Protein 9JYW (pdb70)

Radius of gyration: 35.42 Å; Cα contacts (8 Å, |Δi|>4): 3386; chains: 6; bounding box: 74×81×95 Å

Nearest PDB structures (foldseek):
  9jyw-assembly2_F  TM=1.003E+00  e=9.773E-33  Aeribacillus pallidus
  1xhd-assembly1_A  TM=9.995E-01  e=2.419E-26  Bacillus cereus ATCC 14579
  3vnp-assembly1_C  TM=9.981E-01  e=2.155E-25  Geobacillus kaustophilus HTA426
  6ive-assembly1_B  TM=9.124E-01  e=4.013E-17  Thermus thermophilus HB8
  8gpp-assembly1_C  TM=9.816E-01  e=1.495E-14  Acinetobacter baumannii

Organism: NCBI:txid33936

B-factor: mean 21.49, std 9.79, range [2.91, 73.3]

Secondary structure (DSSP, 8-state):
--EEE-BTTB--EE-TT-EE-TT-EEEEEEEE-TT-EE-TT-EEEEEEEEEEE-SS-EE-TT-EEE--TT--EEE-TT-EE-TT-EEES-EE-TT-EE-TT-EE-TT-EE-TT-EEPTT-EE-TT-EEPTTEEEEETTEEEEEEPPHHHHHHHHHHHHHHHHHHHHHHHH-/--EEE-BTTB--EE-TT-EE-TT-EEEEEEEE-TT-EE-TT-EEEEEEEEEEE-SS-EE-TT-EEE--TT--EEE-TT-EE-TT-EEES-EE-TT-EE-TT-EE-TT-EE-TT-EEPTT-EE-TT-EEPTTEEEEETTEEEEEE--HHHHHHHHHHHHHHHHHHHHHHHH-/--EEE-BTTB--EE-TT-EE-TT-EEEEEEEE-TT-EE-TT-EEEEEEEEEEE-SS-EE-TT-EEE--TT--EEE-TT-EE-TT-EEES-EE-TT-EE-TT-EE-TT-EE-TT-EEPTT-EE-TT-EEPTTEEEEETTEEEEEEPPHHHHHHHHHHHHHHHHHHHHHHHH-/--EEE-BTTB--EE-TT-EE-TT-EEEEEEEE-TT-EE-TT-EEEEEEEEEEE-SS-EE-TT-EEE--TT--EEE-TT-EE-TT-EEES-EE-TT-EE-TT-EE-TT-EE-TT-EEPTT-EE-TT-EEPTTEEEEETTEEEEEE--HHHHHHHHHHHHHHHHHHHHHHHH-/--EEE-BTTB--EE-TT-EE-TT-EEEEEEEE-TT-EE-TT-EEEEEEEEEEE-SS-EE-TT-EEE--TT--EEE-TT-EE-TT-EEES-EE-TT-EE-TT-EE-TT-EE-TT-EEPTT-EE-TT-EEPTTEEEEETTEEEEEEPPHHHHHHHHHHHHHHHHHHHHHHHH-/--EEE-BTTB--EE-TT-EE-TT-EEEEEEEE-TT-EE-TT-EEEEEEEEEEE-SS-EE-TT-EEE--TT--EEE-TT-EE-TT-EEES-EE-TT-EE-TT-EE-TT-EE-TT-EEPTT-EE-TT-EEPTTEEEEETTEEEEEEPPHHHHHHHHHHHHHHHHHHHHHHHH-

Sequence (1026 aa):
SMVIYPYKDKKPIISDSAYIADFVTITGDVQIGDESSIWFQTVIRGDVAPTIIGNRVNIQDQCCLHQSPNKPLIIEDDVTVGHQVLLHSAIVRKGALIGMGSIILDGAEIGKGAFVGAGSLVPPGKKIPEKTLAFGRPAKVIRELTEEDLQDMERIRREYIEKAQYYKNIASMVIYPYKDKKPIISDSAYIADFVTITGDVQIGDESSIWFQTVIRGDVAPTIIGNRVNIQDQCCLHQSPNKPLIIEDDVTVGHQVLLHSAIVRKGALIGMGSIILDGAEIGKGAFVGAGSLVPPGKKIPEKTLAFGRPAKVIRELTEEDLQDMERIRREYIEKAQYYKNIASMVIYPYKDKKPIISDSAYIADFVTITGDVQIGDESSIWFQTVIRGDVAPTIIGNRVNIQDQCCLHQSPNKPLIIEDDVTVGHQVLLHSAIVRKGALIGMGSIILDGAEIGKGAFVGAGSLVPPGKKIPEKTLAFGRPAKVIRELTEEDLQDMERIRREYIEKAQYYKNIASMVIYPYKDKKPIISDSAYIADFVTITGDVQIGDESSIWFQTVIRGDVAPTIIGNRVNIQDQCCLHQSPNKPLIIEDDVTVGHQVLLHSAIVRKGALIGMGSIILDGAEIGKGAFVGAGSLVPPGKKIPEKTLAFGRPAKVIRELTEEDLQDMERIRREYIEKAQYYKNIASMVIYPYKDKKPIISDSAYIADFVTITGDVQIGDESSIWFQTVIRGDVAPTIIGNRVNIQDQCCLHQSPNKPLIIEDDVTVGHQVLLHSAIVRKGALIGMGSIILDGAEIGKGAFVGAGSLVPPGKKIPEKTLAFGRPAKVIRELTEEDLQDMERIRREYIEKAQYYKNIASMVIYPYKDKKPIISDSAYIADFVTITGDVQIGDESSIWFQTVIRGDVAPTIIGNRVNIQDQCCLHQSPNKPLIIEDDVTVGHQVLLHSAIVRKGALIGMGSIILDGAEIGKGAFVGAGSLVPPGKKIPEKTLAFGRPAKVIRELTEEDLQDMERIRREYIEKAQYYKNIA

InterPro domains:
  IPR001451 Hexapeptide repeat [PF00132] (89-121)
  IPR011004 Trimeric LpxA-like superfamily [SSF51161] (2-169)
  IPR047324 Gamma carbonic anhydrase-like [cd04645] (13-164)
  IPR050484 Transferase Hexapeptide/Carbonic Anhydrase [PTHR13061] (3-169)

Solvent-accessible surface area: 37746 Å² total; per-residue (Å²): 97,78,22,57,32,40,24,141,127,96,135,21,114,49,26,142,42,4,4,37,1,19,15,0,0,0,0,0,25,1,74,6,15,74,49,0,2,0,0,0,2,0,1,0,2,3,7,46,8,57,0,74,4,15,59,120,1,2,0,10,0,12,0,1,0,7,2,21,53,140,96,49,0,48,1,49,55,22,0,6,0,5,2,29,0,1,0,9,1,0,34,0,86,96,12,0,12,0,5,34,24,2,8,0,13,27,34,0,39,0,10,118,8,0,50,0,8,28,4,0,20,0,28,80,49,117,150,9,66,106,100,10,24,0,96,28,68,83,18,150,77,81,104,141,20,73,105,142,30,29,100,65,6,69,66,34,36,132,48,16,33,116,19,1,66,52,0,80,129,65,80,86,90,15,83,32,54,26,143,120,97,138,14,108,44,28,136,56,6,5,26,1,14,12,0,0,0,0,0,28,1,80,5,16,28,66,1,3,0,0,0,2,0,1,0,1,3,9,45,8,59,0,74,4,15,36,14,1,3,0,9,0,14,0,0,0,8,2,26,53,141,95,57,0,33,1,39,29,12,0,5,0,4,1,26,0,1,0,14,0,0,40,0,77,88,17,1,10,0,5,32,19,2,8,0,8,22,27,0,39,0,11,103,21,0,51,0,7,27,3,0,23,0,37,87,52,79,137,3,65,88,102,9,22,0,94,29,68,92,8,133,66,70,104,106,28,75,116,123,21,75,87,42,6,5,117,56,27,38,68,17,16,49,4,8,63,41,0,91,122,61,79,96,84,21,69,32,40,30,127,127,95,145,21,118,48,23,136,55,1,5,27,1,11,13,0,0,0,0,0,26,1,77,6,14,74,70,1,1,0,0,0,1,0,0,0,2,3,9,44,9,58,1,80,3,14,47,79,2,3,0,9,0,13,0,1,0,7,3,25,71,141,91,49,0,44,1,44,32,32,0,5,0,4,1,29,0,0,0,13,1,0,25,0,79,118,17,1,9,0,6,35,20,0,8,0,9,21,28,0,38,0,10,114,11,0,52,0,8,28,3,0,21,0,28,80,48,118,143,8,65,92,99,11,24,0,97,28,65,84,19,153,77,84,106,141,21,73,146,131,24,70,122,72,6,63,83,42,40,104,52,20,29,88,26,6,98,48,0,94,128,68,83,86,81,21,70,32,55,30,131,129,97,150,18,117,42,28,132,56,5,7,36,1,16,10,0,0,0,0,0,26,1,74,6,15,27,69,1,3,0,0,0,1,0,0,0,1,3,8,39,8,59,0,75,3,15,36,14,2,3,0,10,0,12,0,0,0,6,2,26,58,140,97,53,0,31,1,37,29,11,0,5,0,5,1,29,0,0,0,13,0,0,28,0,75,80,18,1,10,0,6,31,20,0,11,0,10,22,30,0,41,0,8,96,19,0,53,0,7,28,3,0,22,0,28,82,50,120,154,10,65,90,119,8,21,0,95,28,64,93,19,134,71,69,103,108,28,74,109,114,22,75,71,60,6,6,97,45,26,39,64,19,17,53,26,7,62,38,0,92,122,67,83,91,87,21,59,33,41,26,134,122,93,132,23,110,50,26,141,42,5,4,33,1,13,2,0,0,0,0,0,36,3,83,2,12,73,68,0,2,0,0,0,3,0,0,0,1,3,9,38,9,56,1,83,2,15,45,74,1,3,0,10,0,11,0,1,1,8,3,30,93,141,96,51,0,35,1,47,44,15,0,5,0,5,2,27,0,0,0,10,1,0,36,0,85,110,15,1,12,0,6,34,12,0,10,0,9,20,33,0,38,0,7,101,10,0,53,0,8,27,3,0,21,0,38,89,58,73,139,0,65,86,97,11,23,0,95,28,64,79,4,145,71,83,106,142,19,74,127,145,30,55,125,68,6,59,99,33,44,147,38,8,22,119,20,1,74,47,0,81,133,68,82,82,76,22,75,32,49,27,121,130,95,144,18,119,45,28,140,41,5,3,37,2,9,6,0,0,0,0,0,23,1,72,6,14,73,68,1,1,0,0,0,0,0,1,0,1,3,7,51,8,58,0,74,3,15,45,77,1,2,0,10,0,13,0,1,0,6,2,24,49,143,99,54,0,31,1,50,47,14,0,5,0,5,2,27,0,2,0,13,1,0,29,0,80,102,14,1,13,0,6,35,17,2,7,0,9,23,32,0,44,0,11,89,6,0,58,0,8,28,3,0,21,0,28,82,50,117,156,8,65,104,69,15,26,0,98,27,69,82,19,150,79,83,107,132,11,68,110,127,30,37,105,64,6,67,148,58,37,124,57,9,22,118,20,1,64,50,0,79,130,66,82

Foldseek 3Di:
DEAFEEAVPFGEAEDPQEFEEPLEYAYHQAYAEHLEYEEANEYHYCHAHHEYHEYLEYAYYQEYEEEHHPQYHYAYALEYEAANEYHYSEAEDALEYHAHLEYEDALEYEEHNEYEHHNEYDDHNHYHYHQFYWGDDPTDTDGGHDVVRSVVSVVVSVVSSVVSNVVSVVD/DEAWEAAVPFGEAEDPQEFEEPLEYAYHQEYAEHLEYEEANEYHYCHAHHEYHEYLEYAYYQEYEEEHHPQYHYHYALEYEAANEYHYSEAEDALEYHAHLEYEYRCEYEAHNEYEHHNEYDDHNHYHYHQFYWGDDPTDTDGGHDPVNSVVSVVVSVVVSVVSVVVSVVD/DEAWEEAVPFGEAEDPQEFEEPLEYAYHQEYAEHLEYEEANEYHYCHAHHEYHEYLEYAYYQEYEEEHHPQYHAHYALEYEAANEYEYSEAEDALEYHAALEYEYRCEYEEHNEYEHHNEYDDHNHYHYHQFYWGDDPTDTDGGHDPVRSVVSVVVSVVSSVVSVVVSVVD/DEAWEEAVPFGEAEDPQEFEEPLEYAYHQEYAEHLEYEEANEYHYCHAHHEYHYYLEYAYYQEYEEEHHPQYHAHYPLEYEAANEYEYSEAEDALEYHAHLEYEYRCEYEAHNEYEHHNEYDDHNHYHYHQFYWGDDPTDTDGGHDPVNSVVSVVVSVVSSVVSVVVSVVD/DEAFEEAVPFGEAEDPQEFEEPLEYAYHQAYAEHLEYEEANEYHYCHAHHEYHYYLEYAYYQEYHEEHHPQYHYHYALEYEAANEYEYSEAEDALEYHAHLEYEYRCEYEAHNEYEHHNEYDDHNHYHYHQFYWGDDPTDTDGGHDPVNSVVSVVVSVVSSVVSVVVSVVD/DEAFEEAVPFGEAEDPQEFEEPLEYAYHQEYAEHLEYEEANEYHYCHAHHEYHEYLEYAYYQEYHEEHHPQYHDHYALEYEAANEYEYSEAEDALEYHAHQEYEYALEYEAHNEYEHHNEYDDHNHYHYHQFYWGDDPTDTDGGHDPVNSVVSNVVSVVSSVVSNVVSVVD

Structure (mmCIF, N/CA/C/O backbone):
data_9JYW
#
_entry.id   9JYW
#
_cell.length_a   118.911
_cell.length_b   110.672
_cell.length_c   98.578
_cell.angle_alpha   90.00
_cell.angle_beta   118.80
_cell.angle_gamma   90.00
#
_symmetry.space_group_name_H-M   'C 1 2 1'
#
loop_
_entity.id
_entity.type
_entity.pdbx_description
1 polymer 'Gamma carbonic anhydrase family protein'
2 non-polymer 'ZINC ION'
3 non-polymer 'SULFATE ION'
4 water water
#
loop_
_atom_site.group_PDB
_atom_site.id
_atom_site.type_symbol
_atom_site.label_atom_id
_atom_site.label_alt_id
_atom_site.label_comp_id
_atom_site.label_asym_id
_atom_site.label_entity_id
_atom_site.label_seq_id
_atom_site.pdbx_PDB_ins_code
_atom_site.Cartn_x
_atom_site.Cartn_y
_atom_site.Cartn_z
_atom_site.occupancy
_atom_site.B_iso_or_equiv
_atom_site.auth_seq_id
_atom_site.auth_comp_id
_atom_site.auth_asym_id
_atom_site.auth_atom_id
_atom_site.pdbx_PDB_model_num
ATOM 1 N N . SER A 1 1 ? -30.087 -38.283 10.003 1.00 30.00 0 SER A N 1
ATOM 2 C CA . SER A 1 1 ? -30.518 -38.920 11.210 1.00 30.00 0 SER A CA 1
ATOM 3 C C . SER A 1 1 ? -31.347 -40.143 10.936 1.00 30.00 0 SER A C 1
ATOM 4 O O . SER A 1 1 ? -31.548 -40.476 9.779 1.00 30.00 0 SER A O 1
ATOM 7 N N . MET A 1 2 ? -31.940 -40.715 11.977 1.00 37.27 1 MET A N 1
ATOM 8 C CA . MET A 1 2 ? -32.704 -41.942 11.843 1.00 32.94 1 MET A CA 1
ATOM 9 C C . MET A 1 2 ? -34.144 -41.878 12.362 1.00 25.65 1 MET A C 1
ATOM 10 O O . MET A 1 2 ? -34.520 -40.937 13.026 1.00 21.02 1 MET A O 1
ATOM 15 N N . VAL A 1 3 ? -34.938 -42.883 12.026 1.00 19.90 2 VAL A N 1
ATOM 16 C CA . VAL A 1 3 ? -36.313 -42.947 12.498 1.00 19.92 2 VAL A CA 1
ATOM 17 C C . VAL A 1 3 ? -36.531 -44.174 13.396 1.00 18.43 2 VAL A C 1
ATOM 18 O O . VAL A 1 3 ? -36.197 -45.261 13.021 1.00 17.98 2 VAL A O 1
ATOM 22 N N . ILE A 1 4 ? -37.041 -43.953 14.603 1.00 17.12 3 ILE A N 1
ATOM 23 C CA . ILE A 1 4 ? -37.320 -45.035 15.550 1.00 18.49 3 ILE A CA 1
ATOM 24 C C . ILE A 1 4 ? -38.771 -44.917 16.003 1.00 18.96 3 ILE A C 1
ATOM 25 O O . ILE A 1 4 ? -39.146 -43.925 16.599 1.00 19.95 3 ILE A O 1
ATOM 30 N N . TYR A 1 5 ? -39.573 -45.928 15.702 1.00 16.27 4 TYR A N 1
ATOM 31 C CA . TYR A 1 5 ? -40.974 -45.896 16.065 1.00 15.34 4 TYR A CA 1
ATOM 32 C C . TYR A 1 5 ? -41.428 -47.081 16.869 1.00 15.82 4 TYR A C 1
ATOM 33 O O . TYR A 1 5 ? -40.857 -48.136 16.743 1.00 15.89 4 TYR A O 1
ATOM 42 N N . PRO A 1 6 ? -42.427 -46.885 17.732 1.00 14.89 5 PRO A N 1
ATOM 43 C CA . PRO A 1 6 ? -43.059 -48.017 18.391 1.00 16.73 5 PRO A CA 1
ATOM 44 C C . PRO A 1 6 ? -43.954 -48.750 17.388 1.00 19.15 5 PRO A C 1
ATOM 45 O O . PRO A 1 6 ? -44.306 -48.188 16.342 1.00 18.53 5 PRO A O 1
ATOM 49 N N . TYR A 1 7 ? -44.293 -49.990 17.699 1.00 18.20 6 TYR A N 1
ATOM 50 C CA . TYR A 1 7 ? -45.397 -50.705 17.026 1.00 18.05 6 TYR A CA 1
ATOM 51 C C . TYR A 1 7 ? -46.305 -51.301 18.108 1.00 19.25 6 TYR A C 1
ATOM 52 O O . TYR A 1 7 ? -45.892 -52.248 18.784 1.00 20.15 6 TYR A O 1
ATOM 61 N N . LYS A 1 8 ? -47.488 -50.719 18.279 1.00 23.65 7 LYS A N 1
ATOM 62 C CA . LYS A 1 8 ? -48.467 -51.097 19.330 1.00 25.85 7 LYS A CA 1
ATOM 63 C C . LYS A 1 8 ? -47.751 -51.045 20.686 1.00 25.01 7 LYS A C 1
ATOM 64 O O . LYS A 1 8 ? -47.219 -49.973 21.012 1.00 24.91 7 LYS A O 1
ATOM 70 N N . ASP A 1 9 ? -47.672 -52.159 21.407 1.00 28.52 8 ASP A N 1
ATOM 71 C CA . ASP A 1 9 ? -47.130 -52.208 22.790 1.00 34.52 8 ASP A CA 1
ATOM 72 C C . ASP A 1 9 ? -45.605 -52.415 22.799 1.00 31.05 8 ASP A C 1
ATOM 73 O O . ASP A 1 9 ? -45.056 -52.580 23.893 1.00 30.77 8 ASP A O 1
ATOM 78 N N . LYS A 1 10 ? -44.937 -52.418 21.641 1.00 24.92 9 LYS A N 1
ATOM 79 C CA . LYS A 1 10 ? -43.500 -52.776 21.533 1.00 25.25 9 LYS A CA 1
ATOM 80 C C . LYS A 1 10 ? -42.726 -51.557 21.056 1.00 23.48 9 LYS A C 1
ATOM 81 O O . LYS A 1 10 ? -43.175 -50.897 20.090 1.00 20.96 9 LYS A O 1
ATOM 87 N N . LYS A 1 11 ? -41.618 -51.246 21.721 1.00 22.57 10 LYS A N 1
ATOM 88 C CA . LYS A 1 11 ? -40.708 -50.189 21.219 1.00 23.98 10 LYS A CA 1
ATOM 89 C C . LYS A 1 11 ? -39.300 -50.756 21.219 1.00 19.25 10 LYS A C 1
ATOM 90 O O . LYS A 1 11 ? -38.982 -51.673 21.981 1.00 18.82 10 LYS A O 1
ATOM 96 N N . PRO A 1 12 ? -38.447 -50.261 20.305 1.00 17.31 11 PRO A N 1
ATOM 97 C CA . PRO A 1 12 ? -37.090 -50.774 20.197 1.00 15.18 11 PRO A CA 1
ATOM 98 C C . PRO A 1 12 ? -36.307 -50.559 21.499 1.00 15.84 11 PRO A C 1
ATOM 99 O O . PRO A 1 12 ? -36.467 -49.534 22.136 1.00 16.62 11 PRO A O 1
ATOM 103 N N . ILE A 1 13 ? -35.494 -51.546 21.845 1.00 15.15 12 ILE A N 1
ATOM 104 C CA . ILE A 1 13 ? -34.539 -51.482 22.986 1.00 17.79 12 ILE A CA 1
ATOM 105 C C . ILE A 1 13 ? -33.152 -51.549 22.381 1.00 16.74 12 ILE A C 1
ATOM 106 O O . ILE A 1 13 ? -32.790 -52.610 21.860 1.00 17.07 12 ILE A O 1
ATOM 111 N N . ILE A 1 14 ? -32.445 -50.426 22.371 1.00 17.42 13 ILE A N 1
ATOM 112 C CA . ILE A 1 14 ? -31.127 -50.314 21.700 1.00 16.99 13 ILE A CA 1
ATOM 113 C C . ILE A 1 14 ? -30.065 -49.972 22.739 1.00 16.58 13 ILE A C 1
ATOM 114 O O . ILE A 1 14 ? -30.219 -48.955 23.449 1.00 15.49 13 ILE A O 1
ATOM 119 N N . SER A 1 15 ? -29.028 -50.776 22.816 1.00 17.11 14 SER A N 1
ATOM 120 C CA . SER A 1 15 ? -27.900 -50.535 23.751 1.00 18.43 14 SER A CA 1
ATOM 121 C C . SER A 1 15 ? -27.319 -49.135 23.540 1.00 18.17 14 SER A C 1
ATOM 122 O O . SER A 1 15 ? -27.211 -48.660 22.399 1.00 14.82 14 SER A O 1
ATOM 125 N N . ASP A 1 16 ? -26.915 -48.477 24.629 1.00 18.45 15 ASP A N 1
ATOM 126 C CA . ASP A 1 16 ? -26.256 -47.150 24.580 1.00 21.54 15 ASP A CA 1
ATOM 127 C C . ASP A 1 16 ? -24.924 -47.230 23.824 1.00 19.38 15 ASP A C 1
ATOM 128 O O . ASP A 1 16 ? -24.473 -46.176 23.349 1.00 18.92 15 ASP A O 1
ATOM 133 N N . SER A 1 17 ? -24.296 -48.403 23.683 1.00 17.44 16 SER A N 1
ATOM 134 C CA . SER A 1 17 ? -23.000 -48.522 22.971 1.00 17.82 16 SER A CA 1
ATOM 135 C C . SER A 1 17 ? -23.215 -48.905 21.499 1.00 16.77 16 SER A C 1
ATOM 136 O O . SER A 1 17 ? -22.202 -49.046 20.782 1.00 16.84 16 SER A O 1
ATOM 139 N N . ALA A 1 18 ? -24.454 -49.048 21.043 1.00 14.77 17 ALA A N 1
ATOM 140 C CA . ALA A 1 18 ? -24.751 -49.413 19.639 1.00 15.65 17 ALA A CA 1
ATOM 141 C C . ALA A 1 18 ? -24.629 -48.149 18.787 1.00 14.18 17 ALA A C 1
ATOM 142 O O . ALA A 1 18 ? -24.845 -47.021 19.308 1.00 14.10 17 ALA A O 1
ATOM 144 N N . TYR A 1 19 ? -24.294 -48.316 17.512 1.00 14.25 18 TYR A N 1
ATOM 145 C CA . TYR A 1 19 ? -24.280 -47.227 16.515 1.00 14.14 18 TYR A CA 1
ATOM 146 C C . TYR A 1 19 ? -25.472 -47.428 15.586 1.00 13.85 18 TYR A C 1
ATOM 147 O O . TYR A 1 19 ? -25.569 -48.526 15.015 1.00 12.85 18 TYR A O 1
ATOM 156 N N . ILE A 1 20 ? -26.315 -46.401 15.472 1.00 13.14 19 ILE A N 1
ATOM 157 C CA . ILE A 1 20 ? -27.445 -46.369 14.495 1.00 12.84 19 ILE A CA 1
ATOM 158 C C . ILE A 1 20 ? -27.122 -45.261 13.496 1.00 13.28 19 ILE A C 1
ATOM 159 O O . ILE A 1 20 ? -27.144 -44.059 13.870 1.00 14.25 19 ILE A O 1
ATOM 164 N N . ALA A 1 21 ? -26.812 -45.636 12.259 1.00 12.35 20 ALA A N 1
ATOM 165 C CA . ALA A 1 21 ? -26.354 -44.698 11.217 1.00 11.62 20 ALA A CA 1
ATOM 166 C C . ALA A 1 21 ? -27.506 -43.827 10.723 1.00 12.58 20 ALA A C 1
ATOM 167 O O . ALA A 1 21 ? -28.664 -44.052 11.075 1.00 13.40 20 ALA A O 1
ATOM 169 N N . ASP A 1 22 ? -27.180 -42.826 9.897 1.00 14.24 21 ASP A N 1
ATOM 170 C CA . ASP A 1 22 ? -28.171 -41.951 9.241 1.00 14.46 21 ASP A CA 1
ATOM 171 C C . ASP A 1 22 ? -29.052 -42.751 8.282 1.00 14.62 21 ASP A C 1
ATOM 172 O O . ASP A 1 22 ? -28.580 -43.741 7.686 1.00 11.82 21 ASP A O 1
ATOM 177 N N . PHE A 1 23 ? -30.309 -42.309 8.153 1.00 13.88 22 PHE A N 1
ATOM 178 C CA . PHE A 1 23 ? -31.293 -42.863 7.198 1.00 14.77 22 PHE A CA 1
ATOM 179 C C . PHE A 1 23 ? -31.683 -44.285 7.595 1.00 14.03 22 PHE A C 1
ATOM 180 O O . PHE A 1 23 ? -32.184 -45.024 6.741 1.00 17.10 22 PHE A O 1
ATOM 188 N N . VAL A 1 24 ? -31.439 -44.695 8.833 1.00 14.08 23 VAL A N 1
ATOM 189 C CA . VAL A 1 24 ? -31.891 -46.003 9.361 1.00 12.94 23 VAL A CA 1
ATOM 190 C C . VAL A 1 24 ? -33.316 -45.878 9.902 1.00 12.31 23 VAL A C 1
ATOM 191 O O . VAL A 1 24 ? -33.649 -44.847 10.566 1.00 14.70 23 VAL A O 1
ATOM 195 N N . THR A 1 25 ? -34.126 -46.897 9.615 1.00 11.25 24 THR A N 1
ATOM 196 C CA . THR A 1 25 ? -35.480 -47.035 10.198 1.00 11.71 24 THR A CA 1
ATOM 197 C C . THR A 1 25 ? -35.489 -48.260 11.120 1.00 12.10 24 THR A C 1
ATOM 198 O O . THR A 1 25 ? -35.190 -49.349 10.628 1.00 11.75 24 THR A O 1
ATOM 202 N N . ILE A 1 26 ? -35.892 -48.108 12.378 1.00 10.20 25 ILE A N 1
ATOM 203 C CA . ILE A 1 26 ? -36.121 -49.256 13.299 1.00 11.25 25 ILE A CA 1
ATOM 204 C C . ILE A 1 26 ? -37.486 -49.061 13.946 1.00 11.87 25 ILE A C 1
ATOM 205 O O . ILE A 1 26 ? -37.727 -47.986 14.499 1.00 13.45 25 ILE A O 1
ATOM 210 N N . THR A 1 27 ? -38.337 -50.063 13.885 1.00 12.05 26 THR A N 1
ATOM 211 C CA . THR A 1 27 ? -39.684 -49.985 14.502 1.00 12.24 26 THR A CA 1
ATOM 212 C C . THR A 1 27 ? -39.993 -51.225 15.341 1.00 12.33 26 THR A C 1
ATOM 213 O O . THR A 1 27 ? -39.535 -52.334 15.027 1.00 11.99 26 THR A O 1
ATOM 217 N N . GLY A 1 28 ? -40.829 -51.036 16.359 1.00 12.88 27 GLY A N 1
ATOM 218 C CA . GLY A 1 28 ? -41.521 -52.143 17.028 1.00 14.46 27 GLY A CA 1
ATOM 219 C C . GLY A 1 28 ? -40.588 -53.006 17.854 1.00 12.73 27 GLY A C 1
ATOM 220 O O . GLY A 1 28 ? -39.733 -52.459 18.595 1.00 13.32 27 GLY A O 1
ATOM 221 N N . ASP A 1 29 ? -40.792 -54.317 17.757 1.00 14.03 28 ASP A N 1
ATOM 222 C CA . ASP A 1 29 ? -40.256 -55.315 18.717 1.00 13.73 28 ASP A CA 1
ATOM 223 C C . ASP A 1 29 ? -38.834 -55.657 18.287 1.00 13.69 28 ASP A C 1
ATOM 224 O O . ASP A 1 29 ? -38.646 -56.737 17.719 1.00 13.74 28 ASP A O 1
ATOM 229 N N . VAL A 1 30 ? -37.908 -54.727 18.503 1.00 12.55 29 VAL A N 1
ATOM 230 C CA . VAL A 1 30 ? -36.491 -54.907 18.099 1.00 12.74 29 VAL A CA 1
ATOM 231 C C . VAL A 1 30 ? -35.619 -54.696 19.324 1.00 12.28 29 VAL A C 1
ATOM 232 O O . VAL A 1 30 ? -35.756 -53.664 19.986 1.00 14.91 29 VAL A O 1
ATOM 236 N N . GLN A 1 31 ? -34.729 -55.629 19.571 1.00 13.94 30 GLN A N 1
ATOM 237 C CA . GLN A 1 31 ? -33.645 -55.483 20.575 1.00 13.64 30 GLN A CA 1
ATOM 238 C C . GLN A 1 31 ? -32.299 -55.534 19.864 1.00 12.89 30 GLN A C 1
ATOM 239 O O . GLN A 1 31 ? -32.095 -56.467 19.059 1.00 14.41 30 GLN A O 1
ATOM 245 N N . ILE A 1 32 ? -31.417 -54.584 20.181 1.00 13.12 31 ILE A N 1
ATOM 246 C CA . ILE A 1 32 ? -30.057 -54.502 19.578 1.00 14.31 31 ILE A CA 1
ATOM 247 C C . ILE A 1 32 ? -29.045 -54.380 20.711 1.00 13.56 31 ILE A C 1
ATOM 248 O O . ILE A 1 32 ? -29.179 -53.461 21.542 1.00 13.34 31 ILE A O 1
ATOM 253 N N . GLY A 1 33 ? -28.088 -55.284 20.700 1.00 13.44 32 GLY A N 1
ATOM 254 C CA . GLY A 1 33 ? -27.118 -55.420 21.792 1.00 14.61 32 GLY A CA 1
ATOM 255 C C . GLY A 1 33 ? -25.940 -54.480 21.746 1.00 15.40 32 GLY A C 1
ATOM 256 O O . GLY A 1 33 ? -25.819 -53.607 20.883 1.00 14.55 32 GLY A O 1
ATOM 257 N N . ASP A 1 34 ? -25.056 -54.679 22.715 1.00 16.65 33 ASP A N 1
ATOM 258 C CA . ASP A 1 34 ? -23.850 -53.863 22.966 1.00 17.66 33 ASP A CA 1
ATOM 259 C C . ASP A 1 34 ? -22.893 -53.890 21.768 1.00 15.73 33 ASP A C 1
ATOM 260 O O . ASP A 1 34 ? -22.616 -54.992 21.233 1.00 15.73 33 ASP A O 1
ATOM 265 N N . GLU A 1 35 ? -22.385 -52.717 21.394 1.00 16.03 34 GLU A N 1
ATOM 266 C CA . GLU A 1 35 ? -21.311 -52.547 20.382 1.00 17.28 34 GLU A CA 1
ATOM 267 C C . GLU A 1 35 ? -21.779 -53.071 19.011 1.00 16.22 34 GLU A C 1
ATOM 268 O O . GLU A 1 35 ? -20.944 -53.256 18.110 1.00 16.37 34 GLU A O 1
ATOM 274 N N . SER A 1 36 ? -23.084 -53.221 18.833 1.00 15.67 35 SER A N 1
ATOM 275 C CA . SER A 1 36 ? -23.654 -53.589 17.522 1.00 14.19 35 SER A CA 1
ATOM 276 C C . SER A 1 36 ? -23.832 -52.326 16.678 1.00 13.32 35 SER A C 1
ATOM 277 O O . SER A 1 36 ? -23.868 -51.217 17.228 1.00 12.00 35 SER A O 1
ATOM 280 N N . SER A 1 37 ? -23.925 -52.502 15.367 1.00 12.42 36 SER A N 1
ATOM 281 C CA . SER A 1 37 ? -23.927 -51.334 14.453 1.00 11.92 36 SER A CA 1
ATOM 282 C C . SER A 1 37 ? -24.913 -51.620 13.332 1.00 11.26 36 SER A C 1
ATOM 283 O O . SER A 1 37 ? -24.918 -52.726 12.777 1.00 10.84 36 SER A O 1
ATOM 286 N N . ILE A 1 38 ? -25.771 -50.636 13.086 1.00 11.43 37 ILE A N 1
ATOM 287 C CA . ILE A 1 38 ? -26.796 -50.684 12.010 1.00 10.39 37 ILE A CA 1
ATOM 288 C C . ILE A 1 38 ? -26.415 -49.567 11.046 1.00 11.40 37 ILE A C 1
ATOM 289 O O . ILE A 1 38 ? -26.504 -48.405 11.430 1.00 11.67 37 ILE A O 1
ATOM 294 N N . TRP A 1 39 ? -26.017 -49.936 9.838 1.00 11.18 38 TRP A N 1
ATOM 295 C CA . TRP A 1 39 ? -25.353 -49.027 8.878 1.00 10.84 38 TRP A CA 1
ATOM 296 C C . TRP A 1 39 ? -26.394 -48.364 7.971 1.00 11.47 38 TRP A C 1
ATOM 297 O O . TRP A 1 39 ? -27.571 -48.678 8.006 1.00 11.08 38 TRP A O 1
ATOM 308 N N . PHE A 1 40 ? -25.920 -47.413 7.169 1.00 10.72 39 PHE A N 1
ATOM 309 C CA . PHE A 1 40 ? -26.750 -46.431 6.443 1.00 11.32 39 PHE A CA 1
ATOM 310 C C . PHE A 1 40 ? -27.850 -47.132 5.658 1.00 10.83 39 PHE A C 1
ATOM 311 O O . PHE A 1 40 ? -27.549 -48.125 4.936 1.00 9.93 39 PHE A O 1
ATOM 319 N N . GLN A 1 41 ? -29.047 -46.530 5.678 1.00 13.28 40 GLN A N 1
ATOM 320 C CA . GLN A 1 41 ? -30.199 -46.870 4.804 1.00 14.77 40 GLN A CA 1
ATOM 321 C C . GLN A 1 41 ? -30.856 -48.192 5.215 1.00 15.03 40 GLN A C 1
ATOM 322 O O . GLN A 1 41 ? -31.897 -48.582 4.611 1.00 18.20 40 GLN A O 1
ATOM 328 N N . THR A 1 42 ? -30.401 -48.867 6.251 1.00 12.14 41 THR A N 1
ATOM 329 C CA . THR A 1 42 ? -30.992 -50.156 6.675 1.00 11.30 41 THR A CA 1
ATOM 330 C C . THR A 1 42 ? -32.394 -49.945 7.271 1.00 9.38 41 THR A C 1
ATOM 331 O O . THR A 1 42 ? -32.635 -48.947 7.972 1.00 9.68 41 THR A O 1
ATOM 335 N N . VAL A 1 43 ? -33.255 -50.917 7.060 1.00 8.52 42 VAL A N 1
ATOM 336 C CA . VAL A 1 43 ? -34.625 -50.966 7.628 1.00 9.09 42 VAL A CA 1
ATOM 337 C C . VAL A 1 43 ? -34.764 -52.231 8.482 1.00 9.18 42 VAL A C 1
ATOM 338 O O . VAL A 1 43 ? -34.525 -53.321 7.975 1.00 9.74 42 VAL A O 1
ATOM 342 N N . ILE A 1 44 ? -35.169 -52.053 9.727 1.00 9.70 43 ILE A N 1
ATOM 343 C CA . ILE A 1 44 ? -35.531 -53.165 10.641 1.00 10.06 43 ILE A CA 1
ATOM 344 C C . ILE A 1 44 ? -36.940 -52.900 11.145 1.00 10.75 43 ILE A C 1
ATOM 345 O O . ILE A 1 44 ? -37.102 -52.041 12.021 1.00 10.55 43 ILE A O 1
ATOM 350 N N . ARG A 1 45 ? -37.936 -53.554 10.554 1.00 11.94 44 ARG A N 1
ATOM 351 C CA . ARG A 1 45 ? -39.345 -53.346 10.968 1.00 13.62 44 ARG A CA 1
ATOM 352 C C . ARG A 1 45 ? -39.748 -54.514 11.850 1.00 14.18 44 ARG A C 1
ATOM 353 O O . ARG A 1 45 ? -39.844 -55.622 11.342 1.00 13.92 44 ARG A O 1
ATOM 361 N N . GLY A 1 46 ? -39.974 -54.243 13.131 1.00 15.86 45 GLY A N 1
ATOM 362 C CA . GLY A 1 46 ? -40.310 -55.281 14.117 1.00 15.61 45 GLY A CA 1
ATOM 363 C C . GLY A 1 46 ? -41.814 -55.359 14.342 1.00 15.91 45 GLY A C 1
ATOM 364 O O . GLY A 1 46 ? -42.245 -55.286 15.516 1.00 15.92 45 GLY A O 1
ATOM 365 N N . ASP A 1 47 ? -42.608 -55.517 13.278 1.00 13.19 46 ASP A N 1
ATOM 366 C CA . ASP A 1 47 ? -44.082 -55.360 13.375 1.00 13.38 46 ASP A CA 1
ATOM 367 C C . ASP A 1 47 ? -44.829 -56.657 13.046 1.00 14.26 46 ASP A C 1
ATOM 368 O O . ASP A 1 47 ? -46.081 -56.606 12.975 1.00 14.72 46 ASP A O 1
ATOM 373 N N . VAL A 1 48 ? -44.131 -57.785 12.840 1.00 12.79 47 VAL A N 1
ATOM 374 C CA . VAL A 1 48 ? -44.787 -59.081 12.537 1.00 14.02 47 VAL A CA 1
ATOM 375 C C . VAL A 1 48 ? -44.390 -60.108 13.612 1.00 14.44 47 VAL A C 1
ATOM 376 O O . VAL A 1 48 ? -45.283 -60.831 14.098 1.00 15.42 47 VAL A O 1
ATOM 380 N N . ALA A 1 49 ? -43.106 -60.215 13.945 1.00 13.76 48 ALA A N 1
ATOM 381 C CA . ALA A 1 49 ? -42.612 -61.168 14.967 1.00 13.60 48 ALA A CA 1
ATOM 382 C C . ALA A 1 49 ? -41.394 -60.543 15.597 1.00 13.35 48 ALA A C 1
ATOM 383 O O . ALA A 1 49 ? -40.837 -59.582 15.061 1.00 15.91 48 ALA A O 1
ATOM 385 N N . PRO A 1 50 ? -40.934 -61.031 16.756 1.00 14.35 49 PRO A N 1
ATOM 386 C CA . PRO A 1 50 ? -39.800 -60.420 17.430 1.00 13.46 49 PRO A CA 1
ATOM 387 C C . PRO A 1 50 ? -38.515 -60.431 16.595 1.00 14.71 49 PRO A C 1
ATOM 388 O O . PRO A 1 50 ? -38.286 -61.389 15.878 1.00 15.10 49 PRO A O 1
ATOM 392 N N . THR A 1 51 ? -37.724 -59.374 16.752 1.00 14.64 50 THR A N 1
ATOM 393 C CA . THR A 1 51 ? -36.355 -59.278 16.197 1.00 14.01 50 THR A CA 1
ATOM 394 C C . THR A 1 51 ? -35.384 -59.122 17.373 1.00 12.75 50 THR A C 1
ATOM 395 O O . THR A 1 51 ? -35.549 -58.180 18.155 1.00 13.29 50 THR A O 1
ATOM 399 N N . ILE A 1 52 ? -34.424 -60.015 17.475 1.00 12.16 51 ILE A N 1
ATOM 400 C CA . ILE A 1 52 ? -33.425 -60.025 18.573 1.00 12.58 51 ILE A CA 1
ATOM 401 C C . ILE A 1 52 ? -32.047 -60.051 17.928 1.00 12.06 51 ILE A C 1
ATOM 402 O O . ILE A 1 52 ? -31.726 -61.034 17.268 1.00 13.07 51 ILE A O 1
ATOM 407 N N . ILE A 1 53 ? -31.322 -58.954 18.081 1.00 11.60 52 ILE A N 1
ATOM 408 C CA . ILE A 1 53 ? -29.948 -58.782 17.567 1.00 11.51 52 ILE A CA 1
ATOM 409 C C . ILE A 1 53 ? -29.015 -58.724 18.767 1.00 12.06 52 ILE A C 1
ATOM 410 O O . ILE A 1 53 ? -29.225 -57.861 19.655 1.00 13.09 52 ILE A O 1
ATOM 415 N N . GLY A 1 54 ? -28.009 -59.602 18.744 1.00 12.94 53 GLY A N 1
ATOM 416 C CA . GLY A 1 54 ? -27.048 -59.747 19.842 1.00 13.49 53 GLY A CA 1
ATOM 417 C C . GLY A 1 54 ? -26.009 -58.643 19.884 1.00 13.93 53 GLY A C 1
ATOM 418 O O . GLY A 1 54 ? -26.229 -57.520 19.382 1.00 13.11 53 GLY A O 1
ATOM 419 N N . ASN A 1 55 ? -24.895 -58.941 20.538 1.00 14.74 54 ASN A N 1
ATOM 420 C CA . ASN A 1 55 ? -23.782 -58.001 20.798 1.00 15.54 54 ASN A CA 1
ATOM 421 C C . ASN A 1 55 ? -22.730 -58.132 19.689 1.00 13.65 54 ASN A C 1
ATOM 422 O O . ASN A 1 55 ? -22.519 -59.238 19.200 1.00 15.14 54 ASN A O 1
ATOM 427 N N . ARG A 1 56 ? -22.072 -57.027 19.352 1.00 13.79 55 ARG A N 1
ATOM 428 C CA . ARG A 1 56 ? -20.954 -56.967 18.383 1.00 14.02 55 ARG A CA 1
ATOM 429 C C . ARG A 1 56 ? -21.415 -57.463 17.010 1.00 14.19 55 ARG A C 1
ATOM 430 O O . ARG A 1 56 ? -20.607 -58.034 16.290 1.00 15.40 55 ARG A O 1
ATOM 438 N N . VAL A 1 57 ? -22.678 -57.237 16.689 1.00 12.71 56 VAL A N 1
ATOM 439 C CA . VAL A 1 57 ? -23.267 -57.579 15.359 1.00 12.40 56 VAL A CA 1
ATOM 440 C C . VAL A 1 57 ? -23.139 -56.329 14.478 1.00 11.87 56 VAL A C 1
ATOM 441 O O . VAL A 1 57 ? -23.445 -55.228 14.961 1.00 12.72 56 VAL A O 1
ATOM 445 N N . ASN A 1 58 ? -22.712 -56.491 13.235 1.00 11.91 57 ASN A N 1
ATOM 446 C CA . ASN A 1 58 ? -22.797 -55.400 12.236 1.00 12.34 57 ASN A CA 1
ATOM 447 C C . ASN A 1 58 ? -23.839 -55.819 11.201 1.00 10.86 57 ASN A C 1
ATOM 448 O O . ASN A 1 58 ? -23.750 -56.934 10.665 1.00 11.27 57 ASN A O 1
ATOM 453 N N . ILE A 1 59 ? -24.799 -54.921 10.952 1.00 10.83 58 ILE A N 1
ATOM 454 C CA . ILE A 1 59 ? -25.799 -55.035 9.865 1.00 11.00 58 ILE A CA 1
ATOM 455 C C . ILE A 1 59 ? -25.438 -53.918 8.895 1.00 10.22 58 ILE A C 1
ATOM 456 O O . ILE A 1 59 ? -25.636 -52.762 9.244 1.00 11.29 58 ILE A O 1
ATOM 461 N N . GLN A 1 60 ? -24.833 -54.269 7.768 1.00 11.28 59 GLN A N 1
ATOM 462 C CA . GLN A 1 60 ? -24.209 -53.299 6.840 1.00 11.42 59 GLN A CA 1
ATOM 463 C C . GLN A 1 60 ? -25.290 -52.538 6.063 1.00 11.51 59 GLN A C 1
ATOM 464 O O . GLN A 1 60 ? -26.492 -52.633 6.389 1.00 11.18 59 GLN A O 1
ATOM 470 N N . ASP A 1 61 ? -24.838 -51.694 5.156 1.00 11.26 60 ASP A N 1
ATOM 471 C CA . ASP A 1 61 ? -25.695 -50.688 4.493 1.00 11.09 60 ASP A CA 1
ATOM 472 C C . ASP A 1 61 ? -26.825 -51.346 3.678 1.00 10.75 60 ASP A C 1
ATOM 473 O O . ASP A 1 61 ? -26.597 -52.373 3.048 1.00 10.38 60 ASP A O 1
ATOM 478 N N . GLN A 1 62 ? -27.993 -50.703 3.662 1.00 9.86 61 GLN A N 1
ATOM 479 C CA . GLN A 1 62 ? -29.117 -51.008 2.746 1.00 11.38 61 GLN A CA 1
ATOM 480 C C . GLN A 1 62 ? -29.621 -52.438 2.965 1.00 11.25 61 GLN A C 1
ATOM 481 O O . GLN A 1 62 ? -30.099 -53.061 1.999 1.00 10.80 61 GLN A O 1
ATOM 487 N N . CYS A 1 63 ? -29.561 -52.933 4.199 1.00 11.10 62 CYS A N 1
ATOM 488 C CA . CYS A 1 63 ? -30.181 -54.235 4.557 1.00 10.58 62 CYS A CA 1
ATOM 489 C C . CYS A 1 63 ? -31.655 -54.034 4.869 1.00 10.64 62 CYS A C 1
ATOM 490 O O . CYS A 1 63 ? -32.067 -52.942 5.266 1.00 10.20 62 CYS A O 1
ATOM 493 N N . CYS A 1 64 ? -32.423 -55.112 4.727 1.00 11.70 63 CYS A N 1
ATOM 494 C CA . CYS A 1 64 ? -33.852 -55.143 5.082 1.00 10.80 63 CYS A CA 1
ATOM 495 C C . CYS A 1 64 ? -34.087 -56.354 5.979 1.00 9.93 63 CYS A C 1
ATOM 496 O O . CYS A 1 64 ? -33.776 -57.429 5.558 1.00 10.14 63 CYS A O 1
ATOM 499 N N . LEU A 1 65 ? -34.532 -56.110 7.197 1.00 9.75 64 LEU A N 1
ATOM 500 C CA . LEU A 1 65 ? -34.798 -57.156 8.221 1.00 10.03 64 LEU A CA 1
ATOM 501 C C . LEU A 1 65 ? -36.300 -57.131 8.496 1.00 9.82 64 LEU A C 1
ATOM 502 O O . LEU A 1 65 ? -36.816 -56.056 8.893 1.00 10.29 64 LEU A O 1
ATOM 507 N N . HIS A 1 66 ? -36.965 -58.249 8.269 1.00 9.92 65 HIS A N 1
ATOM 508 C CA . HIS A 1 66 ? -38.440 -58.337 8.473 1.00 10.22 65 HIS A CA 1
ATOM 509 C C . HIS A 1 66 ? -38.785 -59.759 8.915 1.00 10.22 65 HIS A C 1
ATOM 510 O O . HIS A 1 66 ? -37.851 -60.588 9.073 1.00 10.65 65 HIS A O 1
ATOM 517 N N . GLN A 1 67 ? -40.068 -59.998 9.199 1.00 10.77 66 GLN A N 1
ATOM 518 C CA . GLN A 1 67 ? -40.499 -61.345 9.663 1.00 12.02 66 GLN A CA 1
ATOM 519 C C . GLN A 1 67 ? -41.801 -61.726 8.959 1.00 11.97 66 GLN A C 1
ATOM 520 O O . GLN A 1 67 ? -42.562 -60.825 8.553 1.00 10.51 66 GLN A O 1
ATOM 526 N N . SER A 1 68 ? -42.076 -63.033 8.959 1.00 13.07 67 SER A N 1
ATOM 527 C CA . SER A 1 68 ? -43.384 -63.631 8.679 1.00 13.44 67 SER A CA 1
ATOM 528 C C . SER A 1 68 ? -43.993 -64.060 10.014 1.00 15.48 67 SER A C 1
ATOM 529 O O . SER A 1 68 ? -43.297 -64.157 11.020 1.00 12.74 67 SER A O 1
ATOM 532 N N . PRO A 1 69 ? -45.334 -64.190 10.095 1.00 16.27 68 PRO A N 1
ATOM 533 C CA . PRO A 1 69 ? -45.982 -64.475 11.380 1.00 16.26 68 PRO A CA 1
ATOM 534 C C . PRO A 1 69 ? -45.393 -65.684 12.118 1.00 15.37 68 PRO A C 1
ATOM 535 O O . PRO A 1 69 ? -45.165 -66.724 11.501 1.00 15.43 68 PRO A O 1
ATOM 539 N N . ASN A 1 70 ? -45.171 -65.499 13.417 1.00 17.36 69 ASN A N 1
ATOM 540 C CA . ASN A 1 70 ? -44.774 -66.543 14.390 1.00 18.52 69 ASN A CA 1
ATOM 541 C C . ASN A 1 70 ? -43.371 -67.071 14.079 1.00 17.00 69 ASN A C 1
ATOM 542 O O . ASN A 1 70 ? -43.050 -68.158 14.554 1.00 16.04 69 ASN A O 1
ATOM 547 N N . LYS A 1 71 ? -42.565 -66.351 13.288 1.00 16.87 70 LYS A N 1
ATOM 548 C CA . LYS A 1 71 ? -41.178 -66.764 12.947 1.00 17.16 70 LYS A CA 1
ATOM 549 C C . LYS A 1 71 ? -40.249 -65.616 13.301 1.00 16.16 70 LYS A C 1
ATOM 550 O O . LYS A 1 71 ? -40.099 -64.654 12.546 1.00 14.61 70 LYS A O 1
ATOM 556 N N . PRO A 1 72 ? -39.644 -65.663 14.497 1.00 16.26 71 PRO A N 1
ATOM 557 C CA . PRO A 1 72 ? -38.779 -64.581 14.950 1.00 15.04 71 PRO A CA 1
ATOM 558 C C . PRO A 1 72 ? -37.540 -64.432 14.057 1.00 13.05 71 PRO A C 1
ATOM 559 O O . PRO A 1 72 ? -37.081 -65.430 13.472 1.00 11.71 71 PRO A O 1
ATOM 563 N N . LEU A 1 73 ? -37.043 -63.203 13.970 1.00 11.68 72 LEU A N 1
ATOM 564 C CA . LEU A 1 73 ? -35.744 -62.935 13.306 1.00 12.06 72 LEU A CA 1
ATOM 565 C C . LEU A 1 73 ? -34.696 -62.867 14.416 1.00 12.28 72 LEU A C 1
ATOM 566 O O . LEU A 1 73 ? -34.774 -61.936 15.261 1.00 12.11 72 LEU A O 1
ATOM 571 N N . ILE A 1 74 ? -33.784 -63.835 14.445 1.00 11.69 73 ILE A N 1
ATOM 572 C CA . ILE A 1 74 ? -32.819 -63.970 15.573 1.00 12.43 73 ILE A CA 1
ATOM 573 C C . ILE A 1 74 ? -31.410 -63.909 14.982 1.00 11.94 73 ILE A C 1
ATOM 574 O O . ILE A 1 74 ? -31.076 -64.759 14.135 1.00 13.41 73 ILE A O 1
ATOM 579 N N . ILE A 1 75 ? -30.635 -62.916 15.402 1.00 11.25 74 ILE A N 1
ATOM 580 C CA . ILE A 1 75 ? -29.256 -62.718 14.917 1.00 12.13 74 ILE A CA 1
ATOM 581 C C . ILE A 1 75 ? -28.372 -62.710 16.165 1.00 12.48 74 ILE A C 1
ATOM 582 O O . ILE A 1 75 ? -28.455 -61.747 16.967 1.00 13.53 74 ILE A O 1
ATOM 587 N N . GLU A 1 76 ? -27.591 -63.756 16.330 1.00 13.35 75 GLU A N 1
ATOM 588 C CA . GLU A 1 76 ? -26.813 -63.974 17.579 1.00 14.15 75 GLU A CA 1
ATOM 589 C C . GLU A 1 76 ? -25.563 -63.092 17.586 1.00 14.20 75 GLU A C 1
ATOM 590 O O . GLU A 1 76 ? -25.265 -62.395 16.600 1.00 14.33 75 GLU A O 1
ATOM 596 N N . ASP A 1 77 ? -24.823 -63.127 18.692 1.00 14.88 76 ASP A N 1
ATOM 597 C CA . ASP A 1 77 ? -23.590 -62.326 18.892 1.00 14.64 76 ASP A CA 1
ATOM 598 C C . ASP A 1 77 ? -22.591 -62.528 17.751 1.00 12.69 76 ASP A C 1
ATOM 599 O O . ASP A 1 77 ? -22.491 -63.638 17.183 1.00 13.04 76 ASP A O 1
ATOM 604 N N . ASP A 1 78 ? -21.849 -61.477 17.430 1.00 13.58 77 ASP A N 1
ATOM 605 C CA . ASP A 1 78 ? -20.608 -61.548 16.630 1.00 13.85 77 ASP A CA 1
ATOM 606 C C . ASP A 1 78 ? -20.915 -61.853 15.167 1.00 14.55 77 ASP A C 1
ATOM 607 O O . ASP A 1 78 ? -19.976 -62.220 14.430 1.00 15.16 77 ASP A O 1
ATOM 612 N N . VAL A 1 79 ? -22.174 -61.718 14.745 1.00 13.82 78 VAL A N 1
ATOM 613 C CA . VAL A 1 79 ? -22.562 -61.933 13.331 1.00 12.53 78 VAL A CA 1
ATOM 614 C C . VAL A 1 79 ? -22.209 -60.690 12.500 1.00 12.10 78 VAL A C 1
ATOM 615 O O . VAL A 1 79 ? -22.377 -59.558 12.959 1.00 11.96 78 VAL A O 1
ATOM 619 N N . THR A 1 80 ? -21.764 -60.936 11.276 1.00 11.53 79 THR A N 1
ATOM 620 C CA . THR A 1 80 ? -21.610 -59.921 10.215 1.00 12.16 79 THR A CA 1
ATOM 621 C C . THR A 1 80 ? -22.713 -60.149 9.181 1.00 10.65 79 THR A C 1
ATOM 622 O O . THR A 1 80 ? -22.789 -61.239 8.610 1.00 10.77 79 THR A O 1
ATOM 626 N N . VAL A 1 81 ? -23.465 -59.102 8.872 1.00 11.71 80 VAL A N 1
ATOM 627 C CA . VAL A 1 81 ? -24.477 -59.143 7.776 1.00 12.21 80 VAL A CA 1
ATOM 628 C C . VAL A 1 81 ? -24.048 -58.136 6.704 1.00 11.82 80 VAL A C 1
ATOM 629 O O . VAL A 1 81 ? -23.993 -56.952 6.977 1.00 11.67 80 VAL A O 1
ATOM 633 N N . GLY A 1 82 ? -23.697 -58.649 5.529 1.00 11.55 81 GLY A N 1
ATOM 634 C CA . GLY A 1 82 ? -23.102 -57.870 4.421 1.00 11.56 81 GLY A CA 1
ATOM 635 C C . GLY A 1 82 ? -24.058 -56.850 3.813 1.00 11.19 81 GLY A C 1
ATOM 636 O O . GLY A 1 82 ? -25.281 -56.891 4.076 1.00 10.47 81 GLY A O 1
ATOM 637 N N . HIS A 1 83 ? -23.511 -55.939 3.030 1.00 10.77 82 HIS A N 1
ATOM 638 C CA . HIS A 1 83 ? -24.309 -54.895 2.339 1.00 10.58 82 HIS A CA 1
ATOM 639 C C . HIS A 1 83 ? -25.503 -55.495 1.587 1.00 9.85 82 HIS A C 1
ATOM 640 O O . HIS A 1 83 ? -25.314 -56.513 0.920 1.00 9.23 82 HIS A O 1
ATOM 647 N N . GLN A 1 84 ? -26.659 -54.833 1.619 1.00 10.65 83 GLN A N 1
ATOM 648 C CA . GLN A 1 84 ? -27.811 -55.103 0.721 1.00 11.71 83 GLN A CA 1
ATOM 649 C C . GLN A 1 84 ? -28.357 -56.502 0.940 1.00 12.07 83 GLN A C 1
ATOM 650 O O . GLN A 1 84 ? -28.916 -57.102 -0.002 1.00 15.75 83 GLN A O 1
ATOM 656 N N . VAL A 1 85 ? -28.218 -57.038 2.136 1.00 10.55 84 VAL A N 1
ATOM 657 C CA . VAL A 1 85 ? -28.807 -58.343 2.485 1.00 9.86 84 VAL A CA 1
ATOM 658 C C . VAL A 1 85 ? -30.278 -58.166 2.870 1.00 9.98 84 VAL A C 1
ATOM 659 O O . VAL A 1 85 ? -30.652 -57.176 3.525 1.00 11.01 84 VAL A O 1
ATOM 663 N N . LEU A 1 86 ? -31.085 -59.167 2.544 1.00 10.26 85 LEU A N 1
ATOM 664 C CA . LEU A 1 86 ? -32.479 -59.330 2.998 1.00 10.19 85 LEU A CA 1
ATOM 665 C C . LEU A 1 86 ? -32.518 -60.510 3.955 1.00 10.60 85 LEU A C 1
ATOM 666 O O . LEU A 1 86 ? -32.166 -61.616 3.520 1.00 10.61 85 LEU A O 1
ATOM 671 N N . LEU A 1 87 ? -32.904 -60.269 5.195 1.00 11.19 86 LEU A N 1
ATOM 672 C CA . LEU A 1 87 ? -33.179 -61.328 6.208 1.00 10.47 86 LEU A CA 1
ATOM 673 C C . LEU A 1 87 ? -34.670 -61.331 6.482 1.00 11.53 86 LEU A C 1
ATOM 674 O O . LEU A 1 87 ? -35.205 -60.290 6.907 1.00 11.54 86 LEU A O 1
ATOM 679 N N . HIS A 1 88 ? -35.328 -62.472 6.278 1.00 11.43 87 HIS A N 1
ATOM 680 C CA . HIS A 1 88 ? -36.786 -62.566 6.525 1.00 11.80 87 HIS A CA 1
ATOM 681 C C . HIS A 1 88 ? -37.009 -63.750 7.466 1.00 11.42 87 HIS A C 1
ATOM 682 O O . HIS A 1 88 ? -36.924 -64.869 6.985 1.00 10.30 87 HIS A O 1
ATOM 689 N N . SER A 1 89 ? -37.186 -63.504 8.756 1.00 10.41 88 SER A N 1
ATOM 690 C CA . SER A 1 89 ? -37.411 -64.588 9.748 1.00 12.88 88 SER A CA 1
ATOM 691 C C . SER A 1 89 ? -36.253 -65.597 9.700 1.00 12.95 88 SER A C 1
ATOM 692 O O . SER A 1 89 ? -36.494 -66.806 9.870 1.00 13.49 88 SER A O 1
ATOM 695 N N . ALA A 1 90 ? -35.036 -65.108 9.511 1.00 12.86 89 ALA A N 1
ATOM 696 C CA . ALA A 1 90 ? -33.814 -65.937 9.529 1.00 13.23 89 ALA A CA 1
ATOM 697 C C . ALA A 1 90 ? -33.375 -66.186 10.989 1.00 12.48 89 ALA A C 1
ATOM 698 O O . ALA A 1 90 ? -33.613 -65.341 11.844 1.00 12.14 89 ALA A O 1
ATOM 700 N N . ILE A 1 91 ? -32.771 -67.349 11.227 1.00 12.74 90 ILE A N 1
ATOM 701 C CA . ILE A 1 91 ? -32.003 -67.655 12.454 1.00 13.48 90 ILE A CA 1
ATOM 702 C C . ILE A 1 91 ? -30.521 -67.660 12.081 1.00 12.27 90 ILE A C 1
ATOM 703 O O . ILE A 1 91 ? -30.112 -68.534 11.329 1.00 13.00 90 ILE A O 1
ATOM 708 N N . VAL A 1 92 ? -29.767 -66.665 12.569 1.00 12.44 91 VAL A N 1
ATOM 709 C CA . VAL A 1 92 ? -28.336 -66.514 12.217 1.00 12.61 91 VAL A CA 1
ATOM 710 C C . VAL A 1 92 ? -27.514 -66.718 13.498 1.00 12.60 91 VAL A C 1
ATOM 711 O O . VAL A 1 92 ? -27.588 -65.901 14.389 1.00 12.65 91 VAL A O 1
ATOM 715 N N . ARG A 1 93 ? -26.774 -67.815 13.572 1.00 13.55 92 ARG A N 1
ATOM 716 C CA . ARG A 1 93 ? -26.086 -68.243 14.809 1.00 12.73 92 ARG A CA 1
ATOM 717 C C . ARG A 1 93 ? -24.778 -67.499 14.994 1.00 14.53 92 ARG A C 1
ATOM 718 O O . ARG A 1 93 ? -24.253 -66.915 14.024 1.00 12.63 92 ARG A O 1
ATOM 726 N N . LYS A 1 94 ? -24.252 -67.548 16.223 1.00 13.67 93 LYS A N 1
ATOM 727 C CA . LYS A 1 94 ? -23.086 -66.762 16.669 1.00 15.49 93 LYS A CA 1
ATOM 728 C C . LYS A 1 94 ? -21.933 -66.860 15.655 1.00 14.55 93 LYS A C 1
ATOM 729 O O . LYS A 1 94 ? -21.559 -67.960 15.270 1.00 12.77 93 LYS A O 1
ATOM 735 N N . GLY A 1 95 ? -21.393 -65.714 15.260 1.00 14.83 94 GLY A N 1
ATOM 736 C CA . GLY A 1 95 ? -20.156 -65.613 14.477 1.00 15.14 94 GLY A CA 1
ATOM 737 C C . GLY A 1 95 ? -20.329 -65.941 13.007 1.00 13.89 94 GLY A C 1
ATOM 738 O O . GLY A 1 95 ? -19.307 -65.950 12.291 1.00 13.76 94 GLY A O 1
ATOM 739 N N . ALA A 1 96 ? -21.555 -66.187 12.532 1.00 13.43 95 ALA A N 1
ATOM 740 C CA . ALA A 1 96 ? -21.795 -66.409 11.090 1.00 12.35 95 ALA A CA 1
ATOM 741 C C . ALA A 1 96 ? -21.572 -65.109 10.339 1.00 12.60 95 ALA A C 1
ATOM 742 O O . ALA A 1 96 ? -21.635 -64.025 10.950 1.00 11.61 95 ALA A O 1
ATOM 744 N N . LEU A 1 97 ? -21.334 -65.257 9.037 1.00 12.87 96 LEU A N 1
ATOM 745 C CA . LEU A 1 97 ? -21.206 -64.105 8.122 1.00 13.08 96 LEU A CA 1
ATOM 746 C C . LEU A 1 97 ? -22.174 -64.346 6.964 1.00 12.75 96 LEU A C 1
ATOM 747 O O . LEU A 1 97 ? -22.122 -65.433 6.337 1.00 11.45 96 LEU A O 1
ATOM 752 N N . ILE A 1 98 ? -23.010 -63.344 6.680 1.00 12.46 97 ILE A N 1
ATOM 753 C CA . ILE A 1 98 ? -23.980 -63.381 5.550 1.00 13.12 97 ILE A CA 1
ATOM 754 C C . ILE A 1 98 ? -23.413 -62.501 4.439 1.00 11.26 97 ILE A C 1
ATOM 755 O O . ILE A 1 98 ? -23.369 -61.281 4.636 1.00 11.57 97 ILE A O 1
ATOM 760 N N . GLY A 1 99 ? -22.917 -63.123 3.371 1.00 11.16 98 GLY A N 1
ATOM 761 C CA . GLY A 1 99 ? -22.284 -62.399 2.252 1.00 11.50 98 GLY A CA 1
ATOM 762 C C . GLY A 1 99 ? -23.195 -61.325 1.677 1.00 10.73 98 GLY A C 1
ATOM 763 O O . GLY A 1 99 ? -24.426 -61.541 1.536 1.00 11.62 98 GLY A O 1
ATOM 764 N N . MET A 1 100 ? -22.586 -60.198 1.328 1.00 11.87 99 MET A N 1
ATOM 765 C CA . MET A 1 100 ? -23.268 -59.048 0.710 1.00 12.28 99 MET A CA 1
ATOM 766 C C . MET A 1 100 ? -24.151 -59.524 -0.466 1.00 11.30 99 MET A C 1
ATOM 767 O O . MET A 1 100 ? -23.756 -60.433 -1.219 1.00 11.55 99 MET A O 1
ATOM 772 N N . GLY A 1 101 ? -25.354 -58.949 -0.567 1.00 11.09 100 GLY A N 1
ATOM 773 C CA . GLY A 1 101 ? -26.279 -59.191 -1.684 1.00 12.24 100 GLY A CA 1
ATOM 774 C C . GLY A 1 101 ? -27.035 -60.494 -1.570 1.00 12.78 100 GLY A C 1
ATOM 775 O O . GLY A 1 101 ? -27.659 -60.908 -2.558 1.00 13.86 100 GLY A O 1
ATOM 776 N N . SER A 1 102 ? -26.986 -61.157 -0.410 1.00 12.50 101 SER A N 1
ATOM 777 C CA . SER A 1 102 ? -27.692 -62.438 -0.190 1.00 12.14 101 SER A CA 1
ATOM 778 C C . SER A 1 102 ? -29.121 -62.199 0.303 1.00 11.46 101 SER A C 1
ATOM 779 O O . SER A 1 102 ? -29.421 -61.130 0.851 1.00 11.12 101 SER A O 1
ATOM 782 N N . ILE A 1 103 ? -29.927 -63.229 0.188 1.00 12.43 102 ILE A N 1
ATOM 783 C CA . ILE A 1 103 ? -31.342 -63.267 0.638 1.00 13.03 102 ILE A CA 1
ATOM 784 C C . ILE A 1 103 ? -31.498 -64.520 1.486 1.00 12.25 102 ILE A C 1
ATOM 785 O O . ILE A 1 103 ? -31.182 -65.614 0.972 1.00 11.57 102 ILE A O 1
ATOM 790 N N . ILE A 1 104 ? -31.944 -64.345 2.717 1.00 12.82 103 ILE A N 1
ATOM 791 C CA . ILE A 1 104 ? -32.088 -65.463 3.641 1.00 11.82 103 ILE A CA 1
ATOM 792 C C . ILE A 1 104 ? -33.538 -65.516 4.055 1.00 12.93 103 ILE A C 1
ATOM 793 O O . ILE A 1 104 ? -34.030 -64.605 4.674 1.00 12.70 103 ILE A O 1
ATOM 798 N N . LEU A 1 105 ? -34.177 -66.614 3.721 1.00 13.37 104 LEU A N 1
ATOM 799 C CA . LEU A 1 105 ? -35.621 -66.652 3.900 1.00 14.18 104 LEU A CA 1
ATOM 800 C C . LEU A 1 105 ? -36.214 -67.342 5.113 1.00 14.85 104 LEU A C 1
ATOM 801 O O . LEU A 1 105 ? -35.504 -67.823 5.964 1.00 15.19 104 LEU A O 1
ATOM 806 N N . ASP A 1 106 ? -37.523 -67.371 5.149 1.00 14.55 105 ASP A N 1
ATOM 807 C CA . ASP A 1 106 ? -38.197 -67.809 6.359 1.00 15.51 105 ASP A CA 1
ATOM 808 C C . ASP A 1 106 ? -37.794 -69.134 6.972 1.00 15.18 105 ASP A C 1
ATOM 809 O O . ASP A 1 106 ? -37.890 -70.143 6.362 1.00 16.39 105 ASP A O 1
ATOM 814 N N . GLY A 1 107 ? -37.402 -69.064 8.219 1.00 15.35 106 GLY A N 1
ATOM 815 C CA . GLY A 1 107 ? -37.062 -70.254 8.946 1.00 15.72 106 GLY A CA 1
ATOM 816 C C . GLY A 1 107 ? -35.701 -70.793 8.671 1.00 15.69 106 GLY A C 1
ATOM 817 O O . GLY A 1 107 ? -35.290 -71.737 9.282 1.00 16.99 106 GLY A O 1
ATOM 818 N N . ALA A 1 108 ? -35.043 -70.207 7.697 1.00 13.84 107 ALA A N 1
ATOM 819 C CA . ALA A 1 108 ? -33.685 -70.667 7.330 1.00 14.10 107 ALA A CA 1
ATOM 820 C C . ALA A 1 108 ? -32.768 -70.452 8.550 1.00 14.15 107 ALA A C 1
ATOM 821 O O . ALA A 1 108 ? -32.956 -69.468 9.305 1.00 14.84 107 ALA A O 1
ATOM 823 N N . GLU A 1 109 ? -31.870 -71.399 8.789 1.00 14.86 108 GLU A N 1
ATOM 824 C CA . GLU A 1 109 ? -30.936 -71.365 9.925 1.00 15.56 108 GLU A CA 1
ATOM 825 C C . GLU A 1 109 ? -29.499 -71.420 9.408 1.00 14.98 108 GLU A C 1
ATOM 826 O O . GLU A 1 109 ? -29.134 -72.393 8.697 1.00 16.24 108 GLU A O 1
ATOM 832 N N . ILE A 1 110 ? -28.721 -70.409 9.758 1.00 14.93 109 ILE A N 1
ATOM 833 C CA . ILE A 1 110 ? -27.286 -70.302 9.403 1.00 13.88 109 ILE A CA 1
ATOM 834 C C . ILE A 1 110 ? -26.465 -70.686 10.640 1.00 13.96 109 ILE A C 1
ATOM 835 O O . ILE A 1 110 ? -26.485 -69.938 11.621 1.00 13.42 109 ILE A O 1
ATOM 840 N N . GLY A 1 111 ? -25.767 -71.812 10.544 1.00 14.61 110 GLY A N 1
ATOM 841 C CA . GLY A 1 111 ? -24.987 -72.412 11.646 1.00 15.41 110 GLY A CA 1
ATOM 842 C C . GLY A 1 111 ? -23.907 -71.509 12.174 1.00 14.52 110 GLY A C 1
ATOM 843 O O . GLY A 1 111 ? -23.395 -70.623 11.423 1.00 14.38 110 GLY A O 1
ATOM 844 N N . LYS A 1 112 ? -23.514 -71.719 13.421 1.00 16.28 111 LYS A N 1
ATOM 845 C CA . LYS A 1 112 ? -22.439 -70.939 14.098 1.00 17.14 111 LYS A CA 1
ATOM 846 C C . LYS A 1 112 ? -21.199 -70.901 13.193 1.00 15.77 111 LYS A C 1
ATOM 847 O O . LYS A 1 112 ? -20.789 -71.960 12.659 1.00 17.66 111 LYS A O 1
ATOM 853 N N . GLY A 1 113 ? -20.652 -69.712 12.991 1.00 15.74 112 GLY A N 1
ATOM 854 C CA . GLY A 1 113 ? -19.418 -69.473 12.225 1.00 16.23 112 GLY A CA 1
ATOM 855 C C . GLY A 1 113 ? -19.495 -69.864 10.756 1.00 16.87 112 GLY A C 1
ATOM 856 O O . GLY A 1 113 ? -18.424 -69.964 10.160 1.00 19.75 112 GLY A O 1
ATOM 857 N N . ALA A 1 114 ? -20.684 -70.095 10.171 1.00 14.90 113 ALA A N 1
ATOM 858 C CA . ALA A 1 114 ? -20.826 -70.391 8.737 1.00 17.04 113 ALA A CA 1
ATOM 859 C C . ALA A 1 114 ? -20.695 -69.105 7.916 1.00 16.56 113 ALA A C 1
ATOM 860 O O . ALA A 1 114 ? -20.764 -67.992 8.485 1.00 15.72 113 ALA A O 1
ATOM 862 N N . PHE A 1 115 ? -20.332 -69.271 6.648 1.00 16.02 114 PHE A N 1
ATOM 863 C CA . PHE A 1 115 ? -20.082 -68.181 5.670 1.00 16.30 114 PHE A CA 1
ATOM 864 C C . PHE A 1 115 ? -21.033 -68.423 4.511 1.00 15.21 114 PHE A C 1
ATOM 865 O O . PHE A 1 115 ? -20.857 -69.386 3.802 1.00 15.86 114 PHE A O 1
ATOM 873 N N . VAL A 1 116 ? -22.012 -67.536 4.328 1.00 13.68 115 VAL A N 1
ATOM 874 C CA . VAL A 1 116 ? -22.883 -67.558 3.123 1.00 13.28 115 VAL A CA 1
ATOM 875 C C . VAL A 1 116 ? -22.227 -66.630 2.095 1.00 12.59 115 VAL A C 1
ATOM 876 O O . VAL A 1 116 ? -22.073 -65.437 2.410 1.00 12.00 115 VAL A O 1
ATOM 880 N N . GLY A 1 117 ? -21.835 -67.155 0.948 1.00 12.35 116 GLY A N 1
ATOM 881 C CA . GLY A 1 117 ? -21.118 -66.380 -0.078 1.00 12.59 116 GLY A CA 1
ATOM 882 C C . GLY A 1 117 ? -21.995 -65.251 -0.609 1.00 12.22 116 GLY A C 1
ATOM 883 O O . GLY A 1 117 ? -23.227 -65.372 -0.604 1.00 12.80 116 GLY A O 1
ATOM 884 N N . ALA A 1 118 ? -21.356 -64.187 -1.122 1.00 13.47 117 ALA A N 1
ATOM 885 C CA . ALA A 1 118 ? -22.082 -63.036 -1.719 1.00 12.82 117 ALA A CA 1
ATOM 886 C C . ALA A 1 118 ? -23.086 -63.544 -2.776 1.00 13.01 117 ALA A C 1
ATOM 887 O O . ALA A 1 118 ? -22.769 -64.509 -3.548 1.00 14.02 117 ALA A O 1
ATOM 889 N N . GLY A 1 119 ? -24.252 -62.905 -2.817 1.00 11.73 118 GLY A N 1
ATOM 890 C CA . GLY A 1 119 ? -25.256 -63.055 -3.869 1.00 13.64 118 GLY A CA 1
ATOM 891 C C . GLY A 1 119 ? -26.080 -64.309 -3.723 1.00 13.70 118 GLY A C 1
ATOM 892 O O . GLY A 1 119 ? -26.768 -64.669 -4.695 1.00 13.82 118 GLY A O 1
ATOM 893 N N . SER A 1 120 ? -26.022 -64.978 -2.570 1.00 12.89 119 SER A N 1
ATOM 894 C CA . SER A 1 120 ? -26.680 -66.282 -2.375 1.00 13.09 119 SER A CA 1
ATOM 895 C C . SER A 1 120 ? -28.175 -66.099 -2.058 1.00 15.35 119 SER A C 1
ATOM 896 O O . SER A 1 120 ? -28.590 -65.029 -1.595 1.00 13.21 119 SER A O 1
ATOM 899 N N . LEU A 1 121 ? -28.926 -67.188 -2.237 1.00 13.17 120 LEU A N 1
ATOM 900 C CA . LEU A 1 121 ? -30.319 -67.310 -1.776 1.00 14.27 120 LEU A CA 1
ATOM 901 C C . LEU A 1 121 ? -30.399 -68.559 -0.927 1.00 15.02 120 LEU A C 1
ATOM 902 O O . LEU A 1 121 ? -30.064 -69.646 -1.454 1.00 14.49 120 LEU A O 1
ATOM 907 N N . VAL A 1 122 ? -30.797 -68.411 0.335 1.00 15.31 121 VAL A N 1
ATOM 908 C CA . VAL A 1 122 ? -31.066 -69.556 1.243 1.00 15.67 121 VAL A CA 1
ATOM 909 C C . VAL A 1 122 ? -32.577 -69.673 1.398 1.00 15.84 121 VAL A C 1
ATOM 910 O O . VAL A 1 122 ? -33.218 -68.798 1.978 1.00 14.22 121 VAL A O 1
ATOM 914 N N . PRO A 1 123 ? -33.187 -70.736 0.820 1.00 14.92 122 PRO A N 1
ATOM 915 C CA . PRO A 1 123 ? -34.632 -70.869 0.781 1.00 16.24 122 PRO A CA 1
ATOM 916 C C . PRO A 1 123 ? -35.249 -71.151 2.152 1.00 15.56 122 PRO A C 1
ATOM 917 O O . PRO A 1 123 ? -34.551 -71.502 3.109 1.00 15.95 122 PRO A O 1
ATOM 921 N N . PRO A 1 124 ? -36.581 -70.978 2.282 1.00 17.19 123 PRO A N 1
ATOM 922 C CA . PRO A 1 124 ? -37.237 -71.148 3.577 1.00 17.03 123 PRO A CA 1
ATOM 923 C C . PRO A 1 124 ? -36.934 -72.519 4.184 1.00 16.56 123 PRO A C 1
ATOM 924 O O . PRO A 1 124 ? -36.952 -73.512 3.447 1.00 17.00 123 PRO A O 1
ATOM 928 N N . GLY A 1 125 ? -36.589 -72.534 5.469 1.00 18.35 124 GLY A N 1
ATOM 929 C CA . GLY A 1 125 ? -36.423 -73.748 6.288 1.00 17.84 124 GLY A CA 1
ATOM 930 C C . GLY A 1 125 ? -35.092 -74.429 6.049 1.00 19.36 124 GLY A C 1
ATOM 931 O O . GLY A 1 125 ? -34.839 -75.420 6.735 1.00 20.23 124 GLY A O 1
ATOM 932 N N . LYS A 1 126 ? -34.241 -73.931 5.139 1.00 18.84 125 LYS A N 1
ATOM 933 C CA . LYS A 1 126 ? -32.948 -74.593 4.829 1.00 20.38 125 LYS A CA 1
ATOM 934 C C . LYS A 1 126 ? -31.925 -74.301 5.922 1.00 20.23 125 LYS A C 1
ATOM 935 O O . LYS A 1 126 ? -31.890 -73.171 6.442 1.00 16.98 125 LYS A O 1
ATOM 941 N N . LYS A 1 127 ? -31.113 -75.308 6.259 1.00 21.43 126 LYS A N 1
ATOM 942 C CA . LYS A 1 127 ? -30.081 -75.192 7.321 1.00 20.85 126 LYS A CA 1
ATOM 943 C C . LYS A 1 127 ? -28.706 -75.217 6.676 1.00 21.78 126 LYS A C 1
ATOM 944 O O . LYS A 1 127 ? -28.468 -76.064 5.805 1.00 23.64 126 LYS A O 1
ATOM 950 N N . ILE A 1 128 ? -27.868 -74.256 7.021 1.00 21.37 127 ILE A N 1
ATOM 951 C CA . ILE A 1 128 ? -26.442 -74.232 6.606 1.00 18.97 127 ILE A CA 1
ATOM 952 C C . ILE A 1 128 ? -25.644 -74.715 7.807 1.00 18.73 127 ILE A C 1
ATOM 953 O O . ILE A 1 128 ? -25.713 -74.128 8.881 1.00 16.84 127 ILE A O 1
ATOM 958 N N . PRO A 1 129 ? -24.883 -75.813 7.687 1.00 19.27 128 PRO A N 1
ATOM 959 C CA . PRO A 1 129 ? -24.134 -76.349 8.818 1.00 20.77 128 PRO A CA 1
ATOM 960 C C . PRO A 1 129 ? -23.088 -75.368 9.355 1.00 20.19 128 PRO A C 1
ATOM 961 O O . PRO A 1 129 ? -22.546 -74.587 8.606 1.00 17.80 128 PRO A O 1
ATOM 965 N N . GLU A 1 130 ? -22.764 -75.517 10.632 1.00 19.83 129 GLU A N 1
ATOM 966 C CA . GLU A 1 130 ? -21.735 -74.699 11.312 1.00 21.56 129 GLU A CA 1
ATOM 967 C C . GLU A 1 130 ? -20.402 -74.765 10.541 1.00 21.52 129 GLU A C 1
ATOM 968 O O . GLU A 1 130 ? -20.062 -75.844 10.004 1.00 21.38 129 GLU A O 1
ATOM 974 N N . LYS A 1 131 ? -19.707 -73.629 10.454 1.00 21.56 130 LYS A N 1
ATOM 975 C CA . LYS A 1 131 ? -18.313 -73.503 9.975 1.00 22.69 130 LYS A CA 1
ATOM 976 C C . LYS A 1 131 ? -18.157 -74.043 8.548 1.00 22.36 130 LYS A C 1
ATOM 977 O O . LYS A 1 131 ? -17.060 -74.555 8.229 1.00 21.73 130 LYS A O 1
ATOM 983 N N . THR A 1 132 ? -19.189 -73.919 7.705 1.00 20.16 131 THR A N 1
ATOM 984 C CA . THR A 1 132 ? -19.088 -74.248 6.268 1.00 19.98 131 THR A CA 1
ATOM 985 C C . THR A 1 132 ? -19.214 -72.973 5.428 1.00 19.96 131 THR A C 1
ATOM 986 O O . THR A 1 132 ? -19.776 -71.974 5.913 1.00 17.04 131 THR A O 1
ATOM 990 N N . LEU A 1 133 ? -18.699 -73.043 4.208 1.00 18.97 132 LEU A N 1
ATOM 991 C CA . LEU A 1 133 ? -18.974 -72.070 3.124 1.00 18.24 132 LEU A CA 1
ATOM 992 C C . LEU A 1 133 ? -20.133 -72.629 2.319 1.00 19.31 132 LEU A C 1
ATOM 993 O O . LEU A 1 133 ? -20.076 -73.820 1.933 1.00 21.28 132 LEU A O 1
ATOM 998 N N . ALA A 1 134 ? -21.173 -71.828 2.079 1.00 17.89 133 ALA A N 1
ATOM 999 C CA . ALA A 1 134 ? -22.292 -72.174 1.185 1.00 16.60 133 ALA A CA 1
ATOM 1000 C C . ALA A 1 134 ? -22.552 -70.976 0.265 1.00 17.18 133 ALA A C 1
ATOM 1001 O O . ALA A 1 134 ? -22.516 -69.849 0.761 1.00 16.90 133 ALA A O 1
ATOM 1003 N N . PHE A 1 135 ? -22.792 -71.211 -1.011 1.00 17.37 134 PHE A N 1
ATOM 1004 C CA . PHE A 1 135 ? -23.171 -70.110 -1.927 1.00 19.93 134 PHE A CA 1
ATOM 1005 C C . PHE A 1 135 ? -23.989 -70.682 -3.072 1.00 17.24 134 PHE A C 1
ATOM 1006 O O . PHE A 1 135 ? -24.037 -71.916 -3.278 1.00 17.16 134 PHE A O 1
ATOM 1014 N N . GLY A 1 136 ? -24.635 -69.755 -3.778 1.00 19.82 135 GLY A N 1
ATOM 1015 C CA . GLY A 1 136 ? -25.465 -70.044 -4.960 1.00 17.70 135 GLY A CA 1
ATOM 1016 C C . GLY A 1 136 ? -26.922 -69.730 -4.700 1.00 18.47 135 GLY A C 1
ATOM 1017 O O . GLY A 1 136 ? -27.238 -69.254 -3.600 1.00 14.95 135 GLY A O 1
ATOM 1018 N N . ARG A 1 137 ? -27.761 -70.018 -5.697 1.00 16.09 136 ARG A N 1
ATOM 1019 C CA . ARG A 1 137 ? -29.215 -69.747 -5.649 1.00 18.08 136 ARG A CA 1
ATOM 1020 C C . ARG A 1 137 ? -29.947 -70.951 -6.227 1.00 22.05 136 ARG A C 1
ATOM 1021 O O . ARG A 1 137 ? -30.038 -71.066 -7.453 1.00 22.34 136 ARG A O 1
ATOM 1029 N N . PRO A 1 138 ? -30.444 -71.896 -5.395 1.00 20.28 137 PRO A N 1
ATOM 1030 C CA . PRO A 1 138 ? -30.259 -71.879 -3.937 1.00 21.11 137 PRO A CA 1
ATOM 1031 C C . PRO A 1 138 ? -28.861 -72.285 -3.465 1.00 22.74 137 PRO A C 1
ATOM 1032 O O . PRO A 1 138 ? -28.176 -73.007 -4.182 1.00 20.27 137 PRO A O 1
ATOM 1036 N N . ALA A 1 139 ? -28.476 -71.846 -2.259 1.00 18.79 138 ALA A N 1
ATOM 1037 C CA . ALA A 1 139 ? -27.134 -72.036 -1.682 1.00 20.22 138 ALA A CA 1
ATOM 1038 C C . ALA A 1 139 ? -26.897 -73.533 -1.478 1.00 22.57 138 ALA A C 1
ATOM 1039 O O . ALA A 1 139 ? -27.804 -74.225 -1.002 1.00 22.97 138 ALA A O 1
ATOM 1041 N N . LYS A 1 140 ? -25.703 -73.979 -1.864 1.00 24.34 139 LYS A N 1
ATOM 1042 C CA . LYS A 1 140 ? -25.169 -75.347 -1.646 1.00 23.37 139 LYS A CA 1
ATOM 1043 C C . LYS A 1 140 ? -23.969 -75.244 -0.711 1.00 22.66 139 LYS A C 1
ATOM 1044 O O . LYS A 1 140 ? -23.164 -74.333 -0.878 1.00 22.43 139 LYS A O 1
ATOM 1050 N N . VAL A 1 141 ? -23.826 -76.202 0.211 1.00 22.10 140 VAL A N 1
ATOM 1051 C CA . VAL A 1 141 ? -22.579 -76.338 1.012 1.00 23.91 140 VAL A CA 1
ATOM 1052 C C . VAL A 1 141 ? -21.440 -76.679 0.054 1.00 24.15 140 VAL A C 1
ATOM 1053 O O . VAL A 1 141 ? -21.615 -77.622 -0.762 1.00 28.83 140 VAL A O 1
ATOM 1057 N N . ILE A 1 142 ? -20.349 -75.924 0.112 1.00 24.12 141 ILE A N 1
ATOM 1058 C CA . ILE A 1 142 ? -19.184 -76.060 -0.807 1.00 28.57 141 ILE A CA 1
ATOM 1059 C C . ILE A 1 142 ? -18.048 -76.798 -0.093 1.00 29.57 141 ILE A C 1
ATOM 1060 O O . ILE A 1 142 ? -17.455 -77.671 -0.718 1.00 29.21 141 ILE A O 1
ATOM 1065 N N . ARG A 1 143 ? -17.702 -76.385 1.125 1.00 30.38 142 ARG A N 1
ATOM 1066 C CA . ARG A 1 143 ? -16.506 -76.885 1.853 1.00 30.26 142 ARG A CA 1
ATOM 1067 C C . ARG A 1 143 ? -16.575 -76.455 3.326 1.00 30.84 142 ARG A C 1
ATOM 1068 O O . ARG A 1 143 ? -17.389 -75.587 3.674 1.00 27.41 142 ARG A O 1
ATOM 1076 N N . GLU A 1 144 ? -15.714 -77.027 4.159 1.00 27.31 143 GLU A N 1
ATOM 1077 C CA . GLU A 1 144 ? -15.517 -76.579 5.553 1.00 28.29 143 GLU A CA 1
ATOM 1078 C C . GLU A 1 144 ? -14.610 -75.353 5.524 1.00 25.72 143 GLU A C 1
ATOM 1079 O O . GLU A 1 144 ? -13.692 -75.286 4.675 1.00 25.40 143 GLU A O 1
ATOM 1085 N N . LEU A 1 145 ? -14.869 -74.376 6.379 1.00 22.18 144 LEU A N 1
ATOM 1086 C CA . LEU A 1 145 ? -14.003 -73.174 6.459 1.00 22.01 144 LEU A CA 1
ATOM 1087 C C . LEU A 1 145 ? -12.667 -73.566 7.085 1.00 26.72 144 LEU A C 1
ATOM 1088 O O . LEU A 1 145 ? -12.649 -74.488 7.920 1.00 24.64 144 LEU A O 1
ATOM 1093 N N . THR A 1 146 ? -11.617 -72.834 6.721 1.00 29.35 145 THR A N 1
ATOM 1094 C CA . THR A 1 146 ? -10.251 -72.995 7.272 1.00 32.52 145 THR A CA 1
ATOM 1095 C C . THR A 1 146 ? -10.008 -71.909 8.311 1.00 35.81 145 THR A C 1
ATOM 1096 O O . THR A 1 146 ? -10.830 -70.946 8.405 1.00 31.98 145 THR A O 1
ATOM 1100 N N . GLU A 1 147 ? -8.896 -72.019 9.033 1.00 33.53 146 GLU A N 1
ATOM 1101 C CA . GLU A 1 147 ? -8.520 -71.000 10.036 1.00 32.95 146 GLU A CA 1
ATOM 1102 C C . GLU A 1 147 ? -8.301 -69.656 9.334 1.00 31.38 146 GLU A C 1
ATOM 1103 O O . GLU A 1 147 ? -8.668 -68.638 9.949 1.00 30.41 146 GLU A O 1
ATOM 1109 N N . GLU A 1 148 ? -7.773 -69.643 8.104 1.00 31.08 147 GLU A N 1
ATOM 1110 C CA . GLU A 1 148 ? -7.606 -68.399 7.297 1.00 32.71 147 GLU A CA 1
ATOM 1111 C C . GLU A 1 148 ? -8.979 -67.716 7.091 1.00 30.48 147 GLU A C 1
ATOM 1112 O O . GLU A 1 148 ? -9.050 -66.473 7.259 1.00 28.73 147 GLU A O 1
ATOM 1118 N N . ASP A 1 149 ? -10.013 -68.483 6.725 1.00 29.24 148 ASP A N 1
ATOM 1119 C CA . ASP A 1 149 ? -11.391 -67.945 6.533 1.00 27.30 148 ASP A CA 1
ATOM 1120 C C . ASP A 1 149 ? -11.876 -67.339 7.862 1.00 24.70 148 ASP A C 1
ATOM 1121 O O . ASP A 1 149 ? -12.416 -66.193 7.877 1.00 24.99 148 ASP A O 1
ATOM 1126 N N . LEU A 1 150 ? -11.695 -68.072 8.956 1.00 25.10 149 LEU A N 1
ATOM 1127 C CA . LEU A 1 150 ? -12.218 -67.644 10.272 1.00 27.11 149 LEU A CA 1
ATOM 1128 C C . LEU A 1 150 ? -11.484 -66.376 10.714 1.00 26.89 149 LEU A C 1
ATOM 1129 O O . LEU A 1 150 ? -12.126 -65.475 11.293 1.00 24.49 149 LEU A O 1
ATOM 1134 N N . GLN A 1 151 ? -10.187 -66.262 10.426 1.00 27.20 150 GLN A N 1
ATOM 1135 C CA . GLN A 1 151 ? -9.405 -65.069 10.852 1.00 28.02 150 GLN A CA 1
ATOM 1136 C C . GLN A 1 151 ? -9.876 -63.856 10.062 1.00 24.26 150 GLN A C 1
ATOM 1137 O O . GLN A 1 151 ? -9.914 -62.753 10.662 1.00 23.38 150 GLN A O 1
ATOM 1143 N N . ASP A 1 152 ? -10.250 -64.025 8.794 1.00 22.99 151 ASP A N 1
ATOM 1144 C CA . ASP A 1 152 ? -10.817 -62.921 7.980 1.00 25.14 151 ASP A CA 1
ATOM 1145 C C . ASP A 1 152 ? -12.148 -62.484 8.598 1.00 21.94 151 ASP A C 1
ATOM 1146 O O . ASP A 1 152 ? -12.406 -61.288 8.624 1.00 20.39 151 ASP A O 1
ATOM 1151 N N . MET A 1 153 ? -12.962 -63.432 9.051 1.00 20.71 152 MET A N 1
ATOM 1152 C CA . MET A 1 153 ? -14.298 -63.132 9.638 1.00 19.35 152 MET A CA 1
ATOM 1153 C C . MET A 1 153 ? -14.096 -62.386 10.958 1.00 22.00 152 MET A C 1
ATOM 1154 O O . MET A 1 153 ? -14.839 -61.440 11.245 1.00 20.23 152 MET A O 1
ATOM 1159 N N . GLU A 1 154 ? -13.088 -62.786 11.743 1.00 21.41 153 GLU A N 1
ATOM 1160 C CA . GLU A 1 154 ? -12.755 -62.096 13.012 1.00 21.88 153 GLU A CA 1
ATOM 1161 C C . GLU A 1 154 ? -12.289 -60.667 12.726 1.00 20.75 153 GLU A C 1
ATOM 1162 O O . GLU A 1 154 ? -12.700 -59.740 13.468 1.00 20.42 153 GLU A O 1
ATOM 1168 N N . ARG A 1 155 ? -11.460 -60.480 11.703 1.00 20.86 154 ARG A N 1
ATOM 1169 C CA . ARG A 1 155 ? -10.905 -59.146 11.350 1.00 21.17 154 ARG A CA 1
ATOM 1170 C C . ARG A 1 155 ? -12.057 -58.198 10.986 1.00 18.01 154 ARG A C 1
ATOM 1171 O O . ARG A 1 155 ? -12.107 -57.078 11.473 1.00 18.10 154 ARG A O 1
ATOM 1179 N N . ILE A 1 156 ? -12.987 -58.648 10.154 1.00 17.97 155 ILE A N 1
ATOM 1180 C CA . ILE A 1 156 ? -14.150 -57.821 9.693 1.00 18.75 155 ILE A CA 1
ATOM 1181 C C . ILE A 1 156 ? -14.993 -57.441 10.904 1.00 17.44 155 ILE A C 1
ATOM 1182 O O . ILE A 1 156 ? -15.341 -56.272 11.019 1.00 18.58 155 ILE A O 1
ATOM 1187 N N . ARG A 1 157 ? -15.319 -58.394 11.788 1.00 18.28 156 ARG A N 1
ATOM 1188 C CA . ARG A 1 157 ? -16.114 -58.100 13.010 1.00 19.21 156 ARG A CA 1
ATOM 1189 C C . ARG A 1 157 ? -15.438 -57.008 13.845 1.00 20.14 156 ARG A C 1
ATOM 1190 O O . ARG A 1 157 ? -16.126 -56.064 14.264 1.00 19.18 156 ARG A O 1
ATOM 1198 N N . ARG A 1 158 ? -14.136 -57.129 14.095 1.00 23.58 157 ARG A N 1
ATOM 1199 C CA . ARG A 1 158 ? -13.385 -56.178 14.961 1.00 26.40 157 ARG A CA 1
ATOM 1200 C C . ARG A 1 158 ? -13.324 -54.806 14.276 1.00 24.87 157 ARG A C 1
ATOM 1201 O O . ARG A 1 158 ? -13.571 -53.780 14.969 1.00 25.23 157 ARG A O 1
ATOM 1209 N N . GLU A 1 159 ? -13.046 -54.785 12.966 1.00 22.78 158 GLU A N 1
ATOM 1210 C CA . GLU A 1 159 ? -12.959 -53.547 12.165 1.00 25.94 158 GLU A CA 1
ATOM 1211 C C . GLU A 1 159 ? -14.294 -52.803 12.260 1.00 21.43 158 GLU A C 1
ATOM 1212 O O . GLU A 1 159 ? -14.268 -51.578 12.453 1.00 22.33 158 GLU A O 1
ATOM 1218 N N . TYR A 1 160 ? -15.436 -53.508 12.197 1.00 18.95 159 TYR A N 1
ATOM 1219 C CA . TYR A 1 160 ? -16.762 -52.840 12.224 1.00 17.96 159 TYR A CA 1
ATOM 1220 C C . TYR A 1 160 ? -17.026 -52.246 13.606 1.00 15.46 159 TYR A C 1
ATOM 1221 O O . TYR A 1 160 ? -17.605 -51.162 13.712 1.00 17.78 159 TYR A O 1
ATOM 1230 N N . ILE A 1 161 ? -16.626 -52.936 14.676 1.00 16.90 160 ILE A N 1
ATOM 1231 C CA . ILE A 1 161 ? -16.799 -52.371 16.051 1.00 17.27 160 ILE A CA 1
ATOM 1232 C C . ILE A 1 161 ? -16.096 -51.010 16.110 1.00 17.48 160 ILE A C 1
ATOM 1233 O O . ILE A 1 161 ? -16.706 -50.014 16.632 1.00 16.86 160 ILE A O 1
ATOM 1238 N N . GLU A 1 162 ? -14.861 -50.963 15.610 1.00 18.69 161 GLU A N 1
ATOM 1239 C CA . GLU A 1 162 ? -14.026 -49.736 15.667 1.00 20.58 161 GLU A CA 1
ATOM 1240 C C . GLU A 1 162 ? -14.636 -48.670 14.762 1.00 20.14 161 GLU A C 1
ATOM 1241 O O . GLU A 1 162 ? -14.703 -47.515 15.185 1.00 20.61 161 GLU A O 1
ATOM 1247 N N . LYS A 1 163 ? -15.034 -49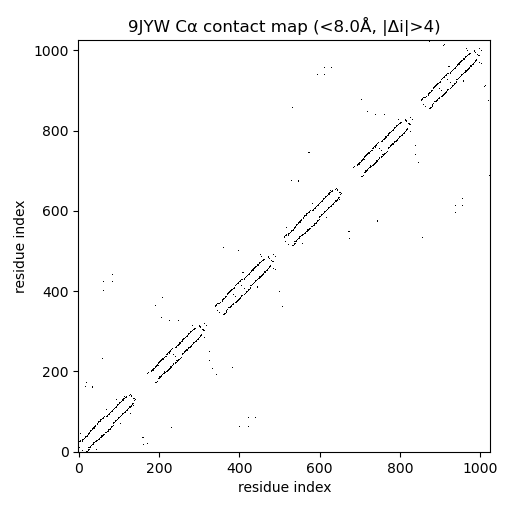.035 13.547 1.00 18.14 162 LYS A N 1
ATOM 1248 C CA . LYS A 1 163 ? -15.568 -48.032 12.587 1.00 20.32 162 LYS A CA 1
ATOM 1249 C C . LYS A 1 163 ? -16.869 -47.473 13.136 1.00 16.52 162 LYS A C 1
ATOM 1250 O O . LYS A 1 163 ? -17.091 -46.281 12.957 1.00 16.47 162 LYS A O 1
ATOM 1256 N N . ALA A 1 164 ? -17.703 -48.310 13.753 1.00 17.03 163 ALA A N 1
ATOM 1257 C CA . ALA A 1 164 ? -18.984 -47.870 14.346 1.00 16.74 163 ALA A CA 1
ATOM 1258 C C . ALA A 1 164 ? -18.701 -46.795 15.398 1.00 17.29 163 ALA A C 1
ATOM 1259 O O . ALA A 1 164 ? -19.396 -45.758 15.429 1.00 18.27 163 ALA A O 1
ATOM 1261 N N . GLN A 1 165 ? -17.698 -47.008 16.255 1.00 19.41 164 GLN A N 1
ATOM 1262 C CA . GLN A 1 165 ? -17.388 -46.017 17.328 1.00 20.90 164 GLN A CA 1
ATOM 1263 C C . GLN A 1 165 ? -16.908 -44.720 16.666 1.00 19.70 164 GLN A C 1
ATOM 1264 O O . GLN A 1 165 ? -17.327 -43.646 17.121 1.00 21.35 164 GLN A O 1
ATOM 1270 N N . TYR A 1 166 ? -16.135 -44.808 15.584 1.00 19.18 165 TYR A N 1
ATOM 1271 C CA . TYR A 1 166 ? -15.624 -43.629 14.837 1.00 20.90 165 TYR A CA 1
ATOM 1272 C C . TYR A 1 166 ? -16.794 -42.812 14.273 1.00 19.04 165 TYR A C 1
ATOM 1273 O O . TYR A 1 166 ? -16.906 -41.595 14.525 1.00 19.62 165 TYR A O 1
ATOM 1282 N N . TYR A 1 167 ? -17.693 -43.443 13.520 1.00 19.11 166 TYR A N 1
ATOM 1283 C CA . TYR A 1 167 ? -18.828 -42.721 12.893 1.00 18.84 166 TYR A CA 1
ATOM 1284 C C . TYR A 1 167 ? -19.798 -42.183 13.956 1.00 18.99 166 TYR A C 1
ATOM 1285 O O . TYR A 1 167 ? -20.344 -41.074 13.773 1.00 20.96 166 TYR A O 1
ATOM 1294 N N . LYS A 1 168 ? -20.045 -42.939 15.026 1.00 19.51 167 LYS A N 1
ATOM 1295 C CA . LYS A 1 168 ? -20.944 -42.474 16.108 1.00 21.32 167 LYS A CA 1
ATOM 1296 C C . LYS A 1 168 ? -20.413 -41.140 16.660 1.00 25.59 167 LYS A C 1
ATOM 1297 O O . LYS A 1 168 ? -21.222 -40.247 16.933 1.00 25.49 167 LYS A O 1
ATOM 1303 N N . ASN A 1 169 ? -19.097 -41.006 16.796 1.00 27.52 168 ASN A N 1
ATOM 1304 C CA . ASN A 1 169 ? -18.424 -39.750 17.243 1.00 34.01 168 ASN A CA 1
ATOM 1305 C C . ASN A 1 169 ? -18.575 -38.655 16.175 1.00 37.45 168 ASN A C 1
ATOM 1306 O O . ASN A 1 169 ? -18.979 -37.526 16.554 1.00 40.38 168 ASN A O 1
ATOM 1311 N N . ILE A 1 170 ? -18.300 -38.953 14.898 1.00 34.15 169 ILE A N 1
ATOM 1312 C CA . ILE A 1 170 ? -18.406 -37.983 13.761 1.00 36.58 169 ILE A CA 1
ATOM 1313 C C . ILE A 1 170 ? -19.854 -37.471 13.664 1.00 39.31 169 ILE A C 1
ATOM 1314 O O . ILE A 1 170 ? -20.054 -36.248 13.515 1.00 38.21 169 ILE A O 1
ATOM 1319 N N . ALA A 1 171 ? -20.844 -38.366 13.740 1.00 38.83 170 ALA A N 1
ATOM 1320 C CA . ALA A 1 171 ? -22.284 -38.021 13.675 1.00 40.39 170 ALA A CA 1
ATOM 1321 C C . ALA A 1 171 ? -22.631 -37.159 14.894 1.00 41.46 170 ALA A C 1
ATOM 1322 O O . ALA A 1 171 ? -23.243 -36.120 14.712 1.00 45.83 170 ALA A O 1
ATOM 1324 N N . SER B 1 1 ? -30.600 -33.278 1.197 1.00 30.00 0 SER B N 1
ATOM 1325 C CA . SER B 1 1 ? -30.455 -33.900 2.455 1.00 30.00 0 SER B CA 1
ATOM 1326 C C . SER B 1 1 ? -29.609 -35.118 2.290 1.00 30.00 0 SER B C 1
ATOM 1327 O O . SER B 1 1 ? -30.123 -36.234 2.408 1.00 30.00 0 SER B O 1
ATOM 1330 N N . MET B 1 2 ? -28.336 -34.909 2.016 1.00 38.53 1 MET B N 1
ATOM 1331 C CA . MET B 1 2 ? -27.386 -35.987 1.955 1.00 36.86 1 MET B CA 1
ATOM 1332 C C . MET B 1 2 ? -26.473 -35.871 3.148 1.00 30.22 1 MET B C 1
ATOM 1333 O O . MET B 1 2 ? -26.466 -34.839 3.814 1.00 27.13 1 MET B O 1
ATOM 1338 N N . VAL B 1 3 ? -25.722 -36.901 3.417 1.00 21.59 2 VAL B N 1
ATOM 1339 C CA . VAL B 1 3 ? -24.737 -36.858 4.468 1.00 22.86 2 VAL B CA 1
ATOM 1340 C C . VAL B 1 3 ? -23.325 -37.020 3.867 1.00 20.47 2 VAL B C 1
ATOM 1341 O O . VAL B 1 3 ? -23.085 -37.944 3.145 1.00 20.01 2 VAL B O 1
ATOM 1345 N N . ILE B 1 4 ? -22.422 -36.105 4.188 1.00 19.44 3 ILE B N 1
ATOM 1346 C CA . ILE B 1 4 ? -21.045 -36.201 3.725 1.00 20.48 3 ILE B CA 1
ATOM 1347 C C . ILE B 1 4 ? -20.106 -36.152 4.948 1.00 22.20 3 ILE B C 1
ATOM 1348 O O . ILE B 1 4 ? -20.142 -35.189 5.687 1.00 25.36 3 ILE B O 1
ATOM 1353 N N . TYR B 1 5 ? -19.329 -37.199 5.176 1.00 19.33 4 TYR B N 1
ATOM 1354 C CA . TYR B 1 5 ? -18.479 -37.281 6.355 1.00 20.11 4 TYR B CA 1
ATOM 1355 C C . TYR B 1 5 ? -17.038 -37.567 6.017 1.00 21.06 4 TYR B C 1
ATOM 1356 O O . TYR B 1 5 ? -16.763 -38.308 5.116 1.00 19.43 4 TYR B O 1
ATOM 1365 N N . PRO B 1 6 ? -16.115 -36.963 6.759 1.00 22.04 5 PRO B N 1
ATOM 1366 C CA . PRO B 1 6 ? -14.718 -37.364 6.609 1.00 22.66 5 PRO B CA 1
ATOM 1367 C C . PRO B 1 6 ? -14.525 -38.765 7.189 1.00 22.22 5 PRO B C 1
ATOM 1368 O O . PRO B 1 6 ? -15.373 -39.235 7.967 1.00 24.54 5 PRO B O 1
ATOM 1372 N N . TYR B 1 7 ? -13.450 -39.431 6.797 1.00 22.80 6 TYR B N 1
ATOM 1373 C CA . TYR B 1 7 ? -12.971 -40.642 7.505 1.00 21.97 6 TYR B CA 1
ATOM 1374 C C . TYR B 1 7 ? -11.473 -40.470 7.755 1.00 24.69 6 TYR B C 1
ATOM 1375 O O . TYR B 1 7 ? -10.685 -40.487 6.802 1.00 25.37 6 TYR B O 1
ATOM 1384 N N . LYS B 1 8 ? -11.118 -40.252 9.021 1.00 27.47 7 LYS B N 1
ATOM 1385 C CA . LYS B 1 8 ? -9.719 -39.997 9.464 1.00 29.46 7 LYS B CA 1
ATOM 1386 C C . LYS B 1 8 ? -9.189 -38.802 8.665 1.00 27.67 7 LYS B C 1
ATOM 1387 O O . LYS B 1 8 ? -9.825 -37.741 8.721 1.00 31.17 7 LYS B O 1
ATOM 1393 N N . ASP B 1 9 ? -8.120 -38.981 7.897 1.00 27.17 8 ASP B N 1
ATOM 1394 C CA . ASP B 1 9 ? -7.421 -37.857 7.214 1.00 31.62 8 ASP B CA 1
ATOM 1395 C C . ASP B 1 9 ? -8.028 -37.590 5.826 1.00 30.22 8 ASP B C 1
ATOM 1396 O O . ASP B 1 9 ? -7.457 -36.734 5.115 1.00 27.96 8 ASP B O 1
ATOM 1401 N N . LYS B 1 10 ? -9.117 -38.278 5.441 1.00 24.90 9 LYS B N 1
ATOM 1402 C CA . LYS B 1 10 ? -9.670 -38.197 4.064 1.00 25.11 9 LYS B CA 1
ATOM 1403 C C . LYS B 1 10 ? -11.080 -37.611 4.117 1.00 23.97 9 LYS B C 1
ATOM 1404 O O . LYS B 1 10 ? -11.875 -38.028 4.982 1.00 21.59 9 LYS B O 1
ATOM 1410 N N . LYS B 1 11 ? -11.402 -36.673 3.240 1.00 22.23 10 LYS B N 1
ATOM 1411 C CA . LYS B 1 11 ? -12.784 -36.190 3.066 1.00 23.62 10 LYS B CA 1
ATOM 1412 C C . LYS B 1 11 ? -13.115 -36.239 1.581 1.00 21.40 10 LYS B C 1
ATOM 1413 O O . LYS B 1 11 ? -12.225 -36.175 0.735 1.00 20.00 10 LYS B O 1
ATOM 1419 N N . PRO B 1 12 ? -14.399 -36.436 1.240 1.00 18.91 11 PRO B N 1
ATOM 1420 C CA . PRO B 1 12 ? -14.805 -36.501 -0.157 1.00 18.27 11 PRO B CA 1
ATOM 1421 C C . PRO B 1 12 ? -14.456 -35.229 -0.928 1.00 17.82 11 PRO B C 1
ATOM 1422 O O . PRO B 1 12 ? -14.565 -34.142 -0.387 1.00 20.71 11 PRO B O 1
ATOM 1426 N N . ILE B 1 13 ? -14.002 -35.409 -2.158 1.00 17.32 12 ILE B N 1
ATOM 1427 C CA . ILE B 1 13 ? -13.675 -34.310 -3.109 1.00 19.12 12 ILE B CA 1
ATOM 1428 C C . ILE B 1 13 ? -14.672 -34.451 -4.249 1.00 16.07 12 ILE B C 1
ATOM 1429 O O . ILE B 1 13 ? -14.568 -35.438 -4.986 1.00 16.84 12 ILE B O 1
ATOM 1434 N N . ILE B 1 14 ? -15.638 -33.549 -4.311 1.00 15.29 13 ILE B N 1
ATOM 1435 C CA . ILE B 1 14 ? -16.788 -33.663 -5.245 1.00 16.44 13 ILE B CA 1
ATOM 1436 C C . ILE B 1 14 ? -16.789 -32.435 -6.139 1.00 16.72 13 ILE B C 1
ATOM 1437 O O . ILE B 1 14 ? -16.886 -31.317 -5.608 1.00 16.76 13 ILE B O 1
ATOM 1442 N N . SER B 1 15 ? -16.739 -32.646 -7.439 1.00 16.75 14 SER B N 1
ATOM 1443 C CA . SER B 1 15 ? -16.815 -31.542 -8.427 1.00 17.20 14 SER B CA 1
ATOM 1444 C C . SER B 1 15 ? -18.073 -30.686 -8.183 1.00 18.69 14 SER B C 1
ATOM 1445 O O . SER B 1 15 ? -19.152 -31.224 -7.875 1.00 15.53 14 SER B O 1
ATOM 1448 N N . ASP B 1 16 ? -17.949 -29.356 -8.340 1.00 19.55 15 ASP B N 1
ATOM 1449 C CA . ASP B 1 16 ? -19.108 -28.440 -8.235 1.00 20.02 15 ASP B CA 1
ATOM 1450 C C . ASP B 1 16 ? -20.181 -28.733 -9.286 1.00 18.03 15 ASP B C 1
ATOM 1451 O O . ASP B 1 16 ? -21.342 -28.332 -9.048 1.00 20.08 15 ASP B O 1
ATOM 1456 N N . SER B 1 17 ? -19.858 -29.421 -10.375 1.00 17.20 16 SER B N 1
ATOM 1457 C CA . SER B 1 17 ? -20.857 -29.723 -11.435 1.00 15.17 16 SER B CA 1
ATOM 1458 C C . SER B 1 17 ? -21.553 -31.072 -11.201 1.00 15.21 16 SER B C 1
ATOM 1459 O O . SER B 1 17 ? -22.417 -31.410 -11.988 1.00 16.18 16 SER B O 1
ATOM 1462 N N . ALA B 1 18 ? -21.200 -31.794 -10.148 1.00 13.76 17 ALA B N 1
ATOM 1463 C CA . ALA B 1 18 ? -21.829 -33.093 -9.813 1.00 12.28 17 ALA B CA 1
ATOM 1464 C C . ALA B 1 18 ? -23.203 -32.838 -9.168 1.00 12.89 17 ALA B C 1
ATOM 1465 O O . ALA B 1 18 ? -23.426 -31.769 -8.535 1.00 15.69 17 ALA B O 1
ATOM 1467 N N . TYR B 1 19 ? -24.112 -33.790 -9.311 1.00 12.40 18 TYR B N 1
ATOM 1468 C CA . TYR B 1 19 ? -25.420 -33.807 -8.624 1.00 11.29 18 TYR B CA 1
ATOM 1469 C C . TYR B 1 19 ? -25.357 -34.895 -7.558 1.00 10.85 18 TYR B C 1
ATOM 1470 O O . TYR B 1 19 ? -25.060 -36.033 -7.919 1.00 12.34 18 TYR B O 1
ATOM 1479 N N . ILE B 1 20 ? -25.605 -34.513 -6.306 1.00 11.53 19 ILE B N 1
ATOM 1480 C CA . ILE B 1 20 ? -25.734 -35.461 -5.164 1.00 11.39 19 ILE B CA 1
ATOM 1481 C C . ILE B 1 20 ? -27.195 -35.421 -4.717 1.00 11.11 19 ILE B C 1
ATOM 1482 O O . ILE B 1 20 ? -27.636 -34.376 -4.164 1.00 13.46 19 ILE B O 1
ATOM 1487 N N . ALA B 1 21 ? -27.934 -36.492 -4.949 1.00 11.29 20 ALA B N 1
ATOM 1488 C CA . ALA B 1 21 ? -29.389 -36.559 -4.672 1.00 12.01 20 ALA B CA 1
ATOM 1489 C C . ALA B 1 21 ? -29.657 -36.619 -3.165 1.00 12.59 20 ALA B C 1
ATOM 1490 O O . ALA B 1 21 ? -28.718 -36.764 -2.349 1.00 11.85 20 ALA B O 1
ATOM 1492 N N . ASP B 1 22 ? -30.930 -36.517 -2.792 1.00 14.46 21 ASP B N 1
ATOM 1493 C CA . ASP B 1 22 ? -31.388 -36.665 -1.379 1.00 15.93 21 ASP B CA 1
ATOM 1494 C C . ASP B 1 22 ? -31.144 -38.076 -0.859 1.00 14.63 21 ASP B C 1
ATOM 1495 O O . ASP B 1 22 ? -31.185 -39.038 -1.656 1.00 12.01 21 ASP B O 1
ATOM 1500 N N . PHE B 1 23 ? -30.898 -38.178 0.436 1.00 14.46 22 PHE B N 1
ATOM 1501 C CA . PHE B 1 23 ? -30.726 -39.458 1.162 1.00 13.57 22 PHE B CA 1
ATOM 1502 C C . PHE B 1 23 ? -29.442 -40.157 0.712 1.00 13.34 22 PHE B C 1
ATOM 1503 O O . PHE B 1 23 ? -29.333 -41.375 0.926 1.00 16.34 22 PHE B O 1
ATOM 1511 N N . VAL B 1 24 ? -28.494 -39.430 0.120 1.00 12.19 23 VAL B N 1
ATOM 1512 C CA . VAL B 1 24 ? -27.172 -40.030 -0.283 1.00 11.50 23 VAL B CA 1
ATOM 1513 C C . VAL B 1 24 ? -26.199 -39.901 0.881 1.00 11.42 23 VAL B C 1
ATOM 1514 O O . VAL B 1 24 ? -26.205 -38.856 1.571 1.00 12.61 23 VAL B O 1
ATOM 1518 N N . THR B 1 25 ? -25.418 -40.953 1.106 1.00 12.25 24 THR B N 1
ATOM 1519 C CA . THR B 1 25 ? -24.314 -40.984 2.085 1.00 12.15 24 THR B CA 1
ATOM 1520 C C . THR B 1 25 ? -22.992 -41.097 1.339 1.00 12.32 24 THR B C 1
ATOM 1521 O O . THR B 1 25 ? -22.822 -42.061 0.615 1.00 12.07 24 THR B O 1
ATOM 1525 N N . ILE B 1 26 ? -22.048 -40.183 1.551 1.00 11.88 25 ILE B N 1
ATOM 1526 C CA . ILE B 1 26 ? -20.680 -40.272 0.977 1.00 11.95 25 ILE B CA 1
ATOM 1527 C C . ILE B 1 26 ? -19.696 -39.987 2.107 1.00 12.61 25 ILE B C 1
ATOM 1528 O O . ILE B 1 26 ? -19.843 -38.948 2.758 1.00 12.84 25 ILE B O 1
ATOM 1533 N N . THR B 1 27 ? -18.772 -40.898 2.353 1.00 13.44 26 THR B N 1
ATOM 1534 C CA . THR B 1 27 ? -17.777 -40.716 3.449 1.00 14.82 26 THR B CA 1
ATOM 1535 C C . THR B 1 27 ? -16.352 -40.969 2.947 1.00 14.86 26 THR B C 1
ATOM 1536 O O . THR B 1 27 ? -16.137 -41.795 2.047 1.00 13.17 26 THR B O 1
ATOM 1540 N N . GLY B 1 28 ? -15.393 -40.297 3.579 1.00 14.51 27 GLY B N 1
ATOM 1541 C CA . GLY B 1 28 ? -13.974 -40.671 3.493 1.00 16.70 27 GLY B CA 1
ATOM 1542 C C . GLY B 1 28 ? -13.362 -40.429 2.124 1.00 15.83 27 GLY B C 1
ATOM 1543 O O . GLY B 1 28 ? -13.600 -39.356 1.529 1.00 17.20 27 GLY B O 1
ATOM 1544 N N . ASP B 1 29 ? -12.577 -41.402 1.664 1.00 15.08 28 ASP B N 1
ATOM 1545 C CA . ASP B 1 29 ? -11.597 -41.237 0.568 1.00 15.20 28 ASP B CA 1
ATOM 1546 C C . ASP B 1 29 ? -12.331 -41.427 -0.764 1.00 15.15 28 ASP B C 1
ATOM 1547 O O . ASP B 1 29 ? -12.139 -42.467 -1.405 1.00 15.80 28 ASP B O 1
ATOM 1552 N N . VAL B 1 30 ? -13.161 -40.463 -1.130 1.00 15.84 29 VAL B N 1
ATOM 1553 C CA . VAL B 1 30 ? -14.001 -40.529 -2.356 1.00 13.69 29 VAL B CA 1
ATOM 1554 C C . VAL B 1 30 ? -13.728 -39.303 -3.211 1.00 15.23 29 VAL B C 1
ATOM 1555 O O . VAL B 1 30 ? -13.794 -38.181 -2.682 1.00 15.07 29 VAL B O 1
ATOM 1559 N N . GLN B 1 31 ? -13.428 -39.526 -4.472 1.00 14.70 30 GLN B N 1
ATOM 1560 C CA . GLN B 1 31 ? -13.358 -38.442 -5.490 1.00 16.53 30 GLN B CA 1
ATOM 1561 C C . GLN B 1 31 ? -14.443 -38.676 -6.533 1.00 14.66 30 GLN B C 1
ATOM 1562 O O . GLN B 1 31 ? -14.538 -39.798 -7.055 1.00 14.14 30 GLN B O 1
ATOM 1568 N N . ILE B 1 32 ? -15.217 -37.630 -6.838 1.00 14.59 31 ILE B N 1
ATOM 1569 C CA . ILE B 1 32 ? -16.309 -37.676 -7.840 1.00 13.61 31 ILE B CA 1
ATOM 1570 C C . ILE B 1 32 ? -16.093 -36.538 -8.822 1.00 13.74 31 ILE B C 1
ATOM 1571 O O . ILE B 1 32 ? -15.963 -35.356 -8.405 1.00 13.41 31 ILE B O 1
ATOM 1576 N N . GLY B 1 33 ? -16.033 -36.910 -10.093 1.00 12.51 32 GLY B N 1
ATOM 1577 C CA . GLY B 1 33 ? -15.640 -35.983 -11.174 1.00 12.48 32 GLY B CA 1
ATOM 1578 C C . GLY B 1 33 ? -16.767 -35.118 -11.674 1.00 13.24 32 GLY B C 1
ATOM 1579 O O . GLY B 1 33 ? -17.949 -35.132 -11.143 1.00 14.53 32 GLY B O 1
ATOM 1580 N N . ASP B 1 34 ? -16.418 -34.348 -12.706 1.00 13.18 33 ASP B N 1
ATOM 1581 C CA . ASP B 1 34 ? -17.304 -33.352 -13.340 1.00 14.87 33 ASP B CA 1
ATOM 1582 C C . ASP B 1 34 ? -18.558 -34.013 -13.904 1.00 13.21 33 ASP B C 1
ATOM 1583 O O . ASP B 1 34 ? -18.458 -35.034 -14.615 1.00 14.21 33 ASP B O 1
ATOM 1588 N N . GLU B 1 35 ? -19.707 -33.381 -13.683 1.00 12.98 34 GLU B N 1
ATOM 1589 C CA . GLU B 1 35 ? -20.992 -33.709 -14.346 1.00 12.78 34 GLU B CA 1
ATOM 1590 C C . GLU B 1 35 ? -21.434 -35.134 -13.976 1.00 12.88 34 GLU B C 1
ATOM 1591 O O . GLU B 1 35 ? -22.347 -35.641 -14.613 1.00 14.73 34 GLU B O 1
ATOM 1597 N N . SER B 1 36 ? -20.873 -35.690 -12.922 1.00 12.37 35 SER B N 1
ATOM 1598 C CA . SER B 1 36 ? -21.288 -37.022 -12.424 1.00 11.17 35 SER B CA 1
ATOM 1599 C C . SER B 1 36 ? -22.528 -36.888 -11.528 1.00 12.29 35 SER B C 1
ATOM 1600 O O . SER B 1 36 ? -22.786 -35.800 -11.006 1.00 13.16 35 SER B O 1
ATOM 1603 N N . SER B 1 37 ? -23.281 -37.964 -11.363 1.00 10.93 36 SER B N 1
ATOM 1604 C CA . SER B 1 37 ? -24.563 -37.866 -10.620 1.00 10.19 36 SER B CA 1
ATOM 1605 C C . SER B 1 37 ? -24.688 -39.096 -9.720 1.00 9.79 36 SER B C 1
ATOM 1606 O O . SER B 1 37 ? -24.385 -40.213 -10.182 1.00 10.93 36 SER B O 1
ATOM 1609 N N . ILE B 1 38 ? -24.969 -38.840 -8.459 1.00 9.91 37 ILE B N 1
ATOM 1610 C CA . ILE B 1 38 ? -25.146 -39.904 -7.428 1.00 9.46 37 ILE B CA 1
ATOM 1611 C C . ILE B 1 38 ? -26.608 -39.839 -6.986 1.00 9.55 37 ILE B C 1
ATOM 1612 O O . ILE B 1 38 ? -27.015 -38.829 -6.406 1.00 10.99 37 ILE B O 1
ATOM 1617 N N . TRP B 1 39 ? -27.380 -40.855 -7.314 1.00 9.59 38 TRP B N 1
ATOM 1618 C CA . TRP B 1 39 ? -28.876 -40.824 -7.235 1.00 10.19 38 TRP B CA 1
ATOM 1619 C C . TRP B 1 39 ? -29.390 -41.310 -5.886 1.00 10.67 38 TRP B C 1
ATOM 1620 O O . TRP B 1 39 ? -28.611 -41.775 -5.058 1.00 10.88 38 TRP B O 1
ATOM 1631 N N . PHE B 1 40 ? -30.679 -41.162 -5.667 1.00 11.30 39 PHE B N 1
ATOM 1632 C CA . PHE B 1 40 ? -31.334 -41.268 -4.332 1.00 11.34 39 PHE B CA 1
ATOM 1633 C C . PHE B 1 40 ? -30.924 -42.551 -3.609 1.00 11.46 39 PHE B C 1
ATOM 1634 O O . PHE B 1 40 ? -30.969 -43.631 -4.223 1.00 10.74 39 PHE B O 1
ATOM 1642 N N . GLN B 1 41 ? -30.635 -42.405 -2.323 1.00 13.85 40 GLN B N 1
ATOM 1643 C CA . GLN B 1 41 ? -30.471 -43.534 -1.348 1.00 14.94 40 GLN B CA 1
ATOM 1644 C C . GLN B 1 41 ? -29.133 -44.252 -1.554 1.00 13.27 40 GLN B C 1
ATOM 1645 O O . GLN B 1 41 ? -28.828 -45.186 -0.795 1.00 14.77 40 GLN B O 1
ATOM 1651 N N . THR B 1 42 ? -28.267 -43.797 -2.448 1.00 11.42 41 THR B N 1
ATOM 1652 C CA . THR B 1 42 ? -26.963 -44.453 -2.686 1.00 10.18 41 THR B CA 1
ATOM 1653 C C . THR B 1 42 ? -26.026 -44.227 -1.485 1.00 9.93 41 THR B C 1
ATOM 1654 O O . THR B 1 42 ? -26.050 -43.135 -0.865 1.00 10.26 41 THR B O 1
ATOM 1658 N N . VAL B 1 43 ? -25.212 -45.217 -1.187 1.00 9.01 42 VAL B N 1
ATOM 1659 C CA . VAL B 1 43 ? -24.173 -45.171 -0.121 1.00 9.61 42 VAL B CA 1
ATOM 1660 C C . VAL B 1 43 ? -22.810 -45.391 -0.784 1.00 10.36 42 VAL B C 1
ATOM 1661 O O . VAL B 1 43 ? -22.603 -46.414 -1.460 1.00 10.49 42 VAL B O 1
ATOM 1665 N N . ILE B 1 44 ? -21.880 -44.468 -0.558 1.00 11.21 43 ILE B N 1
ATOM 1666 C CA . ILE B 1 44 ? -20.467 -44.613 -0.979 1.00 10.90 43 ILE B CA 1
ATOM 1667 C C . ILE B 1 44 ? -19.608 -44.407 0.264 1.00 12.36 43 ILE B C 1
ATOM 1668 O O . ILE B 1 44 ? -19.466 -43.253 0.695 1.00 11.41 43 ILE B O 1
ATOM 1673 N N . ARG B 1 45 ? -19.164 -45.489 0.885 1.00 13.81 44 ARG B N 1
ATOM 1674 C CA . ARG B 1 45 ? -18.341 -45.398 2.118 1.00 14.49 44 ARG B CA 1
ATOM 1675 C C . ARG B 1 45 ? -16.886 -45.578 1.729 1.00 15.43 44 ARG B C 1
ATOM 1676 O O . ARG B 1 45 ? -16.522 -46.664 1.296 1.00 13.69 44 ARG B O 1
ATOM 1684 N N . GLY B 1 46 ? -16.090 -44.515 1.856 1.00 14.82 45 GLY B N 1
ATOM 1685 C CA . GLY B 1 46 ? -14.681 -44.536 1.434 1.00 14.82 45 GLY B CA 1
ATOM 1686 C C . GLY B 1 46 ? -13.759 -44.778 2.616 1.00 17.19 45 GLY B C 1
ATOM 1687 O O . GLY B 1 46 ? -12.849 -43.954 2.865 1.00 16.86 45 GLY B O 1
ATOM 1688 N N . ASP B 1 47 ? -13.991 -45.850 3.360 1.00 14.93 46 ASP B N 1
ATOM 1689 C CA . ASP B 1 47 ? -13.341 -46.034 4.689 1.00 14.44 46 ASP B CA 1
ATOM 1690 C C . ASP B 1 47 ? -12.455 -47.290 4.702 1.00 16.23 46 ASP B C 1
ATOM 1691 O O . ASP B 1 47 ? -11.940 -47.598 5.806 1.00 17.10 46 ASP B O 1
ATOM 1696 N N . VAL B 1 48 ? -12.253 -47.980 3.573 1.00 16.39 47 VAL B N 1
ATOM 1697 C CA . VAL B 1 48 ? -11.348 -49.166 3.515 1.00 16.25 47 VAL B CA 1
ATOM 1698 C C . VAL B 1 48 ? -10.220 -48.917 2.493 1.00 18.41 47 VAL B C 1
ATOM 1699 O O . VAL B 1 48 ? -9.052 -49.210 2.804 1.00 19.10 47 VAL B O 1
ATOM 1703 N N . ALA B 1 49 ? -10.542 -48.464 1.284 1.00 18.04 48 ALA B N 1
ATOM 1704 C CA . ALA B 1 49 ? -9.559 -48.233 0.204 1.00 18.85 48 ALA B CA 1
ATOM 1705 C C . ALA B 1 49 ? -10.090 -47.076 -0.623 1.00 17.65 48 ALA B C 1
ATOM 1706 O O . ALA B 1 49 ? -11.243 -46.709 -0.494 1.00 18.33 48 ALA B O 1
ATOM 1708 N N . PRO B 1 50 ? -9.239 -46.420 -1.429 1.00 17.15 49 PRO B N 1
ATOM 1709 C CA . PRO B 1 50 ? -9.686 -45.276 -2.200 1.00 16.55 49 PRO B CA 1
ATOM 1710 C C . PRO B 1 50 ? -10.822 -45.618 -3.173 1.00 15.10 49 PRO B C 1
ATOM 1711 O O . PRO B 1 50 ? -10.864 -46.706 -3.720 1.00 14.14 49 PRO B O 1
ATOM 1715 N N . THR B 1 51 ? -11.685 -44.627 -3.388 1.00 15.46 50 THR B N 1
ATOM 1716 C CA . THR B 1 51 ? -12.744 -44.649 -4.421 1.00 13.22 50 THR B CA 1
ATOM 1717 C C . THR B 1 51 ? -12.530 -43.476 -5.366 1.00 13.65 50 THR B C 1
ATOM 1718 O O . THR B 1 51 ? -12.469 -42.354 -4.869 1.00 13.98 50 THR B O 1
ATOM 1722 N N . ILE B 1 52 ? -12.414 -43.754 -6.649 1.00 13.27 51 ILE B N 1
ATOM 1723 C CA . ILE B 1 52 ? -12.224 -42.707 -7.689 1.00 14.36 51 ILE B CA 1
ATOM 1724 C C . ILE B 1 52 ? -13.314 -42.904 -8.733 1.00 12.70 51 ILE B C 1
ATOM 1725 O O . ILE B 1 52 ? -13.307 -43.923 -9.429 1.00 15.80 51 ILE B O 1
ATOM 1730 N N . ILE B 1 53 ? -14.205 -41.931 -8.818 1.00 12.70 52 ILE B N 1
ATOM 1731 C CA . ILE B 1 53 ? -15.296 -41.846 -9.819 1.00 12.42 52 ILE B CA 1
ATOM 1732 C C . ILE B 1 53 ? -14.949 -40.716 -10.783 1.00 12.14 52 ILE B C 1
ATOM 1733 O O . ILE B 1 53 ? -14.736 -39.579 -10.312 1.00 12.10 52 ILE B O 1
ATOM 1738 N N . GLY B 1 54 ? -14.954 -41.045 -12.068 1.00 10.99 53 GLY B N 1
ATOM 1739 C CA . GLY B 1 54 ? -14.609 -40.140 -13.163 1.00 11.94 53 GLY B CA 1
ATOM 1740 C C . GLY B 1 54 ? -15.712 -39.145 -13.482 1.00 12.05 53 GLY B C 1
ATOM 1741 O O . GLY B 1 54 ? -16.584 -38.822 -12.613 1.00 13.43 53 GLY B O 1
ATOM 1742 N N . ASN B 1 55 ? -15.638 -38.604 -14.692 1.00 11.73 54 ASN B N 1
ATOM 1743 C CA . ASN B 1 55 ? -16.532 -37.544 -15.202 1.00 12.73 54 ASN B CA 1
ATOM 1744 C C . ASN B 1 55 ? -17.722 -38.177 -15.923 1.00 10.79 54 ASN B C 1
ATOM 1745 O O . ASN B 1 55 ? -17.526 -39.197 -16.583 1.00 10.78 54 ASN B O 1
ATOM 1750 N N . ARG B 1 56 ? -18.885 -37.536 -15.854 1.00 11.05 55 ARG B N 1
ATOM 1751 C CA . ARG B 1 56 ? -20.113 -37.907 -16.589 1.00 11.39 55 ARG B CA 1
ATOM 1752 C C . ARG B 1 56 ? -20.513 -39.348 -16.241 1.00 11.96 55 ARG B C 1
ATOM 1753 O O . ARG B 1 56 ? -21.075 -40.051 -17.100 1.00 14.14 55 ARG B O 1
ATOM 1761 N N . VAL B 1 57 ? -20.257 -39.743 -14.997 1.00 11.38 56 VAL B N 1
ATOM 1762 C CA . VAL B 1 57 ? -20.679 -41.066 -14.465 1.00 10.58 56 VAL B CA 1
ATOM 1763 C C . VAL B 1 57 ? -22.048 -40.863 -13.803 1.00 10.44 56 VAL B C 1
ATOM 1764 O O . VAL B 1 57 ? -22.194 -39.883 -13.068 1.00 10.74 56 VAL B O 1
ATOM 1768 N N . ASN B 1 58 ? -22.976 -41.787 -14.028 1.00 10.47 57 ASN B N 1
ATOM 1769 C CA . ASN B 1 58 ? -24.221 -41.832 -13.232 1.00 10.81 57 ASN B CA 1
ATOM 1770 C C . ASN B 1 58 ? -24.171 -43.095 -12.384 1.00 10.94 57 ASN B C 1
ATOM 1771 O O . ASN B 1 58 ? -23.929 -44.199 -12.948 1.00 11.47 57 ASN B O 1
ATOM 1776 N N . ILE B 1 59 ? -24.377 -42.927 -11.087 1.00 10.56 58 ILE B N 1
ATOM 1777 C CA . ILE B 1 59 ? -24.551 -44.022 -10.103 1.00 10.15 58 ILE B CA 1
ATOM 1778 C C . ILE B 1 59 ? -26.010 -43.946 -9.679 1.00 10.57 58 ILE B C 1
ATOM 1779 O O . ILE B 1 59 ? -26.354 -42.988 -8.989 1.00 10.70 58 ILE B O 1
ATOM 1784 N N . GLN B 1 60 ? -26.825 -44.864 -10.160 1.00 9.74 59 GLN B N 1
ATOM 1785 C CA . GLN B 1 60 ? -28.304 -44.763 -10.042 1.00 10.83 59 GLN B CA 1
ATOM 1786 C C . GLN B 1 60 ? -28.734 -45.108 -8.606 1.00 10.30 59 GLN B C 1
ATOM 1787 O O . GLN B 1 60 ? -27.890 -45.230 -7.693 1.00 11.70 59 GLN B O 1
ATOM 1793 N N . ASP B 1 61 ? -30.023 -45.125 -8.394 1.00 10.50 60 ASP B N 1
ATOM 1794 C CA . ASP B 1 61 ? -30.645 -45.155 -7.041 1.00 11.32 60 ASP B CA 1
ATOM 1795 C C . ASP B 1 61 ? -30.253 -46.432 -6.286 1.00 10.13 60 ASP B C 1
ATOM 1796 O O . ASP B 1 61 ? -30.217 -47.514 -6.906 1.00 10.42 60 ASP B O 1
ATOM 1801 N N . GLN B 1 62 ? -30.050 -46.312 -4.982 1.00 9.22 61 GLN B N 1
ATOM 1802 C CA . GLN B 1 62 ? -29.966 -47.454 -4.045 1.00 10.34 61 GLN B CA 1
ATOM 1803 C C . GLN B 1 62 ? -28.751 -48.330 -4.383 1.00 10.20 61 GLN B C 1
ATOM 1804 O O . GLN B 1 62 ? -28.801 -49.559 -4.136 1.00 11.16 61 GLN B O 1
ATOM 1810 N N . CYS B 1 63 ? -27.681 -47.725 -4.876 1.00 9.77 62 CYS B N 1
ATOM 1811 C CA . CYS B 1 63 ? -26.400 -48.442 -5.075 1.00 10.02 62 CYS B CA 1
ATOM 1812 C C . CYS B 1 63 ? -25.610 -48.419 -3.777 1.00 9.77 62 CYS B C 1
ATOM 1813 O O . CYS B 1 63 ? -25.792 -47.520 -2.949 1.00 9.70 62 CYS B O 1
ATOM 1816 N N . CYS B 1 64 ? -24.713 -49.387 -3.641 1.00 10.10 63 CYS B N 1
ATOM 1817 C CA . CYS B 1 64 ? -23.791 -49.491 -2.497 1.00 10.59 63 CYS B CA 1
ATOM 1818 C C . CYS B 1 64 ? -22.382 -49.670 -3.056 1.00 10.33 63 CYS B C 1
ATOM 1819 O O . CYS B 1 64 ? -22.183 -50.597 -3.804 1.00 10.28 63 CYS B O 1
ATOM 1822 N N . LEU B 1 65 ? -21.489 -48.728 -2.752 1.00 10.27 64 LEU B N 1
ATOM 1823 C CA . LEU B 1 65 ? -20.089 -48.724 -3.245 1.00 10.20 64 LEU B CA 1
ATOM 1824 C C . LEU B 1 65 ? -19.198 -48.844 -2.012 1.00 11.12 64 LEU B C 1
ATOM 1825 O O . LEU B 1 65 ? -19.313 -47.999 -1.108 1.00 11.07 64 LEU B O 1
ATOM 1830 N N . HIS B 1 66 ? -18.378 -49.886 -1.974 1.00 11.29 65 HIS B N 1
ATOM 1831 C CA . HIS B 1 66 ? -17.474 -50.122 -0.811 1.00 12.28 65 HIS B CA 1
ATOM 1832 C C . HIS B 1 66 ? -16.201 -50.790 -1.323 1.00 13.59 65 HIS B C 1
ATOM 1833 O O . HIS B 1 66 ? -16.063 -50.984 -2.548 1.00 12.20 65 HIS B O 1
ATOM 1840 N N . GLN B 1 67 ? -15.261 -51.068 -0.412 1.00 13.82 66 GLN B N 1
ATOM 1841 C CA . GLN B 1 67 ? -13.971 -51.679 -0.798 1.00 14.45 66 GLN B CA 1
ATOM 1842 C C . GLN B 1 67 ? -13.602 -52.751 0.224 1.00 15.91 66 GLN B C 1
ATOM 1843 O O . GLN B 1 67 ? -14.022 -52.639 1.394 1.00 13.61 66 GLN B O 1
ATOM 1849 N N . SER B 1 68 ? -12.724 -53.644 -0.210 1.00 14.87 67 SER B N 1
ATOM 1850 C CA . SER B 1 68 ? -11.933 -54.547 0.658 1.00 16.18 67 SER B CA 1
ATOM 1851 C C . SER B 1 68 ? -10.502 -54.002 0.699 1.00 17.50 67 SER B C 1
ATOM 1852 O O . SER B 1 68 ? -10.114 -53.182 -0.135 1.00 16.32 67 SER B O 1
ATOM 1855 N N . PRO B 1 69 ? -9.707 -54.354 1.728 1.00 18.36 68 PRO B N 1
ATOM 1856 C CA . PRO B 1 69 ? -8.369 -53.785 1.881 1.00 19.24 68 PRO B CA 1
ATOM 1857 C C . PRO B 1 69 ? -7.490 -53.897 0.629 1.00 18.47 68 PRO B C 1
ATOM 1858 O O . PRO B 1 69 ? -7.443 -54.941 0.012 1.00 16.90 68 PRO B O 1
ATOM 1862 N N . ASN B 1 70 ? -6.819 -52.790 0.313 1.00 20.34 69 ASN B N 1
ATOM 1863 C CA . ASN B 1 70 ? -5.760 -52.692 -0.722 1.00 23.13 69 ASN B CA 1
ATOM 1864 C C . ASN B 1 70 ? -6.358 -52.856 -2.117 1.00 20.89 69 ASN B C 1
ATOM 1865 O O . ASN B 1 70 ? -5.585 -53.141 -3.029 1.00 20.19 69 ASN B O 1
ATOM 1870 N N . LYS B 1 71 ? -7.683 -52.725 -2.276 1.00 17.93 70 LYS B N 1
ATOM 1871 C CA . LYS B 1 71 ? -8.349 -52.907 -3.590 1.00 19.13 70 LYS B CA 1
ATOM 1872 C C . LYS B 1 71 ? -9.210 -51.682 -3.839 1.00 17.39 70 LYS B C 1
ATOM 1873 O O . LYS B 1 71 ? -10.324 -51.566 -3.331 1.00 15.29 70 LYS B O 1
ATOM 1879 N N . PRO B 1 72 ? -8.675 -50.712 -4.606 1.00 17.33 71 PRO B N 1
ATOM 1880 C CA . PRO B 1 72 ? -9.398 -49.476 -4.870 1.00 17.17 71 PRO B CA 1
ATOM 1881 C C . PRO B 1 72 ? -10.674 -49.754 -5.670 1.00 16.02 71 PRO B C 1
ATOM 1882 O O . PRO B 1 72 ? -10.718 -50.720 -6.450 1.00 15.74 71 PRO B O 1
ATOM 1886 N N . LEU B 1 73 ? -11.681 -48.896 -5.457 1.00 14.79 72 LEU B N 1
ATOM 1887 C CA . LEU B 1 73 ? -12.909 -48.920 -6.275 1.00 14.15 72 LEU B CA 1
ATOM 1888 C C . LEU B 1 73 ? -12.739 -47.843 -7.344 1.00 14.03 72 LEU B C 1
ATOM 1889 O O . LEU B 1 73 ? -12.609 -46.667 -6.962 1.00 11.47 72 LEU B O 1
ATOM 1894 N N . ILE B 1 74 ? -12.647 -48.253 -8.609 1.00 13.71 73 ILE B N 1
ATOM 1895 C CA . ILE B 1 74 ? -12.323 -47.324 -9.725 1.00 15.61 73 ILE B CA 1
ATOM 1896 C C . ILE B 1 74 ? -13.494 -47.378 -10.705 1.00 13.63 73 ILE B C 1
ATOM 1897 O O . ILE B 1 74 ? -13.845 -48.474 -11.213 1.00 13.02 73 ILE B O 1
ATOM 1902 N N . ILE B 1 75 ? -14.105 -46.231 -10.943 1.00 12.39 74 ILE B N 1
ATOM 1903 C CA . ILE B 1 75 ? -15.211 -46.101 -11.921 1.00 13.42 74 ILE B CA 1
ATOM 1904 C C . ILE B 1 75 ? -14.779 -44.997 -12.876 1.00 12.82 74 ILE B C 1
ATOM 1905 O O . ILE B 1 75 ? -14.728 -43.836 -12.458 1.00 13.40 74 ILE B O 1
ATOM 1910 N N . GLU B 1 76 ? -14.430 -45.365 -14.097 1.00 13.19 75 GLU B N 1
ATOM 1911 C CA . GLU B 1 76 ? -13.820 -44.413 -15.049 1.00 12.27 75 GLU B CA 1
ATOM 1912 C C . GLU B 1 76 ? -14.918 -43.538 -15.684 1.00 11.61 75 GLU B C 1
ATOM 1913 O O . GLU B 1 76 ? -16.122 -43.736 -15.436 1.00 11.45 75 GLU B O 1
ATOM 1919 N N . ASP B 1 77 ? -14.515 -42.618 -16.539 1.00 12.89 76 ASP B N 1
ATOM 1920 C CA . ASP B 1 77 ? -15.438 -41.659 -17.193 1.00 12.38 76 ASP B CA 1
ATOM 1921 C C . ASP B 1 77 ? -16.550 -42.376 -17.954 1.00 11.54 76 ASP B C 1
ATOM 1922 O O . ASP B 1 77 ? -16.315 -43.463 -18.528 1.00 11.65 76 ASP B O 1
ATOM 1927 N N . ASP B 1 78 ? -17.731 -41.745 -17.990 1.00 12.19 77 ASP B N 1
ATOM 1928 C CA . ASP B 1 78 ? -18.817 -42.072 -18.939 1.00 12.33 77 ASP B CA 1
ATOM 1929 C C . ASP B 1 78 ? -19.430 -43.441 -18.592 1.00 12.18 77 ASP B C 1
ATOM 1930 O O . ASP B 1 78 ? -20.111 -44.026 -19.434 1.00 12.29 77 ASP B O 1
ATOM 1935 N N . VAL B 1 79 ? -19.206 -43.921 -17.372 1.00 12.04 78 VAL B N 1
ATOM 1936 C CA . VAL B 1 79 ? -19.820 -45.174 -16.887 1.00 10.54 78 VAL B CA 1
ATOM 1937 C C . VAL B 1 79 ? -21.261 -44.922 -16.440 1.00 11.23 78 VAL B C 1
ATOM 1938 O O . VAL B 1 79 ? -21.550 -43.899 -15.797 1.00 11.58 78 VAL B O 1
ATOM 1942 N N . THR B 1 80 ? -22.122 -45.886 -16.719 1.00 9.63 79 THR B N 1
ATOM 1943 C CA . THR B 1 80 ? -23.500 -45.968 -16.168 1.00 9.64 79 THR B CA 1
ATOM 1944 C C . THR B 1 80 ? -23.526 -47.117 -15.171 1.00 9.54 79 THR B C 1
ATOM 1945 O O . THR B 1 80 ? -23.207 -48.253 -15.568 1.00 9.74 79 THR B O 1
ATOM 1949 N N . VAL B 1 81 ? -23.974 -46.836 -13.955 1.00 10.09 80 VAL B N 1
ATOM 1950 C CA . VAL B 1 81 ? -24.175 -47.885 -12.933 1.00 10.18 80 VAL B CA 1
ATOM 1951 C C . VAL B 1 81 ? -25.671 -47.934 -12.600 1.00 10.42 80 VAL B C 1
ATOM 1952 O O . VAL B 1 81 ? -26.200 -46.963 -12.075 1.00 10.14 80 VAL B O 1
ATOM 1956 N N . GLY B 1 82 ? -26.314 -49.036 -12.946 1.00 9.66 81 GLY B N 1
ATOM 1957 C CA . GLY B 1 82 ? -27.773 -49.223 -12.832 1.00 9.76 81 GLY B CA 1
ATOM 1958 C C . GLY B 1 82 ? -28.311 -49.226 -11.418 1.00 8.96 81 GLY B C 1
ATOM 1959 O O . GLY B 1 82 ? -27.551 -49.339 -10.445 1.00 8.99 81 GLY B O 1
ATOM 1960 N N . HIS B 1 83 ? -29.628 -49.075 -11.290 1.00 8.61 82 HIS B N 1
ATOM 1961 C CA . HIS B 1 83 ? -30.318 -49.105 -9.969 1.00 9.54 82 HIS B CA 1
ATOM 1962 C C . HIS B 1 83 ? -29.875 -50.311 -9.142 1.00 8.64 82 HIS B C 1
ATOM 1963 O O . HIS B 1 83 ? -29.804 -51.413 -9.715 1.00 9.09 82 HIS B O 1
ATOM 1970 N N . GLN B 1 84 ? -29.693 -50.132 -7.834 1.00 9.94 83 GLN B N 1
ATOM 1971 C CA . GLN B 1 84 ? -29.586 -51.255 -6.866 1.00 11.45 83 GLN B CA 1
ATOM 1972 C C . GLN B 1 84 ? -28.351 -52.115 -7.140 1.00 12.76 83 GLN B C 1
ATOM 1973 O O . GLN B 1 84 ? -28.356 -53.287 -6.760 1.00 17.22 83 GLN B O 1
ATOM 1979 N N . VAL B 1 85 ? -27.336 -51.551 -7.734 1.00 10.40 84 VAL B N 1
ATOM 1980 C CA . VAL B 1 85 ? -26.060 -52.286 -7.972 1.00 9.77 84 VAL B CA 1
ATOM 1981 C C . VAL B 1 85 ? -25.193 -52.226 -6.714 1.00 9.10 84 VAL B C 1
ATOM 1982 O O . VAL B 1 85 ? -25.170 -51.175 -6.002 1.00 9.49 84 VAL B O 1
ATOM 1986 N N . LEU B 1 86 ? -24.448 -53.310 -6.470 1.00 9.37 85 LEU B N 1
ATOM 1987 C CA . LEU B 1 86 ? -23.396 -53.388 -5.444 1.00 10.38 85 LEU B CA 1
ATOM 1988 C C . LEU B 1 86 ? -22.046 -53.460 -6.159 1.00 8.97 85 LEU B C 1
ATOM 1989 O O . LEU B 1 86 ? -21.874 -54.390 -6.969 1.00 9.65 85 LEU B O 1
ATOM 1994 N N . LEU B 1 87 ? -21.186 -52.481 -5.907 1.00 10.59 86 LEU B N 1
ATOM 1995 C CA . LEU B 1 87 ? -19.780 -52.481 -6.386 1.00 10.51 86 LEU B CA 1
ATOM 1996 C C . LEU B 1 87 ? -18.871 -52.611 -5.166 1.00 11.71 86 LEU B C 1
ATOM 1997 O O . LEU B 1 87 ? -18.964 -51.770 -4.260 1.00 11.54 86 LEU B O 1
ATOM 2002 N N . HIS B 1 88 ? -18.035 -53.637 -5.128 1.00 10.09 87 HIS B N 1
ATOM 2003 C CA . HIS B 1 88 ? -17.139 -53.872 -3.979 1.00 11.20 87 HIS B CA 1
ATOM 2004 C C . HIS B 1 88 ? -15.718 -54.009 -4.547 1.00 11.40 87 HIS B C 1
ATOM 2005 O O . HIS B 1 88 ? -15.436 -55.057 -5.119 1.00 11.94 87 HIS B O 1
ATOM 2012 N N . SER B 1 89 ? -14.906 -52.967 -4.495 1.00 13.00 88 SER B N 1
ATOM 2013 C CA . SER B 1 89 ? -13.519 -52.964 -5.052 1.00 12.88 88 SER B CA 1
ATOM 2014 C C . SER B 1 89 ? -13.554 -53.385 -6.527 1.00 14.05 88 SER B C 1
ATOM 2015 O O . SER B 1 89 ? -12.643 -54.070 -6.991 1.00 13.28 88 SER B O 1
ATOM 2018 N N . ALA B 1 90 ? -14.578 -52.944 -7.272 1.00 14.41 89 ALA B N 1
ATOM 2019 C CA . ALA B 1 90 ? -14.717 -53.187 -8.724 1.00 13.66 89 ALA B CA 1
ATOM 2020 C C . ALA B 1 90 ? -13.835 -52.199 -9.483 1.00 12.84 89 ALA B C 1
ATOM 2021 O O . ALA B 1 90 ? -13.592 -51.077 -8.976 1.00 12.66 89 ALA B O 1
ATOM 2023 N N . ILE B 1 91 ? -13.301 -52.615 -10.617 1.00 13.29 90 ILE B N 1
ATOM 2024 C CA . ILE B 1 91 ? -12.628 -51.731 -11.604 1.00 15.60 90 ILE B CA 1
ATOM 2025 C C . ILE B 1 91 ? -13.560 -51.678 -12.811 1.00 13.12 90 ILE B C 1
ATOM 2026 O O . ILE B 1 91 ? -13.703 -52.680 -13.506 1.00 14.66 90 ILE B O 1
ATOM 2031 N N . VAL B 1 92 ? -14.186 -50.534 -13.059 1.00 12.80 91 VAL B N 1
ATOM 2032 C CA . VAL B 1 92 ? -15.155 -50.370 -14.174 1.00 10.81 91 VAL B CA 1
ATOM 2033 C C . VAL B 1 92 ? -14.557 -49.352 -15.161 1.00 10.44 91 VAL B C 1
ATOM 2034 O O . VAL B 1 92 ? -14.388 -48.198 -14.814 1.00 10.90 91 VAL B O 1
ATOM 2038 N N . ARG B 1 93 ? -14.188 -49.829 -16.341 1.00 10.93 92 ARG B N 1
ATOM 2039 C CA . ARG B 1 93 ? -13.419 -49.027 -17.330 1.00 11.69 92 ARG B CA 1
ATOM 2040 C C . ARG B 1 93 ? -14.372 -48.131 -18.119 1.00 11.66 92 ARG B C 1
ATOM 2041 O O . ARG B 1 93 ? -15.583 -48.329 -18.116 1.00 10.46 92 ARG B O 1
ATOM 2049 N N . LYS B 1 94 ? -13.781 -47.145 -18.785 1.00 14.55 93 LYS B N 1
ATOM 2050 C CA . LYS B 1 94 ? -14.507 -46.030 -19.438 1.00 15.63 93 LYS B CA 1
ATOM 2051 C C . LYS B 1 94 ? -15.648 -46.542 -20.311 1.00 13.12 93 LYS B C 1
ATOM 2052 O O . LYS B 1 94 ? -15.434 -47.460 -21.152 1.00 13.51 93 LYS B O 1
ATOM 2058 N N . GLY B 1 95 ? -16.838 -45.955 -20.137 1.00 13.46 94 GLY B N 1
ATOM 2059 C CA . GLY B 1 95 ? -17.973 -46.198 -21.043 1.00 12.66 94 GLY B CA 1
ATOM 2060 C C . GLY B 1 95 ? -18.690 -47.510 -20.787 1.00 13.08 94 GLY B C 1
ATOM 2061 O O . GLY B 1 95 ? -19.651 -47.803 -21.515 1.00 12.27 94 GLY B O 1
ATOM 2062 N N . ALA B 1 96 ? -18.268 -48.304 -19.787 1.00 12.49 95 ALA B N 1
ATOM 2063 C CA . ALA B 1 96 ? -18.999 -49.540 -19.456 1.00 11.37 95 ALA B CA 1
ATOM 2064 C C . ALA B 1 96 ? -20.356 -49.199 -18.834 1.00 11.32 95 ALA B C 1
ATOM 2065 O O . ALA B 1 96 ? -20.548 -48.067 -18.334 1.00 10.48 95 ALA B O 1
ATOM 2067 N N . LEU B 1 97 ? -21.246 -50.179 -18.888 1.00 11.41 96 LEU B N 1
ATOM 2068 C CA . LEU B 1 97 ? -22.588 -50.073 -18.281 1.00 10.92 96 LEU B CA 1
ATOM 2069 C C . LEU B 1 97 ? -22.769 -51.285 -17.369 1.00 10.25 96 LEU B C 1
ATOM 2070 O O . LEU B 1 97 ? -22.584 -52.410 -17.855 1.00 11.53 96 LEU B O 1
ATOM 2075 N N . ILE B 1 98 ? -23.158 -51.049 -16.120 1.00 9.77 97 ILE B N 1
ATOM 2076 C CA . ILE B 1 98 ? -23.423 -52.126 -15.121 1.00 10.69 97 ILE B CA 1
ATOM 2077 C C . ILE B 1 98 ? -24.930 -52.200 -14.964 1.00 10.51 97 ILE B C 1
ATOM 2078 O O . ILE B 1 98 ? -25.519 -51.276 -14.418 1.00 10.58 97 ILE B O 1
ATOM 2083 N N . GLY B 1 99 ? -25.533 -53.249 -15.504 1.00 9.97 98 GLY B N 1
ATOM 2084 C CA . GLY B 1 99 ? -26.985 -53.453 -15.510 1.00 11.44 98 GLY B CA 1
ATOM 2085 C C . GLY B 1 99 ? -27.553 -53.415 -14.109 1.00 10.97 98 GLY B C 1
ATOM 2086 O O . GLY B 1 99 ? -26.937 -53.958 -13.165 1.00 10.63 98 GLY B O 1
ATOM 2087 N N . MET B 1 100 ? -28.725 -52.793 -13.982 1.00 11.55 99 MET B N 1
ATOM 2088 C CA . MET B 1 100 ? -29.461 -52.692 -12.708 1.00 10.90 99 MET B CA 1
ATOM 2089 C C . MET B 1 100 ? -29.540 -54.064 -12.010 1.00 10.97 99 MET B C 1
ATOM 2090 O O . MET B 1 100 ? -29.711 -55.094 -12.687 1.00 10.31 99 MET B O 1
ATOM 2095 N N . GLY B 1 101 ? -29.341 -54.061 -10.691 1.00 10.66 100 GLY B N 1
ATOM 2096 C CA . GLY B 1 101 ? -29.484 -55.229 -9.810 1.00 11.43 100 GLY B CA 1
ATOM 2097 C C . GLY B 1 101 ? -28.313 -56.179 -9.896 1.00 11.76 100 GLY B C 1
ATOM 2098 O O . GLY B 1 101 ? -28.447 -57.310 -9.402 1.00 12.68 100 GLY B O 1
ATOM 2099 N N . SER B 1 102 ? -27.190 -55.751 -10.487 1.00 11.09 101 SER B N 1
ATOM 2100 C CA . SER B 1 102 ? -25.956 -56.562 -10.582 1.00 11.25 101 SER B CA 1
ATOM 2101 C C . SER B 1 102 ? -25.085 -56.383 -9.349 1.00 11.11 101 SER B C 1
ATOM 2102 O O . SER B 1 102 ? -25.224 -55.391 -8.606 1.00 10.58 101 SER B O 1
ATOM 2105 N N . ILE B 1 103 ? -24.183 -57.325 -9.157 1.00 10.61 102 ILE B N 1
ATOM 2106 C CA . ILE B 1 103 ? -23.196 -57.343 -8.057 1.00 11.59 102 ILE B CA 1
ATOM 2107 C C . ILE B 1 103 ? -21.827 -57.562 -8.694 1.00 10.60 102 ILE B C 1
ATOM 2108 O O . ILE B 1 103 ? -21.674 -58.574 -9.413 1.00 11.50 102 ILE B O 1
ATOM 2113 N N . ILE B 1 104 ? -20.915 -56.633 -8.480 1.00 9.97 103 ILE B N 1
ATOM 2114 C CA . ILE B 1 104 ? -19.545 -56.666 -9.057 1.00 10.11 103 ILE B CA 1
ATOM 2115 C C . ILE B 1 104 ? -18.557 -56.730 -7.888 1.00 10.50 103 ILE B C 1
ATOM 2116 O O . ILE B 1 104 ? -18.483 -55.767 -7.099 1.00 9.68 103 ILE B O 1
ATOM 2121 N N . LEU B 1 105 ? -17.813 -57.831 -7.781 1.00 12.35 104 LEU B N 1
ATOM 2122 C CA . LEU B 1 105 ? -17.061 -58.146 -6.536 1.00 13.14 104 LEU B CA 1
ATOM 2123 C C . LEU B 1 105 ? -15.561 -57.880 -6.690 1.00 13.80 104 LEU B C 1
ATOM 2124 O O . LEU B 1 105 ? -15.129 -57.312 -7.707 1.00 13.58 104 LEU B O 1
ATOM 2129 N N . ASP B 1 106 ? -14.825 -58.155 -5.623 1.00 13.83 105 ASP B N 1
ATOM 2130 C CA . ASP B 1 106 ? -13.493 -57.557 -5.346 1.00 14.90 105 ASP B CA 1
ATOM 2131 C C . ASP B 1 106 ? -12.494 -57.904 -6.455 1.00 14.71 105 ASP B C 1
ATOM 2132 O O . ASP B 1 106 ? -12.284 -59.098 -6.753 1.00 15.94 105 ASP B O 1
ATOM 2137 N N . GLY B 1 107 ? -11.937 -56.861 -7.051 1.00 15.82 106 GLY B N 1
ATOM 2138 C CA . GLY B 1 107 ? -10.886 -56.941 -8.066 1.00 15.82 106 GLY B CA 1
ATOM 2139 C C . GLY B 1 107 ? -11.424 -57.356 -9.418 1.00 15.66 106 GLY B C 1
ATOM 2140 O O . GLY B 1 107 ? -10.602 -57.523 -10.356 1.00 16.32 106 GLY B O 1
ATOM 2141 N N . ALA B 1 108 ? -12.745 -57.522 -9.560 1.00 15.77 107 ALA B N 1
ATOM 2142 C CA . ALA B 1 108 ? -13.382 -57.764 -10.868 1.00 14.72 107 ALA B CA 1
ATOM 2143 C C . ALA B 1 108 ? -13.139 -56.535 -11.743 1.00 14.52 107 ALA B C 1
ATOM 2144 O O . ALA B 1 108 ? -13.142 -55.408 -11.211 1.00 15.27 107 ALA B O 1
ATOM 2146 N N . GLU B 1 109 ? -12.877 -56.762 -13.030 1.00 13.14 108 GLU B N 1
ATOM 2147 C CA . GLU B 1 109 ? -12.592 -55.689 -13.997 1.00 13.69 108 GLU B CA 1
ATOM 2148 C C . GLU B 1 109 ? -13.600 -55.792 -15.144 1.00 13.25 108 GLU B C 1
ATOM 2149 O O . GLU B 1 109 ? -13.683 -56.841 -15.826 1.00 14.20 108 GLU B O 1
ATOM 2155 N N . ILE B 1 110 ? -14.308 -54.687 -15.368 1.00 12.48 109 ILE B N 1
ATOM 2156 C CA . ILE B 1 110 ? -15.298 -54.562 -16.464 1.00 11.57 109 ILE B CA 1
ATOM 2157 C C . ILE B 1 110 ? -14.631 -53.751 -17.589 1.00 12.04 109 ILE B C 1
ATOM 2158 O O . ILE B 1 110 ? -14.339 -52.556 -17.365 1.00 12.79 109 ILE B O 1
ATOM 2163 N N . GLY B 1 111 ? -14.384 -54.414 -18.722 1.00 12.34 110 GLY B N 1
ATOM 2164 C CA . GLY B 1 111 ? -13.686 -53.828 -19.871 1.00 13.15 110 GLY B CA 1
ATOM 2165 C C . GLY B 1 111 ? -14.348 -52.581 -20.411 1.00 13.38 110 GLY B C 1
ATOM 2166 O O . GLY B 1 111 ? -15.588 -52.446 -20.292 1.00 13.24 110 GLY B O 1
ATOM 2167 N N . LYS B 1 112 ? -13.559 -51.705 -21.036 1.00 14.24 111 LYS B N 1
ATOM 2168 C CA . LYS B 1 112 ? -14.073 -50.460 -21.664 1.00 16.17 111 LYS B CA 1
ATOM 2169 C C . LYS B 1 112 ? -15.269 -50.797 -22.567 1.00 14.16 111 LYS B C 1
ATOM 2170 O O . LYS B 1 112 ? -15.220 -51.779 -23.388 1.00 14.11 111 LYS B O 1
ATOM 2176 N N . GLY B 1 113 ? -16.353 -50.035 -22.395 1.00 12.28 112 GLY B N 1
ATOM 2177 C CA . GLY B 1 113 ? -17.580 -50.133 -23.204 1.00 13.46 112 GLY B CA 1
ATOM 2178 C C . GLY B 1 113 ? -18.316 -51.451 -23.107 1.00 13.90 112 GLY B C 1
ATOM 2179 O O . GLY B 1 113 ? -19.178 -51.694 -23.975 1.00 14.09 112 GLY B O 1
ATOM 2180 N N . ALA B 1 114 ? -18.025 -52.305 -22.115 1.00 12.33 113 ALA B N 1
ATOM 2181 C CA . ALA B 1 114 ? -18.768 -53.564 -21.916 1.00 12.93 113 ALA B CA 1
ATOM 2182 C C . ALA B 1 114 ? -20.132 -53.258 -21.268 1.00 12.66 113 ALA B C 1
ATOM 2183 O O . ALA B 1 114 ? -20.303 -52.178 -20.696 1.00 11.56 113 ALA B O 1
ATOM 2185 N N . PHE B 1 115 ? -21.070 -54.180 -21.437 1.00 13.29 114 PHE B N 1
ATOM 2186 C CA . PHE B 1 115 ? -22.454 -54.110 -20.909 1.00 13.10 114 PHE B CA 1
ATOM 2187 C C . PHE B 1 115 ? -22.637 -55.348 -20.047 1.00 12.57 114 PHE B C 1
ATOM 2188 O O . PHE B 1 115 ? -22.662 -56.444 -20.604 1.00 12.44 114 PHE B O 1
ATOM 2196 N N . VAL B 1 116 ? -22.759 -55.173 -18.738 1.00 11.45 115 VAL B N 1
ATOM 2197 C CA . VAL B 1 116 ? -23.124 -56.265 -17.804 1.00 11.41 115 VAL B CA 1
ATOM 2198 C C . VAL B 1 116 ? -24.652 -56.233 -17.693 1.00 11.94 115 VAL B C 1
ATOM 2199 O O . VAL B 1 116 ? -25.196 -55.203 -17.243 1.00 10.47 115 VAL B O 1
ATOM 2203 N N . GLY B 1 117 ? -25.325 -57.295 -18.110 1.00 11.52 116 GLY B N 1
ATOM 2204 C CA . GLY B 1 117 ? -26.788 -57.356 -18.147 1.00 13.24 116 GLY B CA 1
ATOM 2205 C C . GLY B 1 117 ? -27.367 -57.283 -16.752 1.00 12.35 116 GLY B C 1
ATOM 2206 O O . GLY B 1 117 ? -26.685 -57.663 -15.767 1.00 12.45 116 GLY B O 1
ATOM 2207 N N . ALA B 1 118 ? -28.603 -56.803 -16.638 1.00 14.27 117 ALA B N 1
ATOM 2208 C CA . ALA B 1 118 ? -29.337 -56.705 -15.354 1.00 13.87 117 ALA B CA 1
ATOM 2209 C C . ALA B 1 118 ? -29.264 -58.030 -14.588 1.00 13.61 117 ALA B C 1
ATOM 2210 O O . ALA B 1 118 ? -29.366 -59.123 -15.216 1.00 14.18 117 ALA B O 1
ATOM 2212 N N . GLY B 1 119 ? -29.077 -57.934 -13.271 1.00 12.23 118 GLY B N 1
ATOM 2213 C CA . GLY B 1 119 ? -29.214 -59.047 -12.331 1.00 12.23 118 GLY B CA 1
ATOM 2214 C C . GLY B 1 119 ? -27.991 -59.950 -12.309 1.00 12.20 118 GLY B C 1
ATOM 2215 O O . GLY B 1 119 ? -28.078 -61.069 -11.757 1.00 14.74 118 GLY B O 1
ATOM 2216 N N . SER B 1 120 ? -26.877 -59.508 -12.876 1.00 11.99 119 SER B N 1
ATOM 2217 C CA . SER B 1 120 ? -25.671 -60.358 -13.034 1.00 13.31 119 SER B CA 1
ATOM 2218 C C . SER B 1 120 ? -24.840 -60.369 -11.752 1.00 11.28 119 SER B C 1
ATOM 2219 O O . SER B 1 120 ? -24.941 -59.449 -10.920 1.00 11.17 119 SER B O 1
ATOM 2222 N N . LEU B 1 121 ? -23.962 -61.369 -11.647 1.00 11.74 120 LEU B N 1
ATOM 2223 C CA . LEU B 1 121 ? -22.907 -61.424 -10.612 1.00 11.68 120 LEU B CA 1
ATOM 2224 C C . LEU B 1 121 ? -21.579 -61.621 -11.337 1.00 12.22 120 LEU B C 1
ATOM 2225 O O . LEU B 1 121 ? -21.461 -62.616 -12.113 1.00 13.87 120 LEU B O 1
ATOM 2230 N N . VAL B 1 122 ? -20.647 -60.696 -11.125 1.00 12.15 121 VAL B N 1
ATOM 2231 C CA . VAL B 1 122 ? -19.237 -60.855 -11.589 1.00 13.16 121 VAL B CA 1
ATOM 2232 C C . VAL B 1 122 ? -18.373 -61.165 -10.372 1.00 13.29 121 VAL B C 1
ATOM 2233 O O . VAL B 1 122 ? -18.188 -60.328 -9.497 1.00 12.18 121 VAL B O 1
ATOM 2237 N N . PRO B 1 123 ? -17.858 -62.405 -10.280 1.00 12.56 122 PRO B N 1
ATOM 2238 C CA . PRO B 1 123 ? -17.106 -62.866 -9.115 1.00 14.73 122 PRO B CA 1
ATOM 2239 C C . PRO B 1 123 ? -15.758 -62.181 -8.943 1.00 14.80 122 PRO B C 1
ATOM 2240 O O . PRO B 1 123 ? -15.242 -61.537 -9.858 1.00 13.84 122 PRO B O 1
ATOM 2244 N N . PRO B 1 124 ? -15.143 -62.276 -7.752 1.00 16.27 123 PRO B N 1
ATOM 2245 C CA . PRO B 1 124 ? -13.873 -61.624 -7.482 1.00 16.41 123 PRO B CA 1
ATOM 2246 C C . PRO B 1 124 ? -12.808 -62.008 -8.525 1.00 15.36 123 PRO B C 1
ATOM 2247 O O . PRO B 1 124 ? -12.746 -63.178 -8.924 1.00 16.35 123 PRO B O 1
ATOM 2251 N N . GLY B 1 125 ? -12.108 -60.991 -9.020 1.00 15.40 124 GLY B N 1
ATOM 2252 C CA . GLY B 1 125 ? -10.935 -61.142 -9.902 1.00 17.07 124 GLY B CA 1
ATOM 2253 C C . GLY B 1 125 ? -11.308 -61.428 -11.351 1.00 16.95 124 GLY B C 1
ATOM 2254 O O . GLY B 1 125 ? -10.397 -61.509 -12.181 1.00 17.50 124 GLY B O 1
ATOM 2255 N N . LYS B 1 126 ? -12.596 -61.559 -11.674 1.00 16.39 125 LYS B N 1
ATOM 2256 C CA . LYS B 1 126 ? -13.033 -61.961 -13.035 1.00 18.65 125 LYS B CA 1
ATOM 2257 C C . LYS B 1 126 ? -13.000 -60.735 -13.940 1.00 17.67 125 LYS B C 1
ATOM 2258 O O . LYS B 1 126 ? -13.325 -59.619 -13.482 1.00 17.19 125 LYS B O 1
ATOM 2264 N N . LYS B 1 127 ? -12.610 -60.945 -15.196 1.00 17.02 126 LYS B N 1
ATOM 2265 C CA . LYS B 1 127 ? -12.526 -59.858 -16.206 1.00 18.61 126 LYS B CA 1
ATOM 2266 C C . LYS B 1 127 ? -13.637 -60.059 -17.220 1.00 17.49 126 LYS B C 1
ATOM 2267 O O . LYS B 1 127 ? -13.820 -61.193 -17.694 1.00 20.26 126 LYS B O 1
ATOM 2273 N N . ILE B 1 128 ? -14.383 -58.994 -17.508 1.00 15.66 127 ILE B N 1
ATOM 2274 C CA . ILE B 1 128 ? -15.372 -58.980 -18.609 1.00 14.73 127 ILE B CA 1
ATOM 2275 C C . ILE B 1 128 ? -14.702 -58.253 -19.766 1.00 15.10 127 ILE B C 1
ATOM 2276 O O . ILE B 1 128 ? -14.264 -57.117 -19.614 1.00 15.18 127 ILE B O 1
ATOM 2281 N N . PRO B 1 129 ? -14.598 -58.897 -20.940 1.00 14.58 128 PRO B N 1
ATOM 2282 C CA . PRO B 1 129 ? -13.882 -58.297 -22.062 1.00 14.74 128 PRO B CA 1
ATOM 2283 C C . PRO B 1 129 ? -14.544 -57.012 -22.553 1.00 13.93 128 PRO B C 1
ATOM 2284 O O . PRO B 1 129 ? -15.737 -56.905 -22.499 1.00 13.14 128 PRO B O 1
ATOM 2288 N N . GLU B 1 130 ? -13.723 -56.118 -23.096 1.00 14.80 129 GLU B N 1
ATOM 2289 C CA . GLU B 1 130 ? -14.189 -54.813 -23.652 1.00 16.59 129 GLU B CA 1
ATOM 2290 C C . GLU B 1 130 ? -15.277 -55.078 -24.702 1.00 14.92 129 GLU B C 1
ATOM 2291 O O . GLU B 1 130 ? -15.184 -56.091 -25.476 1.00 15.01 129 GLU B O 1
ATOM 2297 N N . LYS B 1 131 ? -16.289 -54.216 -24.741 1.00 14.81 130 LYS B N 1
ATOM 2298 C CA . LYS B 1 131 ? -17.330 -54.127 -25.794 1.00 16.10 130 LYS B CA 1
ATOM 2299 C C . LYS B 1 131 ? -18.096 -55.443 -25.959 1.00 15.16 130 LYS B C 1
ATOM 2300 O O . LYS B 1 131 ? -18.561 -55.724 -27.057 1.00 16.15 130 LYS B O 1
ATOM 2306 N N . THR B 1 132 ? -18.258 -56.233 -24.890 1.00 13.54 131 THR B N 1
ATOM 2307 C CA . THR B 1 132 ? -19.120 -57.433 -24.907 1.00 13.55 131 THR B CA 1
ATOM 2308 C C . THR B 1 132 ? -20.370 -57.192 -24.057 1.00 13.99 131 THR B C 1
ATOM 2309 O O . THR B 1 132 ? -20.317 -56.334 -23.145 1.00 12.76 131 THR B O 1
ATOM 2313 N N . LEU B 1 133 ? -21.414 -57.947 -24.358 1.00 13.10 132 LEU B N 1
ATOM 2314 C CA . LEU B 1 133 ? -22.565 -58.171 -23.462 1.00 14.61 132 LEU B CA 1
ATOM 2315 C C . LEU B 1 133 ? -22.244 -59.433 -22.668 1.00 15.86 132 LEU B C 1
ATOM 2316 O O . LEU B 1 133 ? -21.904 -60.450 -23.315 1.00 15.12 132 LEU B O 1
ATOM 2321 N N . ALA B 1 134 ? -22.324 -59.363 -21.340 1.00 12.90 133 ALA B N 1
ATOM 2322 C CA . ALA B 1 134 ? -22.125 -60.499 -20.434 1.00 12.18 133 ALA B CA 1
ATOM 2323 C C . ALA B 1 134 ? -23.266 -60.435 -19.425 1.00 13.79 133 ALA B C 1
ATOM 2324 O O . ALA B 1 134 ? -23.543 -59.331 -18.904 1.00 14.18 133 ALA B O 1
ATOM 2326 N N . PHE B 1 135 ? -23.919 -61.562 -19.168 1.00 13.75 134 PHE B N 1
ATOM 2327 C CA . PHE B 1 135 ? -24.915 -61.606 -18.073 1.00 15.04 134 PHE B CA 1
ATOM 2328 C C . PHE B 1 135 ? -24.980 -63.006 -17.498 1.00 14.98 134 PHE B C 1
ATOM 2329 O O . PHE B 1 135 ? -24.439 -63.968 -18.108 1.00 14.42 134 PHE B O 1
ATOM 2337 N N . GLY B 1 136 ? -25.626 -63.090 -16.347 1.00 15.29 135 GLY B N 1
ATOM 2338 C CA . GLY B 1 136 ? -25.837 -64.328 -15.575 1.00 17.51 135 GLY B CA 1
ATOM 2339 C C . GLY B 1 136 ? -25.097 -64.273 -14.255 1.00 17.18 135 GLY B C 1
ATOM 2340 O O . GLY B 1 136 ? -24.489 -63.259 -13.927 1.00 14.38 135 GLY B O 1
ATOM 2341 N N . ARG B 1 137 ? -25.125 -65.388 -13.528 1.00 18.41 136 ARG B N 1
ATOM 2342 C CA . ARG B 1 137 ? -24.504 -65.535 -12.193 1.00 18.16 136 ARG B CA 1
ATOM 2343 C C . ARG B 1 137 ? -23.824 -66.893 -12.152 1.00 19.61 136 ARG B C 1
ATOM 2344 O O . ARG B 1 137 ? -24.507 -67.882 -11.905 1.00 25.27 136 ARG B O 1
ATOM 2352 N N . PRO B 1 138 ? -22.510 -67.004 -12.438 1.00 21.35 137 PRO B N 1
ATOM 2353 C CA . PRO B 1 138 ? -21.657 -65.866 -12.823 1.00 18.97 137 PRO B CA 1
ATOM 2354 C C . PRO B 1 138 ? -21.843 -65.402 -14.271 1.00 19.15 137 PRO B C 1
ATOM 2355 O O . PRO B 1 138 ? -22.240 -66.202 -15.087 1.00 19.33 137 PRO B O 1
ATOM 2359 N N . ALA B 1 139 ? -21.520 -64.131 -14.559 1.00 16.00 138 ALA B N 1
ATOM 2360 C CA . ALA B 1 139 ? -21.719 -63.520 -15.886 1.00 16.75 138 ALA B CA 1
ATOM 2361 C C . ALA B 1 139 ? -20.872 -64.263 -16.951 1.00 19.73 138 ALA B C 1
ATOM 2362 O O . ALA B 1 139 ? -19.691 -64.567 -16.674 1.00 21.48 138 ALA B O 1
ATOM 2364 N N . LYS B 1 140 ? -21.471 -64.558 -18.089 1.00 20.09 139 LYS B N 1
ATOM 2365 C CA . LYS B 1 140 ? -20.858 -65.218 -19.273 1.00 21.22 139 LYS B CA 1
ATOM 2366 C C . LYS B 1 140 ? -20.970 -64.267 -20.455 1.00 18.33 139 LYS B C 1
ATOM 2367 O O . LYS B 1 140 ? -22.025 -63.588 -20.619 1.00 14.91 139 LYS B O 1
ATOM 2373 N N . VAL B 1 141 ? -19.923 -64.200 -21.288 1.00 16.90 140 VAL B N 1
ATOM 2374 C CA . VAL B 1 141 ? -19.987 -63.424 -22.548 1.00 15.22 140 VAL B CA 1
ATOM 2375 C C . VAL B 1 141 ? -21.068 -64.023 -23.465 1.00 16.49 140 VAL B C 1
ATOM 2376 O O . VAL B 1 141 ? -21.100 -65.261 -23.653 1.00 16.57 140 VAL B O 1
ATOM 2380 N N . ILE B 1 142 ? -21.961 -63.180 -23.970 1.00 16.73 141 ILE B N 1
ATOM 2381 C CA . ILE B 1 142 ? -23.107 -63.543 -24.849 1.00 17.28 141 ILE B CA 1
ATOM 2382 C C . ILE B 1 142 ? -22.781 -63.170 -26.301 1.00 18.57 141 ILE B C 1
ATOM 2383 O O . ILE B 1 142 ? -23.057 -63.961 -27.180 1.00 19.61 141 ILE B O 1
ATOM 2388 N N . ARG B 1 143 ? -22.320 -61.950 -26.543 1.00 17.02 142 ARG B N 1
ATOM 2389 C CA . ARG B 1 143 ? -22.089 -61.404 -27.888 1.00 18.40 142 ARG B CA 1
ATOM 2390 C C . ARG B 1 143 ? -21.193 -60.173 -27.824 1.00 18.08 142 ARG B C 1
ATOM 2391 O O . ARG B 1 143 ? -20.969 -59.607 -26.728 1.00 15.64 142 ARG B O 1
ATOM 2399 N N . GLU B 1 144 ? -20.708 -59.739 -28.985 1.00 17.03 143 GLU B N 1
ATOM 2400 C CA . GLU B 1 144 ? -19.988 -58.451 -29.115 1.00 16.64 143 GLU B CA 1
ATOM 2401 C C . GLU B 1 144 ? -21.070 -57.392 -29.262 1.00 18.23 143 GLU B C 1
ATOM 2402 O O . GLU B 1 144 ? -22.016 -57.651 -29.990 1.00 19.36 143 GLU B O 1
ATOM 2408 N N . LEU B 1 145 ? -20.912 -56.238 -28.625 1.00 18.10 144 LEU B N 1
ATOM 2409 C CA . LEU B 1 145 ? -21.886 -55.142 -28.775 1.00 17.05 144 LEU B CA 1
ATOM 2410 C C . LEU B 1 145 ? -21.829 -54.556 -30.185 1.00 17.04 144 LEU B C 1
ATOM 2411 O O . LEU B 1 145 ? -20.740 -54.504 -30.745 1.00 16.63 144 LEU B O 1
ATOM 2416 N N . THR B 1 146 ? -22.982 -54.126 -30.695 1.00 13.35 145 THR B N 1
ATOM 2417 C CA . THR B 1 146 ? -23.165 -53.530 -32.033 1.00 17.31 145 THR B CA 1
ATOM 2418 C C . THR B 1 146 ? -23.308 -52.014 -31.887 1.00 18.38 145 THR B C 1
ATOM 2419 O O . THR B 1 146 ? -23.434 -51.527 -30.764 1.00 17.46 145 THR B O 1
ATOM 2423 N N . GLU B 1 147 ? -23.381 -51.313 -33.012 1.00 20.67 146 GLU B N 1
ATOM 2424 C CA . GLU B 1 147 ? -23.642 -49.855 -33.051 1.00 21.46 146 GLU B CA 1
ATOM 2425 C C . GLU B 1 147 ? -24.992 -49.552 -32.382 1.00 19.78 146 GLU B C 1
ATOM 2426 O O . GLU B 1 147 ? -25.063 -48.524 -31.690 1.00 20.96 146 GLU B O 1
ATOM 2432 N N . GLU B 1 148 ? -26.004 -50.394 -32.551 1.00 19.68 147 GLU B N 1
ATOM 2433 C CA . GLU B 1 148 ? -27.336 -50.239 -31.909 1.00 21.93 147 GLU B CA 1
ATOM 2434 C C . GLU B 1 148 ? -27.171 -50.253 -30.386 1.00 20.71 147 GLU B C 1
ATOM 2435 O O . GLU B 1 148 ? -27.796 -49.415 -29.685 1.00 19.62 147 GLU B O 1
ATOM 2441 N N . ASP B 1 149 ? -26.387 -51.188 -29.855 1.00 17.76 148 ASP B N 1
ATOM 2442 C CA . ASP B 1 149 ? -26.111 -51.268 -28.394 1.00 17.59 148 ASP B CA 1
ATOM 2443 C C . ASP B 1 149 ? -25.398 -49.998 -27.941 1.00 16.66 148 ASP B C 1
ATOM 2444 O O . ASP B 1 149 ? -25.758 -49.448 -26.896 1.00 16.65 148 ASP B O 1
ATOM 2449 N N . LEU B 1 150 ? -24.387 -49.556 -28.688 1.00 15.29 149 LEU B N 1
ATOM 2450 C CA . LEU B 1 150 ? -23.593 -48.365 -28.303 1.00 17.08 149 LEU B CA 1
ATOM 2451 C C . LEU B 1 150 ? -24.516 -47.139 -28.319 1.00 15.52 149 LEU B C 1
ATOM 2452 O O . LEU B 1 150 ? -24.390 -46.293 -27.403 1.00 15.02 149 LEU B O 1
ATOM 2457 N N . GLN B 1 151 ? -25.451 -47.044 -29.267 1.00 15.41 150 GLN B N 1
ATOM 2458 C CA . GLN B 1 151 ? -26.370 -45.877 -29.330 1.00 16.79 150 GLN B CA 1
ATOM 2459 C C . GLN B 1 151 ? -27.285 -45.872 -28.097 1.00 16.13 150 GLN B C 1
ATOM 2460 O O . GLN B 1 151 ? -27.545 -44.781 -27.567 1.00 13.96 150 GLN B O 1
ATOM 2466 N N . ASP B 1 152 ? -27.724 -47.042 -27.622 1.00 16.84 151 ASP B N 1
ATOM 2467 C CA . ASP B 1 152 ? -28.557 -47.174 -26.404 1.00 17.55 151 ASP B CA 1
ATOM 2468 C C . ASP B 1 152 ? -27.736 -46.694 -25.201 1.00 16.14 151 ASP B C 1
ATOM 2469 O O . ASP B 1 152 ? -28.283 -46.014 -24.330 1.00 13.79 151 ASP B O 1
ATOM 2474 N N . MET B 1 153 ? -26.447 -47.060 -25.141 1.00 13.69 152 MET B N 1
ATOM 2475 C CA . MET B 1 153 ? -25.562 -46.726 -24.014 1.00 13.57 152 MET B CA 1
ATOM 2476 C C . MET B 1 153 ? -25.324 -45.217 -24.012 1.00 13.40 152 MET B C 1
ATOM 2477 O O . MET B 1 153 ? -25.334 -44.598 -22.936 1.00 12.79 152 MET B O 1
ATOM 2482 N N . GLU B 1 154 ? -25.149 -44.636 -25.197 1.00 13.90 153 GLU B N 1
ATOM 2483 C CA . GLU B 1 154 ? -24.982 -43.164 -25.365 1.00 13.67 153 GLU B CA 1
ATOM 2484 C C . GLU B 1 154 ? -26.236 -42.456 -24.896 1.00 13.35 153 GLU B C 1
ATOM 2485 O O . GLU B 1 154 ? -26.087 -41.445 -24.168 1.00 13.22 153 GLU B O 1
ATOM 2491 N N . ARG B 1 155 ? -27.413 -42.953 -25.286 1.00 13.67 154 ARG B N 1
ATOM 2492 C CA . ARG B 1 155 ? -28.707 -42.293 -24.953 1.00 16.18 154 ARG B CA 1
ATOM 2493 C C . ARG B 1 155 ? -28.865 -42.250 -23.440 1.00 14.61 154 ARG B C 1
ATOM 2494 O O . ARG B 1 155 ? -29.164 -41.179 -22.916 1.00 13.52 154 ARG B O 1
ATOM 2502 N N . ILE B 1 156 ? -28.625 -43.367 -22.748 1.00 14.20 155 ILE B N 1
ATOM 2503 C CA . ILE B 1 156 ? -28.782 -43.440 -21.267 1.00 14.91 155 ILE B CA 1
ATOM 2504 C C . ILE B 1 156 ? -27.828 -42.471 -20.597 1.00 13.31 155 ILE B C 1
ATOM 2505 O O . ILE B 1 156 ? -28.275 -41.719 -19.714 1.00 11.70 155 ILE B O 1
ATOM 2510 N N . ARG B 1 157 ? -26.546 -42.460 -20.980 1.00 13.09 156 ARG B N 1
ATOM 2511 C CA . ARG B 1 157 ? -25.545 -41.560 -20.366 1.00 14.26 156 ARG B CA 1
ATOM 2512 C C . ARG B 1 157 ? -25.993 -40.104 -20.536 1.00 13.49 156 ARG B C 1
ATOM 2513 O O . ARG B 1 157 ? -25.927 -39.335 -19.571 1.00 13.97 156 ARG B O 1
ATOM 2521 N N . ARG B 1 158 ? -26.420 -39.717 -21.738 1.00 13.73 157 ARG B N 1
ATOM 2522 C CA . ARG B 1 158 ? -26.756 -38.294 -22.043 1.00 13.66 157 ARG B CA 1
ATOM 2523 C C . ARG B 1 158 ? -28.059 -37.929 -21.322 1.00 15.16 157 ARG B C 1
ATOM 2524 O O . ARG B 1 158 ? -28.134 -36.833 -20.763 1.00 15.90 157 ARG B O 1
ATOM 2532 N N . GLU B 1 159 ? -29.012 -38.845 -21.276 1.00 13.06 158 GLU B N 1
ATOM 2533 C CA . GLU B 1 159 ? -30.317 -38.636 -20.570 1.00 17.65 158 GLU B CA 1
ATOM 2534 C C . GLU B 1 159 ? -30.031 -38.399 -19.091 1.00 15.16 158 GLU B C 1
ATOM 2535 O O . GLU B 1 159 ? -30.664 -37.529 -18.513 1.00 13.50 158 GLU B O 1
ATOM 2541 N N . TYR B 1 160 ? -29.087 -39.102 -18.478 1.00 12.11 159 TYR B N 1
ATOM 2542 C CA . TYR B 1 160 ? -28.792 -38.929 -17.037 1.00 13.11 159 TYR B CA 1
ATOM 2543 C C . TYR B 1 160 ? -28.108 -37.584 -16.801 1.00 12.79 159 TYR B C 1
ATOM 2544 O O . TYR B 1 160 ? -28.378 -36.951 -15.777 1.00 12.61 159 TYR B O 1
ATOM 2553 N N . ILE B 1 161 ? -27.262 -37.115 -17.715 1.00 13.18 160 ILE B N 1
ATOM 2554 C CA . ILE B 1 161 ? -26.687 -35.746 -17.594 1.00 14.22 160 ILE B CA 1
ATOM 2555 C C . ILE B 1 161 ? -27.839 -34.752 -17.490 1.00 13.95 160 ILE B C 1
ATOM 2556 O O . ILE B 1 161 ? -27.819 -33.879 -16.620 1.00 14.47 160 ILE B O 1
ATOM 2561 N N . GLU B 1 162 ? -28.812 -34.854 -18.389 1.00 14.27 161 GLU B N 1
ATOM 2562 C CA . GLU B 1 162 ? -29.959 -33.910 -18.473 1.00 13.04 161 GLU B CA 1
ATOM 2563 C C . GLU B 1 162 ? -30.829 -34.068 -17.224 1.00 12.98 161 GLU B C 1
ATOM 2564 O O . GLU B 1 162 ? -31.238 -33.039 -16.682 1.00 14.23 161 GLU B O 1
ATOM 2570 N N . LYS B 1 163 ? -31.104 -35.287 -16.776 1.00 13.24 162 LYS B N 1
ATOM 2571 C CA . LYS B 1 163 ? -31.976 -35.485 -15.600 1.00 15.66 162 LYS B CA 1
ATOM 2572 C C . LYS B 1 163 ? -31.255 -34.916 -14.390 1.00 15.00 162 LYS B C 1
ATOM 2573 O O . LYS B 1 163 ? -31.942 -34.298 -13.565 1.00 15.64 162 LYS B O 1
ATOM 2579 N N . ALA B 1 164 ? -29.954 -35.135 -14.262 1.00 13.19 163 ALA B N 1
ATOM 2580 C CA . ALA B 1 164 ? -29.162 -34.646 -13.111 1.00 13.99 163 ALA B CA 1
ATOM 2581 C C . ALA B 1 164 ? -29.253 -33.123 -13.086 1.00 14.90 163 ALA B C 1
ATOM 2582 O O . ALA B 1 164 ? -29.435 -32.571 -11.983 1.00 14.55 163 ALA B O 1
ATOM 2584 N N . GLN B 1 165 ? -29.132 -32.451 -14.241 1.00 15.18 164 GLN B N 1
ATOM 2585 C CA . GLN B 1 165 ? -29.176 -30.964 -14.292 1.00 15.60 164 GLN B CA 1
ATOM 2586 C C . GLN B 1 165 ? -30.569 -30.517 -13.792 1.00 15.24 164 GLN B C 1
ATOM 2587 O O . GLN B 1 165 ? -30.650 -29.553 -12.964 1.00 16.56 164 GLN B O 1
ATOM 2593 N N . TYR B 1 166 ? -31.620 -31.221 -14.220 1.00 15.34 165 TYR B N 1
ATOM 2594 C CA . TYR B 1 166 ? -33.017 -30.894 -13.865 1.00 17.27 165 TYR B CA 1
ATOM 2595 C C . TYR B 1 166 ? -33.214 -31.028 -12.356 1.00 17.09 165 TYR B C 1
ATOM 2596 O O . TYR B 1 166 ? -33.667 -30.080 -11.685 1.00 16.02 165 TYR B O 1
ATOM 2605 N N . TYR B 1 167 ? -32.869 -32.175 -11.785 1.00 15.69 166 TYR B N 1
ATOM 2606 C CA . TYR B 1 167 ? -33.101 -32.421 -10.339 1.00 17.51 166 TYR B CA 1
ATOM 2607 C C . TYR B 1 167 ? -32.209 -31.528 -9.478 1.00 17.21 166 TYR B C 1
ATOM 2608 O O . TYR B 1 167 ? -32.677 -31.090 -8.411 1.00 17.72 166 TYR B O 1
ATOM 2617 N N . LYS B 1 168 ? -30.969 -31.262 -9.884 1.00 16.78 167 LYS B N 1
ATOM 2618 C CA . LYS B 1 168 ? -30.072 -30.355 -9.132 1.00 17.37 167 LYS B CA 1
ATOM 2619 C C . LYS B 1 168 ? -30.766 -29.000 -8.968 1.00 21.30 167 LYS B C 1
ATOM 2620 O O . LYS B 1 168 ? -30.706 -28.432 -7.854 1.00 22.68 167 LYS B O 1
ATOM 2626 N N . ASN B 1 169 ? -31.440 -28.526 -10.012 1.00 22.13 168 ASN B N 1
ATOM 2627 C CA . ASN B 1 169 ? -32.231 -27.256 -9.984 1.00 26.70 168 ASN B CA 1
ATOM 2628 C C . ASN B 1 169 ? -33.465 -27.407 -9.066 1.00 27.88 168 ASN B C 1
ATOM 2629 O O . ASN B 1 169 ? -33.683 -26.524 -8.224 1.00 37.36 168 ASN B O 1
ATOM 2634 N N . ILE B 1 170 ? -34.242 -28.480 -9.216 1.00 29.82 169 ILE B N 1
ATOM 2635 C CA . ILE B 1 170 ? -35.480 -28.760 -8.416 1.00 33.54 169 ILE B CA 1
ATOM 2636 C C . ILE B 1 170 ? -35.128 -28.857 -6.926 1.00 34.45 169 ILE B C 1
ATOM 2637 O O . ILE B 1 170 ? -35.881 -28.289 -6.118 1.00 31.41 169 ILE B O 1
ATOM 2642 N N . ALA B 1 171 ? -34.051 -29.563 -6.586 1.00 31.96 170 ALA B N 1
ATOM 2643 C CA . ALA B 1 171 ? -33.623 -29.802 -5.187 1.00 32.06 170 ALA B CA 1
ATOM 2644 C C . ALA B 1 171 ? -33.319 -28.465 -4.493 1.00 36.51 170 ALA B C 1
ATOM 2645 O O . ALA B 1 171 ? -33.853 -28.314 -3.391 1.00 35.84 170 ALA B O 1
ATOM 2647 N N . SER C 1 1 ? -40.768 -36.657 6.100 1.00 30.00 0 SER C N 1
ATOM 2648 C CA . SER C 1 1 ? -39.514 -37.284 5.980 1.00 30.00 0 SER C CA 1
ATOM 2649 C C . SER C 1 1 ? -39.423 -38.005 4.635 1.00 30.00 0 SER C C 1
ATOM 2650 O O . SER C 1 1 ? -38.565 -38.845 4.457 1.00 30.00 0 SER C O 1
ATOM 2653 N N . MET C 1 2 ? -40.262 -37.610 3.697 1.00 31.30 1 MET C N 1
ATOM 2654 C CA . MET C 1 2 ? -40.208 -38.142 2.346 1.00 29.03 1 MET C CA 1
ATOM 2655 C C . MET C 1 2 ? -39.895 -36.992 1.400 1.00 24.35 1 MET C C 1
ATOM 2656 O O . MET C 1 2 ? -39.979 -35.845 1.796 1.00 23.19 1 MET C O 1
ATOM 2661 N N . VAL C 1 3 ? -39.524 -37.308 0.170 1.00 20.60 2 VAL C N 1
ATOM 2662 C CA . VAL C 1 3 ? -39.254 -36.292 -0.834 1.00 21.60 2 VAL C CA 1
ATOM 2663 C C . VAL C 1 3 ? -40.202 -36.489 -1.986 1.00 18.34 2 VAL C C 1
ATOM 2664 O O . VAL C 1 3 ? -40.288 -37.563 -2.512 1.00 15.41 2 VAL C O 1
ATOM 2668 N N . ILE C 1 4 ? -40.935 -35.431 -2.349 1.00 17.63 3 ILE C N 1
ATOM 2669 C CA . ILE C 1 4 ? -41.857 -35.485 -3.442 1.00 17.67 3 ILE C CA 1
ATOM 2670 C C . ILE C 1 4 ? -41.532 -34.327 -4.397 1.00 18.94 3 ILE C C 1
ATOM 2671 O O . ILE C 1 4 ? -41.628 -33.190 -4.002 1.00 19.78 3 ILE C O 1
ATOM 2676 N N . TYR C 1 5 ? -41.076 -34.651 -5.599 1.00 15.77 4 TYR C N 1
ATOM 2677 C CA . TYR C 1 5 ? -40.746 -33.636 -6.588 1.00 16.51 4 TYR C CA 1
ATOM 2678 C C . TYR C 1 5 ? -41.519 -33.718 -7.902 1.00 15.93 4 TYR C C 1
ATOM 2679 O O . TYR C 1 5 ? -41.846 -34.786 -8.361 1.00 15.33 4 TYR C O 1
ATOM 2688 N N . PRO C 1 6 ? -41.791 -32.542 -8.497 1.00 19.51 5 PRO C N 1
ATOM 2689 C CA . PRO C 1 6 ? -42.324 -32.566 -9.853 1.00 21.23 5 PRO C CA 1
ATOM 2690 C C . PRO C 1 6 ? -41.222 -33.004 -10.836 1.00 21.09 5 PRO C C 1
ATOM 2691 O O . PRO C 1 6 ? -40.037 -32.939 -10.508 1.00 23.11 5 PRO C O 1
ATOM 2695 N N . TYR C 1 7 ? -41.629 -33.476 -12.007 1.00 18.81 6 TYR C N 1
ATOM 2696 C CA . TYR C 1 7 ? -40.720 -33.613 -13.164 1.00 20.23 6 TYR C CA 1
ATOM 2697 C C . TYR C 1 7 ? -41.391 -32.941 -14.367 1.00 19.68 6 TYR C C 1
ATOM 2698 O O . TYR C 1 7 ? -42.383 -33.449 -14.859 1.00 20.61 6 TYR C O 1
ATOM 2707 N N . LYS C 1 8 ? -40.853 -31.789 -14.761 1.00 25.00 7 LYS C N 1
ATOM 2708 C CA . LYS C 1 8 ? -41.408 -30.916 -15.825 1.00 29.60 7 LYS C CA 1
ATOM 2709 C C . LYS C 1 8 ? -42.871 -30.627 -15.478 1.00 29.05 7 LYS C C 1
ATOM 2710 O O . LYS C 1 8 ? -43.112 -30.112 -14.360 1.00 28.27 7 LYS C O 1
ATOM 2716 N N . ASP C 1 9 ? -43.815 -31.024 -16.328 1.00 31.48 8 ASP C N 1
ATOM 2717 C CA . ASP C 1 9 ? -45.246 -30.648 -16.199 1.00 35.65 8 ASP C CA 1
ATOM 2718 C C . ASP C 1 9 ? -45.998 -31.670 -15.340 1.00 31.70 8 ASP C C 1
ATOM 2719 O O . ASP C 1 9 ? -47.247 -31.550 -15.247 1.00 29.86 8 ASP C O 1
ATOM 2724 N N . LYS C 1 10 ? -45.313 -32.666 -14.755 1.00 25.20 9 LYS C N 1
ATOM 2725 C CA . LYS C 1 10 ? -45.968 -33.785 -14.046 1.00 27.77 9 LYS C CA 1
ATOM 2726 C C . LYS C 1 10 ? -45.596 -33.701 -12.569 1.00 24.48 9 LYS C C 1
ATOM 2727 O O . LYS C 1 10 ? -44.410 -33.539 -12.248 1.00 22.15 9 LYS C O 1
ATOM 2733 N N . LYS C 1 11 ? -46.604 -33.774 -11.696 1.00 22.72 10 LYS C N 1
ATOM 2734 C CA . LYS C 1 11 ? -46.344 -33.944 -10.251 1.00 24.74 10 LYS C CA 1
ATOM 2735 C C . LYS C 1 11 ? -47.130 -35.143 -9.766 1.00 21.37 10 LYS C C 1
ATOM 2736 O O . LYS C 1 11 ? -48.153 -35.486 -10.351 1.00 23.36 10 LYS C O 1
ATOM 2742 N N . PRO C 1 12 ? -46.619 -35.849 -8.744 1.00 18.80 11 PRO C N 1
ATOM 2743 C CA . PRO C 1 12 ? -47.283 -37.049 -8.249 1.00 18.01 11 PRO C CA 1
ATOM 2744 C C . PRO C 1 12 ? -48.703 -36.736 -7.760 1.00 17.54 11 PRO C C 1
ATOM 2745 O O . PRO C 1 12 ? -48.915 -35.697 -7.133 1.00 18.12 11 PRO C O 1
ATOM 2749 N N . ILE C 1 13 ? -49.627 -37.636 -8.079 1.00 18.43 12 ILE C N 1
ATOM 2750 C CA . ILE C 1 13 ? -51.032 -37.588 -7.612 1.00 19.34 12 ILE C CA 1
ATOM 2751 C C . ILE C 1 13 ? -51.212 -38.778 -6.689 1.00 17.86 12 ILE C C 1
ATOM 2752 O O . ILE C 1 13 ? -51.173 -39.911 -7.155 1.00 17.64 12 ILE C O 1
ATOM 2757 N N . ILE C 1 14 ? -51.294 -38.492 -5.394 1.00 18.36 13 ILE C N 1
ATOM 2758 C CA . ILE C 1 14 ? -51.244 -39.515 -4.327 1.00 17.99 13 ILE C CA 1
ATOM 2759 C C . ILE C 1 14 ? -52.536 -39.393 -3.538 1.00 16.55 13 ILE C C 1
ATOM 2760 O O . ILE C 1 14 ? -52.811 -38.295 -3.007 1.00 17.09 13 ILE C O 1
ATOM 2765 N N . SER C 1 15 ? -53.253 -40.494 -3.431 1.00 17.54 14 SER C N 1
ATOM 2766 C CA . SER C 1 15 ? -54.537 -40.523 -2.674 1.00 17.31 14 SER C CA 1
ATOM 2767 C C . SER C 1 15 ? -54.299 -40.043 -1.234 1.00 18.54 14 SER C C 1
ATOM 2768 O O . SER C 1 15 ? -53.254 -40.355 -0.623 1.00 17.27 14 SER C O 1
ATOM 2771 N N . ASP C 1 16 ? -55.260 -39.327 -0.650 1.00 18.08 15 ASP C N 1
ATOM 2772 C CA . ASP C 1 16 ? -55.166 -38.919 0.778 1.00 19.32 15 ASP C CA 1
ATOM 2773 C C . ASP C 1 16 ? -55.205 -40.138 1.710 1.00 16.71 15 ASP C C 1
ATOM 2774 O O . ASP C 1 16 ? -54.792 -39.978 2.846 1.00 19.61 15 ASP C O 1
ATOM 2779 N N . SER C 1 17 ? -55.639 -41.314 1.278 1.00 16.02 16 SER C N 1
ATOM 2780 C CA . SER C 1 17 ? -55.653 -42.535 2.134 1.00 17.34 16 SER C CA 1
ATOM 2781 C C . SER C 1 17 ? -54.396 -43.382 1.905 1.00 17.04 16 SER C C 1
ATOM 2782 O O . SER C 1 17 ? -54.264 -44.435 2.544 1.00 18.93 16 SER C O 1
ATOM 2785 N N . ALA C 1 18 ? -53.471 -42.945 1.065 1.00 16.19 17 ALA C N 1
ATOM 2786 C CA . ALA C 1 18 ? -52.191 -43.661 0.835 1.00 16.01 17 ALA C CA 1
ATOM 2787 C C . ALA C 1 18 ? -51.239 -43.340 1.985 1.00 15.57 17 ALA C C 1
ATOM 2788 O O . ALA C 1 18 ? -51.330 -42.260 2.561 1.00 18.13 17 ALA C O 1
ATOM 2790 N N . TYR C 1 19 ? -50.362 -44.293 2.298 1.00 15.12 18 TYR C N 1
ATOM 2791 C CA . TYR C 1 19 ? -49.279 -44.117 3.283 1.00 14.14 18 TYR C CA 1
ATOM 2792 C C . TYR C 1 19 ? -47.967 -43.999 2.522 1.00 12.08 18 TYR C C 1
ATOM 2793 O O . TYR C 1 19 ? -47.700 -44.910 1.736 1.00 12.09 18 TYR C O 1
ATOM 2802 N N . ILE C 1 20 ? -47.253 -42.907 2.738 1.00 12.11 19 ILE C N 1
ATOM 2803 C CA . ILE C 1 20 ? -45.899 -42.658 2.183 1.00 12.41 19 ILE C CA 1
ATOM 2804 C C . ILE C 1 20 ? -44.953 -42.628 3.376 1.00 11.93 19 ILE C C 1
ATOM 2805 O O . ILE C 1 20 ? -44.990 -41.662 4.196 1.00 13.98 19 ILE C O 1
ATOM 2810 N N . ALA C 1 21 ? -44.114 -43.660 3.504 1.00 12.07 20 ALA C N 1
ATOM 2811 C CA . ALA C 1 21 ? -43.226 -43.834 4.662 1.00 11.31 20 ALA C CA 1
ATOM 2812 C C . ALA C 1 21 ? -42.083 -42.837 4.641 1.00 10.51 20 ALA C C 1
ATOM 2813 O O . ALA C 1 21 ? -41.894 -42.101 3.623 1.00 11.44 20 ALA C O 1
ATOM 2815 N N . ASP C 1 22 ? -41.288 -42.809 5.690 1.00 11.96 21 ASP C N 1
ATOM 2816 C CA . ASP C 1 22 ? -40.053 -41.986 5.777 1.00 13.66 21 ASP C CA 1
ATOM 2817 C C . ASP C 1 22 ? -39.003 -42.434 4.765 1.00 14.02 21 ASP C C 1
ATOM 2818 O O . ASP C 1 22 ? -38.967 -43.615 4.420 1.00 12.72 21 ASP C O 1
ATOM 2823 N N . PHE C 1 23 ? -38.224 -41.467 4.277 1.00 14.00 22 PHE C N 1
ATOM 2824 C CA . PHE C 1 23 ? -37.077 -41.691 3.366 1.00 14.33 22 PHE C CA 1
ATOM 2825 C C . PHE C 1 23 ? -37.559 -42.200 2.008 1.00 13.66 22 PHE C C 1
ATOM 2826 O O . PHE C 1 23 ? -36.739 -42.765 1.274 1.00 15.61 22 PHE C O 1
ATOM 2834 N N . VAL C 1 24 ? -38.838 -41.987 1.675 1.00 13.75 23 VAL C N 1
ATOM 2835 C CA . VAL C 1 24 ? -39.381 -42.336 0.340 1.00 12.31 23 VAL C CA 1
ATOM 2836 C C . VAL C 1 24 ? -39.139 -41.156 -0.609 1.00 12.60 23 VAL C C 1
ATOM 2837 O O . VAL C 1 24 ? -39.301 -39.984 -0.170 1.00 14.48 23 VAL C O 1
ATOM 2841 N N . THR C 1 25 ? -38.755 -41.479 -1.837 1.00 11.24 24 THR C N 1
ATOM 2842 C CA . THR C 1 25 ? -38.604 -40.491 -2.932 1.00 12.54 24 THR C CA 1
ATOM 2843 C C . THR C 1 25 ? -39.664 -40.788 -3.988 1.00 12.27 24 THR C C 1
ATOM 2844 O O . THR C 1 25 ? -39.665 -41.902 -4.491 1.00 12.60 24 THR C O 1
ATOM 2848 N N . ILE C 1 26 ? -40.514 -39.807 -4.341 1.00 13.35 25 ILE C N 1
ATOM 2849 C CA . ILE C 1 26 ? -41.481 -39.977 -5.448 1.00 13.92 25 ILE C CA 1
ATOM 2850 C C . ILE C 1 26 ? -41.399 -38.729 -6.309 1.00 13.85 25 ILE C C 1
ATOM 2851 O O . ILE C 1 26 ? -41.492 -37.641 -5.759 1.00 15.70 25 ILE C O 1
ATOM 2856 N N . THR C 1 27 ? -41.153 -38.914 -7.599 1.00 14.09 26 THR C N 1
ATOM 2857 C CA . THR C 1 27 ? -41.035 -37.763 -8.524 1.00 13.35 26 THR C CA 1
ATOM 2858 C C . THR C 1 27 ? -41.917 -37.957 -9.760 1.00 13.69 26 THR C C 1
ATOM 2859 O O . THR C 1 27 ? -42.132 -39.095 -10.204 1.00 13.97 26 THR C O 1
ATOM 2863 N N . GLY C 1 28 ? -42.356 -36.830 -10.329 1.00 15.21 27 GLY C N 1
ATOM 2864 C CA . GLY C 1 28 ? -42.878 -36.814 -11.700 1.00 17.57 27 GLY C CA 1
ATOM 2865 C C . GLY C 1 28 ? -44.216 -37.521 -11.849 1.00 16.06 27 GLY C C 1
ATOM 2866 O O . GLY C 1 28 ? -45.144 -37.314 -11.006 1.00 16.62 27 GLY C O 1
ATOM 2867 N N . ASP C 1 29 ? -44.331 -38.278 -12.939 1.00 17.17 28 ASP C N 1
ATOM 2868 C CA . ASP C 1 29 ? -45.614 -38.750 -13.508 1.00 17.22 28 ASP C CA 1
ATOM 2869 C C . ASP C 1 29 ? -46.005 -40.035 -12.789 1.00 15.66 28 ASP C C 1
ATOM 2870 O O . ASP C 1 29 ? -45.868 -41.125 -13.379 1.00 15.44 28 ASP C O 1
ATOM 2875 N N . VAL C 1 30 ? -46.423 -39.899 -11.541 1.00 14.89 29 VAL C N 1
ATOM 2876 C CA . VAL C 1 30 ? -46.766 -41.048 -10.661 1.00 15.09 29 VAL C CA 1
ATOM 2877 C C . VAL C 1 30 ? -48.169 -40.812 -10.122 1.00 14.56 29 VAL C C 1
ATOM 2878 O O . VAL C 1 30 ? -48.424 -39.744 -9.567 1.00 17.40 29 VAL C O 1
ATOM 2882 N N . GLN C 1 31 ? -49.009 -41.822 -10.273 1.00 16.88 30 GLN C N 1
ATOM 2883 C CA . GLN C 1 31 ? -50.329 -41.885 -9.615 1.00 17.34 30 GLN C CA 1
ATOM 2884 C C . GLN C 1 31 ? -50.327 -43.055 -8.645 1.00 16.05 30 GLN C C 1
ATOM 2885 O O . GLN C 1 31 ? -49.971 -44.171 -9.057 1.00 14.87 30 GLN C O 1
ATOM 2891 N N . ILE C 1 32 ? -50.797 -42.812 -7.424 1.00 15.84 31 ILE C N 1
ATOM 2892 C CA . ILE C 1 32 ? -50.902 -43.835 -6.354 1.00 16.05 31 ILE C CA 1
ATOM 2893 C C . ILE C 1 32 ? -52.319 -43.807 -5.799 1.00 15.47 31 ILE C C 1
ATOM 2894 O O . ILE C 1 32 ? -52.775 -42.734 -5.355 1.00 16.81 31 ILE C O 1
ATOM 2899 N N . GLY C 1 33 ? -52.948 -44.963 -5.823 1.00 17.21 32 GLY C N 1
ATOM 2900 C CA . GLY C 1 33 ? -54.361 -45.110 -5.472 1.00 16.83 32 GLY C CA 1
ATOM 2901 C C . GLY C 1 33 ? -54.657 -45.203 -3.995 1.00 17.08 32 GLY C C 1
ATOM 2902 O O . GLY C 1 33 ? -53.769 -45.131 -3.121 1.00 16.14 32 GLY C O 1
ATOM 2903 N N . ASP C 1 34 ? -55.937 -45.370 -3.726 1.00 17.41 33 ASP C N 1
ATOM 2904 C CA . ASP C 1 34 ? -56.547 -45.413 -2.384 1.00 17.59 33 ASP C CA 1
ATOM 2905 C C . ASP C 1 34 ? -56.013 -46.602 -1.583 1.00 15.02 33 ASP C C 1
ATOM 2906 O O . ASP C 1 34 ? -55.948 -47.735 -2.107 1.00 14.14 33 ASP C O 1
ATOM 2911 N N . GLU C 1 35 ? -55.672 -46.341 -0.317 1.00 15.64 34 GLU C N 1
ATOM 2912 C CA . GLU C 1 35 ? -55.296 -47.370 0.685 1.00 15.83 34 GLU C CA 1
ATOM 2913 C C . GLU C 1 35 ? -54.011 -48.089 0.248 1.00 14.88 34 GLU C C 1
ATOM 2914 O O . GLU C 1 35 ? -53.683 -49.135 0.801 1.00 15.94 34 GLU C O 1
ATOM 2920 N N . SER C 1 36 ? -53.268 -47.513 -0.677 1.00 14.54 35 SER C N 1
ATOM 2921 C CA . SER C 1 36 ? -51.967 -48.067 -1.105 1.00 13.80 35 SER C CA 1
ATOM 2922 C C . SER C 1 36 ? -50.868 -47.564 -0.153 1.00 13.10 35 SER C C 1
ATOM 2923 O O . SER C 1 36 ? -51.059 -46.556 0.544 1.00 14.09 35 SER C O 1
ATOM 2926 N N . SER C 1 37 ? -49.733 -48.245 -0.131 1.00 11.50 36 SER C N 1
ATOM 2927 C CA . SER C 1 37 ? -48.681 -47.943 0.857 1.00 11.09 36 SER C CA 1
ATOM 2928 C C . SER C 1 37 ? -47.317 -48.094 0.170 1.00 10.14 36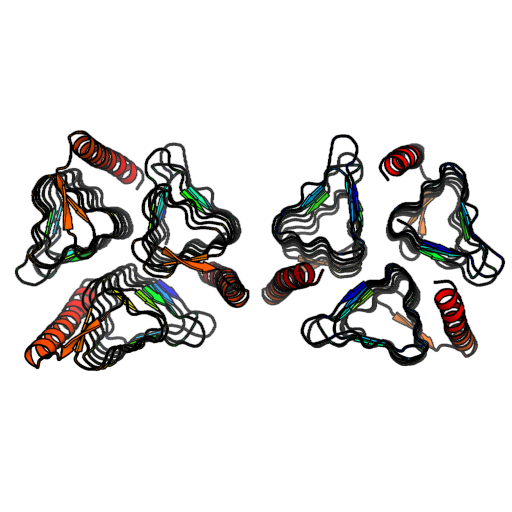 SER C C 1
ATOM 2929 O O . SER C 1 37 ? -47.123 -49.059 -0.570 1.00 9.80 36 SER C O 1
ATOM 2932 N N . ILE C 1 38 ? -46.485 -47.083 0.354 1.00 11.72 37 ILE C N 1
ATOM 2933 C CA . ILE C 1 38 ? -45.093 -47.060 -0.189 1.00 10.93 37 ILE C CA 1
ATOM 2934 C C . ILE C 1 38 ? -44.170 -47.025 1.032 1.00 10.65 37 ILE C C 1
ATOM 2935 O O . ILE C 1 38 ? -44.185 -46.028 1.803 1.00 11.23 37 ILE C O 1
ATOM 2940 N N . TRP C 1 39 ? -43.414 -48.090 1.230 1.00 11.33 38 TRP C N 1
ATOM 2941 C CA . TRP C 1 39 ? -42.696 -48.344 2.502 1.00 11.34 38 TRP C CA 1
ATOM 2942 C C . TRP C 1 39 ? -41.281 -47.753 2.459 1.00 12.11 38 TRP C C 1
ATOM 2943 O O . TRP C 1 39 ? -40.828 -47.253 1.430 1.00 11.59 38 TRP C O 1
ATOM 2954 N N . PHE C 1 40 ? -40.619 -47.776 3.600 1.00 10.75 39 PHE C N 1
ATOM 2955 C CA . PHE C 1 40 ? -39.369 -47.026 3.884 1.00 11.37 39 PHE C CA 1
ATOM 2956 C C . PHE C 1 40 ? -38.326 -47.228 2.786 1.00 11.67 39 PHE C C 1
ATOM 2957 O O . PHE C 1 40 ? -38.071 -48.379 2.365 1.00 10.20 39 PHE C O 1
ATOM 2965 N N . GLN C 1 41 ? -37.679 -46.120 2.417 1.00 13.32 40 GLN C N 1
ATOM 2966 C CA . GLN C 1 41 ? -36.439 -46.091 1.573 1.00 14.74 40 GLN C CA 1
ATOM 2967 C C . GLN C 1 41 ? -36.772 -46.379 0.102 1.00 14.67 40 GLN C C 1
ATOM 2968 O O . GLN C 1 41 ? -35.863 -46.359 -0.754 1.00 17.32 40 GLN C O 1
ATOM 2974 N N . THR C 1 42 ? -38.030 -46.528 -0.276 1.00 11.91 41 THR C N 1
ATOM 2975 C CA . THR C 1 42 ? -38.406 -46.826 -1.670 1.00 10.64 41 THR C CA 1
ATOM 2976 C C . THR C 1 42 ? -38.222 -45.574 -2.545 1.00 10.61 41 THR C C 1
ATOM 2977 O O . THR C 1 42 ? -38.461 -44.462 -2.070 1.00 9.98 41 THR C O 1
ATOM 2981 N N . VAL C 1 43 ? -37.825 -45.802 -3.799 1.00 10.38 42 VAL C N 1
ATOM 2982 C CA . VAL C 1 43 ? -37.692 -44.739 -4.828 1.00 10.27 42 VAL C CA 1
ATOM 2983 C C . VAL C 1 43 ? -38.658 -45.045 -5.969 1.00 10.50 42 VAL C C 1
ATOM 2984 O O . VAL C 1 43 ? -38.592 -46.135 -6.562 1.00 10.18 42 VAL C O 1
ATOM 2988 N N . ILE C 1 44 ? -39.505 -44.083 -6.303 1.00 12.07 43 ILE C N 1
ATOM 2989 C CA . ILE C 1 44 ? -40.376 -44.138 -7.507 1.00 12.20 43 ILE C CA 1
ATOM 2990 C C . ILE C 1 44 ? -40.087 -42.876 -8.312 1.00 12.65 43 ILE C C 1
ATOM 2991 O O . ILE C 1 44 ? -40.550 -41.819 -7.929 1.00 13.51 43 ILE C O 1
ATOM 2996 N N . ARG C 1 45 ? -39.246 -42.991 -9.345 1.00 13.52 44 ARG C N 1
ATOM 2997 C CA . ARG C 1 45 ? -38.920 -41.821 -10.194 1.00 14.03 44 ARG C CA 1
ATOM 2998 C C . ARG C 1 45 ? -39.766 -41.898 -11.452 1.00 14.79 44 ARG C C 1
ATOM 2999 O O . ARG C 1 45 ? -39.571 -42.824 -12.246 1.00 14.23 44 ARG C O 1
ATOM 3007 N N . GLY C 1 46 ? -40.696 -40.963 -11.604 1.00 17.78 45 GLY C N 1
ATOM 3008 C CA . GLY C 1 46 ? -41.639 -40.950 -12.735 1.00 16.17 45 GLY C CA 1
ATOM 3009 C C . GLY C 1 46 ? -41.177 -40.025 -13.822 1.00 17.29 45 GLY C C 1
ATOM 3010 O O . GLY C 1 46 ? -41.951 -39.127 -14.222 1.00 19.84 45 GLY C O 1
ATOM 3011 N N . ASP C 1 47 ? -39.952 -40.201 -14.313 1.00 16.74 46 ASP C N 1
ATOM 3012 C CA . ASP C 1 47 ? -39.298 -39.182 -15.172 1.00 16.30 46 ASP C CA 1
ATOM 3013 C C . ASP C 1 47 ? -38.965 -39.737 -16.556 1.00 17.24 46 ASP C C 1
ATOM 3014 O O . ASP C 1 47 ? -38.331 -38.990 -17.327 1.00 18.87 46 ASP C O 1
ATOM 3019 N N . VAL C 1 48 ? -39.379 -40.961 -16.900 1.00 17.87 47 VAL C N 1
ATOM 3020 C CA . VAL C 1 48 ? -39.107 -41.524 -18.263 1.00 18.26 47 VAL C CA 1
ATOM 3021 C C . VAL C 1 48 ? -40.436 -41.882 -18.945 1.00 19.08 47 VAL C C 1
ATOM 3022 O O . VAL C 1 48 ? -40.601 -41.545 -20.151 1.00 20.93 47 VAL C O 1
ATOM 3026 N N . ALA C 1 49 ? -41.340 -42.563 -18.256 1.00 18.19 48 ALA C N 1
ATOM 3027 C CA . ALA C 1 49 ? -42.647 -42.978 -18.793 1.00 18.86 48 ALA C CA 1
ATOM 3028 C C . ALA C 1 49 ? -43.622 -42.992 -17.629 1.00 19.01 48 ALA C C 1
ATOM 3029 O O . ALA C 1 49 ? -43.207 -42.946 -16.480 1.00 16.81 48 ALA C O 1
ATOM 3031 N N . PRO C 1 50 ? -44.942 -42.968 -17.882 1.00 17.29 49 PRO C N 1
ATOM 3032 C CA . PRO C 1 50 ? -45.899 -42.897 -16.781 1.00 18.33 49 PRO C CA 1
ATOM 3033 C C . PRO C 1 50 ? -45.813 -44.094 -15.827 1.00 16.95 49 PRO C C 1
ATOM 3034 O O . PRO C 1 50 ? -45.544 -45.206 -16.259 1.00 17.47 49 PRO C O 1
ATOM 3038 N N . THR C 1 51 ? -46.096 -43.832 -14.552 1.00 17.23 50 THR C N 1
ATOM 3039 C CA . THR C 1 51 ? -46.243 -44.867 -13.500 1.00 14.93 50 THR C CA 1
ATOM 3040 C C . THR C 1 51 ? -47.659 -44.763 -12.920 1.00 15.21 50 THR C C 1
ATOM 3041 O O . THR C 1 51 ? -48.020 -43.670 -12.466 1.00 17.32 50 THR C O 1
ATOM 3045 N N . ILE C 1 52 ? -48.400 -45.857 -12.973 1.00 14.71 51 ILE C N 1
ATOM 3046 C CA . ILE C 1 52 ? -49.773 -45.918 -12.414 1.00 16.25 51 ILE C CA 1
ATOM 3047 C C . ILE C 1 52 ? -49.819 -47.073 -11.429 1.00 14.87 51 ILE C C 1
ATOM 3048 O O . ILE C 1 52 ? -49.689 -48.222 -11.835 1.00 17.27 51 ILE C O 1
ATOM 3053 N N . ILE C 1 53 ? -50.021 -46.724 -10.163 1.00 14.84 52 ILE C N 1
ATOM 3054 C CA . ILE C 1 53 ? -50.182 -47.672 -9.038 1.00 15.21 52 ILE C CA 1
ATOM 3055 C C . ILE C 1 53 ? -51.638 -47.587 -8.584 1.00 15.00 52 ILE C C 1
ATOM 3056 O O . ILE C 1 53 ? -52.104 -46.475 -8.288 1.00 15.58 52 ILE C O 1
ATOM 3061 N N . GLY C 1 54 ? -52.296 -48.742 -8.555 1.00 15.40 53 GLY C N 1
ATOM 3062 C CA . GLY C 1 54 ? -53.727 -48.870 -8.235 1.00 15.79 53 GLY C CA 1
ATOM 3063 C C . GLY C 1 54 ? -53.993 -48.773 -6.751 1.00 16.39 53 GLY C C 1
ATOM 3064 O O . GLY C 1 54 ? -53.193 -48.156 -5.982 1.00 15.83 53 GLY C O 1
ATOM 3065 N N . ASN C 1 55 ? -55.139 -49.304 -6.345 1.00 16.19 54 ASN C N 1
ATOM 3066 C CA . ASN C 1 55 ? -55.681 -49.217 -4.974 1.00 16.30 54 ASN C CA 1
ATOM 3067 C C . ASN C 1 55 ? -55.266 -50.467 -4.183 1.00 15.59 54 ASN C C 1
ATOM 3068 O O . ASN C 1 55 ? -55.192 -51.542 -4.774 1.00 16.42 54 ASN C O 1
ATOM 3073 N N . ARG C 1 56 ? -55.052 -50.314 -2.885 1.00 15.43 55 ARG C N 1
ATOM 3074 C CA . ARG C 1 56 ? -54.731 -51.412 -1.926 1.00 16.13 55 ARG C CA 1
ATOM 3075 C C . ARG C 1 56 ? -53.443 -52.130 -2.354 1.00 15.45 55 ARG C C 1
ATOM 3076 O O . ARG C 1 56 ? -53.310 -53.330 -2.103 1.00 18.84 55 ARG C O 1
ATOM 3084 N N . VAL C 1 57 ? -52.531 -51.411 -2.984 1.00 13.92 56 VAL C N 1
ATOM 3085 C CA . VAL C 1 57 ? -51.188 -51.922 -3.393 1.00 13.64 56 VAL C CA 1
ATOM 3086 C C . VAL C 1 57 ? -50.225 -51.644 -2.234 1.00 13.47 56 VAL C C 1
ATOM 3087 O O . VAL C 1 57 ? -50.257 -50.520 -1.704 1.00 16.71 56 VAL C O 1
ATOM 3091 N N . ASN C 1 58 ? -49.371 -52.620 -1.913 1.00 14.18 57 ASN C N 1
ATOM 3092 C CA . ASN C 1 58 ? -48.222 -52.340 -1.018 1.00 13.35 57 ASN C CA 1
ATOM 3093 C C . ASN C 1 58 ? -46.952 -52.482 -1.848 1.00 11.64 57 ASN C C 1
ATOM 3094 O O . ASN C 1 58 ? -46.775 -53.534 -2.518 1.00 11.88 57 ASN C O 1
ATOM 3099 N N . ILE C 1 59 ? -46.113 -51.453 -1.787 1.00 12.01 58 ILE C N 1
ATOM 3100 C CA . ILE C 1 59 ? -44.734 -51.463 -2.344 1.00 11.44 58 ILE C CA 1
ATOM 3101 C C . ILE C 1 59 ? -43.814 -51.455 -1.127 1.00 10.99 58 ILE C C 1
ATOM 3102 O O . ILE C 1 59 ? -43.779 -50.435 -0.442 1.00 11.72 58 ILE C O 1
ATOM 3107 N N . GLN C 1 60 ? -43.195 -52.587 -0.832 1.00 11.03 59 GLN C N 1
ATOM 3108 C CA . GLN C 1 60 ? -42.470 -52.775 0.444 1.00 11.44 59 GLN C CA 1
ATOM 3109 C C . GLN C 1 60 ? -41.145 -52.001 0.420 1.00 11.22 59 GLN C C 1
ATOM 3110 O O . GLN C 1 60 ? -40.888 -51.198 -0.488 1.00 10.52 59 GLN C O 1
ATOM 3116 N N . ASP C 1 61 ? -40.366 -52.167 1.481 1.00 10.80 60 ASP C N 1
ATOM 3117 C CA . ASP C 1 61 ? -39.186 -51.320 1.776 1.00 10.75 60 ASP C CA 1
ATOM 3118 C C . ASP C 1 61 ? -38.113 -51.500 0.691 1.00 10.09 60 ASP C C 1
ATOM 3119 O O . ASP C 1 61 ? -37.910 -52.602 0.188 1.00 10.06 60 ASP C O 1
ATOM 3124 N N . GLN C 1 62 ? -37.406 -50.413 0.385 1.00 10.47 61 GLN C N 1
ATOM 3125 C CA . GLN C 1 62 ? -36.169 -50.424 -0.429 1.00 10.87 61 GLN C CA 1
ATOM 3126 C C . GLN C 1 62 ? -36.450 -50.945 -1.837 1.00 11.14 61 GLN C C 1
ATOM 3127 O O . GLN C 1 62 ? -35.538 -51.523 -2.439 1.00 10.81 61 GLN C O 1
ATOM 3133 N N . CYS C 1 63 ? -37.653 -50.690 -2.376 1.00 10.63 62 CYS C N 1
ATOM 3134 C CA . CYS C 1 63 ? -37.947 -50.979 -3.791 1.00 10.53 62 CYS C CA 1
ATOM 3135 C C . CYS C 1 63 ? -37.483 -49.823 -4.663 1.00 9.74 62 CYS C C 1
ATOM 3136 O O . CYS C 1 63 ? -37.341 -48.667 -4.165 1.00 9.18 62 CYS C O 1
ATOM 3139 N N . CYS C 1 64 ? -37.244 -50.129 -5.936 1.00 10.37 63 CYS C N 1
ATOM 3140 C CA . CYS C 1 64 ? -36.893 -49.112 -6.947 1.00 11.06 63 CYS C CA 1
ATOM 3141 C C . CYS C 1 64 ? -37.830 -49.315 -8.132 1.00 10.40 63 CYS C C 1
ATOM 3142 O O . CYS C 1 64 ? -37.842 -50.387 -8.683 1.00 10.22 63 CYS C O 1
ATOM 3145 N N . LEU C 1 65 ? -38.632 -48.301 -8.446 1.00 11.19 64 LEU C N 1
ATOM 3146 C CA . LEU C 1 65 ? -39.621 -48.319 -9.553 1.00 11.63 64 LEU C CA 1
ATOM 3147 C C . LEU C 1 65 ? -39.179 -47.255 -10.566 1.00 12.42 64 LEU C C 1
ATOM 3148 O O . LEU C 1 65 ? -39.003 -46.083 -10.182 1.00 13.27 64 LEU C O 1
ATOM 3153 N N . HIS C 1 66 ? -38.911 -47.676 -11.786 1.00 11.59 65 HIS C N 1
ATOM 3154 C CA . HIS C 1 66 ? -38.415 -46.773 -12.858 1.00 12.52 65 HIS C CA 1
ATOM 3155 C C . HIS C 1 66 ? -38.953 -47.268 -14.205 1.00 12.62 65 HIS C C 1
ATOM 3156 O O . HIS C 1 66 ? -39.712 -48.258 -14.228 1.00 12.01 65 HIS C O 1
ATOM 3163 N N . GLN C 1 67 ? -38.648 -46.540 -15.270 1.00 13.26 66 GLN C N 1
ATOM 3164 C CA . GLN C 1 67 ? -39.132 -46.907 -16.626 1.00 14.73 66 GLN C CA 1
ATOM 3165 C C . GLN C 1 67 ? -38.015 -46.728 -17.640 1.00 13.01 66 GLN C C 1
ATOM 3166 O O . GLN C 1 67 ? -37.127 -45.880 -17.409 1.00 12.23 66 GLN C O 1
ATOM 3172 N N . SER C 1 68 ? -38.188 -47.401 -18.776 1.00 15.14 67 SER C N 1
ATOM 3173 C CA . SER C 1 68 ? -37.476 -47.138 -20.039 1.00 15.07 67 SER C CA 1
ATOM 3174 C C . SER C 1 68 ? -38.450 -46.430 -20.984 1.00 16.63 67 SER C C 1
ATOM 3175 O O . SER C 1 68 ? -39.661 -46.458 -20.766 1.00 15.82 67 SER C O 1
ATOM 3178 N N . PRO C 1 69 ? -37.953 -45.700 -22.000 1.00 18.13 68 PRO C N 1
ATOM 3179 C CA . PRO C 1 69 ? -38.837 -44.893 -22.840 1.00 18.29 68 PRO C CA 1
ATOM 3180 C C . PRO C 1 69 ? -40.002 -45.677 -23.447 1.00 18.17 68 PRO C C 1
ATOM 3181 O O . PRO C 1 69 ? -39.805 -46.774 -23.944 1.00 18.61 68 PRO C O 1
ATOM 3185 N N . ASN C 1 70 ? -41.193 -45.073 -23.385 1.00 22.25 69 ASN C N 1
ATOM 3186 C CA . ASN C 1 70 ? -42.420 -45.539 -24.084 1.00 21.49 69 ASN C CA 1
ATOM 3187 C C . ASN C 1 70 ? -42.918 -46.847 -23.487 1.00 22.98 69 ASN C C 1
ATOM 3188 O O . ASN C 1 70 ? -43.699 -47.529 -24.147 1.00 22.32 69 ASN C O 1
ATOM 3193 N N . LYS C 1 71 ? -42.473 -47.197 -22.267 1.00 21.83 70 LYS C N 1
ATOM 3194 C CA . LYS C 1 71 ? -42.907 -48.440 -21.591 1.00 20.78 70 LYS C CA 1
ATOM 3195 C C . LYS C 1 71 ? -43.391 -48.052 -20.200 1.00 21.73 70 LYS C C 1
ATOM 3196 O O . LYS C 1 71 ? -42.599 -47.865 -19.274 1.00 18.61 70 LYS C O 1
ATOM 3202 N N . PRO C 1 72 ? -44.712 -47.849 -20.046 1.00 20.85 71 PRO C N 1
ATOM 3203 C CA . PRO C 1 72 ? -45.266 -47.424 -18.762 1.00 21.22 71 PRO C CA 1
ATOM 3204 C C . PRO C 1 72 ? -45.039 -48.494 -17.680 1.00 18.28 71 PRO C C 1
ATOM 3205 O O . PRO C 1 72 ? -44.973 -49.672 -17.996 1.00 17.58 71 PRO C O 1
ATOM 3209 N N . LEU C 1 73 ? -44.919 -48.044 -16.433 1.00 16.61 72 LEU C N 1
ATOM 3210 C CA . LEU C 1 73 ? -44.866 -48.945 -15.259 1.00 14.89 72 LEU C CA 1
ATOM 3211 C C . LEU C 1 73 ? -46.285 -49.006 -14.685 1.00 15.41 72 LEU C C 1
ATOM 3212 O O . LEU C 1 73 ? -46.786 -47.977 -14.227 1.00 15.21 72 LEU C O 1
ATOM 3217 N N . ILE C 1 74 ? -46.921 -50.164 -14.764 1.00 15.83 73 ILE C N 1
ATOM 3218 C CA . ILE C 1 74 ? -48.358 -50.347 -14.405 1.00 17.39 73 ILE C CA 1
ATOM 3219 C C . ILE C 1 74 ? -48.428 -51.383 -13.298 1.00 16.72 73 ILE C C 1
ATOM 3220 O O . ILE C 1 74 ? -47.952 -52.519 -13.489 1.00 16.80 73 ILE C O 1
ATOM 3225 N N . ILE C 1 75 ? -48.979 -50.993 -12.160 1.00 16.12 74 ILE C N 1
ATOM 3226 C CA . ILE C 1 75 ? -49.146 -51.876 -10.986 1.00 15.52 74 ILE C CA 1
ATOM 3227 C C . ILE C 1 75 ? -50.617 -51.795 -10.612 1.00 16.23 74 ILE C C 1
ATOM 3228 O O . ILE C 1 75 ? -51.050 -50.752 -10.116 1.00 17.25 74 ILE C O 1
ATOM 3233 N N . GLU C 1 76 ? -51.368 -52.838 -10.918 1.00 16.62 75 GLU C N 1
ATOM 3234 C CA . GLU C 1 76 ? -52.848 -52.799 -10.794 1.00 18.09 75 GLU C CA 1
ATOM 3235 C C . GLU C 1 76 ? -53.251 -53.017 -9.340 1.00 18.69 75 GLU C C 1
ATOM 3236 O O . GLU C 1 76 ? -52.384 -53.225 -8.457 1.00 16.72 75 GLU C O 1
ATOM 3242 N N . ASP C 1 77 ? -54.556 -52.973 -9.070 1.00 18.36 76 ASP C N 1
ATOM 3243 C CA . ASP C 1 77 ? -55.100 -53.051 -7.694 1.00 18.06 76 ASP C CA 1
ATOM 3244 C C . ASP C 1 77 ? -54.645 -54.321 -6.987 1.00 16.69 76 ASP C C 1
ATOM 3245 O O . ASP C 1 77 ? -54.496 -55.375 -7.662 1.00 15.42 76 ASP C O 1
ATOM 3250 N N . ASP C 1 78 ? -54.471 -54.242 -5.665 1.00 15.83 77 ASP C N 1
ATOM 3251 C CA . ASP C 1 78 ? -54.368 -55.417 -4.774 1.00 18.22 77 ASP C CA 1
ATOM 3252 C C . ASP C 1 78 ? -53.041 -56.163 -5.018 1.00 16.35 77 ASP C C 1
ATOM 3253 O O . ASP C 1 78 ? -52.920 -57.319 -4.600 1.00 18.16 77 ASP C O 1
ATOM 3258 N N . VAL C 1 79 ? -52.076 -55.525 -5.673 1.00 16.12 78 VAL C N 1
ATOM 3259 C CA . VAL C 1 79 ? -50.724 -56.121 -5.858 1.00 14.94 78 VAL C CA 1
ATOM 3260 C C . VAL C 1 79 ? -49.898 -55.958 -4.576 1.00 14.12 78 VAL C C 1
ATOM 3261 O O . VAL C 1 79 ? -49.958 -54.896 -3.931 1.00 14.56 78 VAL C O 1
ATOM 3265 N N . THR C 1 80 ? -49.117 -56.985 -4.271 1.00 13.26 79 THR C N 1
ATOM 3266 C CA . THR C 1 80 ? -48.039 -56.946 -3.255 1.00 13.42 79 THR C CA 1
ATOM 3267 C C . THR C 1 80 ? -46.702 -56.936 -3.993 1.00 11.99 79 THR C C 1
ATOM 3268 O O . THR C 1 80 ? -46.434 -57.869 -4.761 1.00 12.38 79 THR C O 1
ATOM 3272 N N . VAL C 1 81 ? -45.866 -55.960 -3.672 1.00 11.96 80 VAL C N 1
ATOM 3273 C CA . VAL C 1 81 ? -44.472 -55.925 -4.182 1.00 11.35 80 VAL C CA 1
ATOM 3274 C C . VAL C 1 81 ? -43.527 -56.056 -2.982 1.00 11.55 80 VAL C C 1
ATOM 3275 O O . VAL C 1 81 ? -43.526 -55.188 -2.131 1.00 11.64 80 VAL C O 1
ATOM 3279 N N . GLY C 1 82 ? -42.807 -57.164 -2.930 1.00 11.67 81 GLY C N 1
ATOM 3280 C CA . GLY C 1 82 ? -41.923 -57.537 -1.827 1.00 11.21 81 GLY C CA 1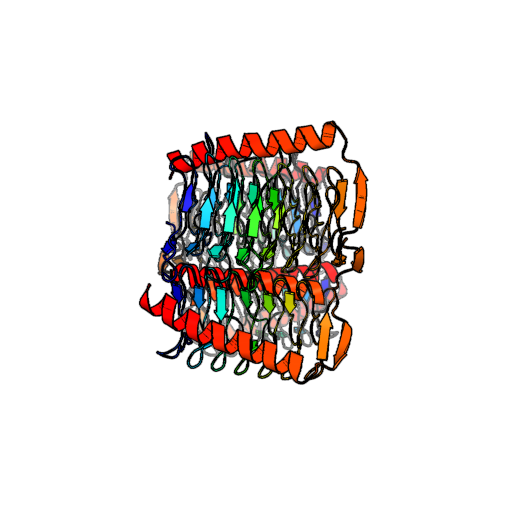
ATOM 3281 C C . GLY C 1 82 ? -40.753 -56.610 -1.596 1.00 10.24 81 GLY C C 1
ATOM 3282 O O . GLY C 1 82 ? -40.419 -55.795 -2.460 1.00 10.93 81 GLY C O 1
ATOM 3283 N N . HIS C 1 83 ? -40.131 -56.733 -0.419 1.00 10.82 82 HIS C N 1
ATOM 3284 C CA . HIS C 1 83 ? -38.939 -55.915 -0.058 1.00 10.45 82 HIS C CA 1
ATOM 3285 C C . HIS C 1 83 ? -37.891 -55.970 -1.166 1.00 9.95 82 HIS C C 1
ATOM 3286 O O . HIS C 1 83 ? -37.645 -57.064 -1.677 1.00 10.39 82 HIS C O 1
ATOM 3293 N N . GLN C 1 84 ? -37.219 -54.845 -1.439 1.00 11.03 83 GLN C N 1
ATOM 3294 C CA . GLN C 1 84 ? -35.973 -54.805 -2.252 1.00 11.39 83 GLN C CA 1
ATOM 3295 C C . GLN C 1 84 ? -36.248 -55.269 -3.686 1.00 12.25 83 GLN C C 1
ATOM 3296 O O . GLN C 1 84 ? -35.319 -55.763 -4.330 1.00 18.00 83 GLN C O 1
ATOM 3302 N N . VAL C 1 85 ? -37.458 -55.105 -4.177 1.00 10.14 84 VAL C N 1
ATOM 3303 C CA . VAL C 1 85 ? -37.795 -55.433 -5.581 1.00 10.69 84 VAL C CA 1
ATOM 3304 C C . VAL C 1 85 ? -37.402 -54.266 -6.482 1.00 11.16 84 VAL C C 1
ATOM 3305 O O . VAL C 1 85 ? -37.575 -53.094 -6.092 1.00 10.98 84 VAL C O 1
ATOM 3309 N N . LEU C 1 86 ? -36.944 -54.582 -7.696 1.00 11.02 85 LEU C N 1
ATOM 3310 C CA . LEU C 1 86 ? -36.725 -53.634 -8.799 1.00 11.77 85 LEU C CA 1
ATOM 3311 C C . LEU C 1 86 ? -37.805 -53.898 -9.854 1.00 11.50 85 LEU C C 1
ATOM 3312 O O . LEU C 1 86 ? -37.874 -55.021 -10.351 1.00 11.26 85 LEU C O 1
ATOM 3317 N N . LEU C 1 87 ? -38.625 -52.882 -10.137 1.00 12.14 86 LEU C N 1
ATOM 3318 C CA . LEU C 1 87 ? -39.621 -52.915 -11.241 1.00 12.46 86 LEU C CA 1
ATOM 3319 C C . LEU C 1 87 ? -39.185 -51.893 -12.278 1.00 12.53 86 LEU C C 1
ATOM 3320 O O . LEU C 1 87 ? -39.037 -50.711 -11.922 1.00 13.33 86 LEU C O 1
ATOM 3325 N N . HIS C 1 88 ? -38.905 -52.324 -13.500 1.00 12.61 87 HIS C N 1
ATOM 3326 C CA . HIS C 1 88 ? -38.453 -51.401 -14.564 1.00 12.59 87 HIS C CA 1
ATOM 3327 C C . HIS C 1 88 ? -39.410 -51.564 -15.754 1.00 12.83 87 HIS C C 1
ATOM 3328 O O . HIS C 1 88 ? -39.297 -52.564 -16.447 1.00 11.97 87 HIS C O 1
ATOM 3335 N N . SER C 1 89 ? -40.386 -50.681 -15.902 1.00 16.13 88 SER C N 1
ATOM 3336 C CA . SER C 1 89 ? -41.394 -50.741 -16.993 1.00 17.33 88 SER C CA 1
ATOM 3337 C C . SER C 1 89 ? -42.109 -52.090 -16.958 1.00 19.04 88 SER C C 1
ATOM 3338 O O . SER C 1 89 ? -42.430 -52.647 -18.037 1.00 18.36 88 SER C O 1
ATOM 3341 N N . ALA C 1 90 ? -42.372 -52.608 -15.752 1.00 17.86 89 ALA C N 1
ATOM 3342 C CA . ALA C 1 90 ? -43.125 -53.850 -15.541 1.00 16.97 89 ALA C CA 1
ATOM 3343 C C . ALA C 1 90 ? -44.629 -53.570 -15.676 1.00 17.67 89 ALA C C 1
ATOM 3344 O O . ALA C 1 90 ? -45.064 -52.452 -15.377 1.00 15.84 89 ALA C O 1
ATOM 3346 N N . ILE C 1 91 ? -45.375 -54.558 -16.148 1.00 19.00 90 ILE C N 1
ATOM 3347 C CA . ILE C 1 91 ? -46.866 -54.568 -16.107 1.00 18.75 90 ILE C CA 1
ATOM 3348 C C . ILE C 1 91 ? -47.266 -55.642 -15.117 1.00 18.18 90 ILE C C 1
ATOM 3349 O O . ILE C 1 91 ? -47.042 -56.822 -15.394 1.00 19.15 90 ILE C O 1
ATOM 3354 N N . VAL C 1 92 ? -47.792 -55.258 -13.960 1.00 17.23 91 VAL C N 1
ATOM 3355 C CA . VAL C 1 92 ? -48.153 -56.214 -12.883 1.00 16.18 91 VAL C CA 1
ATOM 3356 C C . VAL C 1 92 ? -49.679 -56.154 -12.705 1.00 15.63 91 VAL C C 1
ATOM 3357 O O . VAL C 1 92 ? -50.208 -55.115 -12.286 1.00 16.28 91 VAL C O 1
ATOM 3361 N N . ARG C 1 93 ? -50.363 -57.240 -13.072 1.00 15.81 92 ARG C N 1
ATOM 3362 C CA . ARG C 1 93 ? -51.841 -57.247 -13.145 1.00 17.21 92 ARG C CA 1
ATOM 3363 C C . ARG C 1 93 ? -52.430 -57.494 -11.756 1.00 19.71 92 ARG C C 1
ATOM 3364 O O . ARG C 1 93 ? -51.722 -57.941 -10.831 1.00 19.55 92 ARG C O 1
ATOM 3372 N N . LYS C 1 94 ? -53.721 -57.197 -11.623 1.00 20.25 93 LYS C N 1
ATOM 3373 C CA . LYS C 1 94 ? -54.463 -57.187 -10.347 1.00 21.53 93 LYS C CA 1
ATOM 3374 C C . LYS C 1 94 ? -54.179 -58.430 -9.516 1.00 19.12 93 LYS C C 1
ATOM 3375 O O . LYS C 1 94 ? -54.287 -59.538 -10.026 1.00 19.41 93 LYS C O 1
ATOM 3381 N N . GLY C 1 95 ? -53.839 -58.239 -8.239 1.00 18.85 94 GLY C N 1
ATOM 3382 C CA . GLY C 1 95 ? -53.748 -59.323 -7.244 1.00 18.20 94 GLY C CA 1
ATOM 3383 C C . GLY C 1 95 ? -52.481 -60.147 -7.357 1.00 17.14 94 GLY C C 1
ATOM 3384 O O . GLY C 1 95 ? -52.353 -61.126 -6.595 1.00 19.46 94 GLY C O 1
ATOM 3385 N N . ALA C 1 96 ? -51.559 -59.803 -8.254 1.00 17.99 95 ALA C N 1
ATOM 3386 C CA . ALA C 1 96 ? -50.275 -60.521 -8.351 1.00 16.46 95 ALA C CA 1
ATOM 3387 C C . ALA C 1 96 ? -49.422 -60.196 -7.119 1.00 15.42 95 ALA C C 1
ATOM 3388 O O . ALA C 1 96 ? -49.676 -59.189 -6.420 1.00 14.23 95 ALA C O 1
ATOM 3390 N N . LEU C 1 97 ? -48.465 -61.066 -6.869 1.00 15.94 96 LEU C N 1
ATOM 3391 C CA . LEU C 1 97 ? -47.472 -60.881 -5.776 1.00 16.01 96 LEU C CA 1
ATOM 3392 C C . LEU C 1 97 ? -46.089 -61.013 -6.411 1.00 15.49 96 LEU C C 1
ATOM 3393 O O . LEU C 1 97 ? -45.837 -62.032 -7.082 1.00 18.41 96 LEU C O 1
ATOM 3398 N N . ILE C 1 98 ? -45.229 -60.015 -6.170 1.00 14.76 97 ILE C N 1
ATOM 3399 C CA . ILE C 1 98 ? -43.809 -60.037 -6.631 1.00 13.65 97 ILE C CA 1
ATOM 3400 C C . ILE C 1 98 ? -42.953 -60.344 -5.405 1.00 12.10 97 ILE C C 1
ATOM 3401 O O . ILE C 1 98 ? -42.861 -59.491 -4.521 1.00 12.73 97 ILE C O 1
ATOM 3406 N N . GLY C 1 99 ? -42.405 -61.548 -5.345 1.00 11.94 98 GLY C N 1
ATOM 3407 C CA . GLY C 1 99 ? -41.573 -61.990 -4.204 1.00 13.05 98 GLY C CA 1
ATOM 3408 C C . GLY C 1 99 ? -40.409 -61.058 -3.920 1.00 11.75 98 GLY C C 1
ATOM 3409 O O . GLY C 1 99 ? -39.783 -60.546 -4.857 1.00 12.46 98 GLY C O 1
ATOM 3410 N N . MET C 1 100 ? -40.127 -60.848 -2.646 1.00 12.49 99 MET C N 1
ATOM 3411 C CA . MET C 1 100 ? -38.999 -60.019 -2.166 1.00 13.08 99 MET C CA 1
ATOM 3412 C C . MET C 1 100 ? -37.697 -60.376 -2.904 1.00 12.55 99 MET C C 1
ATOM 3413 O O . MET C 1 100 ? -37.443 -61.564 -3.181 1.00 13.53 99 MET C O 1
ATOM 3418 N N . GLY C 1 101 ? -36.926 -59.360 -3.252 1.00 12.57 100 GLY C N 1
ATOM 3419 C CA . GLY C 1 101 ? -35.596 -59.483 -3.885 1.00 12.33 100 GLY C CA 1
ATOM 3420 C C . GLY C 1 101 ? -35.658 -59.853 -5.356 1.00 13.55 100 GLY C C 1
ATOM 3421 O O . GLY C 1 101 ? -34.613 -60.246 -5.915 1.00 13.91 100 GLY C O 1
ATOM 3422 N N . SER C 1 102 ? -36.830 -59.729 -5.986 1.00 13.19 101 SER C N 1
ATOM 3423 C CA . SER C 1 102 ? -37.020 -60.038 -7.424 1.00 12.27 101 SER C CA 1
ATOM 3424 C C . SER C 1 102 ? -36.710 -58.794 -8.276 1.00 12.43 101 SER C C 1
ATOM 3425 O O . SER C 1 102 ? -36.730 -57.647 -7.769 1.00 11.86 101 SER C O 1
ATOM 3428 N N . ILE C 1 103 ? -36.427 -59.047 -9.548 1.00 13.09 102 ILE C N 1
ATOM 3429 C CA . ILE C 1 103 ? -36.241 -57.994 -10.572 1.00 14.62 102 ILE C CA 1
ATOM 3430 C C . ILE C 1 103 ? -37.159 -58.296 -11.736 1.00 13.19 102 ILE C C 1
ATOM 3431 O O . ILE C 1 103 ? -37.105 -59.407 -12.268 1.00 13.30 102 ILE C O 1
ATOM 3436 N N . ILE C 1 104 ? -38.005 -57.323 -12.067 1.00 12.74 103 ILE C N 1
ATOM 3437 C CA . ILE C 1 104 ? -38.991 -57.452 -13.174 1.00 13.74 103 ILE C CA 1
ATOM 3438 C C . ILE C 1 104 ? -38.645 -56.398 -14.219 1.00 13.55 103 ILE C C 1
ATOM 3439 O O . ILE C 1 104 ? -38.734 -55.207 -13.923 1.00 13.51 103 ILE C O 1
ATOM 3444 N N . LEU C 1 105 ? -38.267 -56.824 -15.423 1.00 15.00 104 LEU C N 1
ATOM 3445 C CA . LEU C 1 105 ? -37.622 -55.919 -16.403 1.00 15.82 104 LEU C CA 1
ATOM 3446 C C . LEU C 1 105 ? -38.589 -55.511 -17.527 1.00 16.51 104 LEU C C 1
ATOM 3447 O O . LEU C 1 105 ? -39.795 -55.807 -17.446 1.00 18.74 104 LEU C O 1
ATOM 3452 N N . ASP C 1 106 ? -38.068 -54.717 -18.456 1.00 17.88 105 ASP C N 1
ATOM 3453 C CA . ASP C 1 106 ? -38.864 -53.819 -19.324 1.00 19.17 105 ASP C CA 1
ATOM 3454 C C . ASP C 1 106 ? -39.858 -54.611 -20.175 1.00 20.72 105 ASP C C 1
ATOM 3455 O O . ASP C 1 106 ? -39.437 -55.522 -20.921 1.00 20.99 105 ASP C O 1
ATOM 3460 N N . GLY C 1 107 ? -41.132 -54.271 -20.017 1.00 21.92 106 GLY C N 1
ATOM 3461 C CA . GLY C 1 107 ? -42.237 -54.842 -20.804 1.00 22.08 106 GLY C CA 1
ATOM 3462 C C . GLY C 1 107 ? -42.633 -56.216 -20.331 1.00 21.50 106 GLY C C 1
ATOM 3463 O O . GLY C 1 107 ? -43.528 -56.809 -20.952 1.00 21.29 106 GLY C O 1
ATOM 3464 N N . ALA C 1 108 ? -42.002 -56.743 -19.277 1.00 18.85 107 ALA C N 1
ATOM 3465 C CA . ALA C 1 108 ? -42.451 -58.004 -18.657 1.00 18.79 107 ALA C CA 1
ATOM 3466 C C . ALA C 1 108 ? -43.860 -57.812 -18.093 1.00 17.76 107 ALA C C 1
ATOM 3467 O O . ALA C 1 108 ? -44.150 -56.735 -17.581 1.00 17.58 107 ALA C O 1
ATOM 3469 N N . GLU C 1 109 ? -44.703 -58.830 -18.233 1.00 17.96 108 GLU C N 1
ATOM 3470 C CA . GLU C 1 109 ? -46.116 -58.808 -17.795 1.00 18.96 108 GLU C CA 1
ATOM 3471 C C . GLU C 1 109 ? -46.354 -59.948 -16.817 1.00 19.54 108 GLU C C 1
ATOM 3472 O O . GLU C 1 109 ? -46.141 -61.129 -17.176 1.00 19.50 108 GLU C O 1
ATOM 3478 N N . ILE C 1 110 ? -46.801 -59.597 -15.615 1.00 17.50 109 ILE C N 1
ATOM 3479 C CA . ILE C 1 110 ? -47.150 -60.565 -14.547 1.00 18.99 109 ILE C CA 1
ATOM 3480 C C . ILE C 1 110 ? -48.680 -60.689 -14.526 1.00 19.25 109 ILE C C 1
ATOM 3481 O O . ILE C 1 110 ? -49.359 -59.717 -14.183 1.00 19.42 109 ILE C O 1
ATOM 3486 N N . GLY C 1 111 ? -49.180 -61.866 -14.892 1.00 22.25 110 GLY C N 1
ATOM 3487 C CA . GLY C 1 111 ? -50.627 -62.130 -15.032 1.00 22.66 110 GLY C CA 1
ATOM 3488 C C . GLY C 1 111 ? -51.380 -61.951 -13.728 1.00 23.36 110 GLY C C 1
ATOM 3489 O O . GLY C 1 111 ? -50.788 -62.082 -12.634 1.00 21.60 110 GLY C O 1
ATOM 3490 N N . LYS C 1 112 ? -52.683 -61.670 -13.837 1.00 24.75 111 LYS C N 1
ATOM 3491 C CA . LYS C 1 112 ? -53.558 -61.466 -12.661 1.00 24.84 111 LYS C CA 1
ATOM 3492 C C . LYS C 1 112 ? -53.391 -62.637 -11.684 1.00 22.92 111 LYS C C 1
ATOM 3493 O O . LYS C 1 112 ? -53.391 -63.825 -12.118 1.00 21.89 111 LYS C O 1
ATOM 3499 N N . GLY C 1 113 ? -53.204 -62.311 -10.405 1.00 21.49 112 GLY C N 1
ATOM 3500 C CA . GLY C 1 113 ? -53.073 -63.288 -9.310 1.00 20.58 112 GLY C CA 1
ATOM 3501 C C . GLY C 1 113 ? -51.879 -64.209 -9.392 1.00 18.82 112 GLY C C 1
ATOM 3502 O O . GLY C 1 113 ? -51.897 -65.214 -8.662 1.00 21.62 112 GLY C O 1
ATOM 3503 N N . ALA C 1 114 ? -50.875 -63.941 -10.238 1.00 18.32 113 ALA C N 1
ATOM 3504 C CA . ALA C 1 114 ? -49.648 -64.768 -10.307 1.00 17.88 113 ALA C CA 1
ATOM 3505 C C . ALA C 1 114 ? -48.741 -64.461 -9.099 1.00 17.81 113 ALA C C 1
ATOM 3506 O O . ALA C 1 114 ? -48.901 -63.405 -8.473 1.00 16.75 113 ALA C O 1
ATOM 3508 N N . PHE C 1 115 ? -47.872 -65.409 -8.771 1.00 16.92 114 PHE C N 1
ATOM 3509 C CA . PHE C 1 115 ? -46.916 -65.339 -7.637 1.00 17.04 114 PHE C CA 1
ATOM 3510 C C . PHE C 1 115 ? -45.528 -65.516 -8.226 1.00 16.13 114 PHE C C 1
ATOM 3511 O O . PHE C 1 115 ? -45.242 -66.597 -8.729 1.00 18.09 114 PHE C O 1
ATOM 3519 N N . VAL C 1 116 ? -44.715 -64.469 -8.204 1.00 15.64 115 VAL C N 1
ATOM 3520 C CA . VAL C 1 116 ? -43.281 -64.571 -8.579 1.00 14.51 115 VAL C CA 1
ATOM 3521 C C . VAL C 1 116 ? -42.507 -64.840 -7.289 1.00 13.61 115 VAL C C 1
ATOM 3522 O O . VAL C 1 116 ? -42.579 -63.992 -6.359 1.00 14.67 115 VAL C O 1
ATOM 3526 N N . GLY C 1 117 ? -41.825 -65.980 -7.205 1.00 14.07 116 GLY C N 1
ATOM 3527 C CA . GLY C 1 117 ? -41.082 -66.379 -5.996 1.00 14.55 116 GLY C CA 1
ATOM 3528 C C . GLY C 1 117 ? -39.974 -65.403 -5.669 1.00 13.37 116 GLY C C 1
ATOM 3529 O O . GLY C 1 117 ? -39.443 -64.745 -6.595 1.00 13.33 116 GLY C O 1
ATOM 3530 N N . ALA C 1 118 ? -39.588 -65.329 -4.392 1.00 14.62 117 ALA C N 1
ATOM 3531 C CA . ALA C 1 118 ? -38.468 -64.481 -3.921 1.00 15.11 117 ALA C CA 1
ATOM 3532 C C . ALA C 1 118 ? -37.223 -64.716 -4.782 1.00 15.20 117 ALA C C 1
ATOM 3533 O O . ALA C 1 118 ? -36.929 -65.903 -5.136 1.00 15.52 117 ALA C O 1
ATOM 3535 N N . GLY C 1 119 ? -36.511 -63.635 -5.095 1.00 14.51 118 GLY C N 1
ATOM 3536 C CA . GLY C 1 119 ? -35.165 -63.669 -5.685 1.00 13.45 118 GLY C CA 1
ATOM 3537 C C . GLY C 1 119 ? -35.206 -63.938 -7.172 1.00 13.09 118 GLY C C 1
ATOM 3538 O O . GLY C 1 119 ? -34.168 -64.246 -7.736 1.00 13.61 118 GLY C O 1
ATOM 3539 N N . SER C 1 120 ? -36.375 -63.814 -7.819 1.00 13.53 119 SER C N 1
ATOM 3540 C CA . SER C 1 120 ? -36.540 -64.167 -9.250 1.00 14.84 119 SER C CA 1
ATOM 3541 C C . SER C 1 120 ? -36.087 -63.015 -10.149 1.00 14.63 119 SER C C 1
ATOM 3542 O O . SER C 1 120 ? -36.026 -61.852 -9.709 1.00 13.35 119 SER C O 1
ATOM 3545 N N . LEU C 1 121 ? -35.823 -63.342 -11.410 1.00 14.50 120 LEU C N 1
ATOM 3546 C CA . LEU C 1 121 ? -35.589 -62.358 -12.491 1.00 15.55 120 LEU C CA 1
ATOM 3547 C C . LEU C 1 121 ? -36.558 -62.696 -13.616 1.00 16.04 120 LEU C C 1
ATOM 3548 O O . LEU C 1 121 ? -36.505 -63.860 -14.100 1.00 15.86 120 LEU C O 1
ATOM 3553 N N . VAL C 1 122 ? -37.421 -61.758 -13.969 1.00 15.25 121 VAL C N 1
ATOM 3554 C CA . VAL C 1 122 ? -38.302 -61.871 -15.168 1.00 17.23 121 VAL C CA 1
ATOM 3555 C C . VAL C 1 122 ? -37.750 -60.966 -16.262 1.00 15.96 121 VAL C C 1
ATOM 3556 O O . VAL C 1 122 ? -37.757 -59.742 -16.128 1.00 16.01 121 VAL C O 1
ATOM 3560 N N . PRO C 1 123 ? -37.180 -61.557 -17.334 1.00 17.59 122 PRO C N 1
ATOM 3561 C CA . PRO C 1 123 ? -36.484 -60.786 -18.367 1.00 18.12 122 PRO C CA 1
ATOM 3562 C C . PRO C 1 123 ? -37.415 -59.917 -19.210 1.00 18.70 122 PRO C C 1
ATOM 3563 O O . PRO C 1 123 ? -38.638 -60.083 -19.186 1.00 20.94 122 PRO C O 1
ATOM 3567 N N . PRO C 1 124 ? -36.857 -58.943 -19.957 1.00 19.99 123 PRO C N 1
ATOM 3568 C CA . PRO C 1 124 ? -37.674 -58.027 -20.745 1.00 22.19 123 PRO C CA 1
ATOM 3569 C C . PRO C 1 124 ? -38.645 -58.781 -21.669 1.00 21.13 123 PRO C C 1
ATOM 3570 O O . PRO C 1 124 ? -38.252 -59.751 -22.273 1.00 23.52 123 PRO C O 1
ATOM 3574 N N . GLY C 1 125 ? -39.908 -58.354 -21.664 1.00 24.12 124 GLY C N 1
ATOM 3575 C CA . GLY C 1 125 ? -40.951 -58.828 -22.594 1.00 25.11 124 GLY C CA 1
ATOM 3576 C C . GLY C 1 125 ? -41.548 -60.164 -22.199 1.00 25.91 124 GLY C C 1
ATOM 3577 O O . GLY C 1 125 ? -42.487 -60.616 -22.890 1.00 26.88 124 GLY C O 1
ATOM 3578 N N . LYS C 1 126 ? -41.081 -60.789 -21.119 1.00 23.34 125 LYS C N 1
ATOM 3579 C CA . LYS C 1 126 ? -41.560 -62.128 -20.724 1.00 24.24 125 LYS C CA 1
ATOM 3580 C C . LYS C 1 126 ? -42.906 -62.023 -20.007 1.00 23.79 125 LYS C C 1
ATOM 3581 O O . LYS C 1 126 ? -43.114 -61.075 -19.251 1.00 20.87 125 LYS C O 1
ATOM 3587 N N . LYS C 1 127 ? -43.786 -62.987 -20.246 1.00 23.93 126 LYS C N 1
ATOM 3588 C CA . LYS C 1 127 ? -45.148 -63.024 -19.641 1.00 26.78 126 LYS C CA 1
ATOM 3589 C C . LYS C 1 127 ? -45.209 -64.165 -18.637 1.00 25.71 126 LYS C C 1
ATOM 3590 O O . LYS C 1 127 ? -44.759 -65.269 -18.959 1.00 27.76 126 LYS C O 1
ATOM 3596 N N . ILE C 1 128 ? -45.691 -63.884 -17.435 1.00 24.34 127 ILE C N 1
ATOM 3597 C CA . ILE C 1 128 ? -46.002 -64.928 -16.422 1.00 23.72 127 ILE C CA 1
ATOM 3598 C C . ILE C 1 128 ? -47.508 -65.125 -16.464 1.00 25.21 127 ILE C C 1
ATOM 3599 O O . ILE C 1 128 ? -48.267 -64.174 -16.265 1.00 22.31 127 ILE C O 1
ATOM 3604 N N . PRO C 1 129 ? -48.001 -66.340 -16.754 1.00 25.95 128 PRO C N 1
ATOM 3605 C CA . PRO C 1 129 ? -49.439 -66.565 -16.874 1.00 27.38 128 PRO C CA 1
ATOM 3606 C C . PRO C 1 129 ? -50.186 -66.297 -15.570 1.00 27.26 128 PRO C C 1
ATOM 3607 O O . PRO C 1 129 ? -49.629 -66.491 -14.501 1.00 25.80 128 PRO C O 1
ATOM 3611 N N . GLU C 1 130 ? -51.455 -65.922 -15.691 1.00 27.18 129 GLU C N 1
ATOM 3612 C CA . GLU C 1 130 ? -52.347 -65.673 -14.535 1.00 29.50 129 GLU C CA 1
ATOM 3613 C C . GLU C 1 130 ? -52.349 -66.884 -13.590 1.00 25.65 129 GLU C C 1
ATOM 3614 O O . GLU C 1 130 ? -52.321 -68.035 -14.067 1.00 25.35 129 GLU C O 1
ATOM 3620 N N . LYS C 1 131 ? -52.354 -66.617 -12.283 1.00 27.18 130 LYS C N 1
ATOM 3621 C CA . LYS C 1 131 ? -52.590 -67.606 -11.198 1.00 27.31 130 LYS C CA 1
ATOM 3622 C C . LYS C 1 131 ? -51.572 -68.750 -11.254 1.00 26.82 130 LYS C C 1
ATOM 3623 O O . LYS C 1 131 ? -51.931 -69.884 -10.863 1.00 25.32 130 LYS C O 1
ATOM 3629 N N . THR C 1 132 ? -50.334 -68.478 -11.682 1.00 24.71 131 THR C N 1
ATOM 3630 C CA . THR C 1 132 ? -49.236 -69.471 -11.609 1.00 24.38 131 THR C CA 1
ATOM 3631 C C . THR C 1 132 ? -48.177 -69.010 -10.605 1.00 22.77 131 THR C C 1
ATOM 3632 O O . THR C 1 132 ? -48.094 -67.801 -10.318 1.00 19.50 131 THR C O 1
ATOM 3636 N N . LEU C 1 133 ? -47.412 -69.975 -10.109 1.00 23.95 132 LEU C N 1
ATOM 3637 C CA . LEU C 1 133 ? -46.136 -69.753 -9.390 1.00 23.59 132 LEU C CA 1
ATOM 3638 C C . LEU C 1 133 ? -45.026 -69.821 -10.435 1.00 23.81 132 LEU C C 1
ATOM 3639 O O . LEU C 1 133 ? -44.990 -70.797 -11.217 1.00 22.56 132 LEU C O 1
ATOM 3644 N N . ALA C 1 134 ? -44.158 -68.811 -10.462 1.00 22.54 133 ALA C N 1
ATOM 3645 C CA . ALA C 1 134 ? -42.937 -68.784 -11.295 1.00 19.08 133 ALA C CA 1
ATOM 3646 C C . ALA C 1 134 ? -41.786 -68.333 -10.398 1.00 20.22 133 ALA C C 1
ATOM 3647 O O . ALA C 1 134 ? -41.986 -67.426 -9.587 1.00 19.25 133 ALA C O 1
ATOM 3649 N N . PHE C 1 135 ? -40.622 -68.947 -10.528 1.00 19.67 134 PHE C N 1
ATOM 3650 C CA . PHE C 1 135 ? -39.418 -68.478 -9.815 1.00 22.39 134 PHE C CA 1
ATOM 3651 C C . PHE C 1 135 ? -38.183 -68.927 -10.589 1.00 22.37 134 PHE C C 1
ATOM 3652 O O . PHE C 1 135 ? -38.265 -69.789 -11.482 1.00 21.11 134 PHE C O 1
ATOM 3660 N N . GLY C 1 136 ? -37.077 -68.301 -10.239 1.00 19.98 135 GLY C N 1
ATOM 3661 C CA . GLY C 1 136 ? -35.738 -68.551 -10.798 1.00 19.53 135 GLY C CA 1
ATOM 3662 C C . GLY C 1 136 ? -35.227 -67.366 -11.583 1.00 20.37 135 GLY C C 1
ATOM 3663 O O . GLY C 1 136 ? -35.918 -66.324 -11.625 1.00 17.38 135 GLY C O 1
ATOM 3664 N N . ARG C 1 137 ? -34.060 -67.537 -12.191 1.00 21.27 136 ARG C N 1
ATOM 3665 C CA . ARG C 1 137 ? -33.354 -66.471 -12.939 1.00 21.15 136 ARG C CA 1
ATOM 3666 C C . ARG C 1 137 ? -32.790 -67.068 -14.214 1.00 21.41 136 ARG C C 1
ATOM 3667 O O . ARG C 1 137 ? -31.746 -67.718 -14.143 1.00 20.24 136 ARG C O 1
ATOM 3675 N N . PRO C 1 138 ? -33.480 -66.946 -15.374 1.00 21.59 137 PRO C N 1
ATOM 3676 C CA . PRO C 1 138 ? -34.816 -66.364 -15.487 1.00 23.67 137 PRO C CA 1
ATOM 3677 C C . PRO C 1 138 ? -35.957 -67.234 -14.940 1.00 23.66 137 PRO C C 1
ATOM 3678 O O . PRO C 1 138 ? -35.806 -68.455 -14.895 1.00 24.04 137 PRO C O 1
ATOM 3682 N N . ALA C 1 139 ? -37.075 -66.604 -14.558 1.00 21.26 138 ALA C N 1
ATOM 3683 C CA . ALA C 1 139 ? -38.223 -67.262 -13.904 1.00 23.55 138 ALA C CA 1
ATOM 3684 C C . ALA C 1 139 ? -38.826 -68.292 -14.872 1.00 24.82 138 ALA C C 1
ATOM 3685 O O . ALA C 1 139 ? -38.972 -67.976 -16.070 1.00 25.20 138 ALA C O 1
ATOM 3687 N N . LYS C 1 140 ? -39.135 -69.468 -14.331 1.00 26.04 139 LYS C N 1
ATOM 3688 C CA . LYS C 1 140 ? -39.867 -70.560 -15.007 1.00 30.13 139 LYS C CA 1
ATOM 3689 C C . LYS C 1 140 ? -41.209 -70.738 -14.303 1.00 29.29 139 LYS C C 1
ATOM 3690 O O . LYS C 1 140 ? -41.271 -70.709 -13.054 1.00 25.55 139 LYS C O 1
ATOM 3696 N N . VAL C 1 141 ? -42.256 -70.952 -15.094 1.00 28.15 140 VAL C N 1
ATOM 3697 C CA . VAL C 1 141 ? -43.581 -71.354 -14.547 1.00 31.08 140 VAL C CA 1
ATOM 3698 C C . VAL C 1 141 ? -43.404 -72.736 -13.908 1.00 32.92 140 VAL C C 1
ATOM 3699 O O . VAL C 1 141 ? -42.832 -73.639 -14.581 1.00 34.09 140 VAL C O 1
ATOM 3703 N N . ILE C 1 142 ? -43.835 -72.894 -12.659 1.00 34.76 141 ILE C N 1
ATOM 3704 C CA . ILE C 1 142 ? -43.656 -74.144 -11.868 1.00 36.93 141 ILE C CA 1
ATOM 3705 C C . ILE C 1 142 ? -44.983 -74.909 -11.824 1.00 40.45 141 ILE C C 1
ATOM 3706 O O . ILE C 1 142 ? -44.969 -76.123 -12.049 1.00 40.33 141 ILE C O 1
ATOM 3711 N N . ARG C 1 143 ? -46.076 -74.236 -11.481 1.00 37.77 142 ARG C N 1
ATOM 3712 C CA . ARG C 1 143 ? -47.376 -74.900 -11.190 1.00 36.12 142 ARG C CA 1
ATOM 3713 C C . ARG C 1 143 ? -48.478 -73.836 -11.119 1.00 36.77 142 ARG C C 1
ATOM 3714 O O . ARG C 1 143 ? -48.168 -72.626 -11.039 1.00 33.27 142 ARG C O 1
ATOM 3722 N N . GLU C 1 144 ? -49.731 -74.281 -11.148 1.00 36.50 143 GLU C N 1
ATOM 3723 C CA . GLU C 1 144 ? -50.905 -73.424 -10.912 1.00 36.34 143 GLU C CA 1
ATOM 3724 C C . GLU C 1 144 ? -51.026 -73.197 -9.403 1.00 32.03 143 GLU C C 1
ATOM 3725 O O . GLU C 1 144 ? -50.756 -74.132 -8.633 1.00 32.37 143 GLU C O 1
ATOM 3731 N N . LEU C 1 145 ? -51.402 -71.996 -8.993 1.00 33.05 144 LEU C N 1
ATOM 3732 C CA . LEU C 1 145 ? -51.614 -71.706 -7.557 1.00 33.06 144 LEU C CA 1
ATOM 3733 C C . LEU C 1 145 ? -52.874 -72.419 -7.075 1.00 35.77 144 LEU C C 1
ATOM 3734 O O . LEU C 1 145 ? -53.809 -72.584 -7.879 1.00 37.23 144 LEU C O 1
ATOM 3739 N N . THR C 1 146 ? -52.898 -72.770 -5.795 1.00 36.40 145 THR C N 1
ATOM 3740 C CA . THR C 1 146 ? -54.062 -73.376 -5.097 1.00 40.49 145 THR C CA 1
ATOM 3741 C C . THR C 1 146 ? -54.786 -72.308 -4.281 1.00 41.75 145 THR C C 1
ATOM 3742 O O . THR C 1 146 ? -54.254 -71.184 -4.128 1.00 37.10 145 THR C O 1
ATOM 3746 N N . GLU C 1 147 ? -55.941 -72.665 -3.733 1.00 45.56 146 GLU C N 1
ATOM 3747 C CA . GLU C 1 147 ? -56.720 -71.749 -2.858 1.00 54.67 146 GLU C CA 1
ATOM 3748 C C . GLU C 1 147 ? -55.888 -71.398 -1.615 1.00 52.25 146 GLU C C 1
ATOM 3749 O O . GLU C 1 147 ? -55.985 -70.245 -1.165 1.00 54.96 146 GLU C O 1
ATOM 3755 N N . GLU C 1 148 ? -55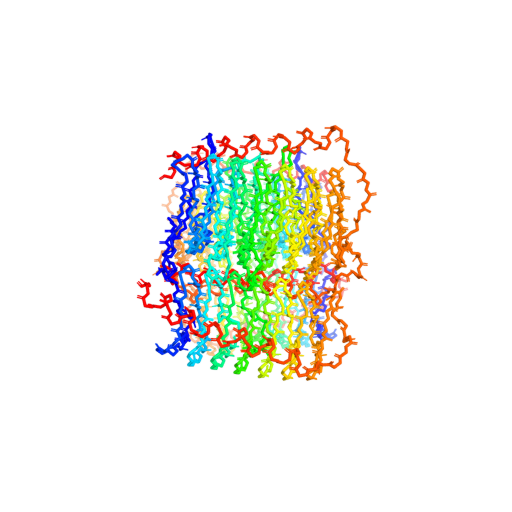.077 -72.329 -1.102 1.00 53.95 147 GLU C N 1
ATOM 3756 C CA . GLU C 1 148 ? -54.155 -72.084 0.046 1.00 55.06 147 GLU C CA 1
ATOM 3757 C C . GLU C 1 148 ? -53.166 -70.960 -0.321 1.00 52.03 147 GLU C C 1
ATOM 3758 O O . GLU C 1 148 ? -52.935 -70.072 0.536 1.00 45.20 147 GLU C O 1
ATOM 3764 N N . ASP C 1 149 ? -52.588 -70.998 -1.523 1.00 45.25 148 ASP C N 1
ATOM 3765 C CA . ASP C 1 149 ? -51.650 -69.949 -2.007 1.00 43.06 148 ASP C CA 1
ATOM 3766 C C . ASP C 1 149 ? -52.393 -68.613 -2.059 1.00 40.64 148 ASP C C 1
ATOM 3767 O O . ASP C 1 149 ? -51.849 -67.578 -1.585 1.00 36.75 148 ASP C O 1
ATOM 3772 N N . LEU C 1 150 ? -53.597 -68.612 -2.628 1.00 38.75 149 LEU C N 1
ATOM 3773 C CA . LEU C 1 150 ? -54.363 -67.360 -2.803 1.00 42.50 149 LEU C CA 1
ATOM 3774 C C . LEU C 1 150 ? -54.721 -66.784 -1.424 1.00 45.29 149 LEU C C 1
ATOM 3775 O O . LEU C 1 150 ? -54.675 -65.547 -1.248 1.00 42.83 149 LEU C O 1
ATOM 3780 N N . GLN C 1 151 ? -55.027 -67.634 -0.446 1.00 46.51 150 GLN C N 1
ATOM 3781 C CA . GLN C 1 151 ? -55.407 -67.136 0.903 1.00 51.49 150 GLN C CA 1
ATOM 3782 C C . GLN C 1 151 ? -54.188 -66.505 1.580 1.00 45.22 150 GLN C C 1
ATOM 3783 O O . GLN C 1 151 ? -54.378 -65.482 2.275 1.00 43.85 150 GLN C O 1
ATOM 3789 N N . ASP C 1 152 ? -52.990 -67.049 1.359 1.00 41.75 151 ASP C N 1
ATOM 3790 C CA . ASP C 1 152 ? -51.730 -66.449 1.879 1.00 42.34 151 ASP C CA 1
ATOM 3791 C C . ASP C 1 152 ? -51.536 -65.062 1.241 1.00 37.04 151 ASP C C 1
ATOM 3792 O O . ASP C 1 152 ? -51.116 -64.114 1.965 1.00 32.06 151 ASP C O 1
ATOM 3797 N N . MET C 1 153 ? -51.821 -64.937 -0.057 1.00 32.22 152 MET C N 1
ATOM 3798 C CA . MET C 1 153 ? -51.642 -63.662 -0.797 1.00 30.44 152 MET C CA 1
ATOM 3799 C C . MET C 1 153 ? -52.644 -62.634 -0.259 1.00 32.22 152 MET C C 1
ATOM 3800 O O . MET C 1 153 ? -52.269 -61.447 -0.072 1.00 28.73 152 MET C O 1
ATOM 3805 N N . GLU C 1 154 ? -53.876 -63.076 0.010 1.00 33.10 153 GLU C N 1
ATOM 3806 C CA . GLU C 1 154 ? -54.926 -62.197 0.573 1.00 35.01 153 GLU C CA 1
ATOM 3807 C C . GLU C 1 154 ? -54.499 -61.719 1.970 1.00 30.73 153 GLU C C 1
ATOM 3808 O O . GLU C 1 154 ? -54.711 -60.520 2.261 1.00 29.71 153 GLU C O 1
ATOM 3814 N N . ARG C 1 155 ? -53.946 -62.617 2.794 1.00 31.75 154 ARG C N 1
ATOM 3815 C CA . ARG C 1 155 ? -53.580 -62.295 4.196 1.00 35.02 154 ARG C CA 1
ATOM 3816 C C . ARG C 1 155 ? -52.532 -61.170 4.189 1.00 29.70 154 ARG C C 1
ATOM 3817 O O . ARG C 1 155 ? -52.712 -60.158 4.923 1.00 26.92 154 ARG C O 1
ATOM 3825 N N . ILE C 1 156 ? -51.497 -61.324 3.353 1.00 27.14 155 ILE C N 1
ATOM 3826 C CA . ILE C 1 156 ? -50.388 -60.327 3.276 1.00 26.54 155 ILE C CA 1
ATOM 3827 C C . ILE C 1 156 ? -50.951 -58.964 2.850 1.00 22.91 155 ILE C C 1
ATOM 3828 O O . ILE C 1 156 ? -50.630 -57.959 3.497 1.00 19.65 155 ILE C O 1
ATOM 3833 N N . ARG C 1 157 ? -51.764 -58.932 1.784 1.00 23.07 156 ARG C N 1
ATOM 3834 C CA . ARG C 1 157 ? -52.342 -57.678 1.265 1.00 25.53 156 ARG C CA 1
ATOM 3835 C C . ARG C 1 157 ? -53.136 -56.965 2.374 1.00 26.08 156 ARG C C 1
ATOM 3836 O O . ARG C 1 157 ? -52.975 -55.721 2.538 1.00 23.49 156 ARG C O 1
ATOM 3844 N N . ARG C 1 158 ? -53.991 -57.695 3.094 1.00 26.80 157 ARG C N 1
ATOM 3845 C CA . ARG C 1 158 ? -54.896 -57.082 4.102 1.00 27.79 157 ARG C CA 1
ATOM 3846 C C . ARG C 1 158 ? -54.059 -56.587 5.294 1.00 24.68 157 ARG C C 1
ATOM 3847 O O . ARG C 1 158 ? -54.317 -55.439 5.792 1.00 25.41 157 ARG C O 1
ATOM 3855 N N . GLU C 1 159 ? -53.068 -57.390 5.704 1.00 23.53 158 GLU C N 1
ATOM 3856 C CA . GLU C 1 159 ? -52.186 -57.018 6.841 1.00 26.11 158 GLU C CA 1
ATOM 3857 C C . GLU C 1 159 ? -51.453 -55.712 6.508 1.00 20.75 158 GLU C C 1
ATOM 3858 O O . GLU C 1 159 ? -51.332 -54.846 7.403 1.00 20.55 158 GLU C O 1
ATOM 3864 N N . TYR C 1 160 ? -51.015 -55.533 5.260 1.00 20.18 159 TYR C N 1
ATOM 3865 C CA . TYR C 1 160 ? -50.275 -54.297 4.878 1.00 18.16 159 TYR C CA 1
ATOM 3866 C C . TYR C 1 160 ? -51.192 -53.061 4.928 1.00 17.13 159 TYR C C 1
ATOM 3867 O O . TYR C 1 160 ? -50.764 -51.976 5.347 1.00 16.32 159 TYR C O 1
ATOM 3876 N N . ILE C 1 161 ? -52.446 -53.195 4.535 1.00 21.11 160 ILE C N 1
ATOM 3877 C CA . ILE C 1 161 ? -53.353 -52.061 4.625 1.00 22.05 160 ILE C CA 1
ATOM 3878 C C . ILE C 1 161 ? -53.486 -51.543 6.032 1.00 22.17 160 ILE C C 1
ATOM 3879 O O . ILE C 1 161 ? -53.489 -50.363 6.269 1.00 21.39 160 ILE C O 1
ATOM 3884 N N . GLU C 1 162 ? -53.616 -52.471 6.961 1.00 23.92 161 GLU C N 1
ATOM 3885 C CA . GLU C 1 162 ? -53.791 -52.090 8.337 1.00 24.66 161 GLU C CA 1
ATOM 3886 C C . GLU C 1 162 ? -52.528 -51.522 8.957 1.00 22.15 161 GLU C C 1
ATOM 3887 O O . GLU C 1 162 ? -52.578 -50.557 9.671 1.00 18.82 161 GLU C O 1
ATOM 3893 N N . LYS C 1 163 ? -51.402 -52.171 8.688 1.00 19.77 162 LYS C N 1
ATOM 3894 C CA . LYS C 1 163 ? -50.134 -51.615 9.215 1.00 19.88 162 LYS C CA 1
ATOM 3895 C C . LYS C 1 163 ? -49.866 -50.233 8.660 1.00 17.00 162 LYS C C 1
ATOM 3896 O O . LYS C 1 163 ? -49.373 -49.377 9.351 1.00 17.09 162 LYS C O 1
ATOM 3902 N N . ALA C 1 164 ? -50.168 -50.045 7.377 1.00 16.49 163 ALA C N 1
ATOM 3903 C CA . ALA C 1 164 ? -50.021 -48.715 6.743 1.00 17.02 163 ALA C CA 1
ATOM 3904 C C . ALA C 1 164 ? -50.833 -47.681 7.547 1.00 16.70 163 ALA C C 1
ATOM 3905 O O . ALA C 1 164 ? -50.324 -46.575 7.809 1.00 16.57 163 ALA C O 1
ATOM 3907 N N . GLN C 1 165 ? -52.063 -48.025 7.925 1.00 20.68 164 GLN C N 1
ATOM 3908 C CA . GLN C 1 165 ? -52.944 -47.091 8.681 1.00 22.74 164 GLN C CA 1
ATOM 3909 C C . GLN C 1 165 ? -52.271 -46.781 10.034 1.00 21.32 164 GLN C C 1
ATOM 3910 O O . GLN C 1 165 ? -52.253 -45.593 10.428 1.00 19.88 164 GLN C O 1
ATOM 3916 N N . TYR C 1 166 ? -51.664 -47.781 10.672 1.00 20.15 165 TYR C N 1
ATOM 3917 C CA . TYR C 1 166 ? -51.005 -47.642 11.990 1.00 18.90 165 TYR C CA 1
ATOM 3918 C C . TYR C 1 166 ? -49.835 -46.651 11.861 1.00 18.16 165 TYR C C 1
ATOM 3919 O O . TYR C 1 166 ? -49.757 -45.640 12.618 1.00 16.48 165 TYR C O 1
ATOM 3928 N N . TYR C 1 167 ? -48.910 -46.893 10.916 1.00 16.32 166 TYR C N 1
ATOM 3929 C CA . TYR C 1 167 ? -47.721 -46.031 10.800 1.00 15.31 166 TYR C CA 1
ATOM 3930 C C . TYR C 1 167 ? -48.094 -44.609 10.352 1.00 17.93 166 TYR C C 1
ATOM 3931 O O . TYR C 1 167 ? -47.470 -43.614 10.817 1.00 17.47 166 TYR C O 1
ATOM 3940 N N . LYS C 1 168 ? -49.071 -44.486 9.450 1.00 17.68 167 LYS C N 1
ATOM 3941 C CA . LYS C 1 168 ? -49.516 -43.156 8.973 1.00 19.52 167 LYS C CA 1
ATOM 3942 C C . LYS C 1 168 ? -49.956 -42.319 10.186 1.00 21.63 167 LYS C C 1
ATOM 3943 O O . LYS C 1 168 ? -49.634 -41.120 10.225 1.00 24.02 167 LYS C O 1
ATOM 3949 N N . ASN C 1 169 ? -50.640 -42.938 11.151 1.00 24.43 168 ASN C N 1
ATOM 3950 C CA . ASN C 1 169 ? -51.081 -42.274 12.415 1.00 31.28 168 ASN C CA 1
ATOM 3951 C C . ASN C 1 169 ? -49.861 -41.936 13.293 1.00 31.88 168 ASN C C 1
ATOM 3952 O O . ASN C 1 169 ? -49.783 -40.790 13.762 1.00 35.16 168 ASN C O 1
ATOM 3957 N N . ILE C 1 170 ? -48.938 -42.882 13.501 1.00 29.43 169 ILE C N 1
ATOM 3958 C CA . ILE C 1 170 ? -47.710 -42.696 14.340 1.00 33.73 169 ILE C CA 1
ATOM 3959 C C . ILE C 1 170 ? -46.858 -41.559 13.753 1.00 34.55 169 ILE C C 1
ATOM 3960 O O . ILE C 1 170 ? -46.386 -40.701 14.540 1.00 37.59 169 ILE C O 1
ATOM 3965 N N . ALA C 1 171 ? -46.654 -41.542 12.432 1.00 30.86 170 ALA C N 1
ATOM 3966 C CA . ALA C 1 171 ? -45.877 -40.492 11.734 1.00 32.88 170 ALA C CA 1
ATOM 3967 C C . ALA C 1 171 ? -46.594 -39.146 11.923 1.00 36.41 170 ALA C C 1
ATOM 3968 O O . ALA C 1 171 ? -45.909 -38.195 12.296 1.00 34.59 170 ALA C O 1
ATOM 3970 N N . SER D 1 1 ? -5.500 -39.222 -45.129 1.00 30.00 0 SER D N 1
ATOM 3971 C CA . SER D 1 1 ? -4.215 -38.712 -45.372 1.00 30.00 0 SER D CA 1
ATOM 3972 C C . SER D 1 1 ? -3.899 -37.593 -44.393 1.00 30.00 0 SER D C 1
ATOM 3973 O O . SER D 1 1 ? -4.112 -36.440 -44.731 1.00 30.00 0 SER D O 1
ATOM 3976 N N . MET D 1 2 ? -3.378 -37.933 -43.221 1.00 40.26 1 MET D N 1
ATOM 3977 C CA . MET D 1 2 ? -2.912 -36.905 -42.277 1.00 38.21 1 MET D CA 1
ATOM 3978 C C . MET D 1 2 ? -1.420 -37.011 -42.024 1.00 30.80 1 MET D C 1
ATOM 3979 O O . MET D 1 2 ? -0.832 -38.046 -42.288 1.00 25.97 1 MET D O 1
ATOM 3984 N N . VAL D 1 3 ? -0.833 -35.946 -41.514 1.00 22.00 2 VAL D N 1
ATOM 3985 C CA . VAL D 1 3 ? 0.576 -35.905 -41.206 1.00 24.12 2 VAL D CA 1
ATOM 3986 C C . VAL D 1 3 ? 0.814 -35.728 -39.711 1.00 21.21 2 VAL D C 1
ATOM 3987 O O . VAL D 1 3 ? 0.262 -34.844 -39.119 1.00 19.25 2 VAL D O 1
ATOM 3991 N N . ILE D 1 4 ? 1.620 -36.600 -39.132 1.00 21.27 3 ILE D N 1
ATOM 3992 C CA . ILE D 1 4 ? 1.950 -36.520 -37.717 1.00 22.83 3 ILE D CA 1
ATOM 3993 C C . ILE D 1 4 ? 3.460 -36.525 -37.537 1.00 24.20 3 ILE D C 1
ATOM 3994 O O . ILE D 1 4 ? 4.111 -37.485 -37.894 1.00 27.86 3 ILE D O 1
ATOM 3999 N N . TYR D 1 5 ? 4.019 -35.457 -37.014 1.00 21.61 4 TYR D N 1
ATOM 4000 C CA . TYR D 1 5 ? 5.455 -35.339 -36.910 1.00 23.54 4 TYR D CA 1
ATOM 4001 C C . TYR D 1 5 ? 5.929 -35.004 -35.531 1.00 22.62 4 TYR D C 1
ATOM 4002 O O . TYR D 1 5 ? 5.254 -34.281 -34.828 1.00 21.25 4 TYR D O 1
ATOM 4011 N N . PRO D 1 6 ? 7.107 -35.531 -35.132 1.00 22.45 5 PRO D N 1
ATOM 4012 C CA . PRO D 1 6 ? 7.702 -35.100 -33.873 1.00 22.96 5 PRO D CA 1
ATOM 4013 C C . PRO D 1 6 ? 8.268 -33.690 -34.043 1.00 25.05 5 PRO D C 1
ATOM 4014 O O . PRO D 1 6 ? 8.459 -33.238 -35.170 1.00 29.04 5 PRO D O 1
ATOM 4018 N N . TYR D 1 7 ? 8.482 -32.995 -32.934 1.00 24.95 6 TYR D N 1
ATOM 4019 C CA . TYR D 1 7 ? 9.299 -31.762 -32.912 1.00 24.30 6 TYR D CA 1
ATOM 4020 C C . TYR D 1 7 ? 10.308 -31.895 -31.775 1.00 24.03 6 TYR D C 1
ATOM 4021 O O . TYR D 1 7 ? 9.922 -31.873 -30.601 1.00 22.96 6 TYR D O 1
ATOM 4030 N N . LYS D 1 8 ? 11.581 -32.086 -32.153 1.00 26.33 7 LYS D N 1
ATOM 4031 C CA . LYS D 1 8 ? 12.701 -32.316 -31.206 1.00 28.63 7 LYS D CA 1
ATOM 4032 C C . LYS D 1 8 ? 12.320 -33.524 -30.339 1.00 28.45 7 LYS D C 1
ATOM 4033 O O . LYS D 1 8 ? 12.040 -34.586 -30.919 1.00 29.08 7 LYS D O 1
ATOM 4039 N N . ASP D 1 9 ? 12.243 -33.352 -29.023 1.00 31.57 8 ASP D N 1
ATOM 4040 C CA . ASP D 1 9 ? 12.068 -34.480 -28.070 1.00 37.27 8 ASP D CA 1
ATOM 4041 C C . ASP D 1 9 ? 10.572 -34.766 -27.835 1.00 36.72 8 ASP D C 1
ATOM 4042 O O . ASP D 1 9 ? 10.286 -35.613 -26.976 1.00 33.21 8 ASP D O 1
ATOM 4047 N N . LYS D 1 10 ? 9.655 -34.090 -28.541 1.00 31.23 9 LYS D N 1
ATOM 4048 C CA . LYS D 1 10 ? 8.198 -34.185 -28.270 1.00 32.10 9 LYS D CA 1
ATOM 4049 C C . LYS D 1 10 ? 7.495 -34.792 -29.484 1.00 29.52 9 LYS D C 1
ATOM 4050 O O . LYS D 1 10 ? 7.790 -34.379 -30.613 1.00 28.91 9 LYS D O 1
ATOM 4056 N N . LYS D 1 11 ? 6.599 -35.740 -29.272 1.00 26.09 10 LYS D N 1
ATOM 4057 C CA . LYS D 1 11 ? 5.728 -36.265 -30.336 1.00 27.99 10 LYS D CA 1
ATOM 4058 C C . LYS D 1 11 ? 4.295 -36.223 -29.820 1.00 23.55 10 LYS D C 1
ATOM 4059 O O . LYS D 1 11 ? 4.049 -36.261 -28.614 1.00 19.18 10 LYS D O 1
ATOM 4065 N N . PRO D 1 12 ? 3.324 -36.077 -30.734 1.00 20.04 11 PRO D N 1
ATOM 4066 C CA . PRO D 1 12 ? 1.925 -36.031 -30.336 1.00 19.45 11 PRO D CA 1
ATOM 4067 C C . PRO D 1 12 ? 1.490 -37.311 -29.614 1.00 18.07 11 PRO D C 1
ATOM 4068 O O . PRO D 1 12 ? 1.895 -38.392 -30.018 1.00 19.10 11 PRO D O 1
ATOM 4072 N N . ILE D 1 13 ? 0.710 -37.142 -28.551 1.00 18.47 12 ILE D N 1
ATOM 4073 C CA . ILE D 1 13 ? 0.103 -38.251 -27.775 1.00 21.07 12 ILE D CA 1
ATOM 4074 C C . ILE D 1 13 ? -1.393 -38.138 -27.990 1.00 18.74 12 ILE D C 1
ATOM 4075 O O . ILE D 1 13 ? -1.984 -37.174 -27.499 1.00 18.61 12 ILE D O 1
ATOM 4080 N N . ILE D 1 14 ? -1.949 -39.062 -28.769 1.00 17.85 13 ILE D N 1
ATOM 4081 C CA . ILE D 1 14 ? -3.355 -38.981 -29.239 1.00 19.06 13 ILE D CA 1
ATOM 4082 C C . ILE D 1 14 ? -4.077 -40.224 -28.749 1.00 19.59 13 ILE D C 1
ATOM 4083 O O . ILE D 1 14 ? -3.665 -41.328 -29.097 1.00 16.08 13 ILE D O 1
ATOM 4088 N N . SER D 1 15 ? -5.148 -40.035 -27.997 1.00 19.24 14 SER D N 1
ATOM 4089 C CA . SER D 1 15 ? -6.000 -41.144 -27.519 1.00 19.07 14 SER D CA 1
ATOM 4090 C C . SER D 1 15 ? -6.444 -42.028 -28.698 1.00 19.20 14 SER D C 1
ATOM 4091 O O . SER D 1 15 ? -6.775 -41.513 -29.801 1.00 17.96 14 SER D O 1
ATOM 4094 N N . ASP D 1 16 ? -6.487 -43.349 -28.475 1.00 20.55 15 ASP D N 1
ATOM 4095 C CA . ASP D 1 16 ? -6.977 -44.306 -29.494 1.00 22.67 15 ASP D CA 1
ATOM 4096 C C . ASP D 1 16 ? -8.443 -44.048 -29.847 1.00 21.46 15 ASP D C 1
ATOM 4097 O O . ASP D 1 16 ? -8.855 -44.497 -30.927 1.00 22.65 15 ASP D O 1
ATOM 4102 N N . SER D 1 17 ? -9.220 -43.362 -29.009 1.00 17.53 16 SER D N 1
ATOM 4103 C CA . SER D 1 17 ? -10.655 -43.102 -29.312 1.00 17.34 16 SER D CA 1
ATOM 4104 C C . SER D 1 17 ? -10.856 -41.765 -30.058 1.00 17.13 16 SER D C 1
ATOM 4105 O O . SER D 1 17 ? -11.996 -41.465 -30.382 1.00 17.49 16 SER D O 1
ATOM 4108 N N . ALA D 1 18 ? -9.792 -41.012 -30.307 1.00 17.07 17 ALA D N 1
ATOM 4109 C CA . ALA D 1 18 ? -9.884 -39.721 -31.045 1.00 17.53 17 ALA D CA 1
ATOM 4110 C C . ALA D 1 18 ? -10.042 -39.993 -32.547 1.00 19.27 17 ALA D C 1
ATOM 4111 O O . ALA D 1 18 ? -9.601 -41.045 -33.042 1.00 18.31 17 ALA D O 1
ATOM 4113 N N . TYR D 1 19 ? -10.674 -39.069 -33.256 1.00 16.99 18 TYR D N 1
ATOM 4114 C CA . TYR D 1 19 ? -10.805 -39.078 -34.729 1.00 14.62 18 TYR D CA 1
ATOM 4115 C C . TYR D 1 19 ? -9.893 -37.983 -35.281 1.00 13.81 18 TYR D C 1
ATOM 4116 O O . TYR D 1 19 ? -10.044 -36.838 -34.854 1.00 12.60 18 TYR D O 1
ATOM 4125 N N . ILE D 1 20 ? -8.966 -38.385 -36.161 1.00 13.27 19 ILE D N 1
ATOM 4126 C CA . ILE D 1 20 ? -8.073 -37.442 -36.900 1.00 14.16 19 ILE D CA 1
ATOM 4127 C C . ILE D 1 20 ? -8.483 -37.517 -38.370 1.00 13.73 19 ILE D C 1
ATOM 4128 O O . ILE D 1 20 ? -8.248 -38.568 -39.027 1.00 15.72 19 ILE D O 1
ATOM 4133 N N . ALA D 1 21 ? -9.091 -36.459 -38.889 1.00 12.85 20 ALA D N 1
ATOM 4134 C CA . ALA D 1 21 ? -9.625 -36.433 -40.266 1.00 13.21 20 ALA D CA 1
ATOM 4135 C C . ALA D 1 21 ? -8.473 -36.369 -41.302 1.00 13.73 20 ALA D C 1
ATOM 4136 O O . ALA D 1 21 ? -7.320 -36.168 -40.933 1.00 14.36 20 ALA D O 1
ATOM 4138 N N . ASP D 1 22 ? -8.830 -36.477 -42.576 1.00 16.08 21 ASP D N 1
ATOM 4139 C CA . ASP D 1 22 ? -7.878 -36.339 -43.717 1.00 18.08 21 ASP D CA 1
ATOM 4140 C C . ASP D 1 22 ? -7.338 -34.913 -43.800 1.00 18.14 21 ASP D C 1
ATOM 4141 O O . ASP D 1 22 ? -8.053 -33.956 -43.437 1.00 15.80 21 ASP D O 1
ATOM 4146 N N . PHE D 1 23 ? -6.096 -34.791 -44.276 1.00 16.52 22 PHE D N 1
ATOM 4147 C CA . PHE D 1 23 ? -5.422 -33.498 -44.562 1.00 16.92 22 PHE D CA 1
ATOM 4148 C C . PHE D 1 23 ? -5.167 -32.744 -43.255 1.00 15.66 22 PHE D C 1
ATOM 4149 O O . PHE D 1 23 ? -4.972 -31.524 -43.294 1.00 20.44 22 PHE D O 1
ATOM 4157 N N . VAL D 1 24 ? -5.162 -33.444 -42.117 1.00 15.50 23 VAL D N 1
ATOM 4158 C CA . VAL D 1 24 ? -4.810 -32.837 -40.806 1.00 14.04 23 VAL D CA 1
ATOM 4159 C C . VAL D 1 24 ? -3.293 -32.932 -40.612 1.00 15.44 23 VAL D C 1
ATOM 4160 O O . VAL D 1 24 ? -2.689 -33.979 -40.962 1.00 16.48 23 VAL D O 1
ATOM 4164 N N . THR D 1 25 ? -2.707 -31.873 -40.070 1.00 14.35 24 THR D N 1
ATOM 4165 C CA . THR D 1 25 ? -1.297 -31.804 -39.655 1.00 14.42 24 THR D CA 1
ATOM 4166 C C . THR D 1 25 ? -1.220 -31.655 -38.137 1.00 14.50 24 THR D C 1
ATOM 4167 O O . THR D 1 25 ? -1.800 -30.706 -37.616 1.00 15.43 24 THR D O 1
ATOM 4171 N N . ILE D 1 26 ? -0.524 -32.550 -37.435 1.00 13.28 25 ILE D N 1
ATOM 4172 C CA . ILE D 1 26 ? -0.282 -32.418 -35.977 1.00 14.28 25 ILE D CA 1
ATOM 4173 C C . ILE D 1 26 ? 1.206 -32.656 -35.751 1.00 14.44 25 ILE D C 1
ATOM 4174 O O . ILE D 1 26 ? 1.704 -33.705 -36.210 1.00 16.07 25 ILE D O 1
ATOM 4179 N N . THR D 1 27 ? 1.881 -31.724 -35.106 1.00 15.06 26 THR D N 1
ATOM 4180 C CA . THR D 1 27 ? 3.334 -31.867 -34.832 1.00 16.62 26 THR D CA 1
ATOM 4181 C C . THR D 1 27 ? 3.659 -31.580 -33.372 1.00 17.27 26 THR D C 1
ATOM 4182 O O . THR D 1 27 ? 2.969 -30.770 -32.715 1.00 16.28 26 THR D O 1
ATOM 4186 N N . GLY D 1 28 ? 4.725 -32.215 -32.880 1.00 18.03 27 GLY D N 1
ATOM 4187 C CA . GLY D 1 28 ? 5.377 -31.816 -31.631 1.00 18.38 27 GLY D CA 1
ATOM 4188 C C . GLY D 1 28 ? 4.530 -32.060 -30.383 1.00 17.95 27 GLY D C 1
ATOM 4189 O O . GLY D 1 28 ? 3.925 -33.132 -30.255 1.00 20.40 27 GLY D O 1
ATOM 4190 N N . ASP D 1 29 ? 4.560 -31.095 -29.479 1.00 17.80 28 ASP D N 1
ATOM 4191 C CA . ASP D 1 29 ? 4.153 -31.251 -28.061 1.00 18.35 28 ASP D CA 1
ATOM 4192 C C . ASP D 1 29 ? 2.634 -31.087 -27.963 1.00 17.14 28 ASP D C 1
ATOM 4193 O O . ASP D 1 29 ? 2.184 -30.033 -27.498 1.00 17.52 28 ASP D O 1
ATOM 4198 N N . VAL D 1 30 ? 1.895 -32.064 -28.466 1.00 17.25 29 VAL D N 1
ATOM 4199 C CA . VAL D 1 30 ? 0.404 -32.010 -28.523 1.00 15.94 29 VAL D CA 1
ATOM 4200 C C . VAL D 1 30 ? -0.139 -33.259 -27.829 1.00 16.79 29 VAL D C 1
ATOM 4201 O O . VAL D 1 30 ? 0.275 -34.366 -28.171 1.00 17.95 29 VAL D O 1
ATOM 4205 N N . GLN D 1 31 ? -1.075 -33.052 -26.926 1.00 16.24 30 GLN D N 1
ATOM 4206 C CA . GLN D 1 31 ? -1.857 -34.130 -26.282 1.00 18.01 30 GLN D CA 1
ATOM 4207 C C . GLN D 1 31 ? -3.317 -33.943 -26.667 1.00 15.09 30 GLN D C 1
ATOM 4208 O O . GLN D 1 31 ? -3.842 -32.814 -26.513 1.00 15.29 30 GLN D O 1
ATOM 4214 N N . ILE D 1 32 ? -3.955 -35.012 -27.141 1.00 13.78 31 ILE D N 1
ATOM 4215 C CA . ILE D 1 32 ? -5.385 -35.023 -27.528 1.00 14.45 31 ILE D CA 1
ATOM 4216 C C . ILE D 1 32 ? -6.073 -36.155 -26.778 1.00 15.26 31 ILE D C 1
ATOM 4217 O O . ILE D 1 32 ? -5.636 -37.316 -26.878 1.00 15.38 31 ILE D O 1
ATOM 4222 N N . GLY D 1 33 ? -7.123 -35.797 -26.055 1.00 15.62 32 GLY D N 1
ATOM 4223 C CA . GLY D 1 33 ? -7.823 -36.720 -25.151 1.00 15.26 32 GLY D CA 1
ATOM 4224 C C . GLY D 1 33 ? -8.840 -37.602 -25.851 1.00 15.42 32 GLY D C 1
ATOM 4225 O O . GLY D 1 33 ? -9.024 -37.603 -27.132 1.00 15.39 32 GLY D O 1
ATOM 4226 N N . ASP D 1 34 ? -9.527 -38.376 -25.002 1.00 14.59 33 ASP D N 1
ATOM 4227 C CA . ASP D 1 34 ? -10.511 -39.391 -25.416 1.00 15.33 33 ASP D CA 1
ATOM 4228 C C . ASP D 1 34 ? -11.675 -38.756 -26.178 1.00 14.44 33 ASP D C 1
ATOM 4229 O O . ASP D 1 34 ? -12.246 -37.752 -25.720 1.00 12.40 33 ASP D O 1
ATOM 4234 N N . GLU D 1 35 ? -12.082 -39.401 -27.268 1.00 12.16 34 GLU D N 1
ATOM 4235 C CA . GLU D 1 35 ? -13.331 -39.130 -28.012 1.00 13.29 34 GLU D CA 1
ATOM 4236 C C . GLU D 1 35 ? -13.290 -37.713 -28.587 1.00 12.86 34 GLU D C 1
ATOM 4237 O O . GLU D 1 35 ? -14.342 -37.209 -29.007 1.00 15.01 34 GLU D O 1
ATOM 4243 N N . SER D 1 36 ? -12.102 -37.133 -28.684 1.00 13.09 35 SER D N 1
ATOM 4244 C CA . SER D 1 36 ? -11.928 -35.798 -29.305 1.00 11.98 35 SER D CA 1
ATOM 4245 C C . SER D 1 36 ? -11.833 -35.960 -30.828 1.00 12.99 35 SER D C 1
ATOM 4246 O O . SER D 1 36 ? -11.487 -37.035 -31.303 1.00 12.98 35 SER D O 1
ATOM 4249 N N . SER D 1 37 ? -12.090 -34.902 -31.574 1.00 12.41 36 SER D N 1
ATOM 4250 C CA . SER D 1 37 ? -12.116 -35.001 -33.051 1.00 11.25 36 SER D CA 1
ATOM 4251 C C . SER D 1 37 ? -11.438 -33.764 -33.642 1.00 11.28 36 SER D C 1
ATOM 4252 O O . SER D 1 37 ? -11.703 -32.663 -33.174 1.00 11.92 36 SER D O 1
ATOM 4255 N N . ILE D 1 38 ? -10.523 -34.012 -34.552 1.00 10.84 37 ILE D N 1
ATOM 4256 C CA . ILE D 1 38 ? -9.771 -32.958 -35.284 1.00 11.10 37 ILE D CA 1
ATOM 4257 C C . ILE D 1 38 ? -10.191 -33.079 -36.745 1.00 11.95 37 ILE D C 1
ATOM 4258 O O . ILE D 1 38 ? -9.873 -34.111 -37.383 1.00 12.75 37 ILE D O 1
ATOM 4263 N N . TRP D 1 39 ? -10.891 -32.067 -37.250 1.00 11.66 38 TRP D N 1
ATOM 4264 C CA . TRP D 1 39 ? -11.613 -32.159 -38.541 1.00 11.99 38 TRP D CA 1
ATOM 4265 C C . TRP D 1 39 ? -10.742 -31.671 -39.703 1.00 12.66 38 TRP D C 1
ATOM 4266 O O . TRP D 1 39 ? -9.646 -31.180 -39.490 1.00 12.03 38 TRP D O 1
ATOM 4277 N N . PHE D 1 40 ? -11.231 -31.868 -40.914 1.00 13.33 39 PHE D N 1
ATOM 4278 C CA . PHE D 1 40 ? -10.460 -31.772 -42.174 1.00 13.38 39 PHE D CA 1
ATOM 4279 C C . PHE D 1 40 ? -9.658 -30.465 -42.242 1.00 14.88 39 PHE D C 1
ATOM 4280 O O . PHE D 1 40 ? -10.233 -29.378 -41.985 1.00 14.76 39 PHE D O 1
ATOM 4288 N N . GLN D 1 41 ? -8.417 -30.573 -42.695 1.00 16.23 40 GLN D N 1
ATOM 4289 C CA . GLN D 1 41 ? -7.548 -29.426 -43.090 1.00 18.08 40 GLN D CA 1
ATOM 4290 C C . GLN D 1 41 ? -7.011 -28.673 -41.854 1.00 15.70 40 GLN D C 1
ATOM 4291 O O . GLN D 1 41 ? -6.259 -27.711 -42.002 1.00 16.38 40 GLN D O 1
ATOM 4297 N N . THR D 1 42 ? -7.288 -29.123 -40.640 1.00 12.66 41 THR D N 1
ATOM 4298 C CA . THR D 1 42 ? -6.831 -28.429 -39.430 1.00 12.62 41 THR D CA 1
ATOM 4299 C C . THR D 1 42 ? -5.319 -28.632 -39.246 1.00 13.23 41 THR D C 1
ATOM 4300 O O . THR D 1 42 ? -4.786 -29.727 -39.572 1.00 13.41 41 THR D O 1
ATOM 4304 N N . VAL D 1 43 ? -4.652 -27.600 -38.733 1.00 12.07 42 VAL D N 1
ATOM 4305 C CA . VAL D 1 43 ? -3.213 -27.622 -38.406 1.00 13.25 42 VAL D CA 1
ATOM 4306 C C . VAL D 1 43 ? -3.051 -27.381 -36.898 1.00 13.14 42 VAL D C 1
ATOM 4307 O O . VAL D 1 43 ? -3.536 -26.377 -36.391 1.00 14.26 42 VAL D O 1
ATOM 4311 N N . ILE D 1 44 ? -2.347 -28.285 -36.228 1.00 12.35 43 ILE D N 1
ATOM 4312 C CA . ILE D 1 44 ? -1.944 -28.117 -34.810 1.00 13.24 43 ILE D CA 1
ATOM 4313 C C . ILE D 1 44 ? -0.429 -28.278 -34.753 1.00 14.51 43 ILE D C 1
ATOM 4314 O O . ILE D 1 44 ? 0.032 -29.411 -34.828 1.00 14.88 43 ILE D O 1
ATOM 4319 N N . ARG D 1 45 ? 0.311 -27.186 -34.727 1.00 14.52 44 ARG D N 1
ATOM 4320 C CA . ARG D 1 45 ? 1.790 -27.231 -34.683 1.00 16.40 44 ARG D CA 1
ATOM 4321 C C . ARG D 1 45 ? 2.211 -27.009 -33.240 1.00 16.41 44 ARG D C 1
ATOM 4322 O O . ARG D 1 45 ? 2.035 -25.914 -32.733 1.00 16.21 44 ARG D O 1
ATOM 4330 N N . GLY D 1 46 ? 2.755 -28.049 -32.600 1.00 16.94 45 GLY D N 1
ATOM 4331 C CA . GLY D 1 46 ? 3.163 -27.996 -31.199 1.00 17.90 45 GLY D CA 1
ATOM 4332 C C . GLY D 1 46 ? 4.648 -27.739 -31.076 1.00 18.07 45 GLY D C 1
ATOM 4333 O O . GLY D 1 46 ? 5.335 -28.519 -30.382 1.00 18.41 45 GLY D O 1
ATOM 4334 N N . ASP D 1 47 ? 5.136 -26.654 -31.661 1.00 17.33 46 ASP D N 1
ATOM 4335 C CA . ASP D 1 47 ? 6.596 -26.432 -31.816 1.00 16.51 46 ASP D CA 1
ATOM 4336 C C . ASP D 1 47 ? 7.048 -25.166 -31.088 1.00 17.63 46 ASP D C 1
ATOM 4337 O O . ASP D 1 47 ? 8.251 -24.820 -31.253 1.00 19.19 46 ASP D O 1
ATOM 4342 N N . VAL D 1 48 ? 6.183 -24.483 -30.331 1.00 16.54 47 VAL D N 1
ATOM 4343 C CA . VAL D 1 48 ? 6.591 -23.268 -29.559 1.00 17.90 47 VAL D CA 1
ATOM 4344 C C . VAL D 1 48 ? 6.335 -23.489 -28.063 1.00 19.46 47 VAL D C 1
ATOM 4345 O O . VAL D 1 48 ? 7.216 -23.133 -27.239 1.00 18.03 47 VAL D O 1
ATOM 4349 N N . ALA D 1 49 ? 5.143 -23.947 -27.685 1.00 19.50 48 ALA D N 1
ATOM 4350 C CA . ALA D 1 49 ? 4.753 -24.173 -26.280 1.00 18.89 48 ALA D CA 1
ATOM 4351 C C . ALA D 1 49 ? 3.800 -25.357 -26.266 1.00 19.67 48 ALA D C 1
ATOM 4352 O O . ALA D 1 49 ? 3.295 -25.759 -27.310 1.00 17.98 48 ALA D O 1
ATOM 4354 N N . PRO D 1 50 ? 3.587 -26.001 -25.107 1.00 18.35 49 PRO D N 1
ATOM 4355 C CA . PRO D 1 50 ? 2.731 -27.178 -25.060 1.00 19.00 49 PRO D CA 1
ATOM 4356 C C . PRO D 1 50 ? 1.285 -26.879 -25.497 1.00 18.02 49 PRO D C 1
ATOM 4357 O O . PRO D 1 50 ? 0.772 -25.790 -25.246 1.00 15.11 49 PRO D O 1
ATOM 4361 N N . THR D 1 51 ? 0.675 -27.883 -26.117 1.00 16.41 50 THR D N 1
ATOM 4362 C CA . THR D 1 51 ? -0.765 -27.904 -26.467 1.00 15.12 50 THR D CA 1
ATOM 4363 C C . THR D 1 51 ? -1.416 -29.079 -25.741 1.00 14.35 50 THR D C 1
ATOM 4364 O O . THR D 1 51 ? -0.939 -30.202 -25.918 1.00 14.08 50 THR D O 1
ATOM 4368 N N . ILE D 1 52 ? -2.446 -28.803 -24.944 1.00 13.93 51 ILE D N 1
ATOM 4369 C CA . ILE D 1 52 ? -3.205 -29.854 -24.226 1.00 15.43 51 ILE D CA 1
ATOM 4370 C C . ILE D 1 52 ? -4.675 -29.724 -24.602 1.00 14.29 51 ILE D C 1
ATOM 4371 O O . ILE D 1 52 ? -5.269 -28.694 -24.273 1.00 15.76 51 ILE D O 1
ATOM 4376 N N . ILE D 1 53 ? -5.191 -30.712 -25.308 1.00 13.39 52 ILE D N 1
ATOM 4377 C CA . ILE D 1 53 ? -6.616 -30.824 -25.705 1.00 13.68 52 ILE D CA 1
ATOM 4378 C C . ILE D 1 53 ? -7.230 -31.966 -24.893 1.00 13.21 52 ILE D C 1
ATOM 4379 O O . ILE D 1 53 ? -6.694 -33.092 -24.919 1.00 14.17 52 ILE D O 1
ATOM 4384 N N . GLY D 1 54 ? -8.339 -31.665 -24.220 1.00 13.33 53 GLY D N 1
ATOM 4385 C CA . GLY D 1 54 ? -9.022 -32.585 -23.312 1.00 13.02 53 GLY D CA 1
ATOM 4386 C C . GLY D 1 54 ? -9.889 -33.575 -24.063 1.00 13.95 53 GLY D C 1
ATOM 4387 O O . GLY D 1 54 ? -9.613 -33.919 -25.262 1.00 12.50 53 GLY D O 1
ATOM 4388 N N . ASN D 1 55 ? -10.870 -34.116 -23.345 1.00 12.36 54 ASN D N 1
ATOM 4389 C CA . ASN D 1 55 ? -11.754 -35.195 -23.824 1.00 12.40 54 ASN D CA 1
ATOM 4390 C C . ASN D 1 55 ? -13.018 -34.599 -24.448 1.00 11.25 54 ASN D C 1
ATOM 4391 O O . ASN D 1 55 ? -13.487 -33.569 -23.945 1.00 10.44 54 ASN D O 1
ATOM 4396 N N . ARG D 1 56 ? -13.565 -35.258 -25.468 1.00 11.19 55 ARG D N 1
ATOM 4397 C CA . ARG D 1 56 ? -14.846 -34.933 -26.111 1.00 11.13 55 ARG D CA 1
ATOM 4398 C C . ARG D 1 56 ? -14.793 -33.503 -26.670 1.00 11.33 55 ARG D C 1
ATOM 4399 O O . ARG D 1 56 ? -15.843 -32.827 -26.706 1.00 12.64 55 ARG D O 1
ATOM 4407 N N . VAL D 1 57 ? -13.617 -33.089 -27.112 1.00 10.49 56 VAL D N 1
ATOM 4408 C CA . VAL D 1 57 ? -13.393 -31.782 -27.785 1.00 11.05 56 VAL D CA 1
ATOM 4409 C C . VAL D 1 57 ? -13.587 -32.005 -29.283 1.00 11.33 56 VAL D C 1
ATOM 4410 O O . VAL D 1 57 ? -13.044 -33.004 -29.793 1.00 11.13 56 VAL D O 1
ATOM 4414 N N . ASN D 1 58 ? -14.269 -31.107 -29.972 1.00 11.08 57 ASN D N 1
ATOM 4415 C CA . ASN D 1 58 ? -14.248 -31.070 -31.445 1.00 11.37 57 ASN D CA 1
ATOM 4416 C C . ASN D 1 58 ? -13.528 -29.798 -31.863 1.00 11.31 57 ASN D C 1
ATOM 4417 O O . ASN D 1 58 ? -13.898 -28.691 -31.378 1.00 10.94 57 ASN D O 1
ATOM 4422 N N . ILE D 1 59 ? -12.523 -29.964 -32.721 1.00 11.79 58 ILE D N 1
ATOM 4423 C CA . ILE D 1 59 ? -11.808 -28.855 -33.411 1.00 11.51 58 ILE D CA 1
ATOM 4424 C C . ILE D 1 59 ? -12.229 -28.973 -34.863 1.00 12.15 58 ILE D C 1
ATOM 4425 O O . ILE D 1 59 ? -11.812 -29.938 -35.513 1.00 11.55 58 ILE D O 1
ATOM 4430 N N . GLN D 1 60 ? -13.073 -28.061 -35.332 1.00 11.55 59 GLN D N 1
ATOM 4431 C CA . GLN D 1 60 ? -13.762 -28.218 -36.631 1.00 12.19 59 GLN D CA 1
ATOM 4432 C C . GLN D 1 60 ? -12.782 -27.904 -37.778 1.00 11.65 59 GLN D C 1
ATOM 4433 O O . GLN D 1 60 ? -11.576 -27.748 -37.556 1.00 11.86 59 GLN D O 1
ATOM 4439 N N . ASP D 1 61 ? -13.288 -27.923 -38.993 1.00 11.76 60 ASP D N 1
ATOM 4440 C CA . ASP D 1 61 ? -12.483 -27.902 -40.230 1.00 12.03 60 ASP D CA 1
ATOM 4441 C C . ASP D 1 61 ? -11.684 -26.586 -40.329 1.00 11.54 60 ASP D C 1
ATOM 4442 O O . ASP D 1 61 ? -12.210 -25.506 -39.983 1.00 11.67 60 ASP D O 1
ATOM 4447 N N . GLN D 1 62 ? -10.454 -26.691 -40.853 1.00 11.01 61 GLN D N 1
ATOM 4448 C CA . GLN D 1 62 ? -9.655 -25.527 -41.293 1.00 11.47 61 GLN D CA 1
ATOM 4449 C C . GLN D 1 62 ? -9.330 -24.622 -40.100 1.00 11.40 61 GLN D C 1
ATOM 4450 O O . GLN D 1 62 ? -9.170 -23.404 -40.286 1.00 12.47 61 GLN D O 1
ATOM 4456 N N . CYS D 1 63 ? -9.154 -25.210 -38.921 1.00 11.67 62 CYS D N 1
ATOM 4457 C CA . CYS D 1 63 ? -8.667 -24.450 -37.738 1.00 11.09 62 CYS D CA 1
ATOM 4458 C C . CYS D 1 63 ? -7.142 -24.435 -37.762 1.00 10.53 62 CYS D C 1
ATOM 4459 O O . CYS D 1 63 ? -6.506 -25.328 -38.357 1.00 11.28 62 CYS D O 1
ATOM 4462 N N . CYS D 1 64 ? -6.573 -23.452 -37.081 1.00 10.80 63 CYS D N 1
ATOM 4463 C CA . CYS D 1 64 ? -5.122 -23.321 -36.914 1.00 11.46 63 CYS D CA 1
ATOM 4464 C C . CYS D 1 64 ? -4.852 -23.121 -35.425 1.00 11.32 63 CYS D C 1
ATOM 4465 O O . CYS D 1 64 ? -5.390 -22.167 -34.871 1.00 12.14 63 CYS D O 1
ATOM 4468 N N . LEU D 1 65 ? -4.138 -24.050 -34.809 1.00 11.41 64 LEU D N 1
ATOM 4469 C CA . LEU D 1 65 ? -3.761 -24.007 -33.378 1.00 11.62 64 LEU D CA 1
ATOM 4470 C C . LEU D 1 65 ? -2.248 -23.846 -33.288 1.00 13.02 64 LEU D C 1
ATOM 4471 O O . LEU D 1 65 ? -1.506 -24.681 -33.874 1.00 12.67 64 LEU D O 1
ATOM 4476 N N . HIS D 1 66 ? -1.803 -22.785 -32.633 1.00 12.30 65 HIS D N 1
ATOM 4477 C CA . HIS D 1 66 ? -0.348 -22.504 -32.495 1.00 13.84 65 HIS D CA 1
ATOM 4478 C C . HIS D 1 66 ? -0.116 -21.801 -31.156 1.00 14.45 65 HIS D C 1
ATOM 4479 O O . HIS D 1 66 ? -1.083 -21.621 -30.390 1.00 12.66 65 HIS D O 1
ATOM 4486 N N . GLN D 1 67 ? 1.144 -21.519 -30.835 1.00 13.36 66 GLN D N 1
ATOM 4487 C CA . GLN D 1 67 ? 1.493 -20.866 -29.560 1.00 14.35 66 GLN D CA 1
ATOM 4488 C C . GLN D 1 67 ? 2.533 -19.774 -29.802 1.00 14.64 66 GLN D C 1
ATOM 4489 O O . GLN D 1 67 ? 3.313 -19.900 -30.770 1.00 15.14 66 GLN D O 1
ATOM 4495 N N . SER D 1 68 ? 2.610 -18.854 -28.848 1.00 15.92 67 SER D N 1
ATOM 4496 C CA . SER D 1 68 ? 3.755 -17.922 -28.651 1.00 16.92 67 SER D CA 1
ATOM 4497 C C . SER D 1 68 ? 4.558 -18.439 -27.453 1.00 17.32 67 SER D C 1
ATOM 4498 O O . SER D 1 68 ? 4.064 -19.248 -26.664 1.00 16.09 67 SER D O 1
ATOM 4501 N N . PRO D 1 69 ? 5.851 -18.065 -27.330 1.00 19.70 68 PRO D N 1
ATOM 4502 C CA . PRO D 1 69 ? 6.693 -18.659 -26.290 1.00 20.26 68 PRO D CA 1
ATOM 4503 C C . PRO D 1 69 ? 6.117 -18.532 -24.877 1.00 19.24 68 PRO D C 1
ATOM 4504 O O . PRO D 1 69 ? 5.633 -17.486 -24.511 1.00 18.84 68 PRO D O 1
ATOM 4508 N N . ASN D 1 70 ? 6.197 -19.622 -24.124 1.00 21.34 69 ASN D N 1
ATOM 4509 C CA . ASN D 1 70 ? 5.896 -19.689 -22.668 1.00 23.36 69 ASN D CA 1
ATOM 4510 C C . ASN D 1 70 ? 4.402 -19.506 -22.430 1.00 20.84 69 ASN D C 1
ATOM 4511 O O . ASN D 1 70 ? 4.039 -19.173 -21.291 1.00 21.62 69 ASN D O 1
ATOM 4516 N N . LYS D 1 71 ? 3.560 -19.651 -23.467 1.00 18.65 70 LYS D N 1
ATOM 4517 C CA . LYS D 1 71 ? 2.090 -19.498 -23.325 1.00 18.95 70 LYS D CA 1
ATOM 4518 C C . LYS D 1 71 ? 1.450 -20.750 -23.897 1.00 17.78 70 LYS D C 1
ATOM 4519 O O . LYS D 1 71 ? 1.287 -20.897 -25.113 1.00 16.96 70 LYS D O 1
ATOM 4525 N N . PRO D 1 72 ? 1.111 -21.721 -23.019 1.00 17.99 71 PRO D N 1
ATOM 4526 C CA . PRO D 1 72 ? 0.527 -22.972 -23.471 1.00 17.20 71 PRO D CA 1
ATOM 4527 C C . PRO D 1 72 ? -0.838 -22.745 -24.127 1.00 15.48 71 PRO D C 1
ATOM 4528 O O . PRO D 1 72 ? -1.529 -21.810 -23.781 1.00 16.44 71 PRO D O 1
ATOM 4532 N N . LEU D 1 73 ? -1.168 -23.620 -25.070 1.00 14.05 72 LEU D N 1
ATOM 4533 C CA . LEU D 1 73 ? -2.509 -23.656 -25.699 1.00 13.15 72 LEU D CA 1
ATOM 4534 C C . LEU D 1 73 ? -3.292 -24.738 -24.953 1.00 13.06 72 LEU D C 1
ATOM 4535 O O . LEU D 1 73 ? -2.889 -25.902 -25.036 1.00 12.00 72 LEU D O 1
ATOM 4540 N N . ILE D 1 74 ? -4.319 -24.349 -24.210 1.00 12.44 73 ILE D N 1
ATOM 4541 C CA . ILE D 1 74 ? -5.076 -25.274 -23.322 1.00 14.40 73 ILE D CA 1
ATOM 4542 C C . ILE D 1 74 ? -6.536 -25.267 -23.778 1.00 12.47 73 ILE D C 1
ATOM 4543 O O . ILE D 1 74 ? -7.161 -24.209 -23.851 1.00 12.40 73 ILE D O 1
ATOM 4548 N N . ILE D 1 75 ? -7.029 -26.437 -24.158 1.00 11.61 74 ILE D N 1
ATOM 4549 C CA . ILE D 1 75 ? -8.430 -26.623 -24.607 1.00 12.00 74 ILE D CA 1
ATOM 4550 C C . ILE D 1 75 ? -9.000 -27.722 -23.717 1.00 12.32 74 ILE D C 1
ATOM 4551 O O . ILE D 1 75 ? -8.601 -28.874 -23.864 1.00 12.95 74 ILE D O 1
ATOM 4556 N N . GLU D 1 76 ? -9.847 -27.349 -22.777 1.00 13.27 75 GLU D N 1
ATOM 4557 C CA . GLU D 1 76 ? -10.322 -28.284 -21.737 1.00 13.94 75 GLU D CA 1
ATOM 4558 C C . GLU D 1 76 ? -11.434 -29.172 -22.302 1.00 14.11 75 GLU D C 1
ATOM 4559 O O . GLU D 1 76 ? -11.847 -29.031 -23.460 1.00 12.67 75 GLU D O 1
ATOM 4565 N N . ASP D 1 77 ? -11.903 -30.113 -21.490 1.00 14.14 76 ASP D N 1
ATOM 4566 C CA . ASP D 1 77 ? -12.953 -31.083 -21.889 1.00 13.37 76 ASP D CA 1
ATOM 4567 C C . ASP D 1 77 ? -14.202 -30.394 -22.449 1.00 11.70 76 ASP D C 1
ATOM 4568 O O . ASP D 1 77 ? -14.567 -29.313 -21.979 1.00 10.63 76 ASP D O 1
ATOM 4573 N N . ASP D 1 78 ? -14.843 -31.045 -23.421 1.00 11.47 77 ASP D N 1
ATOM 4574 C CA . ASP D 1 78 ? -16.231 -30.748 -23.845 1.00 12.81 77 ASP D CA 1
ATOM 4575 C C . ASP D 1 78 ? -16.292 -29.404 -24.568 1.00 12.41 77 ASP D C 1
ATOM 4576 O O . ASP D 1 78 ? -17.397 -28.846 -24.727 1.00 14.25 77 ASP D O 1
ATOM 4581 N N . VAL D 1 79 ? -15.142 -28.919 -25.040 1.00 10.99 78 VAL D N 1
ATOM 4582 C CA . VAL D 1 79 ? -15.103 -27.668 -25.837 1.00 11.29 78 VAL D CA 1
ATOM 4583 C C . VAL D 1 79 ? -15.483 -27.962 -27.283 1.00 11.02 78 VAL D C 1
ATOM 4584 O O . VAL D 1 79 ? -15.065 -28.983 -27.849 1.00 10.44 78 VAL D O 1
ATOM 4588 N N . THR D 1 80 ? -16.197 -27.011 -27.878 1.00 12.44 79 THR D N 1
ATOM 4589 C CA . THR D 1 80 ? -16.445 -26.946 -29.334 1.00 11.57 79 THR D CA 1
ATOM 4590 C C . THR D 1 80 ? -15.641 -25.783 -29.913 1.00 11.29 79 THR D C 1
ATOM 4591 O O . THR D 1 80 ? -15.816 -24.654 -29.450 1.00 10.52 79 THR D O 1
ATOM 4595 N N . VAL D 1 81 ? -14.823 -26.064 -30.915 1.00 10.21 80 VAL D N 1
ATOM 4596 C CA . VAL D 1 81 ? -14.104 -25.012 -31.669 1.00 10.62 80 VAL D CA 1
ATOM 4597 C C . VAL D 1 81 ? -14.617 -24.991 -33.109 1.00 9.79 80 VAL D C 1
ATOM 4598 O O . VAL D 1 81 ? -14.439 -25.980 -33.815 1.00 10.53 80 VAL D O 1
ATOM 4602 N N . GLY D 1 82 ? -15.280 -23.918 -33.485 1.00 9.32 81 GLY D N 1
ATOM 4603 C CA . GLY D 1 82 ? -15.971 -23.787 -34.787 1.00 9.69 81 GLY D CA 1
ATOM 4604 C C . GLY D 1 82 ? -15.055 -23.776 -36.000 1.00 9.94 81 GLY D C 1
ATOM 4605 O O . GLY D 1 82 ? -13.828 -23.604 -35.859 1.00 9.67 81 GLY D O 1
ATOM 4606 N N . HIS D 1 83 ? -15.641 -23.951 -37.185 1.00 9.73 82 HIS D N 1
ATOM 4607 C CA . HIS D 1 83 ? -14.892 -23.933 -38.462 1.00 10.40 82 HIS D CA 1
ATOM 4608 C C . HIS D 1 83 ? -13.985 -22.700 -38.556 1.00 10.07 82 HIS D C 1
ATOM 4609 O O . HIS D 1 83 ? -14.474 -21.604 -38.220 1.00 10.77 82 HIS D O 1
ATOM 4616 N N . GLN D 1 84 ? -12.774 -22.864 -39.083 1.00 11.13 83 GLN D N 1
ATOM 4617 C CA . GLN D 1 84 ? -11.922 -21.724 -39.527 1.00 11.52 83 GLN D CA 1
ATOM 4618 C C . GLN D 1 84 ? -11.525 -20.827 -38.358 1.00 11.93 83 GLN D C 1
ATOM 4619 O O . GLN D 1 84 ? -11.234 -19.668 -38.579 1.00 16.27 83 GLN D O 1
ATOM 4625 N N . VAL D 1 85 ? -11.478 -21.355 -37.173 1.00 10.14 84 VAL D N 1
ATOM 4626 C CA . VAL D 1 85 ? -10.995 -20.625 -35.974 1.00 9.97 84 VAL D CA 1
ATOM 4627 C C . VAL D 1 85 ? -9.472 -20.664 -35.907 1.00 9.58 84 VAL D C 1
ATOM 4628 O O . VAL D 1 85 ? -8.848 -21.680 -36.262 1.00 9.21 84 VAL D O 1
ATOM 4632 N N . LEU D 1 86 ? -8.905 -19.550 -35.404 1.00 10.00 85 LEU D N 1
ATOM 4633 C CA . LEU D 1 86 ? -7.475 -19.440 -35.073 1.00 11.66 85 LEU D CA 1
ATOM 4634 C C . LEU D 1 86 ? -7.364 -19.337 -33.552 1.00 10.04 85 LEU D C 1
ATOM 4635 O O . LEU D 1 86 ? -7.994 -18.421 -32.975 1.00 11.22 85 LEU D O 1
ATOM 4640 N N . LEU D 1 87 ? -6.679 -20.294 -32.932 1.00 10.77 86 LEU D N 1
ATOM 4641 C CA . LEU D 1 87 ? -6.338 -20.256 -31.488 1.00 11.34 86 LEU D CA 1
ATOM 4642 C C . LEU D 1 87 ? -4.828 -20.091 -31.371 1.00 11.11 86 LEU D C 1
ATOM 4643 O O . LEU D 1 87 ? -4.102 -20.937 -31.914 1.00 13.60 86 LEU D O 1
ATOM 4648 N N . HIS D 1 88 ? -4.370 -19.042 -30.700 1.00 10.98 87 HIS D N 1
ATOM 4649 C CA . HIS D 1 88 ? -2.926 -18.778 -30.551 1.00 11.20 87 HIS D CA 1
ATOM 4650 C C . HIS D 1 88 ? -2.662 -18.614 -29.066 1.00 11.20 87 HIS D C 1
ATOM 4651 O O . HIS D 1 88 ? -2.994 -17.563 -28.547 1.00 10.78 87 HIS D O 1
ATOM 4658 N N . SER D 1 89 ? -2.172 -19.645 -28.384 1.00 13.52 88 SER D N 1
ATOM 4659 C CA . SER D 1 89 ? -1.892 -19.609 -26.923 1.00 13.59 88 SER D CA 1
ATOM 4660 C C . SER D 1 89 ? -3.164 -19.206 -26.170 1.00 14.50 88 SER D C 1
ATOM 4661 O O . SER D 1 89 ? -3.087 -18.486 -25.163 1.00 13.58 88 SER D O 1
ATOM 4664 N N . ALA D 1 90 ? -4.321 -19.684 -26.632 1.00 13.99 89 ALA D N 1
ATOM 4665 C CA . ALA D 1 90 ? -5.628 -19.470 -25.987 1.00 12.84 89 ALA D CA 1
ATOM 4666 C C . ALA D 1 90 ? -5.776 -20.448 -24.819 1.00 12.47 89 ALA D C 1
ATOM 4667 O O . ALA D 1 90 ? -5.196 -21.542 -24.870 1.00 13.68 89 ALA D O 1
ATOM 4669 N N . ILE D 1 91 ? -6.480 -20.033 -23.778 1.00 11.63 90 ILE D N 1
ATOM 4670 C CA . ILE D 1 91 ? -6.926 -20.918 -22.678 1.00 14.02 90 ILE D CA 1
ATOM 4671 C C . ILE D 1 91 ? -8.448 -21.007 -22.816 1.00 12.54 90 ILE D C 1
ATOM 4672 O O . ILE D 1 91 ? -9.132 -19.992 -22.565 1.00 14.05 90 ILE D O 1
ATOM 4677 N N . VAL D 1 92 ? -8.964 -22.159 -23.228 1.00 11.95 91 VAL D N 1
ATOM 4678 C CA . VAL D 1 92 ? -10.417 -22.358 -23.428 1.00 11.19 91 VAL D CA 1
ATOM 4679 C C . VAL D 1 92 ? -10.920 -23.369 -22.393 1.00 11.22 91 VAL D C 1
ATOM 4680 O O . VAL D 1 92 ? -10.533 -24.543 -22.454 1.00 10.86 91 VAL D O 1
ATOM 4684 N N . ARG D 1 93 ? -11.739 -22.896 -21.451 1.00 11.48 92 ARG D N 1
ATOM 4685 C CA . ARG D 1 93 ? -12.134 -23.691 -20.266 1.00 12.22 92 ARG D CA 1
ATOM 4686 C C . ARG D 1 93 ? -13.286 -24.637 -20.631 1.00 12.17 92 ARG D C 1
ATOM 4687 O O . ARG D 1 93 ? -13.956 -24.458 -21.653 1.00 10.83 92 ARG D O 1
ATOM 4695 N N . LYS D 1 94 ? -13.509 -25.578 -19.739 1.00 12.95 93 LYS D N 1
ATOM 4696 C CA . LYS D 1 94 ? -14.472 -26.618 -20.023 1.00 15.34 93 LYS D CA 1
ATOM 4697 C C . LYS D 1 94 ? -15.852 -26.209 -20.512 1.00 12.85 93 LYS D C 1
ATOM 4698 O O . LYS D 1 94 ? -16.468 -25.353 -19.950 1.00 12.56 93 LYS D O 1
ATOM 4704 N N . GLY D 1 95 ? -16.289 -26.870 -21.586 1.00 12.15 94 GLY D N 1
ATOM 4705 C CA . GLY D 1 95 ? -17.655 -26.665 -22.078 1.00 11.87 94 GLY D CA 1
ATOM 4706 C C . GLY D 1 95 ? -17.849 -25.357 -22.824 1.00 11.70 94 GLY D C 1
ATOM 4707 O O . GLY D 1 95 ? -19.000 -25.069 -23.237 1.00 11.51 94 GLY D O 1
ATOM 4708 N N . ALA D 1 96 ? -16.795 -24.554 -23.016 1.00 10.82 95 ALA D N 1
ATOM 4709 C CA . ALA D 1 96 ? -16.914 -23.319 -23.831 1.00 10.51 95 ALA D CA 1
ATOM 4710 C C . ALA D 1 96 ? -17.099 -23.693 -25.300 1.00 10.48 95 ALA D C 1
ATOM 4711 O O . ALA D 1 96 ? -16.801 -24.832 -25.725 1.00 10.22 95 ALA D O 1
ATOM 4713 N N . LEU D 1 97 ? -17.634 -22.743 -26.045 1.00 11.51 96 LEU D N 1
ATOM 4714 C CA . LEU D 1 97 ? -17.835 -22.863 -27.503 1.00 10.74 96 LEU D CA 1
ATOM 4715 C C . LEU D 1 97 ? -17.180 -21.636 -28.150 1.00 11.34 96 LEU D C 1
ATOM 4716 O O . LEU D 1 97 ? -17.512 -20.499 -27.746 1.00 12.05 96 LEU D O 1
ATOM 4721 N N . ILE D 1 98 ? -16.302 -21.868 -29.126 1.00 10.37 97 ILE D N 1
ATOM 4722 C CA . ILE D 1 98 ? -15.657 -20.786 -29.920 1.00 11.61 97 ILE D CA 1
ATOM 4723 C C . ILE D 1 98 ? -16.337 -20.745 -31.287 1.00 11.22 97 ILE D C 1
ATOM 4724 O O . ILE D 1 98 ? -16.169 -21.677 -32.053 1.00 9.92 97 ILE D O 1
ATOM 4729 N N . GLY D 1 99 ? -17.136 -19.721 -31.526 1.00 11.13 98 GLY D N 1
ATOM 4730 C CA . GLY D 1 99 ? -17.924 -19.555 -32.760 1.00 12.22 98 GLY D CA 1
ATOM 4731 C C . GLY D 1 99 ? -17.039 -19.579 -33.991 1.00 11.97 98 GLY D C 1
ATOM 4732 O O . GLY D 1 99 ? -15.927 -19.012 -33.975 1.00 11.36 98 GLY D O 1
ATOM 4733 N N . MET D 1 100 ? -17.526 -20.235 -35.038 1.00 12.06 99 MET D N 1
ATOM 4734 C CA . MET D 1 100 ? -16.831 -20.347 -36.337 1.00 12.12 99 MET D CA 1
ATOM 4735 C C . MET D 1 100 ? -16.307 -18.965 -36.797 1.00 11.91 99 MET D C 1
ATOM 4736 O O . MET D 1 100 ? -16.974 -17.950 -36.599 1.00 12.11 99 MET D O 1
ATOM 4741 N N . GLY D 1 101 ? -15.103 -18.947 -37.346 1.00 11.36 100 GLY D N 1
ATOM 4742 C CA . GLY D 1 101 ? -14.431 -17.772 -37.937 1.00 11.58 100 GLY D CA 1
ATOM 4743 C C . GLY D 1 101 ? -13.902 -16.793 -36.916 1.00 11.44 100 GLY D C 1
ATOM 4744 O O . GLY D 1 101 ? -13.602 -15.657 -37.294 1.00 13.84 100 GLY D O 1
ATOM 4745 N N . SER D 1 102 ? -13.792 -17.214 -35.657 1.00 10.73 101 SER D N 1
ATOM 4746 C CA . SER D 1 102 ? -13.239 -16.378 -34.559 1.00 11.21 101 SER D CA 1
ATOM 4747 C C . SER D 1 102 ? -11.729 -16.519 -34.477 1.00 11.06 101 SER D C 1
ATOM 4748 O O . SER D 1 102 ? -11.146 -17.503 -34.995 1.00 11.44 101 SER D O 1
ATOM 4751 N N . ILE D 1 103 ? -11.106 -15.541 -33.842 1.00 11.34 102 ILE D N 1
ATOM 4752 C CA . ILE D 1 103 ? -9.658 -15.499 -33.561 1.00 12.89 102 ILE D CA 1
ATOM 4753 C C . ILE D 1 103 ? -9.490 -15.249 -32.073 1.00 12.22 102 ILE D C 1
ATOM 4754 O O . ILE D 1 103 ? -10.042 -14.254 -31.575 1.00 11.63 102 ILE D O 1
ATOM 4759 N N . ILE D 1 104 ? -8.807 -16.166 -31.395 1.00 11.73 103 ILE D N 1
ATOM 4760 C CA . ILE D 1 104 ? -8.567 -16.087 -29.933 1.00 11.85 103 ILE D CA 1
ATOM 4761 C C . ILE D 1 104 ? -7.048 -16.002 -29.728 1.00 11.28 103 ILE D C 1
ATOM 4762 O O . ILE D 1 104 ? -6.324 -16.944 -30.083 1.00 11.13 103 ILE D O 1
ATOM 4767 N N . LEU D 1 105 ? -6.577 -14.887 -29.186 1.00 12.97 104 LEU D N 1
ATOM 4768 C CA . LEU D 1 105 ? -5.129 -14.544 -29.218 1.00 13.13 104 LEU D CA 1
ATOM 4769 C C . LEU D 1 105 ? -4.453 -14.786 -27.867 1.00 14.11 104 LEU D C 1
ATOM 4770 O O . LEU D 1 105 ? -5.075 -15.329 -26.951 1.00 14.31 104 LEU D O 1
ATOM 4775 N N . ASP D 1 106 ? -3.167 -14.462 -27.809 1.00 15.58 105 ASP D N 1
ATOM 4776 C CA . ASP D 1 106 ? -2.212 -15.018 -26.821 1.00 15.76 105 ASP D CA 1
ATOM 4777 C C . ASP D 1 106 ? -2.622 -14.654 -25.391 1.00 16.77 105 ASP D C 1
ATOM 4778 O O . ASP D 1 106 ? -2.772 -13.472 -25.068 1.00 15.50 105 ASP D O 1
ATOM 4783 N N . GLY D 1 107 ? -2.818 -15.700 -24.583 1.00 16.18 106 GLY D N 1
ATOM 4784 C CA . GLY D 1 107 ? -3.124 -15.601 -23.149 1.00 15.80 106 GLY D CA 1
ATOM 4785 C C . GLY D 1 107 ? -4.566 -15.190 -22.906 1.00 15.68 106 GLY D C 1
ATOM 4786 O O . GLY D 1 107 ? -4.917 -15.015 -21.725 1.00 16.61 106 GLY D O 1
ATOM 4787 N N . ALA D 1 108 ? -5.387 -15.060 -23.963 1.00 13.73 107 ALA D N 1
ATOM 4788 C CA . ALA D 1 108 ? -6.846 -14.863 -23.796 1.00 13.32 107 ALA D CA 1
ATOM 4789 C C . ALA D 1 108 ? -7.416 -16.091 -23.084 1.00 13.81 107 ALA D C 1
ATOM 4790 O O . ALA D 1 108 ? -6.960 -17.227 -23.375 1.00 14.81 107 ALA D O 1
ATOM 4792 N N . GLU D 1 109 ? -8.380 -15.871 -22.194 1.00 12.97 108 GLU D N 1
ATOM 4793 C CA . GLU D 1 109 ? -9.013 -16.951 -21.404 1.00 14.06 108 GLU D CA 1
ATOM 4794 C C . GLU D 1 109 ? -10.523 -16.896 -21.640 1.00 13.20 108 GLU D C 1
ATOM 4795 O O . GLU D 1 109 ? -11.155 -15.859 -21.367 1.00 15.47 108 GLU D O 1
ATOM 4801 N N . ILE D 1 110 ? -11.073 -18.000 -22.112 1.00 12.37 109 ILE D N 1
ATOM 4802 C CA . ILE D 1 110 ? -12.516 -18.172 -22.351 1.00 11.79 109 ILE D CA 1
ATOM 4803 C C . ILE D 1 110 ? -13.086 -19.000 -21.194 1.00 11.97 109 ILE D C 1
ATOM 4804 O O . ILE D 1 110 ? -12.736 -20.184 -21.070 1.00 11.98 109 ILE D O 1
ATOM 4809 N N . GLY D 1 111 ? -13.938 -18.352 -20.380 1.00 12.16 110 GLY D N 1
ATOM 4810 C CA . GLY D 1 111 ? -14.515 -18.956 -19.179 1.00 13.23 110 GLY D CA 1
ATOM 4811 C C . GLY D 1 111 ? -15.305 -20.216 -19.444 1.00 13.26 110 GLY D C 1
ATOM 4812 O O . GLY D 1 111 ? -15.877 -20.355 -20.564 1.00 12.13 110 GLY D O 1
ATOM 4813 N N . LYS D 1 112 ? -15.415 -21.060 -18.418 1.00 14.32 111 LYS D N 1
ATOM 4814 C CA . LYS D 1 112 ? -16.192 -22.318 -18.506 1.00 15.97 111 LYS D CA 1
ATOM 4815 C C . LYS D 1 112 ? -17.599 -22.011 -19.046 1.00 13.34 111 LYS D C 1
ATOM 4816 O O . LYS D 1 112 ? -18.303 -21.051 -18.565 1.00 11.81 111 LYS D O 1
ATOM 4822 N N . GLY D 1 113 ? -18.020 -22.793 -20.040 1.00 13.74 112 GLY D N 1
ATOM 4823 C CA . GLY D 1 113 ? -19.361 -22.723 -20.637 1.00 13.19 112 GLY D CA 1
ATOM 4824 C C . GLY D 1 113 ? -19.707 -21.417 -21.328 1.00 12.88 112 GLY D C 1
ATOM 4825 O O . GLY D 1 113 ? -20.894 -21.208 -21.603 1.00 13.20 112 GLY D O 1
ATOM 4826 N N . ALA D 1 114 ? -18.734 -20.544 -21.607 1.00 12.29 113 ALA D N 1
ATOM 4827 C CA . ALA D 1 114 ? -18.972 -19.299 -22.366 1.00 12.56 113 ALA D CA 1
ATOM 4828 C C . ALA D 1 114 ? -19.125 -19.637 -23.864 1.00 12.80 113 ALA D C 1
ATOM 4829 O O . ALA D 1 114 ? -18.716 -20.744 -24.307 1.00 11.85 113 ALA D O 1
ATOM 4831 N N . PHE D 1 115 ? -19.756 -18.727 -24.588 1.00 13.86 114 PHE D N 1
ATOM 4832 C CA . PHE D 1 115 ? -20.060 -18.828 -26.029 1.00 13.62 114 PHE D CA 1
ATOM 4833 C C . PHE D 1 115 ? -19.462 -17.589 -26.671 1.00 13.13 114 PHE D C 1
ATOM 4834 O O . PHE D 1 115 ? -19.947 -16.496 -26.402 1.00 12.84 114 PHE D O 1
ATOM 4842 N N . VAL D 1 116 ? -18.431 -17.763 -27.497 1.00 11.49 115 VAL D N 1
ATOM 4843 C CA . VAL D 1 116 ? -17.869 -16.675 -28.326 1.00 11.79 115 VAL D CA 1
ATOM 4844 C C . VAL D 1 116 ? -18.592 -16.727 -29.662 1.00 12.79 115 VAL D C 1
ATOM 4845 O O . VAL D 1 116 ? -18.503 -17.771 -30.352 1.00 12.25 115 VAL D O 1
ATOM 4849 N N . GLY D 1 117 ? -19.327 -15.670 -30.010 1.00 12.19 116 GLY D N 1
ATOM 4850 C CA . GLY D 1 117 ? -20.134 -15.649 -31.240 1.00 12.45 116 GLY D CA 1
ATOM 4851 C C . GLY D 1 117 ? -19.250 -15.741 -32.474 1.00 12.78 116 GLY D C 1
ATOM 4852 O O . GLY D 1 117 ? -18.051 -15.330 -32.422 1.00 11.32 116 GLY D O 1
ATOM 4853 N N . ALA D 1 118 ? -19.810 -16.244 -33.578 1.00 12.59 117 ALA D N 1
ATOM 4854 C CA . ALA D 1 1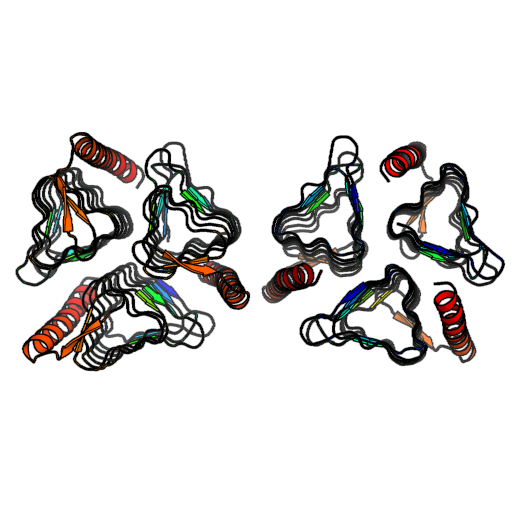18 ? -19.111 -16.351 -34.879 1.00 12.96 117 ALA D CA 1
ATOM 4855 C C . ALA D 1 118 ? -18.452 -15.026 -35.258 1.00 12.35 117 ALA D C 1
ATOM 4856 O O . ALA D 1 118 ? -19.046 -13.944 -35.015 1.00 12.95 117 ALA D O 1
ATOM 4858 N N . GLY D 1 119 ? -17.231 -15.116 -35.803 1.00 11.62 118 GLY D N 1
ATOM 4859 C CA . GLY D 1 119 ? -16.521 -13.990 -36.432 1.00 13.00 118 GLY D CA 1
ATOM 4860 C C . GLY D 1 119 ? -15.887 -13.055 -35.414 1.00 13.23 118 GLY D C 1
ATOM 4861 O O . GLY D 1 119 ? -15.454 -11.966 -35.814 1.00 15.09 118 GLY D O 1
ATOM 4862 N N . SER D 1 120 ? -15.767 -13.479 -34.157 1.00 12.78 119 SER D N 1
ATOM 4863 C CA . SER D 1 120 ? -15.250 -12.603 -33.076 1.00 13.09 119 SER D CA 1
ATOM 4864 C C . SER D 1 120 ? -13.723 -12.564 -33.047 1.00 12.45 119 SER D C 1
ATOM 4865 O O . SER D 1 120 ? -13.067 -13.478 -33.571 1.00 12.29 119 SER D O 1
ATOM 4868 N N . LEU D 1 121 ? -13.178 -11.547 -32.384 1.00 11.96 120 LEU D N 1
ATOM 4869 C CA . LEU D 1 121 ? -11.742 -11.450 -32.047 1.00 13.36 120 LEU D CA 1
ATOM 4870 C C . LEU D 1 121 ? -11.646 -11.202 -30.548 1.00 13.26 120 LEU D C 1
ATOM 4871 O O . LEU D 1 121 ? -12.272 -10.214 -30.051 1.00 13.79 120 LEU D O 1
ATOM 4876 N N . VAL D 1 122 ? -10.953 -12.092 -29.848 1.00 13.55 121 VAL D N 1
ATOM 4877 C CA . VAL D 1 122 ? -10.604 -11.904 -28.415 1.00 13.17 121 VAL D CA 1
ATOM 4878 C C . VAL D 1 122 ? -9.120 -11.565 -28.332 1.00 13.29 121 VAL D C 1
ATOM 4879 O O . VAL D 1 122 ? -8.273 -12.413 -28.610 1.00 12.63 121 VAL D O 1
ATOM 4883 N N . PRO D 1 123 ? -8.790 -10.306 -27.972 1.00 14.26 122 PRO D N 1
ATOM 4884 C CA . PRO D 1 123 ? -7.414 -9.824 -27.966 1.00 15.90 122 PRO D CA 1
ATOM 4885 C C . PRO D 1 123 ? -6.538 -10.465 -26.903 1.00 14.61 122 PRO D C 1
ATOM 4886 O O . PRO D 1 123 ? -7.031 -11.094 -25.962 1.00 14.09 122 PRO D O 1
ATOM 4890 N N . PRO D 1 124 ? -5.203 -10.337 -27.021 1.00 15.41 123 PRO D N 1
ATOM 4891 C CA . PRO D 1 124 ? -4.290 -10.985 -26.080 1.00 17.25 123 PRO D CA 1
ATOM 4892 C C . PRO D 1 124 ? -4.612 -10.594 -24.634 1.00 17.20 123 PRO D C 1
ATOM 4893 O O . PRO D 1 124 ? -4.878 -9.439 -24.378 1.00 18.56 123 PRO D O 1
ATOM 4897 N N . GLY D 1 125 ? -4.646 -11.581 -23.755 1.00 16.32 124 GLY D N 1
ATOM 4898 C CA . GLY D 1 125 ? -4.769 -11.406 -22.298 1.00 20.17 124 GLY D CA 1
ATOM 4899 C C . GLY D 1 125 ? -6.203 -11.172 -21.854 1.00 20.04 124 GLY D C 1
ATOM 4900 O O . GLY D 1 125 ? -6.415 -11.103 -20.620 1.00 21.09 124 GLY D O 1
ATOM 4901 N N . LYS D 1 126 ? -7.162 -11.048 -22.777 1.00 15.68 125 LYS D N 1
ATOM 4902 C CA . LYS D 1 126 ? -8.552 -10.684 -22.397 1.00 17.96 125 LYS D CA 1
ATOM 4903 C C . LYS D 1 126 ? -9.281 -11.919 -21.857 1.00 17.02 125 LYS D C 1
ATOM 4904 O O . LYS D 1 126 ? -9.071 -13.031 -22.407 1.00 16.96 125 LYS D O 1
ATOM 4910 N N . LYS D 1 127 ? -10.121 -11.733 -20.846 1.00 17.35 126 LYS D N 1
ATOM 4911 C CA . LYS D 1 127 ? -10.908 -12.830 -20.232 1.00 19.13 126 LYS D CA 1
ATOM 4912 C C . LYS D 1 127 ? -12.378 -12.674 -20.604 1.00 18.00 126 LYS D C 1
ATOM 4913 O O . LYS D 1 127 ? -12.904 -11.561 -20.491 1.00 19.90 126 LYS D O 1
ATOM 4919 N N . ILE D 1 128 ? -13.001 -13.754 -21.062 1.00 14.76 127 ILE D N 1
ATOM 4920 C CA . ILE D 1 128 ? -14.459 -13.816 -21.296 1.00 13.86 127 ILE D CA 1
ATOM 4921 C C . ILE D 1 128 ? -15.072 -14.545 -20.114 1.00 13.26 127 ILE D C 1
ATOM 4922 O O . ILE D 1 128 ? -14.667 -15.661 -19.805 1.00 13.16 127 ILE D O 1
ATOM 4927 N N . PRO D 1 129 ? -16.021 -13.917 -19.400 1.00 13.49 128 PRO D N 1
ATOM 4928 C CA . PRO D 1 129 ? -16.564 -14.522 -18.195 1.00 14.69 128 PRO D CA 1
ATOM 4929 C C . PRO D 1 129 ? -17.294 -15.828 -18.481 1.00 13.37 128 PRO D C 1
ATOM 4930 O O . PRO D 1 129 ? -17.902 -15.968 -19.535 1.00 13.04 128 PRO D O 1
ATOM 4934 N N . GLU D 1 130 ? -17.284 -16.716 -17.469 1.00 14.44 129 GLU D N 1
ATOM 4935 C CA . GLU D 1 130 ? -18.011 -18.018 -17.568 1.00 16.17 129 GLU D CA 1
ATOM 4936 C C . GLU D 1 130 ? -19.496 -17.760 -17.937 1.00 14.98 129 GLU D C 1
ATOM 4937 O O . GLU D 1 130 ? -20.104 -16.758 -17.483 1.00 14.20 129 GLU D O 1
ATOM 4943 N N . LYS D 1 131 ? -20.060 -18.637 -18.773 1.00 13.99 130 LYS D N 1
ATOM 4944 C CA . LYS D 1 131 ? -21.507 -18.749 -19.083 1.00 15.23 130 LYS D CA 1
ATOM 4945 C C . LYS D 1 131 ? -22.057 -17.443 -19.666 1.00 15.09 130 LYS D C 1
ATOM 4946 O O . LYS D 1 131 ? -23.239 -17.162 -19.477 1.00 15.04 130 LYS D O 1
ATOM 4952 N N . THR D 1 132 ? -21.255 -16.661 -20.399 1.00 13.43 131 THR D N 1
ATOM 4953 C CA . THR D 1 132 ? -21.746 -15.480 -21.135 1.00 13.11 131 THR D CA 1
ATOM 4954 C C . THR D 1 132 ? -21.687 -15.732 -22.643 1.00 13.45 131 THR D C 1
ATOM 4955 O O . THR D 1 132 ? -20.881 -16.576 -23.075 1.00 14.43 131 THR D O 1
ATOM 4959 N N . LEU D 1 133 ? -22.501 -14.984 -23.373 1.00 14.34 132 LEU D N 1
ATOM 4960 C CA . LEU D 1 133 ? -22.351 -14.783 -24.831 1.00 13.71 132 LEU D CA 1
ATOM 4961 C C . LEU D 1 133 ? -21.526 -13.510 -24.994 1.00 14.50 132 LEU D C 1
ATOM 4962 O O . LEU D 1 133 ? -21.900 -12.487 -24.357 1.00 14.03 132 LEU D O 1
ATOM 4967 N N . ALA D 1 134 ? -20.445 -13.568 -25.764 1.00 13.90 133 ALA D N 1
ATOM 4968 C CA . ALA D 1 134 ? -19.598 -12.427 -26.114 1.00 13.19 133 ALA D CA 1
ATOM 4969 C C . ALA D 1 134 ? -19.356 -12.512 -27.614 1.00 14.06 133 ALA D C 1
ATOM 4970 O O . ALA D 1 134 ? -19.079 -13.612 -28.117 1.00 13.85 133 ALA D O 1
ATOM 4972 N N . PHE D 1 135 ? -19.510 -11.399 -28.320 1.00 13.81 134 PHE D N 1
ATOM 4973 C CA . PHE D 1 135 ? -19.131 -11.348 -29.747 1.00 14.60 134 PHE D CA 1
ATOM 4974 C C . PHE D 1 135 ? -18.696 -9.951 -30.128 1.00 14.48 134 PHE D C 1
ATOM 4975 O O . PHE D 1 135 ? -18.914 -8.979 -29.347 1.00 12.90 134 PHE D O 1
ATOM 4983 N N . GLY D 1 136 ? -18.053 -9.884 -31.280 1.00 15.18 135 GLY D N 1
ATOM 4984 C CA . GLY D 1 136 ? -17.545 -8.647 -31.900 1.00 16.55 135 GLY D CA 1
ATOM 4985 C C . GLY D 1 136 ? -16.034 -8.672 -31.990 1.00 17.18 135 GLY D C 1
ATOM 4986 O O . GLY D 1 136 ? -15.405 -9.673 -31.631 1.00 12.93 135 GLY D O 1
ATOM 4987 N N . ARG D 1 137 ? -15.458 -7.555 -32.439 1.00 17.15 136 ARG D N 1
ATOM 4988 C CA . ARG D 1 137 ? -14.006 -7.376 -32.623 1.00 17.06 136 ARG D CA 1
ATOM 4989 C C . ARG D 1 137 ? -13.657 -5.989 -32.091 1.00 17.50 136 ARG D C 1
ATOM 4990 O O . ARG D 1 137 ? -13.899 -5.012 -32.800 1.00 17.76 136 ARG D O 1
ATOM 4998 N N . PRO D 1 138 ? -13.179 -5.853 -30.837 1.00 18.21 137 PRO D N 1
ATOM 4999 C CA . PRO D 1 138 ? -13.023 -6.973 -29.891 1.00 15.59 137 PRO D CA 1
ATOM 5000 C C . PRO D 1 138 ? -14.336 -7.454 -29.263 1.00 16.12 137 PRO D C 1
ATOM 5001 O O . PRO D 1 138 ? -15.266 -6.671 -29.175 1.00 16.93 137 PRO D O 1
ATOM 5005 N N . ALA D 1 139 ? -14.376 -8.713 -28.813 1.00 15.10 138 ALA D N 1
ATOM 5006 C CA . ALA D 1 139 ? -15.586 -9.356 -28.250 1.00 15.98 138 ALA D CA 1
ATOM 5007 C C . ALA D 1 139 ? -16.026 -8.613 -26.973 1.00 17.32 138 ALA D C 1
ATOM 5008 O O . ALA D 1 139 ? -15.156 -8.286 -26.150 1.00 17.84 138 ALA D O 1
ATOM 5010 N N . LYS D 1 140 ? -17.322 -8.356 -26.860 1.00 17.72 139 LYS D N 1
ATOM 5011 C CA . LYS D 1 140 ? -17.979 -7.686 -25.706 1.00 18.80 139 LYS D CA 1
ATOM 5012 C C . LYS D 1 140 ? -19.024 -8.641 -25.136 1.00 17.36 139 LYS D C 1
ATOM 5013 O O . LYS D 1 140 ? -19.739 -9.337 -25.958 1.00 15.34 139 LYS D O 1
ATOM 5019 N N . VAL D 1 141 ? -19.176 -8.683 -23.811 1.00 16.76 140 VAL D N 1
ATOM 5020 C CA . VAL D 1 141 ? -20.247 -9.476 -23.167 1.00 15.40 140 VAL D CA 1
ATOM 5021 C C . VAL D 1 141 ? -21.605 -8.905 -23.602 1.00 15.58 140 VAL D C 1
ATOM 5022 O O . VAL D 1 141 ? -21.805 -7.676 -23.534 1.00 16.69 140 VAL D O 1
ATOM 5026 N N . ILE D 1 142 ? -22.499 -9.779 -24.063 1.00 14.60 141 ILE D N 1
ATOM 5027 C CA . ILE D 1 142 ? -23.859 -9.427 -24.568 1.00 16.14 141 ILE D CA 1
ATOM 5028 C C . ILE D 1 142 ? -24.903 -9.773 -23.511 1.00 16.54 141 ILE D C 1
ATOM 5029 O O . ILE D 1 142 ? -25.775 -8.970 -23.279 1.00 17.15 141 ILE D O 1
ATOM 5034 N N . ARG D 1 143 ? -24.832 -10.977 -22.941 1.00 16.42 142 ARG D N 1
ATOM 5035 C CA . ARG D 1 143 ? -25.883 -11.526 -22.068 1.00 15.54 142 ARG D CA 1
ATOM 5036 C C . ARG D 1 143 ? -25.354 -12.763 -21.356 1.00 16.04 142 ARG D C 1
ATOM 5037 O O . ARG D 1 143 ? -24.289 -13.345 -21.756 1.00 15.79 142 ARG D O 1
ATOM 5045 N N . GLU D 1 144 ? -26.057 -13.179 -20.316 1.00 13.25 143 GLU D N 1
ATOM 5046 C CA . GLU D 1 144 ? -25.761 -14.449 -19.614 1.00 14.71 143 GLU D CA 1
ATOM 5047 C C . GLU D 1 144 ? -26.462 -15.543 -20.412 1.00 14.95 143 GLU D C 1
ATOM 5048 O O . GLU D 1 144 ? -27.602 -15.290 -20.822 1.00 18.47 143 GLU D O 1
ATOM 5054 N N . LEU D 1 145 ? -25.820 -16.687 -20.612 1.00 14.11 144 LEU D N 1
ATOM 5055 C CA . LEU D 1 145 ? -26.454 -17.791 -21.360 1.00 14.05 144 LEU D CA 1
ATOM 5056 C C . LEU D 1 145 ? -27.606 -18.398 -20.541 1.00 14.77 144 LEU D C 1
ATOM 5057 O O . LEU D 1 145 ? -27.528 -18.409 -19.317 1.00 14.79 144 LEU D O 1
ATOM 5062 N N . THR D 1 146 ? -28.616 -18.892 -21.234 1.00 13.75 145 THR D N 1
ATOM 5063 C CA . THR D 1 146 ? -29.851 -19.490 -20.665 1.00 17.67 145 THR D CA 1
ATOM 5064 C C . THR D 1 146 ? -29.793 -21.002 -20.855 1.00 18.14 145 THR D C 1
ATOM 5065 O O . THR D 1 146 ? -28.894 -21.485 -21.556 1.00 14.77 145 THR D O 1
ATOM 5069 N N . GLU D 1 147 ? -30.768 -21.715 -20.306 1.00 19.62 146 GLU D N 1
ATOM 5070 C CA . GLU D 1 147 ? -30.914 -23.176 -20.489 1.00 21.25 146 GLU D CA 1
ATOM 5071 C C . GLU D 1 147 ? -31.061 -23.511 -21.977 1.00 19.65 146 GLU D C 1
ATOM 5072 O O . GLU D 1 147 ? -30.518 -24.554 -22.398 1.00 17.65 146 GLU D O 1
ATOM 5078 N N . GLU D 1 148 ? -31.751 -22.691 -22.762 1.00 17.91 147 GLU D N 1
ATOM 5079 C CA . GLU D 1 148 ? -31.921 -22.877 -24.227 1.00 21.28 147 GLU D CA 1
ATOM 5080 C C . GLU D 1 148 ? -30.532 -22.847 -24.894 1.00 16.68 147 GLU D C 1
ATOM 5081 O O . GLU D 1 148 ? -30.255 -23.680 -25.790 1.00 16.67 147 GLU D O 1
ATOM 5087 N N . ASP D 1 149 ? -29.685 -21.897 -24.516 1.00 14.31 148 ASP D N 1
ATOM 5088 C CA . ASP D 1 149 ? -28.301 -21.813 -25.067 1.00 13.78 148 ASP D CA 1
ATOM 5089 C C . ASP D 1 149 ? -27.524 -23.062 -24.668 1.00 13.11 148 ASP D C 1
ATOM 5090 O O . ASP D 1 149 ? -26.789 -23.609 -25.499 1.00 13.74 148 ASP D O 1
ATOM 5095 N N . LEU D 1 150 ? -27.630 -23.482 -23.423 1.00 13.48 149 LEU D N 1
ATOM 5096 C CA . LEU D 1 150 ? -26.866 -24.664 -22.933 1.00 15.21 149 LEU D CA 1
ATOM 5097 C C . LEU D 1 150 ? -27.331 -25.906 -23.697 1.00 14.92 149 LEU D C 1
ATOM 5098 O O . LEU D 1 150 ? -26.444 -26.734 -24.075 1.00 13.61 149 LEU D O 1
ATOM 5103 N N . GLN D 1 151 ? -28.634 -26.022 -24.002 1.00 15.07 150 GLN D N 1
ATOM 5104 C CA . GLN D 1 151 ? -29.140 -27.194 -24.738 1.00 16.00 150 GLN D CA 1
ATOM 5105 C C . GLN D 1 151 ? -28.561 -27.215 -26.144 1.00 15.22 150 GLN D C 1
ATOM 5106 O O . GLN D 1 151 ? -28.217 -28.320 -26.627 1.00 15.84 150 GLN D O 1
ATOM 5112 N N . ASP D 1 152 ? -28.431 -26.049 -26.789 1.00 15.02 151 ASP D N 1
ATOM 5113 C CA . ASP D 1 152 ? -27.812 -25.918 -28.133 1.00 16.47 151 ASP D CA 1
ATOM 5114 C C . ASP D 1 152 ? -26.354 -26.380 -28.058 1.00 14.44 151 ASP D C 1
ATOM 5115 O O . ASP D 1 152 ? -25.893 -27.064 -28.991 1.00 13.39 151 ASP D O 1
ATOM 5120 N N . MET D 1 153 ? -25.632 -25.980 -27.001 1.00 12.75 152 MET D N 1
ATOM 5121 C CA . MET D 1 153 ? -24.186 -26.294 -26.859 1.00 12.34 152 MET D CA 1
ATOM 5122 C C . MET D 1 153 ? -24.040 -27.810 -26.642 1.00 11.97 152 MET D C 1
ATOM 5123 O O . MET D 1 153 ? -23.121 -28.432 -27.233 1.00 10.43 152 MET D O 1
ATOM 5128 N N . GLU D 1 154 ? -24.954 -28.396 -25.862 1.00 11.63 153 GLU D N 1
ATOM 5129 C CA . GLU D 1 154 ? -24.955 -29.861 -25.619 1.00 12.01 153 GLU D CA 1
ATOM 5130 C C . GLU D 1 154 ? -25.208 -30.596 -26.928 1.00 12.39 153 GLU D C 1
ATOM 5131 O O . GLU D 1 154 ? -24.506 -31.603 -27.184 1.00 12.13 153 GLU D O 1
ATOM 5137 N N . ARG D 1 155 ? -26.169 -30.115 -27.724 1.00 12.56 154 ARG D N 1
ATOM 5138 C CA . ARG D 1 155 ? -26.580 -30.810 -28.976 1.00 15.81 154 ARG D CA 1
ATOM 5139 C C . ARG D 1 155 ? -25.381 -30.854 -29.917 1.00 14.39 154 ARG D C 1
ATOM 5140 O O . ARG D 1 155 ? -25.087 -31.940 -30.440 1.00 14.97 154 ARG D O 1
ATOM 5148 N N . ILE D 1 156 ? -24.689 -29.728 -30.099 1.00 13.36 155 ILE D N 1
ATOM 5149 C CA . ILE D 1 156 ? -23.527 -29.648 -31.035 1.00 15.51 155 ILE D CA 1
ATOM 5150 C C . ILE D 1 156 ? -22.428 -30.598 -30.580 1.00 14.07 155 ILE D C 1
ATOM 5151 O O . ILE D 1 156 ? -21.911 -31.351 -31.415 1.00 12.29 155 ILE D O 1
ATOM 5156 N N . ARG D 1 157 ? -22.070 -30.574 -29.300 1.00 13.41 156 ARG D N 1
ATOM 5157 C CA . ARG D 1 157 ? -21.005 -31.450 -28.754 1.00 14.66 156 ARG D CA 1
ATOM 5158 C C . ARG D 1 157 ? -21.354 -32.929 -29.018 1.00 13.47 156 ARG D C 1
ATOM 5159 O O . ARG D 1 157 ? -20.482 -33.676 -29.469 1.00 13.04 156 ARG D O 1
ATOM 5167 N N . ARG D 1 158 ? -22.580 -33.337 -28.744 1.00 13.48 157 ARG D N 1
ATOM 5168 C CA . ARG D 1 158 ? -22.983 -34.771 -28.853 1.00 13.28 157 ARG D CA 1
ATOM 5169 C C . ARG D 1 158 ? -23.085 -35.153 -30.333 1.00 14.81 157 ARG D C 1
ATOM 5170 O O . ARG D 1 158 ? -22.671 -36.254 -30.689 1.00 13.18 157 ARG D O 1
ATOM 5178 N N . GLU D 1 159 ? -23.580 -34.253 -31.184 1.00 14.59 158 GLU D N 1
ATOM 5179 C CA . GLU D 1 159 ? -23.667 -34.489 -32.658 1.00 17.30 158 GLU D CA 1
ATOM 5180 C C . GLU D 1 159 ? -22.245 -34.710 -33.197 1.00 15.88 158 GLU D C 1
ATOM 5181 O O . GLU D 1 159 ? -22.049 -35.607 -34.032 1.00 14.03 158 GLU D O 1
ATOM 5187 N N . TYR D 1 160 ? -21.245 -33.985 -32.709 1.00 12.92 159 TYR D N 1
ATOM 5188 C CA . TYR D 1 160 ? -19.850 -34.149 -33.212 1.00 13.79 159 TYR D CA 1
ATOM 5189 C C . TYR D 1 160 ? -19.273 -35.484 -32.753 1.00 14.68 159 TYR D C 1
ATOM 5190 O O . TYR D 1 160 ? -18.511 -36.109 -33.525 1.00 14.35 159 TYR D O 1
ATOM 5199 N N . ILE D 1 161 ? -19.602 -35.939 -31.548 1.00 13.72 160 ILE D N 1
ATOM 5200 C CA . ILE D 1 161 ? -19.158 -37.285 -31.084 1.00 14.63 160 ILE D CA 1
ATOM 5201 C C . ILE D 1 161 ? -19.667 -38.306 -32.101 1.00 15.12 160 ILE D C 1
ATOM 5202 O O . ILE D 1 161 ? -18.873 -39.181 -32.514 1.00 14.15 160 ILE D O 1
ATOM 5207 N N . GLU D 1 162 ? -20.936 -38.218 -32.478 1.00 14.64 161 GLU D N 1
ATOM 5208 C CA . GLU D 1 162 ? -21.581 -39.196 -33.398 1.00 15.12 161 GLU D CA 1
ATOM 5209 C C . GLU D 1 162 ? -20.955 -39.076 -34.784 1.00 15.54 161 GLU D C 1
ATOM 5210 O O . GLU D 1 162 ? -20.694 -40.109 -35.395 1.00 16.33 161 GLU D O 1
ATOM 5216 N N . LYS D 1 163 ? -20.774 -37.861 -35.295 1.00 16.97 162 LYS D N 1
ATOM 5217 C CA . LYS D 1 163 ? -20.207 -37.692 -36.651 1.00 17.56 162 LYS D CA 1
ATOM 5218 C C . LYS D 1 163 ? -18.788 -38.244 -36.661 1.00 16.49 162 LYS D C 1
ATOM 5219 O O . LYS D 1 163 ? -18.428 -38.903 -37.669 1.00 16.45 162 LYS D O 1
ATOM 5225 N N . ALA D 1 164 ? -18.008 -37.970 -35.616 1.00 15.54 163 ALA D N 1
ATOM 5226 C CA . ALA D 1 164 ? -16.605 -38.428 -35.531 1.00 15.93 163 ALA D CA 1
ATOM 5227 C C . ALA D 1 164 ? -16.592 -39.962 -35.588 1.00 16.82 163 ALA D C 1
ATOM 5228 O O . ALA D 1 164 ? -15.731 -40.510 -36.316 1.00 16.41 163 ALA D O 1
ATOM 5230 N N . GLN D 1 165 ? -17.496 -40.624 -34.857 1.00 15.65 164 GLN D N 1
ATOM 5231 C CA . GLN D 1 165 ? -17.542 -42.114 -34.827 1.00 15.72 164 GLN D CA 1
ATOM 5232 C C . GLN D 1 165 ? -17.826 -42.611 -36.246 1.00 16.78 164 GLN D C 1
ATOM 5233 O O . GLN D 1 165 ? -17.134 -43.577 -36.695 1.00 20.48 164 GLN D O 1
ATOM 5239 N N . TYR D 1 166 ? -18.745 -41.952 -36.954 1.00 18.13 165 TYR D N 1
ATOM 5240 C CA . TYR D 1 166 ? -19.159 -42.351 -38.316 1.00 18.62 165 TYR D CA 1
ATOM 5241 C C . TYR D 1 166 ? -17.960 -42.246 -39.266 1.00 18.70 165 TYR D C 1
ATOM 5242 O O . TYR D 1 166 ? -17.597 -43.246 -39.954 1.00 17.07 165 TYR D O 1
ATOM 5251 N N . TYR D 1 167 ? -17.315 -41.076 -39.324 1.00 17.96 166 TYR D N 1
ATOM 5252 C CA . TYR D 1 167 ? -16.199 -40.865 -40.284 1.00 20.03 166 TYR D CA 1
ATOM 5253 C C . TYR D 1 167 ? -14.998 -41.748 -39.934 1.00 20.42 166 TYR D C 1
ATOM 5254 O O . TYR D 1 167 ? -14.324 -42.241 -40.866 1.00 21.83 166 TYR D O 1
ATOM 5263 N N . LYS D 1 168 ? -14.704 -41.929 -38.649 1.00 19.12 167 LYS D N 1
ATOM 5264 C CA . LYS D 1 168 ? -13.578 -42.790 -38.216 1.00 21.68 167 LYS D CA 1
ATOM 5265 C C . LYS D 1 168 ? -13.772 -44.197 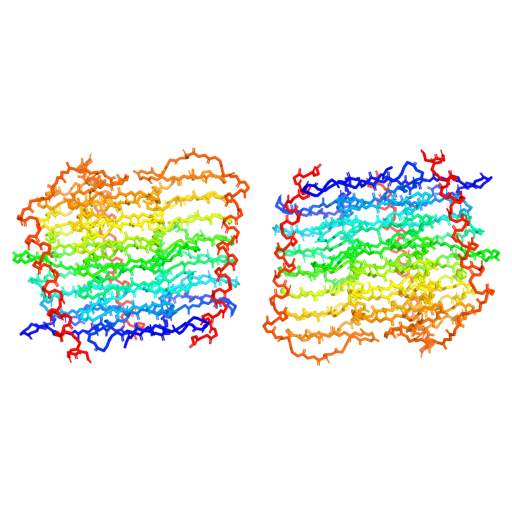-38.806 1.00 25.84 167 LYS D C 1
ATOM 5266 O O . LYS D 1 168 ? -12.781 -44.780 -39.276 1.00 28.51 167 LYS D O 1
ATOM 5272 N N . ASN D 1 169 ? -15.004 -44.695 -38.822 1.00 28.76 168 ASN D N 1
ATOM 5273 C CA . ASN D 1 169 ? -15.360 -46.020 -39.417 1.00 32.94 168 ASN D CA 1
ATOM 5274 C C . ASN D 1 169 ? -15.211 -45.975 -40.950 1.00 39.86 168 ASN D C 1
ATOM 5275 O O . ASN D 1 169 ? -14.573 -46.895 -41.502 1.00 47.93 168 ASN D O 1
ATOM 5280 N N . ILE D 1 170 ? -15.755 -44.950 -41.612 1.00 41.08 169 ILE D N 1
ATOM 5281 C CA . ILE D 1 170 ? -15.693 -44.775 -43.098 1.00 51.03 169 ILE D CA 1
ATOM 5282 C C . ILE D 1 170 ? -14.226 -44.694 -43.554 1.00 56.75 169 ILE D C 1
ATOM 5283 O O . ILE D 1 170 ? -13.900 -45.355 -44.563 1.00 61.74 169 ILE D O 1
ATOM 5288 N N . ALA D 1 171 ? -13.396 -43.911 -42.857 1.00 54.07 170 ALA D N 1
ATOM 5289 C CA . ALA D 1 171 ? -12.008 -43.599 -43.274 1.00 55.36 170 ALA D CA 1
ATOM 5290 C C . ALA D 1 171 ? -11.173 -44.883 -43.352 1.00 57.08 170 ALA D C 1
ATOM 5291 O O . ALA D 1 171 ? -10.536 -45.071 -44.381 1.00 60.78 170 ALA D O 1
ATOM 5293 N N . SER E 1 1 ? 3.463 -34.377 -48.781 1.00 30.00 0 SER E N 1
ATOM 5294 C CA . SER E 1 1 ? 2.809 -34.153 -50.037 1.00 30.00 0 SER E CA 1
ATOM 5295 C C . SER E 1 1 ? 2.404 -32.739 -50.420 1.00 30.00 0 SER E C 1
ATOM 5296 O O . SER E 1 1 ? 1.538 -32.188 -49.786 1.00 30.00 0 SER E O 1
ATOM 5299 N N . MET E 1 2 ? 2.944 -32.191 -51.498 1.00 38.02 1 MET E N 1
ATOM 5300 C CA . MET E 1 2 ? 2.495 -30.891 -51.995 1.00 35.99 1 MET E CA 1
ATOM 5301 C C . MET E 1 2 ? 2.143 -30.994 -53.470 1.00 31.00 1 MET E C 1
ATOM 5302 O O . MET E 1 2 ? 2.481 -31.977 -54.104 1.00 31.16 1 MET E O 1
ATOM 5307 N N . VAL E 1 3 ? 1.435 -30.012 -53.997 1.00 24.16 2 VAL E N 1
ATOM 5308 C CA . VAL E 1 3 ? 1.082 -30.001 -55.400 1.00 24.95 2 VAL E CA 1
ATOM 5309 C C . VAL E 1 3 ? 1.699 -28.774 -56.085 1.00 22.98 2 VAL E C 1
ATOM 5310 O O . VAL E 1 3 ? 1.516 -27.668 -55.637 1.00 19.78 2 VAL E O 1
ATOM 5314 N N . ILE E 1 4 ? 2.435 -29.022 -57.163 1.00 21.93 3 ILE E N 1
ATOM 5315 C CA . ILE E 1 4 ? 3.075 -27.946 -57.928 1.00 23.98 3 ILE E CA 1
ATOM 5316 C C . ILE E 1 4 ? 2.661 -28.120 -59.392 1.00 25.01 3 ILE E C 1
ATOM 5317 O O . ILE E 1 4 ? 2.930 -29.136 -59.993 1.00 23.04 3 ILE E O 1
ATOM 5322 N N . TYR E 1 5 ? 1.975 -27.132 -59.938 1.00 20.47 4 TYR E N 1
ATOM 5323 C CA . TYR E 1 5 ? 1.542 -27.195 -61.299 1.00 20.28 4 TYR E CA 1
ATOM 5324 C C . TYR E 1 5 ? 1.963 -25.993 -62.121 1.00 21.75 4 TYR E C 1
ATOM 5325 O O . TYR E 1 5 ? 2.162 -24.909 -61.587 1.00 20.16 4 TYR E O 1
ATOM 5334 N N . PRO E 1 6 ? 2.165 -26.201 -63.417 1.00 22.30 5 PRO E N 1
ATOM 5335 C CA . PRO E 1 6 ? 2.357 -25.077 -64.319 1.00 22.41 5 PRO E CA 1
ATOM 5336 C C . PRO E 1 6 ? 1.028 -24.373 -64.556 1.00 25.88 5 PRO E C 1
ATOM 5337 O O . PRO E 1 6 ? -0.041 -24.945 -64.285 1.00 24.94 5 PRO E O 1
ATOM 5341 N N . TYR E 1 7 ? 1.089 -23.135 -65.027 1.00 20.83 6 TYR E N 1
ATOM 5342 C CA . TYR E 1 7 ? -0.074 -22.456 -65.619 1.00 21.58 6 TYR E CA 1
ATOM 5343 C C . TYR E 1 7 ? 0.350 -21.868 -66.958 1.00 22.11 6 TYR E C 1
ATOM 5344 O O . TYR E 1 7 ? 1.118 -20.914 -66.973 1.00 23.29 6 TYR E O 1
ATOM 5353 N N . LYS E 1 8 ? -0.128 -22.481 -68.050 1.00 24.88 7 LYS E N 1
ATOM 5354 C CA . LYS E 1 8 ? 0.231 -22.088 -69.440 1.00 28.77 7 LYS E CA 1
ATOM 5355 C C . LYS E 1 8 ? 1.759 -22.136 -69.549 1.00 28.64 7 LYS E C 1
ATOM 5356 O O . LYS E 1 8 ? 2.320 -23.198 -69.276 1.00 31.18 7 LYS E O 1
ATOM 5362 N N . ASP E 1 9 ? 2.410 -21.025 -69.874 1.00 31.45 8 ASP E N 1
ATOM 5363 C CA . ASP E 1 9 ? 3.870 -20.983 -70.160 1.00 37.84 8 ASP E CA 1
ATOM 5364 C C . ASP E 1 9 ? 4.680 -20.735 -68.875 1.00 34.90 8 ASP E C 1
ATOM 5365 O O . ASP E 1 9 ? 5.908 -20.539 -68.992 1.00 33.72 8 ASP E O 1
ATOM 5370 N N . LYS E 1 10 ? 4.045 -20.709 -67.697 1.00 30.18 9 LYS E N 1
ATOM 5371 C CA . LYS E 1 10 ? 4.713 -20.316 -66.428 1.00 27.70 9 LYS E CA 1
ATOM 5372 C C . LYS E 1 10 ? 4.733 -21.511 -65.479 1.00 24.54 9 LYS E C 1
ATOM 5373 O O . LYS E 1 10 ? 3.702 -22.186 -65.337 1.00 21.87 9 LYS E O 1
ATOM 5379 N N . LYS E 1 11 ? 5.890 -21.785 -64.885 1.00 23.91 10 LYS E N 1
ATOM 5380 C CA . LYS E 1 11 ? 5.993 -22.817 -63.838 1.00 26.60 10 LYS E CA 1
ATOM 5381 C C . LYS E 1 11 ? 6.706 -22.213 -62.648 1.00 23.12 10 LYS E C 1
ATOM 5382 O O . LYS E 1 11 ? 7.505 -21.286 -62.793 1.00 22.58 10 LYS E O 1
ATOM 5388 N N . PRO E 1 12 ? 6.382 -22.687 -61.431 1.00 21.14 11 PRO E N 1
ATOM 5389 C CA . PRO E 1 12 ? 7.005 -22.154 -60.228 1.00 19.90 11 PRO E CA 1
ATOM 5390 C C . PRO E 1 12 ? 8.525 -22.324 -60.232 1.00 17.91 11 PRO E C 1
ATOM 5391 O O . PRO E 1 12 ? 9.006 -23.344 -60.692 1.00 21.33 11 PRO E O 1
ATOM 5395 N N . ILE E 1 13 ? 9.230 -21.294 -59.776 1.00 19.42 12 ILE E N 1
ATOM 5396 C CA . ILE E 1 13 ? 10.705 -21.309 -59.589 1.00 22.30 12 ILE E CA 1
ATOM 5397 C C . ILE E 1 13 ? 10.953 -21.198 -58.098 1.00 21.30 12 ILE E C 1
ATOM 5398 O O . ILE E 1 13 ? 10.691 -20.129 -57.540 1.00 19.77 12 ILE E O 1
ATOM 5403 N N . ILE E 1 14 ? 11.362 -22.299 -57.475 1.00 21.78 13 ILE E N 1
ATOM 5404 C CA . ILE E 1 14 ? 11.508 -22.378 -55.998 1.00 23.51 13 ILE E CA 1
ATOM 5405 C C . ILE E 1 14 ? 12.957 -22.666 -55.650 1.00 22.03 13 ILE E C 1
ATOM 5406 O O . ILE E 1 14 ? 13.489 -23.677 -56.123 1.00 24.75 13 ILE E O 1
ATOM 5411 N N . SER E 1 15 ? 13.571 -21.812 -54.854 1.00 21.37 14 SER E N 1
ATOM 5412 C CA . SER E 1 15 ? 14.969 -22.015 -54.389 1.00 21.46 14 SER E CA 1
ATOM 5413 C C . SER E 1 15 ? 15.132 -23.394 -53.741 1.00 24.64 14 SER E C 1
ATOM 5414 O O . SER E 1 15 ? 14.229 -23.862 -53.022 1.00 18.56 14 SER E O 1
ATOM 5417 N N . ASP E 1 16 ? 16.284 -24.045 -53.962 1.00 25.08 15 ASP E N 1
ATOM 5418 C CA . ASP E 1 16 ? 16.590 -25.349 -53.319 1.00 26.73 15 ASP E CA 1
ATOM 5419 C C . ASP E 1 16 ? 16.637 -25.229 -51.795 1.00 23.31 15 ASP E C 1
ATOM 5420 O O . ASP E 1 16 ? 16.490 -26.272 -51.141 1.00 26.20 15 ASP E O 1
ATOM 5425 N N . SER E 1 17 ? 16.820 -24.037 -51.215 1.00 23.34 16 SER E N 1
ATOM 5426 C CA . SER E 1 17 ? 16.908 -23.880 -49.741 1.00 22.04 16 SER E CA 1
ATOM 5427 C C . SER E 1 17 ? 15.527 -23.529 -49.152 1.00 20.93 16 SER E C 1
ATOM 5428 O O . SER E 1 17 ? 15.436 -23.379 -47.924 1.00 23.29 16 SER E O 1
ATOM 5431 N N . ALA E 1 18 ? 14.491 -23.420 -49.977 1.00 18.81 17 ALA E N 1
ATOM 5432 C CA . ALA E 1 18 ? 13.118 -23.110 -49.495 1.00 20.15 17 ALA E CA 1
ATOM 5433 C C . ALA E 1 18 ? 12.496 -24.383 -48.923 1.00 18.63 17 ALA E C 1
ATOM 5434 O O . ALA E 1 18 ? 12.833 -25.490 -49.384 1.00 18.82 17 ALA E O 1
ATOM 5436 N N . TYR E 1 19 ? 11.595 -24.225 -47.954 1.00 18.67 18 TYR E N 1
ATOM 5437 C CA . TYR E 1 19 ? 10.784 -25.325 -47.388 1.00 18.07 18 TYR E CA 1
ATOM 5438 C C . TYR E 1 19 ? 9.357 -25.167 -47.898 1.00 17.36 18 TYR E C 1
ATOM 5439 O O . TYR E 1 19 ? 8.798 -24.087 -47.713 1.00 15.92 18 TYR E O 1
ATOM 5448 N N . ILE E 1 20 ? 8.834 -26.203 -48.539 1.00 16.52 19 ILE E N 1
ATOM 5449 C CA . ILE E 1 20 ? 7.428 -26.307 -48.987 1.00 17.34 19 ILE E CA 1
ATOM 5450 C C . ILE E 1 20 ? 6.795 -27.424 -48.150 1.00 16.17 19 ILE E C 1
ATOM 5451 O O . ILE E 1 20 ? 7.139 -28.627 -48.334 1.00 16.62 19 ILE E O 1
ATOM 5456 N N . ALA E 1 21 ? 5.902 -27.055 -47.233 1.00 15.52 20 ALA E N 1
ATOM 5457 C CA . ALA E 1 21 ? 5.291 -28.001 -46.282 1.00 17.30 20 ALA E CA 1
ATOM 5458 C C . ALA E 1 21 ? 4.285 -28.911 -46.986 1.00 17.60 20 ALA E C 1
ATOM 5459 O O . ALA E 1 21 ? 3.971 -28.717 -48.171 1.00 18.66 20 ALA E O 1
ATOM 5461 N N . ASP E 1 22 ? 3.771 -29.903 -46.249 1.00 17.89 21 ASP E N 1
ATOM 5462 C CA . ASP E 1 22 ? 2.712 -30.813 -46.757 1.00 18.43 21 ASP E CA 1
ATOM 5463 C C . ASP E 1 22 ? 1.405 -30.057 -47.006 1.00 17.05 21 ASP E C 1
ATOM 5464 O O . ASP E 1 22 ? 1.130 -29.058 -46.307 1.00 15.93 21 ASP E O 1
ATOM 5469 N N . PHE E 1 23 ? 0.637 -30.531 -47.979 1.00 16.62 22 PHE E N 1
ATOM 5470 C CA . PHE E 1 23 ? -0.708 -30.024 -48.315 1.00 18.27 22 PHE E CA 1
ATOM 5471 C C . PHE E 1 23 ? -0.617 -28.596 -48.874 1.00 17.80 22 PHE E C 1
ATOM 5472 O O . PHE E 1 23 ? -1.625 -27.908 -48.868 1.00 21.34 22 PHE E O 1
ATOM 5480 N N . VAL E 1 24 ? 0.556 -28.182 -49.357 1.00 16.38 23 VAL E N 1
ATOM 5481 C CA . VAL E 1 24 ? 0.737 -26.869 -50.025 1.00 16.96 23 VAL E CA 1
ATOM 5482 C C . VAL E 1 24 ? 0.434 -27.032 -51.511 1.00 16.29 23 VAL E C 1
ATOM 5483 O O . VAL E 1 24 ? 0.844 -28.062 -52.139 1.00 17.99 23 VAL E O 1
ATOM 5487 N N . THR E 1 25 ? -0.265 -26.042 -52.066 1.00 16.01 24 THR E N 1
ATOM 5488 C CA . THR E 1 25 ? -0.535 -25.950 -53.519 1.00 16.29 24 THR E CA 1
ATOM 5489 C C . THR E 1 25 ? 0.193 -24.717 -54.066 1.00 16.61 24 THR E C 1
ATOM 5490 O O . THR E 1 25 ? -0.074 -23.630 -53.550 1.00 14.58 24 THR E O 1
ATOM 5494 N N . ILE E 1 26 ? 1.045 -24.874 -55.078 1.00 13.89 25 ILE E N 1
ATOM 5495 C CA . ILE E 1 26 ? 1.691 -23.722 -55.766 1.00 14.93 25 ILE E CA 1
ATOM 5496 C C . ILE E 1 26 ? 1.538 -23.928 -57.263 1.00 16.46 25 ILE E C 1
ATOM 5497 O O . ILE E 1 26 ? 1.890 -25.023 -57.750 1.00 15.86 25 ILE E O 1
ATOM 5502 N N . THR E 1 27 ? 0.963 -22.958 -57.966 1.00 16.53 26 THR E N 1
ATOM 5503 C CA . THR E 1 27 ? 0.769 -23.058 -59.431 1.00 15.95 26 THR E CA 1
ATOM 5504 C C . THR E 1 27 ? 1.305 -21.831 -60.164 1.00 17.15 26 THR E C 1
ATOM 5505 O O . THR E 1 27 ? 1.270 -20.729 -59.619 1.00 17.60 26 THR E O 1
ATOM 5509 N N . GLY E 1 28 ? 1.752 -22.027 -61.403 1.00 17.06 27 GLY E N 1
ATOM 5510 C CA . GLY E 1 28 ? 1.955 -20.923 -62.355 1.00 18.40 27 GLY E CA 1
ATOM 5511 C C . GLY E 1 28 ? 3.121 -20.029 -61.990 1.00 15.96 27 GLY E C 1
ATOM 5512 O O . GLY E 1 28 ? 4.225 -20.530 -61.630 1.00 15.61 27 GLY E O 1
ATOM 5513 N N . ASP E 1 29 ? 2.900 -18.729 -62.132 1.00 18.19 28 ASP E N 1
ATOM 5514 C CA . ASP E 1 29 ? 3.963 -17.693 -62.228 1.00 17.92 28 ASP E CA 1
ATOM 5515 C C . ASP E 1 29 ? 4.347 -17.295 -60.810 1.00 17.97 28 ASP E C 1
ATOM 5516 O O . ASP E 1 29 ? 3.943 -16.204 -60.364 1.00 17.41 28 ASP E O 1
ATOM 5521 N N . VAL E 1 30 ? 5.053 -18.184 -60.115 1.00 16.48 29 VAL E N 1
ATOM 5522 C CA . VAL E 1 30 ? 5.438 -17.976 -58.699 1.00 16.57 29 VAL E CA 1
ATOM 5523 C C . VAL E 1 30 ? 6.945 -18.173 -58.593 1.00 15.99 29 VAL E C 1
ATOM 5524 O O . VAL E 1 30 ? 7.463 -19.212 -59.067 1.00 18.21 29 VAL E O 1
ATOM 5528 N N . GLN E 1 31 ? 7.610 -17.225 -57.993 1.00 16.09 30 GLN E N 1
ATOM 5529 C CA . GLN E 1 31 ? 9.036 -17.314 -57.617 1.00 17.34 30 GLN E CA 1
ATOM 5530 C C . GLN E 1 31 ? 9.152 -17.235 -56.100 1.00 17.06 30 GLN E C 1
ATOM 5531 O O . GLN E 1 31 ? 8.578 -16.296 -55.521 1.00 18.30 30 GLN E O 1
ATOM 5537 N N . ILE E 1 32 ? 9.907 -18.147 -55.502 1.00 15.33 31 ILE E N 1
ATOM 5538 C CA . ILE E 1 32 ? 10.135 -18.210 -54.038 1.00 18.13 31 ILE E CA 1
ATOM 5539 C C . ILE E 1 32 ? 11.630 -18.286 -53.770 1.00 17.62 31 ILE E C 1
ATOM 5540 O O . ILE E 1 32 ? 12.289 -19.191 -54.302 1.00 18.22 31 ILE E O 1
ATOM 5545 N N . GLY E 1 33 ? 12.114 -17.360 -52.961 1.00 15.29 32 GLY E N 1
ATOM 5546 C CA . GLY E 1 33 ? 13.553 -17.167 -52.741 1.00 17.55 32 GLY E CA 1
ATOM 5547 C C . GLY E 1 33 ? 14.169 -18.075 -51.696 1.00 17.37 32 GLY E C 1
ATOM 5548 O O . GLY E 1 33 ? 13.514 -18.987 -51.125 1.00 17.37 32 GLY E O 1
ATOM 5549 N N . ASP E 1 34 ? 15.445 -17.811 -51.445 1.00 20.03 33 ASP E N 1
ATOM 5550 C CA . ASP E 1 34 ? 16.320 -18.593 -50.552 1.00 21.10 33 ASP E CA 1
ATOM 5551 C C . ASP E 1 34 ? 15.805 -18.552 -49.111 1.00 19.26 33 ASP E C 1
ATOM 5552 O O . ASP E 1 34 ? 15.479 -17.448 -48.604 1.00 18.78 33 ASP E O 1
ATOM 5557 N N . GLU E 1 35 ? 15.793 -19.719 -48.458 1.00 19.39 34 GLU E N 1
ATOM 5558 C CA . GLU E 1 35 ? 15.515 -19.873 -47.009 1.00 22.33 34 GLU E CA 1
ATOM 5559 C C . GLU E 1 35 ? 14.090 -19.403 -46.689 1.00 21.69 34 GLU E C 1
ATOM 5560 O O . GLU E 1 35 ? 13.772 -19.206 -45.513 1.00 21.43 34 GLU E O 1
ATOM 5566 N N . SER E 1 36 ? 13.244 -19.294 -47.697 1.00 20.74 35 SER E N 1
ATOM 5567 C CA . SER E 1 36 ? 11.817 -18.951 -47.499 1.00 19.01 35 SER E CA 1
ATOM 5568 C C . SER E 1 36 ? 11.035 -20.225 -47.178 1.00 18.59 35 SER E C 1
ATOM 5569 O O . SER E 1 36 ? 11.510 -21.331 -47.484 1.00 19.09 35 SER E O 1
ATOM 5572 N N . SER E 1 37 ? 9.890 -20.085 -46.539 1.00 15.79 36 SER E N 1
ATOM 5573 C CA . SER E 1 37 ? 9.140 -21.258 -46.032 1.00 15.41 36 SER E CA 1
ATOM 5574 C C . SER E 1 37 ? 7.653 -21.027 -46.284 1.00 14.39 36 SER E C 1
ATOM 5575 O O . SER E 1 37 ? 7.165 -19.913 -46.023 1.00 14.35 36 SER E O 1
ATOM 5578 N N . ILE E 1 38 ? 7.009 -22.007 -46.905 1.00 14.54 37 ILE E N 1
ATOM 5579 C CA . ILE E 1 38 ? 5.553 -21.991 -47.187 1.00 14.56 37 ILE E CA 1
ATOM 5580 C C . ILE E 1 38 ? 4.942 -23.114 -46.352 1.00 15.17 37 ILE E C 1
ATOM 5581 O O . ILE E 1 38 ? 5.241 -24.288 -46.638 1.00 13.35 37 ILE E O 1
ATOM 5586 N N . TRP E 1 39 ? 4.126 -22.751 -45.368 1.00 15.41 38 TRP E N 1
ATOM 5587 C CA . TRP E 1 39 ? 3.710 -23.681 -44.286 1.00 14.64 38 TRP E CA 1
ATOM 5588 C C . TRP E 1 39 ? 2.393 -24.372 -44.663 1.00 15.07 38 TRP E C 1
ATOM 5589 O O . TRP E 1 39 ? 1.777 -24.078 -45.676 1.00 13.38 38 TRP E O 1
ATOM 5600 N N . PHE E 1 40 ? 1.995 -25.338 -43.836 1.00 14.59 39 PHE E N 1
ATOM 5601 C CA . PHE E 1 40 ? 0.955 -26.342 -44.142 1.00 14.37 39 PHE E CA 1
ATOM 5602 C C . PHE E 1 40 ? -0.320 -25.687 -44.669 1.00 13.64 39 PHE E C 1
ATOM 5603 O O . PHE E 1 40 ? -0.800 -24.708 -44.063 1.00 13.44 39 PHE E O 1
ATOM 5611 N N . GLN E 1 41 ? -0.909 -26.291 -45.691 1.00 13.84 40 GLN E N 1
ATOM 5612 C CA . GLN E 1 41 ? -2.279 -26.007 -46.211 1.00 16.74 40 GLN E CA 1
ATOM 5613 C C . GLN E 1 41 ? -2.311 -24.690 -47.002 1.00 16.92 40 GLN E C 1
ATOM 5614 O O . GLN E 1 41 ? -3.383 -24.321 -47.546 1.00 22.66 40 GLN E O 1
ATOM 5620 N N . THR E 1 42 ? -1.200 -24.006 -47.178 1.00 14.58 41 THR E N 1
ATOM 5621 C CA . THR E 1 42 ? -1.170 -22.724 -47.927 1.00 13.08 41 THR E CA 1
ATOM 5622 C C . THR E 1 42 ? -1.409 -22.964 -49.419 1.00 12.97 41 THR E C 1
ATOM 5623 O O . THR E 1 42 ? -0.946 -23.986 -49.971 1.00 14.23 41 THR E O 1
ATOM 5627 N N . VAL E 1 43 ? -2.105 -22.031 -50.056 1.00 13.34 42 VAL E N 1
ATOM 5628 C CA . VAL E 1 43 ? -2.363 -22.026 -51.510 1.00 12.63 42 VAL E CA 1
ATOM 5629 C C . VAL E 1 43 ? -1.738 -20.762 -52.104 1.00 13.55 42 VAL E C 1
ATOM 5630 O O . VAL E 1 43 ? -2.049 -19.656 -51.656 1.00 12.88 42 VAL E O 1
ATOM 5634 N N . ILE E 1 44 ? -0.873 -20.951 -53.100 1.00 13.00 43 ILE E N 1
ATOM 5635 C CA . ILE E 1 44 ? -0.347 -19.831 -53.929 1.00 14.65 43 ILE E CA 1
ATOM 5636 C C . ILE E 1 44 ? -0.695 -20.145 -55.378 1.00 14.21 43 ILE E C 1
ATOM 5637 O O . ILE E 1 44 ? -0.013 -20.986 -55.958 1.00 15.00 43 ILE E O 1
ATOM 5642 N N . ARG E 1 45 ? -1.752 -19.533 -55.911 1.00 16.22 44 ARG E N 1
ATOM 5643 C CA . ARG E 1 45 ? -2.154 -19.763 -57.310 1.00 17.73 44 ARG E CA 1
ATOM 5644 C C . ARG E 1 45 ? -1.620 -18.597 -58.145 1.00 17.88 44 ARG E C 1
ATOM 5645 O O . ARG E 1 45 ? -2.112 -17.493 -57.982 1.00 16.42 44 ARG E O 1
ATOM 5653 N N . GLY E 1 46 ? -0.644 -18.861 -59.008 1.00 19.82 45 GLY E N 1
ATOM 5654 C CA . GLY E 1 46 ? 0.012 -17.836 -59.828 1.00 20.22 45 GLY E CA 1
ATOM 5655 C C . GLY E 1 46 ? -0.580 -17.784 -61.224 1.00 18.98 45 GLY E C 1
ATOM 5656 O O . GLY E 1 46 ? 0.194 -17.848 -62.201 1.00 21.14 45 GLY E O 1
ATOM 5657 N N . ASP E 1 47 ? -1.895 -17.620 -61.336 1.00 17.62 46 ASP E N 1
ATOM 5658 C CA . ASP E 1 47 ? -2.591 -17.817 -62.632 1.00 17.26 46 ASP E CA 1
ATOM 5659 C C . ASP E 1 47 ? -3.291 -16.535 -63.107 1.00 17.06 46 ASP E C 1
ATOM 5660 O O . ASP E 1 47 ? -3.979 -16.614 -64.132 1.00 17.72 46 ASP E O 1
ATOM 5665 N N . VAL E 1 48 ? -3.098 -15.391 -62.440 1.00 17.25 47 VAL E N 1
ATOM 5666 C CA . VAL E 1 48 ? -3.714 -14.108 -62.873 1.00 16.28 47 VAL E CA 1
ATOM 5667 C C . VAL E 1 48 ? -2.614 -13.068 -63.131 1.00 16.94 47 VAL E C 1
ATOM 5668 O O . VAL E 1 48 ? -2.687 -12.363 -64.183 1.00 17.55 47 VAL E O 1
ATOM 5672 N N . ALA E 1 49 ? -1.659 -12.921 -62.213 1.00 16.10 48 ALA E N 1
ATOM 5673 C CA . ALA E 1 49 ? -0.577 -11.921 -62.336 1.00 15.84 48 ALA E CA 1
ATOM 5674 C C . ALA E 1 49 ? 0.615 -12.502 -61.613 1.00 15.65 48 ALA E C 1
ATOM 5675 O O . ALA E 1 49 ? 0.477 -13.466 -60.859 1.00 20.05 48 ALA E O 1
ATOM 5677 N N . PRO E 1 50 ? 1.831 -11.991 -61.838 1.00 15.95 49 PRO E N 1
ATOM 5678 C CA . PRO E 1 50 ? 3.010 -12.574 -61.229 1.00 17.00 49 PRO E CA 1
ATOM 5679 C C . PRO E 1 50 ? 2.982 -12.537 -59.698 1.00 17.76 49 PRO E C 1
ATOM 5680 O O . PRO E 1 50 ? 2.452 -11.595 -59.138 1.00 15.06 49 PRO E O 1
ATOM 5684 N N . THR E 1 51 ? 3.560 -13.560 -59.092 1.00 14.83 50 THR E N 1
ATOM 5685 C CA . THR E 1 51 ? 3.831 -13.647 -57.641 1.00 15.54 50 THR E CA 1
ATOM 5686 C C . THR E 1 51 ? 5.341 -13.763 -57.441 1.00 14.50 50 THR E C 1
ATOM 5687 O O . THR E 1 51 ? 5.940 -14.680 -57.996 1.00 13.63 50 THR E O 1
ATOM 5691 N N . ILE E 1 52 ? 5.915 -12.837 -56.698 1.00 15.14 51 ILE E N 1
ATOM 5692 C CA . ILE E 1 52 ? 7.369 -12.812 -56.411 1.00 16.76 51 ILE E CA 1
ATOM 5693 C C . ILE E 1 52 ? 7.536 -12.756 -54.902 1.00 15.74 51 ILE E C 1
ATOM 5694 O O . ILE E 1 52 ? 7.129 -11.765 -54.294 1.00 17.18 51 ILE E O 1
ATOM 5699 N N . ILE E 1 53 ? 8.081 -13.831 -54.346 1.00 14.64 52 ILE E N 1
ATOM 5700 C CA . ILE E 1 53 ? 8.390 -13.958 -52.905 1.00 16.28 52 ILE E CA 1
ATOM 5701 C C . ILE E 1 53 ? 9.905 -13.972 -52.761 1.00 15.39 52 ILE E C 1
ATOM 5702 O O . ILE E 1 53 ? 10.576 -14.810 -53.427 1.00 18.57 52 ILE E O 1
ATOM 5707 N N . GLY E 1 54 ? 10.403 -13.072 -51.922 1.00 16.52 53 GLY E N 1
ATOM 5708 C CA . GLY E 1 54 ? 11.845 -12.876 -51.708 1.00 16.65 53 GLY E CA 1
ATOM 5709 C C . GLY E 1 54 ? 12.467 -13.939 -50.827 1.00 17.83 53 GLY E C 1
ATOM 5710 O O . GLY E 1 54 ? 11.947 -15.081 -50.727 1.00 17.10 53 GLY E O 1
ATOM 5711 N N . ASN E 1 55 ? 13.598 -13.586 -50.234 1.00 18.51 54 ASN E N 1
ATOM 5712 C CA . ASN E 1 55 ? 14.437 -14.478 -49.407 1.00 18.75 54 ASN E CA 1
ATOM 5713 C C . ASN E 1 55 ? 14.043 -14.340 -47.932 1.00 16.76 54 ASN E C 1
ATOM 5714 O O . ASN E 1 55 ? 13.698 -13.237 -47.509 1.00 17.80 54 ASN E O 1
ATOM 5719 N N . ARG E 1 56 ? 14.138 -15.435 -47.176 1.00 16.70 55 ARG E N 1
ATOM 5720 C CA . ARG E 1 56 ? 13.922 -15.482 -45.710 1.00 17.85 55 ARG E CA 1
ATOM 5721 C C . ARG E 1 56 ? 12.501 -15.007 -45.376 1.00 16.78 55 ARG E C 1
ATOM 5722 O O . ARG E 1 56 ? 12.307 -14.415 -44.308 1.00 17.69 55 ARG E O 1
ATOM 5730 N N . VAL E 1 57 ? 11.559 -15.281 -46.266 1.00 15.63 56 VAL E N 1
ATOM 5731 C CA . VAL E 1 57 ? 10.115 -14.982 -46.053 1.00 14.80 56 VAL E CA 1
ATOM 5732 C C . VAL E 1 57 ? 9.495 -16.235 -45.436 1.00 14.66 56 VAL E C 1
ATOM 5733 O O . VAL E 1 57 ? 9.758 -17.346 -45.947 1.00 15.12 56 VAL E O 1
ATOM 5737 N N . ASN E 1 58 ? 8.641 -16.065 -44.431 1.00 14.61 57 ASN E N 1
ATOM 5738 C CA . ASN E 1 58 ? 7.771 -17.182 -43.974 1.00 15.46 57 ASN E CA 1
ATOM 5739 C C . ASN E 1 58 ? 6.331 -16.818 -44.303 1.00 14.66 57 ASN E C 1
ATOM 5740 O O . ASN E 1 58 ? 5.899 -15.694 -43.964 1.00 16.09 57 ASN E O 1
ATOM 5745 N N . ILE E 1 59 ? 5.643 -17.723 -44.995 1.00 13.85 58 ILE E N 1
ATOM 5746 C CA . ILE E 1 59 ? 4.188 -17.669 -45.274 1.00 13.43 58 ILE E CA 1
ATOM 5747 C C . ILE E 1 59 ? 3.587 -18.776 -44.416 1.00 12.19 58 ILE E C 1
ATOM 5748 O O . ILE E 1 59 ? 3.809 -19.928 -44.731 1.00 12.56 58 ILE E O 1
ATOM 5753 N N . GLN E 1 60 ? 2.922 -18.417 -43.327 1.00 13.05 59 GLN E N 1
ATOM 5754 C CA . GLN E 1 60 ? 2.496 -19.393 -42.300 1.00 13.37 59 GLN E CA 1
ATOM 5755 C C . GLN E 1 60 ? 1.286 -20.195 -42.792 1.00 13.33 59 GLN E C 1
ATOM 5756 O O . GLN E 1 60 ? 0.921 -20.126 -43.980 1.00 13.84 59 GLN E O 1
ATOM 5762 N N . ASP E 1 61 ? 0.768 -21.048 -41.927 1.00 13.13 60 ASP E N 1
ATOM 5763 C CA . ASP E 1 61 ? -0.208 -22.095 -42.286 1.00 12.79 60 ASP E CA 1
ATOM 5764 C C . ASP E 1 61 ? -1.510 -21.481 -42.807 1.00 11.66 60 ASP E C 1
ATOM 5765 O O . ASP E 1 61 ? -1.964 -20.464 -42.288 1.00 12.43 60 ASP E O 1
ATOM 5770 N N . GLN E 1 62 ? -2.129 -22.145 -43.779 1.00 11.30 61 GLN E N 1
ATOM 5771 C CA . GLN E 1 62 ? -3.516 -21.873 -44.227 1.00 12.30 61 GLN E CA 1
ATOM 5772 C C . GLN E 1 62 ? -3.630 -20.463 -44.810 1.00 12.19 61 GLN E C 1
ATOM 5773 O O . GLN E 1 62 ? -4.714 -19.883 -44.709 1.00 12.82 61 GLN E O 1
ATOM 5779 N N . CYS E 1 63 ? -2.570 -19.951 -45.424 1.00 10.85 62 CYS E N 1
ATOM 5780 C CA . CYS E 1 63 ? -2.631 -18.661 -46.164 1.00 11.03 62 CYS E CA 1
ATOM 5781 C C . CYS E 1 63 ? -3.155 -18.906 -47.570 1.00 11.73 62 CYS E C 1
ATOM 5782 O O . CYS E 1 63 ? -3.013 -20.018 -48.116 1.00 11.21 62 CYS E O 1
ATOM 5785 N N . CYS E 1 64 ? -3.711 -17.859 -48.171 1.00 11.27 63 CYS E N 1
ATOM 5786 C CA . CYS E 1 64 ? -4.170 -17.870 -49.566 1.00 12.88 63 CYS E CA 1
ATOM 5787 C C . CYS E 1 64 ? -3.557 -16.649 -50.264 1.00 12.51 63 CYS E C 1
ATOM 5788 O O . CYS E 1 64 ? -3.781 -15.569 -49.793 1.00 12.27 63 CYS E O 1
ATOM 5791 N N . LEU E 1 65 ? -2.757 -16.883 -51.285 1.00 11.82 64 LEU E N 1
ATOM 5792 C CA . LEU E 1 65 ? -2.074 -15.842 -52.089 1.00 12.65 64 LEU E CA 1
ATOM 5793 C C . LEU E 1 65 ? -2.640 -15.911 -53.508 1.00 13.38 64 LEU E C 1
ATOM 5794 O O . LEU E 1 65 ? -2.546 -16.987 -54.142 1.00 13.55 64 LEU E O 1
ATOM 5799 N N . HIS E 1 66 ? -3.211 -14.826 -53.985 1.00 11.72 65 HIS E N 1
ATOM 5800 C CA . HIS E 1 66 ? -3.818 -14.753 -55.339 1.00 11.68 65 HIS E CA 1
ATOM 5801 C C . HIS E 1 66 ? -3.634 -13.329 -55.883 1.00 12.70 65 HIS E C 1
ATOM 5802 O O . HIS E 1 66 ? -3.046 -12.487 -55.184 1.00 11.35 65 HIS E O 1
ATOM 5809 N N . GLN E 1 67 ? -4.078 -13.102 -57.120 1.00 13.65 66 GLN E N 1
ATOM 5810 C CA . GLN E 1 67 ? -3.944 -11.772 -57.761 1.00 13.42 66 GLN E CA 1
ATOM 5811 C C . GLN E 1 67 ? -5.236 -11.420 -58.495 1.00 14.90 66 GLN E C 1
ATOM 5812 O O . GLN E 1 67 ? -5.957 -12.352 -58.928 1.00 13.27 66 GLN E O 1
ATOM 5818 N N . SER E 1 68 ? -5.396 -10.120 -58.758 1.00 14.88 67 SER E N 1
ATOM 5819 C CA . SER E 1 68 ? -6.328 -9.540 -59.742 1.00 16.17 67 SER E CA 1
ATOM 5820 C C . SER E 1 68 ? -5.514 -9.133 -60.971 1.00 16.32 67 SER E C 1
ATOM 5821 O O . SER E 1 68 ? -4.304 -9.003 -60.897 1.00 13.57 67 SER E O 1
ATOM 5824 N N . PRO E 1 69 ? -6.138 -9.033 -62.166 1.00 18.46 68 PRO E N 1
ATOM 5825 C CA . PRO E 1 69 ? -5.386 -8.719 -63.383 1.00 17.64 68 PRO E CA 1
ATOM 5826 C C . PRO E 1 69 ? -4.491 -7.477 -63.268 1.00 17.73 68 PRO E C 1
ATOM 5827 O O . PRO E 1 69 ? -4.927 -6.456 -62.758 1.00 17.73 68 PRO E O 1
ATOM 5831 N N . ASN E 1 70 ? -3.253 -7.617 -63.741 1.00 18.54 69 ASN E N 1
ATOM 5832 C CA . ASN E 1 70 ? -2.272 -6.508 -63.917 1.00 20.08 69 ASN E CA 1
ATOM 5833 C C . ASN E 1 70 ? -1.826 -5.969 -62.561 1.00 17.52 69 ASN E C 1
ATOM 5834 O O . ASN E 1 70 ? -1.301 -4.865 -62.525 1.00 17.51 69 ASN E O 1
ATOM 5839 N N . LYS E 1 71 ? -2.051 -6.723 -61.464 1.00 16.05 70 LYS E N 1
ATOM 5840 C CA . LYS E 1 71 ? -1.635 -6.301 -60.106 1.00 16.90 70 LYS E CA 1
ATOM 5841 C C . LYS E 1 71 ? -0.823 -7.427 -59.501 1.00 15.77 70 LYS E C 1
ATOM 5842 O O . LYS E 1 71 ? -1.361 -8.401 -58.981 1.00 14.42 70 LYS E O 1
ATOM 5848 N N . PRO E 1 72 ? 0.518 -7.345 -59.604 1.00 15.67 71 PRO E N 1
ATOM 5849 C CA . PRO E 1 72 ? 1.373 -8.405 -59.112 1.00 15.52 71 PRO E CA 1
ATOM 5850 C C . PRO E 1 72 ? 1.279 -8.538 -57.589 1.00 15.04 71 PRO E C 1
ATOM 5851 O O . PRO E 1 72 ? 1.016 -7.534 -56.905 1.00 14.52 71 PRO E O 1
ATOM 5855 N N . LEU E 1 73 ? 1.496 -9.752 -57.101 1.00 13.81 72 LEU E N 1
ATOM 5856 C CA . LEU E 1 73 ? 1.619 -10.011 -55.650 1.00 14.14 72 LEU E CA 1
ATOM 5857 C C . LEU E 1 73 ? 3.110 -10.041 -55.341 1.00 15.47 72 LEU E C 1
ATOM 5858 O O . LEU E 1 73 ? 3.808 -10.949 -55.844 1.00 14.82 72 LEU E O 1
ATOM 5863 N N . ILE E 1 74 ? 3.600 -9.053 -54.592 1.00 14.57 73 ILE E N 1
ATOM 5864 C CA . ILE E 1 74 ? 5.055 -8.895 -54.350 1.00 15.41 73 ILE E CA 1
ATOM 5865 C C . ILE E 1 74 ? 5.281 -8.935 -52.844 1.00 15.13 73 ILE E C 1
ATOM 5866 O O . ILE E 1 74 ? 4.725 -8.097 -52.121 1.00 16.68 73 ILE E O 1
ATOM 5871 N N . ILE E 1 75 ? 6.070 -9.910 -52.396 1.00 14.11 74 ILE E N 1
ATOM 5872 C CA . ILE E 1 75 ? 6.424 -10.064 -50.978 1.00 14.90 74 ILE E CA 1
ATOM 5873 C C . ILE E 1 75 ? 7.949 -10.009 -50.907 1.00 14.91 74 ILE E C 1
ATOM 5874 O O . ILE E 1 75 ? 8.621 -10.937 -51.394 1.00 15.37 74 ILE E O 1
ATOM 5879 N N . GLU E 1 76 ? 8.465 -8.921 -50.355 1.00 15.23 75 GLU E N 1
ATOM 5880 C CA . GLU E 1 76 ? 9.918 -8.649 -50.378 1.00 15.36 75 GLU E CA 1
ATOM 5881 C C . GLU E 1 76 ? 10.616 -9.479 -49.296 1.00 17.49 75 GLU E C 1
ATOM 5882 O O . GLU E 1 76 ? 9.958 -10.205 -48.499 1.00 19.95 75 GLU E O 1
ATOM 5888 N N . ASP E 1 77 ? 11.946 -9.401 -49.267 1.00 16.69 76 ASP E N 1
ATOM 5889 C CA . ASP E 1 77 ? 12.781 -10.183 -48.321 1.00 17.23 76 ASP E CA 1
ATOM 5890 C C . ASP E 1 77 ? 12.340 -9.972 -46.869 1.00 18.01 76 ASP E C 1
ATOM 5891 O O . ASP E 1 77 ? 11.899 -8.852 -46.503 1.00 17.34 76 ASP E O 1
ATOM 5896 N N . ASP E 1 78 ? 12.500 -11.010 -46.050 1.00 17.80 77 ASP E N 1
ATOM 5897 C CA . ASP E 1 78 ? 12.491 -10.891 -44.572 1.00 19.11 77 ASP E CA 1
ATOM 5898 C C . ASP E 1 78 ? 11.083 -10.616 -44.053 1.00 17.73 77 ASP E C 1
ATOM 5899 O O . ASP E 1 78 ? 10.945 -10.208 -42.879 1.00 19.25 77 ASP E O 1
ATOM 5904 N N . VAL E 1 79 ? 10.066 -10.845 -44.880 1.00 16.21 78 VAL E N 1
ATOM 5905 C CA . VAL E 1 79 ? 8.654 -10.646 -44.460 1.00 13.63 78 VAL E CA 1
ATOM 5906 C C . VAL E 1 79 ? 8.171 -11.875 -43.678 1.00 14.54 78 VAL E C 1
ATOM 5907 O O . VAL E 1 79 ? 8.504 -13.006 -44.034 1.00 14.59 78 VAL E O 1
ATOM 5911 N N . THR E 1 80 ? 7.356 -11.626 -42.667 1.00 14.17 79 THR E N 1
ATOM 5912 C CA . THR E 1 80 ? 6.556 -12.651 -41.959 1.00 13.91 79 THR E CA 1
ATOM 5913 C C . THR E 1 80 ? 5.087 -12.474 -42.342 1.00 14.23 79 THR E C 1
ATOM 5914 O O . THR E 1 80 ? 4.545 -11.392 -42.131 1.00 12.74 79 THR E O 1
ATOM 5918 N N . VAL E 1 81 ? 4.464 -13.540 -42.826 1.00 13.22 80 VAL E N 1
ATOM 5919 C CA . VAL E 1 81 ? 3.007 -13.554 -43.093 1.00 12.98 80 VAL E CA 1
ATOM 5920 C C . VAL E 1 81 ? 2.355 -14.559 -42.147 1.00 13.36 80 VAL E C 1
ATOM 5921 O O . VAL E 1 81 ? 2.643 -15.738 -42.251 1.00 13.38 80 VAL E O 1
ATOM 5925 N N . GLY E 1 82 ? 1.532 -14.068 -41.235 1.00 12.84 81 GLY E N 1
ATOM 5926 C CA . GLY E 1 82 ? 0.892 -14.852 -40.165 1.00 13.11 81 GLY E CA 1
ATOM 5927 C C . GLY E 1 82 ? -0.079 -15.902 -40.651 1.00 11.64 81 GLY E C 1
ATOM 5928 O O . GLY E 1 82 ? -0.506 -15.894 -41.803 1.00 13.94 81 GLY E O 1
ATOM 5929 N N . HIS E 1 83 ? -0.436 -16.821 -39.761 1.00 11.56 82 HIS E N 1
ATOM 5930 C CA . HIS E 1 83 ? -1.421 -17.892 -40.051 1.00 10.89 82 HIS E CA 1
ATOM 5931 C C . HIS E 1 83 ? -2.690 -17.312 -40.675 1.00 9.59 82 HIS E C 1
ATOM 5932 O O . HIS E 1 83 ? -3.176 -16.292 -40.178 1.00 9.27 82 HIS E O 1
ATOM 5939 N N . GLN E 1 84 ? -3.277 -18.017 -41.639 1.00 10.96 83 GLN E N 1
ATOM 5940 C CA . GLN E 1 84 ? -4.651 -17.795 -42.134 1.00 12.70 83 GLN E CA 1
ATOM 5941 C C . GLN E 1 84 ? -4.789 -16.406 -42.749 1.00 13.93 83 GLN E C 1
ATOM 5942 O O . GLN E 1 84 ? -5.904 -15.855 -42.739 1.00 17.54 83 GLN E O 1
ATOM 5948 N N . VAL E 1 85 ? -3.706 -15.868 -43.276 1.00 11.86 84 VAL E N 1
ATOM 5949 C CA . VAL E 1 85 ? -3.757 -14.556 -43.960 1.00 11.80 84 VAL E CA 1
ATOM 5950 C C . VAL E 1 85 ? -4.202 -14.764 -45.414 1.00 11.35 84 VAL E C 1
ATOM 5951 O O . VAL E 1 85 ? -3.815 -15.760 -46.056 1.00 11.06 84 VAL E O 1
ATOM 5955 N N . LEU E 1 86 ? -4.911 -13.780 -45.951 1.00 11.72 85 LEU E N 1
ATOM 5956 C CA . LEU E 1 86 ? -5.293 -13.660 -47.373 1.00 12.58 85 LEU E CA 1
ATOM 5957 C C . LEU E 1 86 ? -4.534 -12.463 -47.943 1.00 12.71 85 LEU E C 1
ATOM 5958 O O . LEU E 1 86 ? -4.700 -11.360 -47.411 1.00 11.24 85 LEU E O 1
ATOM 5963 N N . LEU E 1 87 ? -3.696 -12.707 -48.943 1.00 11.34 86 LEU E N 1
ATOM 5964 C CA . LEU E 1 87 ? -2.997 -11.645 -49.722 1.00 11.99 86 LEU E CA 1
ATOM 5965 C C . LEU E 1 87 ? -3.563 -11.683 -51.126 1.00 12.49 86 LEU E C 1
ATOM 5966 O O . LEU E 1 87 ? -3.481 -12.739 -51.789 1.00 12.57 86 LEU E O 1
ATOM 5971 N N . HIS E 1 88 ? -4.104 -10.571 -51.609 1.00 12.22 87 HIS E N 1
ATOM 5972 C CA . HIS E 1 88 ? -4.688 -10.513 -52.966 1.00 12.02 87 HIS E CA 1
ATOM 5973 C C . HIS E 1 88 ? -4.039 -9.309 -53.660 1.00 11.82 87 HIS E C 1
ATOM 5974 O O . HIS E 1 88 ? -4.440 -8.187 -53.358 1.00 10.97 87 HIS E O 1
ATOM 5981 N N . SER E 1 89 ? -3.028 -9.542 -54.489 1.00 12.68 88 SER E N 1
ATOM 5982 C CA . SER E 1 89 ? -2.320 -8.461 -55.227 1.00 13.72 88 SER E CA 1
ATOM 5983 C C . SER E 1 89 ? -1.769 -7.424 -54.234 1.00 13.78 88 SER E C 1
ATOM 5984 O O . SER E 1 89 ? -1.790 -6.207 -54.547 1.00 16.56 88 SER E O 1
ATOM 5987 N N . ALA E 1 90 ? -1.271 -7.887 -53.098 1.00 14.56 89 ALA E N 1
ATOM 5988 C CA . ALA E 1 90 ? -0.646 -7.023 -52.070 1.00 14.40 89 ALA E CA 1
ATOM 5989 C C . ALA E 1 90 ? 0.814 -6.737 -52.474 1.00 13.95 89 ALA E C 1
ATOM 5990 O O . ALA E 1 90 ? 1.441 -7.573 -53.112 1.00 14.33 89 ALA E O 1
ATOM 5992 N N . ILE E 1 91 ? 1.314 -5.562 -52.094 1.00 14.80 90 ILE E N 1
ATOM 5993 C CA . ILE E 1 91 ? 2.760 -5.221 -52.114 1.00 14.93 90 ILE E CA 1
ATOM 5994 C C . ILE E 1 91 ? 3.216 -5.173 -50.654 1.00 14.02 90 ILE E C 1
ATOM 5995 O O . ILE E 1 91 ? 2.762 -4.289 -49.906 1.00 14.52 90 ILE E O 1
ATOM 6000 N N . VAL E 1 92 ? 4.049 -6.135 -50.255 1.00 13.58 91 VAL E N 1
ATOM 6001 C CA . VAL E 1 92 ? 4.517 -6.243 -48.847 1.00 14.51 91 VAL E CA 1
ATOM 6002 C C . VAL E 1 92 ? 6.026 -5.982 -48.834 1.00 13.91 91 VAL E C 1
ATOM 6003 O O . VAL E 1 92 ? 6.757 -6.796 -49.365 1.00 14.19 91 VAL E O 1
ATOM 6007 N N . ARG E 1 93 ? 6.446 -4.853 -48.254 1.00 15.50 92 ARG E N 1
ATOM 6008 C CA . ARG E 1 93 ? 7.837 -4.382 -48.374 1.00 15.05 92 ARG E CA 1
ATOM 6009 C C . ARG E 1 93 ? 8.729 -5.070 -47.350 1.00 14.77 92 ARG E C 1
ATOM 6010 O O . ARG E 1 93 ? 8.235 -5.662 -46.379 1.00 16.32 92 ARG E O 1
ATOM 6018 N N . LYS E 1 94 ? 10.032 -4.989 -47.581 1.00 15.68 93 LYS E N 1
ATOM 6019 C CA . LYS E 1 94 ? 11.065 -5.734 -46.816 1.00 16.60 93 LYS E CA 1
ATOM 6020 C C . LYS E 1 94 ? 10.851 -5.611 -45.293 1.00 15.05 93 LYS E C 1
ATOM 6021 O O . LYS E 1 94 ? 10.681 -4.502 -44.789 1.00 15.73 93 LYS E O 1
ATOM 6027 N N . GLY E 1 95 ? 10.845 -6.747 -44.600 1.00 15.58 94 GLY E N 1
ATOM 6028 C CA . GLY E 1 95 ? 10.838 -6.821 -43.132 1.00 15.77 94 GLY E CA 1
ATOM 6029 C C . GLY E 1 95 ? 9.488 -6.516 -42.494 1.00 16.67 94 GLY E C 1
ATOM 6030 O O . GLY E 1 95 ? 9.418 -6.463 -41.244 1.00 15.88 94 GLY E O 1
ATOM 6031 N N . ALA E 1 96 ? 8.433 -6.322 -43.280 1.00 14.31 95 ALA E N 1
ATOM 6032 C CA . ALA E 1 96 ? 7.070 -6.136 -42.740 1.00 13.36 95 ALA E CA 1
ATOM 6033 C C . ALA E 1 96 ? 6.571 -7.441 -42.125 1.00 15.04 95 ALA E C 1
ATOM 6034 O O . ALA E 1 96 ? 7.114 -8.526 -42.429 1.00 15.72 95 ALA E O 1
ATOM 6036 N N . LEU E 1 97 ? 5.584 -7.305 -41.259 1.00 13.97 96 LEU E N 1
ATOM 6037 C CA . LEU E 1 97 ? 4.911 -8.464 -40.613 1.00 14.17 96 LEU E CA 1
ATOM 6038 C C . LEU E 1 97 ? 3.408 -8.288 -40.825 1.00 13.32 96 LEU E C 1
ATOM 6039 O O . LEU E 1 97 ? 2.861 -7.215 -40.469 1.00 14.19 96 LEU E O 1
ATOM 6044 N N . ILE E 1 98 ? 2.753 -9.319 -41.366 1.00 13.03 97 ILE E N 1
ATOM 6045 C CA . ILE E 1 98 ? 1.278 -9.338 -41.571 1.00 12.80 97 ILE E CA 1
ATOM 6046 C C . ILE E 1 98 ? 0.681 -10.228 -40.478 1.00 11.94 97 ILE E C 1
ATOM 6047 O O . ILE E 1 98 ? 0.906 -11.431 -40.516 1.00 12.30 97 ILE E O 1
ATOM 6052 N N . GLY E 1 99 ? 0.021 -9.623 -39.504 1.00 11.34 98 GLY E N 1
ATOM 6053 C CA . GLY E 1 99 ? -0.582 -10.351 -38.367 1.00 13.28 98 GLY E CA 1
ATOM 6054 C C . GLY E 1 99 ? -1.526 -11.448 -38.829 1.00 11.90 98 GLY E C 1
ATOM 6055 O O . GLY E 1 99 ? -2.305 -11.244 -39.762 1.00 11.93 98 GLY E O 1
ATOM 6056 N N . MET E 1 100 ? -1.490 -12.568 -38.107 1.00 12.31 99 MET E N 1
ATOM 6057 C CA . MET E 1 100 ? -2.352 -13.731 -38.357 1.00 12.10 99 MET E CA 1
ATOM 6058 C C . MET E 1 100 ? -3.826 -13.287 -38.489 1.00 11.79 99 MET E C 1
ATOM 6059 O O . MET E 1 100 ? -4.285 -12.379 -37.752 1.00 12.03 99 MET E O 1
ATOM 6064 N N . GLY E 1 101 ? -4.540 -13.887 -39.429 1.00 11.47 100 GLY E N 1
ATOM 6065 C CA . GLY E 1 101 ? -5.980 -13.688 -39.645 1.00 12.46 100 GLY E CA 1
ATOM 6066 C C . GLY E 1 101 ? -6.311 -12.399 -40.361 1.00 14.01 100 GLY E C 1
ATOM 6067 O O . GLY E 1 101 ? -7.500 -12.037 -40.368 1.00 15.22 100 GLY E O 1
ATOM 6068 N N . SER E 1 102 ? -5.309 -11.715 -40.927 1.00 12.72 101 SER E N 1
ATOM 6069 C CA . SER E 1 102 ? -5.508 -10.448 -41.677 1.00 12.13 101 SER E CA 1
ATOM 6070 C C . SER E 1 102 ? -5.859 -10.738 -43.135 1.00 12.15 101 SER E C 1
ATOM 6071 O O . SER E 1 102 ? -5.558 -11.822 -43.665 1.00 12.35 101 SER E O 1
ATOM 6074 N N . ILE E 1 103 ? -6.424 -9.734 -43.783 1.00 13.29 102 ILE E N 1
ATOM 6075 C CA . ILE E 1 103 ? -6.742 -9.739 -45.221 1.00 14.29 102 ILE E CA 1
ATOM 6076 C C . ILE E 1 103 ? -6.160 -8.461 -45.815 1.00 13.43 102 ILE E C 1
ATOM 6077 O O . ILE E 1 103 ? -6.466 -7.380 -45.304 1.00 13.83 102 ILE E O 1
ATOM 6082 N N . ILE E 1 104 ? -5.319 -8.624 -46.824 1.00 13.09 103 ILE E N 1
ATOM 6083 C CA . ILE E 1 104 ? -4.637 -7.488 -47.500 1.00 12.59 103 ILE E CA 1
ATOM 6084 C C . ILE E 1 104 ? -5.086 -7.500 -48.964 1.00 13.29 103 ILE E C 1
ATOM 6085 O O . ILE E 1 104 ? -4.833 -8.494 -49.683 1.00 12.21 103 ILE E O 1
ATOM 6090 N N . LEU E 1 105 ? -5.753 -6.427 -49.407 1.00 13.41 104 LEU E N 1
ATOM 6091 C CA . LEU E 1 105 ? -6.491 -6.475 -50.705 1.00 13.66 104 LEU E CA 1
ATOM 6092 C C . LEU E 1 105 ? -5.761 -5.694 -51.802 1.00 15.11 104 LEU E C 1
ATOM 6093 O O . LEU E 1 105 ? -4.647 -5.236 -51.582 1.00 14.70 104 LEU E O 1
ATOM 6098 N N . ASP E 1 106 ? -6.379 -5.661 -52.984 1.00 17.11 105 ASP E N 1
ATOM 6099 C CA . ASP E 1 106 ? -5.677 -5.413 -54.269 1.00 18.47 105 ASP E CA 1
ATOM 6100 C C . ASP E 1 106 ? -5.003 -4.041 -54.261 1.00 16.55 105 ASP E C 1
ATOM 6101 O O . ASP E 1 106 ? -5.692 -3.013 -54.050 1.00 20.69 105 ASP E O 1
ATOM 6106 N N . GLY E 1 107 ? -3.700 -4.049 -54.488 1.00 16.63 106 GLY E N 1
ATOM 6107 C CA . GLY E 1 107 ? -2.890 -2.843 -54.658 1.00 16.60 106 GLY E CA 1
ATOM 6108 C C . GLY E 1 107 ? -2.556 -2.196 -53.328 1.00 17.60 106 GLY E C 1
ATOM 6109 O O . GLY E 1 107 ? -1.877 -1.159 -53.358 1.00 18.85 106 GLY E O 1
ATOM 6110 N N . ALA E 1 108 ? -2.980 -2.786 -52.205 1.00 15.15 107 ALA E N 1
ATOM 6111 C CA . ALA E 1 108 ? -2.577 -2.310 -50.864 1.00 15.67 107 ALA E CA 1
ATOM 6112 C C . ALA E 1 108 ? -1.061 -2.492 -50.735 1.00 16.50 107 ALA E C 1
ATOM 6113 O O . ALA E 1 108 ? -0.479 -3.471 -51.296 1.00 18.11 107 ALA E O 1
ATOM 6115 N N . GLU E 1 109 ? -0.409 -1.526 -50.087 1.00 16.09 108 GLU E N 1
ATOM 6116 C CA . GLU E 1 109 ? 1.051 -1.512 -49.927 1.00 15.09 108 GLU E CA 1
ATOM 6117 C C . GLU E 1 109 ? 1.385 -1.402 -48.445 1.00 14.42 108 GLU E C 1
ATOM 6118 O O . GLU E 1 109 ? 0.932 -0.418 -47.791 1.00 15.81 108 GLU E O 1
ATOM 6124 N N . ILE E 1 110 ? 2.125 -2.387 -47.952 1.00 14.18 109 ILE E N 1
ATOM 6125 C CA . ILE E 1 110 ? 2.593 -2.414 -46.539 1.00 14.72 109 ILE E CA 1
ATOM 6126 C C . ILE E 1 110 ? 4.049 -1.978 -46.516 1.00 14.20 109 ILE E C 1
ATOM 6127 O O . ILE E 1 110 ? 4.904 -2.737 -47.014 1.00 14.36 109 ILE E O 1
ATOM 6132 N N . GLY E 1 111 ? 4.301 -0.803 -45.920 1.00 15.82 110 GLY E N 1
ATOM 6133 C CA . GLY E 1 111 ? 5.640 -0.182 -45.866 1.00 13.74 110 GLY E CA 1
ATOM 6134 C C . GLY E 1 111 ? 6.671 -1.036 -45.174 1.00 15.06 110 GLY E C 1
ATOM 6135 O O . GLY E 1 111 ? 6.337 -1.912 -44.335 1.00 14.25 110 GLY E O 1
ATOM 6136 N N . LYS E 1 112 ? 7.935 -0.812 -45.509 1.00 17.43 111 LYS E N 1
ATOM 6137 C CA . LYS E 1 112 ? 9.095 -1.553 -44.964 1.00 18.81 111 LYS E CA 1
ATOM 6138 C C . LYS E 1 112 ? 9.001 -1.567 -43.436 1.00 18.85 111 LYS E C 1
ATOM 6139 O O . LYS E 1 112 ? 8.725 -0.480 -42.821 1.00 17.02 111 LYS E O 1
ATOM 6145 N N . GLY E 1 113 ? 9.155 -2.756 -42.854 1.00 17.87 112 GLY E N 1
ATOM 6146 C CA . GLY E 1 113 ? 9.173 -2.946 -41.394 1.00 20.60 112 GLY E CA 1
ATOM 6147 C C . GLY E 1 113 ? 7.880 -2.590 -40.684 1.00 19.55 112 GLY E C 1
ATOM 6148 O O . GLY E 1 113 ? 7.934 -2.463 -39.449 1.00 19.36 112 GLY E O 1
ATOM 6149 N N . ALA E 1 114 ? 6.748 -2.430 -41.377 1.00 16.99 113 ALA E N 1
ATOM 6150 C CA . ALA E 1 114 ? 5.446 -2.153 -40.735 1.00 17.62 113 ALA E CA 1
ATOM 6151 C C . ALA E 1 114 ? 4.873 -3.447 -40.156 1.00 17.27 113 ALA E C 1
ATOM 6152 O O . ALA E 1 114 ? 5.333 -4.551 -40.529 1.00 17.77 113 ALA E O 1
ATOM 6154 N N . PHE E 1 115 ? 3.973 -3.285 -39.188 1.00 17.56 114 PHE E N 1
ATOM 6155 C CA . PHE E 1 115 ? 3.318 -4.391 -38.446 1.00 16.39 114 PHE E CA 1
ATOM 6156 C C . PHE E 1 115 ? 1.827 -4.210 -38.634 1.00 16.01 114 PHE E C 1
ATOM 6157 O O . PHE E 1 115 ? 1.277 -3.229 -38.124 1.00 16.07 114 PHE E O 1
ATOM 6165 N N . VAL E 1 116 ? 1.184 -5.125 -39.359 1.00 15.87 115 VAL E N 1
ATOM 6166 C CA . VAL E 1 116 ? -0.301 -5.163 -39.442 1.00 16.01 115 VAL E CA 1
ATOM 6167 C C . VAL E 1 116 ? -0.786 -6.099 -38.323 1.00 15.15 115 VAL E C 1
ATOM 6168 O O . VAL E 1 116 ? -0.408 -7.278 -38.346 1.00 14.94 115 VAL E O 1
ATOM 6172 N N . GLY E 1 117 ? -1.552 -5.586 -37.380 1.00 14.64 116 GLY E N 1
ATOM 6173 C CA . GLY E 1 117 ? -2.032 -6.369 -36.220 1.00 14.55 116 GLY E CA 1
ATOM 6174 C C . GLY E 1 117 ? -2.938 -7.517 -36.678 1.00 14.24 116 GLY E C 1
ATOM 6175 O O . GLY E 1 117 ? -3.598 -7.396 -37.704 1.00 12.89 116 GLY E O 1
ATOM 6176 N N . ALA E 1 118 ? -3.004 -8.580 -35.878 1.00 14.46 117 ALA E N 1
ATOM 6177 C CA . ALA E 1 118 ? -3.886 -9.743 -36.134 1.00 14.42 117 ALA E CA 1
ATOM 6178 C C . ALA E 1 118 ? -5.323 -9.276 -36.428 1.00 14.71 117 ALA E C 1
ATOM 6179 O O . ALA E 1 118 ? -5.835 -8.333 -35.780 1.00 14.88 117 ALA E O 1
ATOM 6181 N N . GLY E 1 119 ? -5.956 -9.936 -37.393 1.00 13.62 118 GLY E N 1
ATOM 6182 C CA . GLY E 1 119 ? -7.377 -9.824 -37.713 1.00 15.10 118 GLY E CA 1
ATOM 6183 C C . GLY E 1 119 ? -7.721 -8.583 -38.492 1.00 15.55 118 GLY E C 1
ATOM 6184 O O . GLY E 1 119 ? -8.917 -8.257 -38.569 1.00 17.14 118 GLY E O 1
ATOM 6185 N N . SER E 1 120 ? -6.719 -7.904 -39.063 1.00 15.11 119 SER E N 1
ATOM 6186 C CA . SER E 1 120 ? -6.927 -6.602 -39.748 1.00 16.44 119 SER E CA 1
ATOM 6187 C C . SER E 1 120 ? -7.450 -6.825 -41.170 1.00 16.96 119 SER E C 1
ATOM 6188 O O . SER E 1 120 ? -7.252 -7.906 -41.748 1.00 15.64 119 SER E O 1
ATOM 6191 N N . LEU E 1 121 ? -8.062 -5.768 -41.733 1.00 17.56 120 LEU E N 1
ATOM 6192 C CA . LEU E 1 121 ? -8.408 -5.689 -43.169 1.00 17.09 120 LEU E CA 1
ATOM 6193 C C . LEU E 1 121 ? -7.766 -4.425 -43.708 1.00 17.50 120 LEU E C 1
ATOM 6194 O O . LEU E 1 121 ? -8.055 -3.335 -43.150 1.00 16.29 120 LEU E O 1
ATOM 6199 N N . VAL E 1 122 ? -6.898 -4.565 -44.706 1.00 16.27 121 VAL E N 1
ATOM 6200 C CA . VAL E 1 122 ? -6.313 -3.405 -45.441 1.00 15.26 121 VAL E CA 1
ATOM 6201 C C . VAL E 1 122 ? -6.983 -3.329 -46.799 1.00 15.16 121 VAL E C 1
ATOM 6202 O O . VAL E 1 122 ? -6.816 -4.226 -47.619 1.00 13.31 121 VAL E O 1
ATOM 6206 N N . PRO E 1 123 ? -7.822 -2.297 -47.029 1.00 16.17 122 PRO E N 1
ATOM 6207 C CA . PRO E 1 123 ? -8.632 -2.209 -48.243 1.00 17.40 122 PRO E CA 1
ATOM 6208 C C . PRO E 1 123 ? -7.803 -1.956 -49.495 1.00 16.45 122 PRO E C 1
ATOM 6209 O O . PRO E 1 123 ? -6.635 -1.562 -49.416 1.00 17.75 122 PRO E O 1
ATOM 6213 N N . PRO E 1 124 ? -8.387 -2.180 -50.689 1.00 19.94 123 PRO E N 1
ATOM 6214 C CA . PRO E 1 124 ? -7.659 -1.983 -51.939 1.00 20.73 123 PRO E CA 1
ATOM 6215 C C . PRO E 1 124 ? -7.017 -0.590 -52.008 1.00 20.83 123 PRO E C 1
ATOM 6216 O O . PRO E 1 124 ? -7.665 0.382 -51.649 1.00 21.97 123 PRO E O 1
ATOM 6220 N N . GLY E 1 125 ? -5.746 -0.548 -52.402 1.00 22.87 124 GLY E N 1
ATOM 6221 C CA . GLY E 1 125 ? -5.004 0.691 -52.717 1.00 23.01 124 GLY E CA 1
ATOM 6222 C C . GLY E 1 125 ? -4.516 1.412 -51.481 1.00 23.08 124 GLY E C 1
ATOM 6223 O O . GLY E 1 125 ? -3.854 2.451 -51.635 1.00 20.71 124 GLY E O 1
ATOM 6224 N N . LYS E 1 126 ? -4.813 0.927 -50.274 1.00 21.32 125 LYS E N 1
ATOM 6225 C CA . LYS E 1 126 ? -4.424 1.626 -49.024 1.00 21.53 125 LYS E CA 1
ATOM 6226 C C . LYS E 1 126 ? -2.944 1.379 -48.731 1.00 22.54 125 LYS E C 1
ATOM 6227 O O . LYS E 1 126 ? -2.445 0.266 -48.959 1.00 22.74 125 LYS E O 1
ATOM 6233 N N . LYS E 1 127 ? -2.256 2.421 -48.243 1.00 22.76 126 LYS E N 1
ATOM 6234 C CA . LYS E 1 127 ? -0.806 2.366 -47.929 1.00 23.52 126 LYS E CA 1
ATOM 6235 C C . LYS E 1 127 ? -0.651 2.395 -46.413 1.00 25.85 126 LYS E C 1
ATOM 6236 O O . LYS E 1 127 ? -1.301 3.245 -45.753 1.00 27.32 126 LYS E O 1
ATOM 6242 N N . ILE E 1 128 ? 0.115 1.461 -45.871 1.00 23.38 127 ILE E N 1
ATOM 6243 C CA . ILE E 1 128 ? 0.507 1.471 -44.439 1.00 20.57 127 ILE E CA 1
ATOM 6244 C C . ILE E 1 128 ? 1.924 2.012 -44.391 1.00 20.46 127 ILE E C 1
ATOM 6245 O O . ILE E 1 128 ? 2.834 1.461 -45.031 1.00 19.40 127 ILE E O 1
ATOM 6250 N N . PRO E 1 129 ? 2.172 3.126 -43.680 1.00 20.91 128 PRO E N 1
ATOM 6251 C CA . PRO E 1 129 ? 3.502 3.724 -43.673 1.00 21.26 128 PRO E CA 1
ATOM 6252 C C . PRO E 1 129 ? 4.561 2.802 -43.061 1.00 20.09 128 PRO E C 1
ATOM 6253 O O . PRO E 1 129 ? 4.235 2.002 -42.182 1.00 21.88 128 PRO E O 1
ATOM 6257 N N . GLU E 1 130 ? 5.808 2.968 -43.487 1.00 17.81 129 GLU E N 1
ATOM 6258 C CA . GLU E 1 130 ? 6.968 2.203 -42.964 1.00 22.75 129 GLU E CA 1
ATOM 6259 C C . GLU E 1 130 ? 7.031 2.289 -41.430 1.00 22.37 129 GLU E C 1
ATOM 6260 O O . GLU E 1 130 ? 6.728 3.380 -40.868 1.00 23.01 129 GLU E O 1
ATOM 6266 N N . LYS E 1 131 ? 7.345 1.165 -40.777 1.00 23.00 130 LYS E N 1
ATOM 6267 C CA . LYS E 1 131 ? 7.697 1.088 -39.337 1.00 24.88 130 LYS E CA 1
ATOM 6268 C C . LYS E 1 131 ? 6.549 1.613 -38.465 1.00 23.52 130 LYS E C 1
ATOM 6269 O O . LYS E 1 131 ? 6.849 2.173 -37.374 1.00 24.95 130 LYS E O 1
ATOM 6275 N N . THR E 1 132 ? 5.299 1.434 -38.876 1.00 22.26 131 THR E N 1
ATOM 6276 C CA . THR E 1 132 ? 4.129 1.734 -38.015 1.00 22.94 131 THR E CA 1
ATOM 6277 C C . THR E 1 132 ? 3.404 0.435 -37.648 1.00 22.16 131 THR E C 1
ATOM 6278 O O . THR E 1 132 ? 3.541 -0.577 -38.378 1.00 19.89 131 THR E O 1
ATOM 6282 N N . LEU E 1 133 ? 2.651 0.495 -36.562 1.00 21.41 132 LEU E N 1
ATOM 6283 C CA . LEU E 1 133 ? 1.625 -0.504 -36.190 1.00 22.05 132 LEU E CA 1
ATOM 6284 C C . LEU E 1 133 ? 0.299 0.004 -36.741 1.00 22.83 132 LEU E C 1
ATOM 6285 O O . LEU E 1 133 ? -0.039 1.177 -36.488 1.00 19.82 132 LEU E O 1
ATOM 6290 N N . ALA E 1 134 ? -0.429 -0.830 -37.487 1.00 19.94 133 ALA E N 1
ATOM 6291 C CA . ALA E 1 134 ? -1.782 -0.549 -37.980 1.00 19.31 133 ALA E CA 1
ATOM 6292 C C . ALA E 1 134 ? -2.641 -1.783 -37.689 1.00 20.23 133 ALA E C 1
ATOM 6293 O O . ALA E 1 134 ? -2.160 -2.907 -37.888 1.00 19.01 133 ALA E O 1
ATOM 6295 N N . PHE E 1 135 ? -3.862 -1.585 -37.231 1.00 20.90 134 PHE E N 1
ATOM 6296 C CA . PHE E 1 135 ? -4.807 -2.710 -37.049 1.00 23.22 134 PHE E CA 1
ATOM 6297 C C . PHE E 1 135 ? -6.224 -2.180 -37.141 1.00 22.00 134 PHE E C 1
ATOM 6298 O O . PHE E 1 135 ? -6.449 -0.938 -37.061 1.00 21.89 134 PHE E O 1
ATOM 6306 N N . GLY E 1 136 ? -7.150 -3.125 -37.303 1.00 20.42 135 GLY E N 1
ATOM 6307 C CA . GLY E 1 136 ? -8.591 -2.866 -37.393 1.00 20.26 135 GLY E CA 1
ATOM 6308 C C . GLY E 1 136 ? -9.146 -3.204 -38.760 1.00 18.66 135 GLY E C 1
ATOM 6309 O O . GLY E 1 136 ? -8.369 -3.685 -39.611 1.00 17.79 135 GLY E O 1
ATOM 6310 N N . ARG E 1 137 ? -10.440 -2.953 -38.950 1.00 19.01 136 ARG E N 1
ATOM 6311 C CA . ARG E 1 137 ? -11.165 -3.259 -40.207 1.00 20.36 136 ARG E CA 1
ATOM 6312 C C . ARG E 1 137 ? -12.064 -2.078 -40.553 1.00 22.69 136 ARG E C 1
ATOM 6313 O O . ARG E 1 137 ? -13.159 -1.970 -40.003 1.00 22.92 136 ARG E O 1
ATOM 6321 N N . PRO E 1 138 ? -11.633 -1.132 -41.419 1.00 22.25 137 PRO E N 1
ATOM 6322 C CA . PRO E 1 138 ? -10.303 -1.143 -42.042 1.00 22.22 137 PRO E CA 1
ATOM 6323 C C . PRO E 1 138 ? -9.171 -0.700 -41.109 1.00 24.19 137 PRO E C 1
ATOM 6324 O O . PRO E 1 138 ? -9.433 0.029 -40.176 1.00 24.47 137 PRO E O 1
ATOM 6328 N N . ALA E 1 139 ? -7.937 -1.120 -41.402 1.00 22.32 138 ALA E N 1
ATOM 6329 C CA . ALA E 1 139 ? -6.744 -0.880 -40.560 1.00 21.85 138 ALA E CA 1
ATOM 6330 C C . ALA E 1 139 ? -6.484 0.626 -40.475 1.00 26.63 138 ALA E C 1
ATOM 6331 O O . ALA E 1 139 ? -6.568 1.300 -41.499 1.00 28.82 138 ALA E O 1
ATOM 6333 N N . LYS E 1 140 ? -6.203 1.093 -39.259 1.00 26.54 139 LYS E N 1
ATOM 6334 C CA . LYS E 1 140 ? -5.794 2.484 -38.930 1.00 26.98 139 LYS E CA 1
ATOM 6335 C C . LYS E 1 140 ? -4.372 2.433 -38.380 1.00 25.88 139 LYS E C 1
ATOM 6336 O O . LYS E 1 140 ? -4.057 1.533 -37.582 1.00 22.40 139 LYS E O 1
ATOM 6342 N N . VAL E 1 141 ? -3.547 3.400 -38.761 1.00 28.52 140 VAL E N 1
ATOM 6343 C CA . VAL E 1 141 ? -2.217 3.608 -38.132 1.00 31.32 140 VAL E CA 1
ATOM 6344 C C . VAL E 1 141 ? -2.440 3.958 -36.656 1.00 33.16 140 VAL E C 1
ATOM 6345 O O . VAL E 1 141 ? -3.262 4.852 -36.372 1.00 31.91 140 VAL E O 1
ATOM 6349 N N . ILE E 1 142 ? -1.772 3.238 -35.757 1.00 31.50 141 ILE E N 1
ATOM 6350 C CA . ILE E 1 142 ? -1.934 3.378 -34.280 1.00 34.75 141 ILE E CA 1
ATOM 6351 C C . ILE E 1 142 ? -0.751 4.160 -33.708 1.00 37.60 141 ILE E C 1
ATOM 6352 O O . ILE E 1 142 ? -0.986 5.043 -32.888 1.00 38.80 141 ILE E O 1
ATOM 6357 N N . ARG E 1 143 ? 0.476 3.788 -34.075 1.00 33.82 142 ARG E N 1
ATOM 6358 C CA . ARG E 1 143 ? 1.710 4.341 -33.469 1.00 35.32 142 ARG E CA 1
ATOM 6359 C C . ARG E 1 143 ? 2.917 3.954 -34.329 1.00 35.30 142 ARG E C 1
ATOM 6360 O O . ARG E 1 143 ? 2.787 3.076 -35.213 1.00 30.74 142 ARG E O 1
ATOM 6368 N N . GLU E 1 144 ? 4.064 4.573 -34.064 1.00 35.51 143 GLU E N 1
ATOM 6369 C CA . GLU E 1 144 ? 5.359 4.175 -34.644 1.00 33.32 143 GLU E CA 1
ATOM 6370 C C . GLU E 1 144 ? 5.850 2.956 -33.867 1.00 34.70 143 GLU E C 1
ATOM 6371 O O . GLU E 1 144 ? 5.675 2.913 -32.636 1.00 28.14 143 GLU E O 1
ATOM 6377 N N . LEU E 1 145 ? 6.455 1.992 -34.542 1.00 30.63 144 LEU E N 1
ATOM 6378 C CA . LEU E 1 145 ? 7.078 0.836 -33.857 1.00 31.30 144 LEU E CA 1
ATOM 6379 C C . LEU E 1 145 ? 8.317 1.302 -33.099 1.00 34.65 144 LEU E C 1
ATOM 6380 O O . LEU E 1 145 ? 8.982 2.255 -33.566 1.00 33.99 144 LEU E O 1
ATOM 6385 N N . THR E 1 146 ? 8.633 0.596 -32.017 1.00 38.23 145 THR E N 1
ATOM 6386 C CA . THR E 1 146 ? 9.840 0.822 -31.188 1.00 40.60 145 THR E CA 1
ATOM 6387 C C . THR E 1 146 ? 10.894 -0.221 -31.539 1.00 44.34 145 THR E C 1
ATOM 6388 O O . THR E 1 146 ? 10.573 -1.207 -32.269 1.00 46.12 145 THR E O 1
ATOM 6392 N N . GLU E 1 147 ? 12.098 -0.051 -30.989 1.00 47.04 146 GLU E N 1
ATOM 6393 C CA . GLU E 1 147 ? 13.202 -1.012 -31.211 1.00 49.09 146 GLU E CA 1
ATOM 6394 C C . GLU E 1 147 ? 12.797 -2.378 -30.638 1.00 49.19 146 GLU E C 1
ATOM 6395 O O . GLU E 1 147 ? 13.170 -3.398 -31.252 1.00 43.58 146 GLU E O 1
ATOM 6401 N N . GLU E 1 148 ? 12.046 -2.402 -29.528 1.00 46.54 147 GLU E N 1
ATOM 6402 C CA . GLU E 1 148 ? 11.522 -3.648 -28.907 1.00 47.68 147 GLU E CA 1
ATOM 6403 C C . GLU E 1 148 ? 10.629 -4.387 -29.914 1.00 44.60 147 GLU E C 1
ATOM 6404 O O . GLU E 1 148 ? 10.781 -5.625 -30.026 1.00 41.77 147 GLU E O 1
ATOM 6410 N N . ASP E 1 149 ? 9.727 -3.674 -30.603 1.00 40.32 148 ASP E N 1
ATOM 6411 C CA . ASP E 1 149 ? 8.838 -4.270 -31.640 1.00 35.98 148 ASP E CA 1
ATOM 6412 C C . ASP E 1 149 ? 9.711 -4.870 -32.747 1.00 32.98 148 ASP E C 1
ATOM 6413 O O . ASP E 1 149 ? 9.464 -6.017 -33.165 1.00 31.65 148 ASP E O 1
ATOM 6418 N N . LEU E 1 150 ? 10.701 -4.113 -33.213 1.00 33.65 149 LEU E N 1
ATOM 6419 C CA . LEU E 1 150 ? 11.537 -4.549 -34.356 1.00 37.28 149 LEU E CA 1
ATOM 6420 C C . LEU E 1 150 ? 12.346 -5.789 -33.947 1.00 35.00 149 LEU E C 1
ATOM 6421 O O . LEU E 1 150 ? 12.492 -6.723 -34.779 1.00 33.35 149 LEU E O 1
ATOM 6426 N N . GLN E 1 151 ? 12.813 -5.851 -32.697 1.00 37.56 150 GLN E N 1
ATOM 6427 C CA . GLN E 1 151 ? 13.626 -7.013 -32.245 1.00 37.11 150 GLN E CA 1
ATOM 6428 C C . GLN E 1 151 ? 12.730 -8.258 -32.187 1.00 34.17 150 GLN E C 1
ATOM 6429 O O . GLN E 1 151 ? 13.222 -9.363 -32.512 1.00 30.63 150 GLN E O 1
ATOM 6435 N N . ASP E 1 152 ? 11.465 -8.103 -31.794 1.00 31.84 151 ASP E N 1
ATOM 6436 C CA . ASP E 1 152 ? 10.498 -9.230 -31.787 1.00 35.26 151 ASP E CA 1
ATOM 6437 C C . ASP E 1 152 ? 10.269 -9.707 -33.223 1.00 32.62 151 ASP E C 1
ATOM 6438 O O . ASP E 1 152 ? 10.144 -10.914 -33.426 1.00 27.69 151 ASP E O 1
ATOM 6443 N N . MET E 1 153 ? 10.189 -8.786 -34.179 1.00 28.62 152 MET E N 1
ATOM 6444 C CA . MET E 1 153 ? 9.952 -9.127 -35.609 1.00 27.90 152 MET E CA 1
ATOM 6445 C C . MET E 1 153 ? 11.173 -9.878 -36.143 1.00 29.03 152 MET E C 1
ATOM 6446 O O . MET E 1 153 ? 10.995 -10.885 -36.881 1.00 27.93 152 MET E O 1
ATOM 6451 N N . GLU E 1 154 ? 12.377 -9.447 -35.756 1.00 28.59 153 GLU E N 1
ATOM 6452 C CA . GLU E 1 154 ? 13.630 -10.143 -36.133 1.00 31.49 153 GLU E CA 1
ATOM 6453 C C . GLU E 1 154 ? 13.645 -11.567 -35.552 1.00 27.32 153 GLU E C 1
ATOM 6454 O O . GLU E 1 154 ? 14.040 -12.506 -36.279 1.00 26.69 153 GLU E O 1
ATOM 6460 N N . ARG E 1 155 ? 13.242 -11.723 -34.294 1.00 28.25 154 ARG E N 1
ATOM 6461 C CA . ARG E 1 155 ? 13.267 -13.028 -33.585 1.00 29.52 154 ARG E CA 1
ATOM 6462 C C . ARG E 1 155 ? 12.359 -14.024 -34.327 1.00 26.39 154 ARG E C 1
ATOM 6463 O O . ARG E 1 155 ? 12.791 -15.151 -34.600 1.00 25.85 154 ARG E O 1
ATOM 6471 N N . ILE E 1 156 ? 11.142 -13.599 -34.674 1.00 29.59 155 ILE E N 1
ATOM 6472 C CA . ILE E 1 156 ? 10.149 -14.479 -35.364 1.00 27.16 155 ILE E CA 1
ATOM 6473 C C . ILE E 1 156 ? 10.710 -14.901 -36.722 1.00 23.45 155 ILE E C 1
ATOM 6474 O O . ILE E 1 156 ? 10.638 -16.088 -37.040 1.00 24.85 155 ILE E O 1
A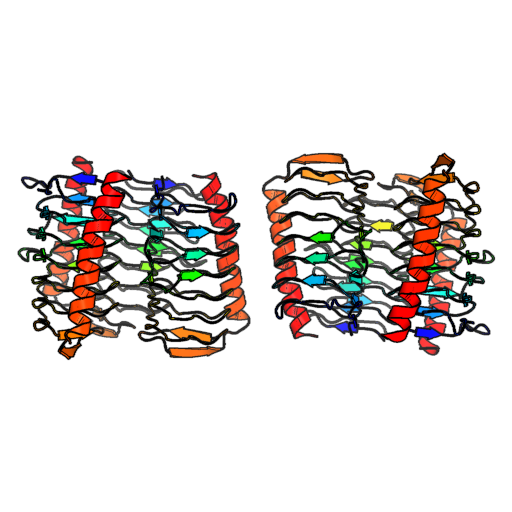TOM 6479 N N . ARG E 1 157 ? 11.239 -13.960 -37.507 1.00 25.67 156 ARG E N 1
ATOM 6480 C CA . ARG E 1 157 ? 11.820 -14.262 -38.843 1.00 28.91 156 ARG E CA 1
ATOM 6481 C C . ARG E 1 157 ? 12.916 -15.331 -38.707 1.00 28.89 156 ARG E C 1
ATOM 6482 O O . ARG E 1 157 ? 12.917 -16.297 -39.502 1.00 26.70 156 ARG E O 1
ATOM 6490 N N . ARG E 1 158 ? 13.833 -15.162 -37.753 1.00 31.65 157 ARG E N 1
ATOM 6491 C CA . ARG E 1 158 ? 15.007 -16.064 -37.612 1.00 34.70 157 ARG E CA 1
ATOM 6492 C C . ARG E 1 158 ? 14.526 -17.440 -37.120 1.00 29.86 157 ARG E C 1
ATOM 6493 O O . ARG E 1 158 ? 15.005 -18.475 -37.649 1.00 28.66 157 ARG E O 1
ATOM 6501 N N . GLU E 1 159 ? 13.586 -17.451 -36.171 1.00 27.86 158 GLU E N 1
ATOM 6502 C CA . GLU E 1 159 ? 13.023 -18.704 -35.620 1.00 26.98 158 GLU E CA 1
ATOM 6503 C C . GLU E 1 159 ? 12.367 -19.501 -36.759 1.00 25.04 158 GLU E C 1
ATOM 6504 O O . GLU E 1 159 ? 12.530 -20.729 -36.797 1.00 22.95 158 GLU E O 1
ATOM 6510 N N . TYR E 1 160 ? 11.677 -18.840 -37.694 1.00 23.08 159 TYR E N 1
ATOM 6511 C CA . TYR E 1 160 ? 10.985 -19.566 -38.789 1.00 20.73 159 TYR E CA 1
ATOM 6512 C C . TYR E 1 160 ? 12.009 -20.166 -39.760 1.00 22.96 159 TYR E C 1
ATOM 6513 O O . TYR E 1 160 ? 11.780 -21.282 -40.264 1.00 23.94 159 TYR E O 1
ATOM 6522 N N . ILE E 1 161 ? 13.113 -19.471 -40.023 1.00 23.91 160 ILE E N 1
ATOM 6523 C CA . ILE E 1 161 ? 14.186 -20.039 -40.878 1.00 27.06 160 ILE E CA 1
ATOM 6524 C C . ILE E 1 161 ? 14.649 -21.367 -40.259 1.00 25.80 160 ILE E C 1
ATOM 6525 O O . ILE E 1 161 ? 14.792 -22.377 -41.005 1.00 27.52 160 ILE E O 1
ATOM 6530 N N . GLU E 1 162 ? 14.895 -21.368 -38.956 1.00 29.70 161 GLU E N 1
ATOM 6531 C CA . GLU E 1 162 ? 15.405 -22.563 -38.228 1.00 29.43 161 GLU E CA 1
ATOM 6532 C C . GLU E 1 162 ? 14.336 -23.661 -38.236 1.00 28.62 161 GLU E C 1
ATOM 6533 O O . GLU E 1 162 ? 14.688 -24.828 -38.471 1.00 26.89 161 GLU E O 1
ATOM 6539 N N . LYS E 1 163 ? 13.079 -23.321 -37.962 1.00 26.91 162 LYS E N 1
ATOM 6540 C CA . LYS E 1 163 ? 12.021 -24.352 -37.893 1.00 26.01 162 LYS E CA 1
ATOM 6541 C C . LYS E 1 163 ? 11.816 -24.953 -39.277 1.00 23.68 162 LYS E C 1
ATOM 6542 O O . LYS E 1 163 ? 11.577 -26.162 -39.359 1.00 23.84 162 LYS E O 1
ATOM 6548 N N . ALA E 1 164 ? 11.884 -24.128 -40.330 1.00 22.41 163 ALA E N 1
ATOM 6549 C CA . ALA E 1 164 ? 11.736 -24.602 -41.721 1.00 23.97 163 ALA E CA 1
ATOM 6550 C C . ALA E 1 164 ? 12.820 -25.653 -42.004 1.00 24.78 163 ALA E C 1
ATOM 6551 O O . ALA E 1 164 ? 12.520 -26.696 -42.610 1.00 22.58 163 ALA E O 1
ATOM 6553 N N . GLN E 1 165 ? 14.059 -25.396 -41.589 1.00 25.74 164 GLN E N 1
ATOM 6554 C CA . GLN E 1 165 ? 15.171 -26.349 -41.862 1.00 27.31 164 GLN E CA 1
ATOM 6555 C C . GLN E 1 165 ? 14.901 -27.649 -41.095 1.00 26.37 164 GLN E C 1
ATOM 6556 O O . GLN E 1 165 ? 15.096 -28.721 -41.691 1.00 23.88 164 GLN E O 1
ATOM 6562 N N . TYR E 1 166 ? 14.361 -27.561 -39.878 1.00 25.98 165 TYR E N 1
ATOM 6563 C CA . TYR E 1 166 ? 14.019 -28.746 -39.042 1.00 27.11 165 TYR E CA 1
ATOM 6564 C C . TYR E 1 166 ? 12.969 -29.605 -39.752 1.00 24.86 165 TYR E C 1
ATOM 6565 O O . TYR E 1 166 ? 13.183 -30.821 -39.983 1.00 23.09 165 TYR E O 1
ATOM 6574 N N . TYR E 1 167 ? 11.832 -29.012 -40.130 1.00 24.72 166 TYR E N 1
ATOM 6575 C CA . TYR E 1 167 ? 10.729 -29.778 -40.756 1.00 23.54 166 TYR E CA 1
ATOM 6576 C C . TYR E 1 167 ? 11.152 -30.319 -42.131 1.00 22.95 166 TYR E C 1
ATOM 6577 O O . TYR E 1 167 ? 10.761 -31.450 -42.486 1.00 24.49 166 TYR E O 1
ATOM 6586 N N . LYS E 1 168 ? 11.903 -29.534 -42.914 1.00 23.66 167 LYS E N 1
ATOM 6587 C CA . LYS E 1 168 ? 12.366 -29.989 -44.249 1.00 25.78 167 LYS E CA 1
ATOM 6588 C C . LYS E 1 168 ? 13.159 -31.293 -44.081 1.00 26.63 167 LYS E C 1
ATOM 6589 O O . LYS E 1 168 ? 12.975 -32.197 -44.903 1.00 26.97 167 LYS E O 1
ATOM 6595 N N . ASN E 1 169 ? 13.977 -31.394 -43.033 1.00 31.25 168 ASN E N 1
ATOM 6596 C CA . ASN E 1 169 ? 14.764 -32.618 -42.712 1.00 37.23 168 ASN E CA 1
ATOM 6597 C C . ASN E 1 169 ? 13.825 -33.752 -42.265 1.00 39.37 168 ASN E C 1
ATOM 6598 O O . ASN E 1 169 ? 13.970 -34.878 -42.813 1.00 46.02 168 ASN E O 1
ATOM 6603 N N . ILE E 1 170 ? 12.886 -33.487 -41.347 1.00 38.32 169 ILE E N 1
ATOM 6604 C CA . ILE E 1 170 ? 11.908 -34.500 -40.832 1.00 40.71 169 ILE E CA 1
ATOM 6605 C C . ILE E 1 170 ? 11.065 -35.042 -41.999 1.00 41.78 169 ILE E C 1
ATOM 6606 O O . ILE E 1 170 ? 10.875 -36.269 -42.086 1.00 45.28 169 ILE E O 1
ATOM 6611 N N . ALA E 1 171 ? 10.561 -34.162 -42.872 1.00 41.40 170 ALA E N 1
ATOM 6612 C CA . ALA E 1 171 ? 9.743 -34.539 -44.050 1.00 41.53 170 ALA E CA 1
ATOM 6613 C C . ALA E 1 171 ? 10.609 -35.368 -45.000 1.00 40.29 170 ALA E C 1
ATOM 6614 O O . ALA E 1 171 ? 10.173 -36.436 -45.411 1.00 50.07 170 ALA E O 1
ATOM 6616 N N . SER F 1 1 ? -6.373 -35.572 -56.146 1.00 30.00 0 SER F N 1
ATOM 6617 C CA . SER F 1 1 ? -5.954 -35.761 -54.786 1.00 30.00 0 SER F CA 1
ATOM 6618 C C . SER F 1 1 ? -6.983 -35.199 -53.806 1.00 30.00 0 SER F C 1
ATOM 6619 O O . SER F 1 1 ? -6.662 -34.395 -52.961 1.00 30.00 0 SER F O 1
ATOM 6622 N N . MET F 1 2 ? -8.203 -35.623 -53.939 1.00 42.60 1 MET F N 1
ATOM 6623 C CA . MET F 1 2 ? -9.243 -35.179 -53.054 1.00 38.63 1 MET F CA 1
ATOM 6624 C C . MET F 1 2 ? -9.897 -36.339 -52.316 1.00 31.37 1 MET F C 1
ATOM 6625 O O . MET F 1 2 ? -9.608 -37.490 -52.609 1.00 26.15 1 MET F O 1
ATOM 6630 N N . VAL F 1 3 ? -10.764 -36.016 -51.373 1.00 25.45 2 VAL F N 1
ATOM 6631 C CA . VAL F 1 3 ? -11.486 -37.028 -50.624 1.00 25.57 2 VAL F CA 1
ATOM 6632 C C . VAL F 1 3 ? -12.976 -36.861 -50.827 1.00 23.47 2 VAL F C 1
ATOM 6633 O O . VAL F 1 3 ? -13.496 -35.792 -50.659 1.00 21.72 2 VAL F O 1
ATOM 6637 N N . ILE F 1 4 ? -13.651 -37.939 -51.237 1.00 23.49 3 ILE F N 1
ATOM 6638 C CA . ILE F 1 4 ? -15.095 -37.927 -51.428 1.00 24.43 3 ILE F CA 1
ATOM 6639 C C . ILE F 1 4 ? -15.678 -39.074 -50.607 1.00 22.84 3 ILE F C 1
ATOM 6640 O O . ILE F 1 4 ? -15.306 -40.210 -50.820 1.00 21.75 3 ILE F O 1
ATOM 6645 N N . TYR F 1 5 ? -16.529 -38.764 -49.644 1.00 21.87 4 TYR F N 1
ATOM 6646 C CA . TYR F 1 5 ? -17.087 -39.772 -48.772 1.00 22.90 4 TYR F CA 1
ATOM 6647 C C . TYR F 1 5 ? -18.590 -39.739 -48.713 1.00 23.10 4 TYR F C 1
ATOM 6648 O O . TYR F 1 5 ? -19.167 -38.688 -48.825 1.00 21.86 4 TYR F O 1
ATOM 6657 N N . PRO F 1 6 ? -19.236 -40.931 -48.565 1.00 24.03 5 PRO F N 1
ATOM 6658 C CA . PRO F 1 6 ? -20.673 -40.940 -48.300 1.00 26.17 5 PRO F CA 1
ATOM 6659 C C . PRO F 1 6 ? -20.922 -40.489 -46.857 1.00 26.25 5 PRO F C 1
ATOM 6660 O O . PRO F 1 6 ? -19.999 -40.496 -46.041 1.00 27.71 5 PRO F O 1
ATOM 6664 N N . TYR F 1 7 ? -22.143 -40.073 -46.567 1.00 26.47 6 TYR F N 1
ATOM 6665 C CA . TYR F 1 7 ? -22.621 -39.939 -45.170 1.00 27.86 6 TYR F CA 1
ATOM 6666 C C . TYR F 1 7 ? -23.970 -40.662 -45.060 1.00 27.24 6 TYR F C 1
ATOM 6667 O O . TYR F 1 7 ? -24.965 -40.188 -45.620 1.00 26.88 6 TYR F O 1
ATOM 6676 N N . LYS F 1 8 ? -23.963 -41.806 -44.383 1.00 33.80 7 LYS F N 1
ATOM 6677 C CA . LYS F 1 8 ? -25.157 -42.678 -44.203 1.00 34.64 7 LYS F CA 1
ATOM 6678 C C . LYS F 1 8 ? -25.709 -43.005 -45.596 1.00 34.84 7 LYS F C 1
ATOM 6679 O O . LYS F 1 8 ? -24.939 -43.550 -46.400 1.00 35.80 7 LYS F O 1
ATOM 6685 N N . ASP F 1 9 ? -26.949 -42.623 -45.898 1.00 39.15 8 ASP F N 1
ATOM 6686 C CA . ASP F 1 9 ? -27.640 -43.037 -47.149 1.00 47.64 8 ASP F CA 1
ATOM 6687 C C . ASP F 1 9 ? -27.358 -42.050 -48.290 1.00 47.69 8 ASP F C 1
ATOM 6688 O O . ASP F 1 9 ? -27.964 -42.232 -49.360 1.00 45.72 8 ASP F O 1
ATOM 6693 N N . LYS F 1 10 ? -26.496 -41.044 -48.086 1.00 44.21 9 LYS F N 1
ATOM 6694 C CA . LYS F 1 10 ? -26.279 -39.951 -49.068 1.00 37.96 9 LYS F CA 1
ATOM 6695 C C . LYS F 1 10 ? -24.834 -39.996 -49.561 1.00 35.56 9 LYS F C 1
ATOM 6696 O O . LYS F 1 10 ? -23.911 -40.136 -48.729 1.00 31.06 9 LYS F O 1
ATOM 6702 N N . LYS F 1 11 ? -24.623 -39.888 -50.868 1.00 33.89 10 LYS F N 1
ATOM 6703 C CA . LYS F 1 11 ? -23.256 -39.713 -51.423 1.00 31.97 10 LYS F CA 1
ATOM 6704 C C . LYS F 1 11 ? -23.288 -38.539 -52.383 1.00 27.58 10 LYS F C 1
ATOM 6705 O O . LYS F 1 11 ? -24.336 -38.207 -52.931 1.00 26.98 10 LYS F O 1
ATOM 6711 N N . PRO F 1 12 ? -22.154 -37.838 -52.543 1.00 24.78 11 PRO F N 1
ATOM 6712 C CA . PRO F 1 12 ? -22.090 -36.693 -53.432 1.00 25.06 11 PRO F CA 1
ATOM 6713 C C . PRO F 1 12 ? -22.433 -37.064 -54.882 1.00 24.86 11 PRO F C 1
ATOM 6714 O O . PRO F 1 12 ? -22.034 -38.109 -55.344 1.00 25.19 11 PRO F O 1
ATOM 6718 N N . ILE F 1 13 ? -23.187 -36.197 -55.529 1.00 25.06 12 ILE F N 1
ATOM 6719 C CA . ILE F 1 13 ? -23.573 -36.314 -56.961 1.00 28.44 12 ILE F CA 1
ATOM 6720 C C . ILE F 1 13 ? -22.927 -35.122 -57.658 1.00 27.30 12 ILE F C 1
ATOM 6721 O O . ILE F 1 13 ? -23.359 -33.994 -57.420 1.00 25.13 12 ILE F O 1
ATOM 6726 N N . ILE F 1 14 ? -21.877 -35.386 -58.421 1.00 27.65 13 ILE F N 1
ATOM 6727 C CA . ILE F 1 14 ? -21.005 -34.339 -59.016 1.00 28.83 13 ILE F CA 1
ATOM 6728 C C . ILE F 1 14 ? -21.038 -34.487 -60.530 1.00 26.66 13 ILE F C 1
ATOM 6729 O O . ILE F 1 14 ? -20.698 -35.564 -61.026 1.00 30.57 13 ILE F O 1
ATOM 6734 N N . SER F 1 15 ? -21.426 -33.430 -61.221 1.00 27.62 14 SER F N 1
ATOM 6735 C CA . SER F 1 15 ? -21.471 -33.408 -62.707 1.00 28.36 14 SER F CA 1
ATOM 6736 C C . SER F 1 15 ? -20.113 -33.810 -63.291 1.00 29.97 14 SER F C 1
ATOM 6737 O O . SER F 1 15 ? -19.057 -33.437 -62.742 1.00 30.04 14 SER F O 1
ATOM 6740 N N . ASP F 1 16 ? -20.127 -34.539 -64.404 1.00 30.76 15 ASP F N 1
ATOM 6741 C CA . ASP F 1 16 ? -18.893 -34.938 -65.140 1.00 31.70 15 ASP F CA 1
ATOM 6742 C C . ASP F 1 16 ? -18.101 -33.692 -65.599 1.00 29.54 15 ASP F C 1
ATOM 6743 O O . ASP F 1 16 ? -16.886 -33.824 -65.826 1.00 28.17 15 ASP F O 1
ATOM 6748 N N . SER F 1 17 ? -18.732 -32.520 -65.757 1.00 29.97 16 SER F N 1
ATOM 6749 C CA . SER F 1 17 ? -18.027 -31.311 -66.259 1.00 29.88 16 SER F CA 1
ATOM 6750 C C . SER F 1 17 ? -17.520 -30.447 -65.089 1.00 29.21 16 SER F C 1
ATOM 6751 O O . SER F 1 17 ? -16.918 -29.398 -65.361 1.00 31.21 16 SER F O 1
ATOM 6754 N N . ALA F 1 18 ? -17.750 -30.860 -63.839 1.00 27.30 17 ALA F N 1
ATOM 6755 C CA . ALA F 1 18 ? -17.272 -30.107 -62.661 1.00 27.96 17 ALA F CA 1
ATOM 6756 C C . ALA F 1 18 ? -15.789 -30.390 -62.444 1.00 26.02 17 ALA F C 1
ATOM 6757 O O . ALA F 1 18 ? -15.307 -31.476 -62.812 1.00 24.83 17 ALA F O 1
ATOM 6759 N N . TYR F 1 19 ? -15.079 -29.432 -61.862 1.00 22.94 18 TYR F N 1
ATOM 6760 C CA . TYR F 1 19 ? -13.652 -29.559 -61.493 1.00 21.11 18 TYR F CA 1
ATOM 6761 C C . TYR F 1 19 ? -13.573 -29.628 -59.970 1.00 18.29 18 TYR F C 1
ATOM 6762 O O . TYR F 1 19 ? -14.124 -28.721 -59.341 1.00 19.38 18 TYR F O 1
ATOM 6771 N N . ILE F 1 20 ? -12.981 -30.695 -59.455 1.00 19.20 19 ILE F N 1
ATOM 6772 C CA . ILE F 1 20 ? -12.692 -30.875 -58.009 1.00 18.11 19 ILE F CA 1
ATOM 6773 C C . ILE F 1 20 ? -11.172 -30.837 -57.845 1.00 18.44 19 ILE F C 1
ATOM 6774 O O . ILE F 1 20 ? -10.469 -31.773 -58.271 1.00 16.07 19 ILE F O 1
ATOM 6779 N N . ALA F 1 21 ? -10.655 -29.767 -57.231 1.00 18.12 20 ALA F N 1
ATOM 6780 C CA . ALA F 1 21 ? -9.200 -29.554 -57.096 1.00 15.86 20 ALA F CA 1
ATOM 6781 C C . ALA F 1 21 ? -8.591 -30.490 -56.062 1.00 17.83 20 ALA F C 1
ATOM 6782 O O . ALA F 1 21 ? -9.320 -31.187 -55.353 1.00 19.29 20 ALA F O 1
ATOM 6784 N N . ASP F 1 22 ? -7.275 -30.471 -55.952 1.00 17.37 21 ASP F N 1
ATOM 6785 C CA . ASP F 1 22 ? -6.491 -31.221 -54.946 1.00 19.09 21 ASP F CA 1
ATOM 6786 C C . ASP F 1 22 ? -6.806 -30.734 -53.533 1.00 18.11 21 ASP F C 1
ATOM 6787 O O . ASP F 1 22 ? -7.090 -29.552 -53.355 1.00 15.97 21 ASP F O 1
ATOM 6792 N N . PHE F 1 23 ? -6.741 -31.664 -52.583 1.00 17.33 22 PHE F N 1
ATOM 6793 C CA . PHE F 1 23 ? -6.911 -31.405 -51.132 1.00 18.22 22 PHE F CA 1
ATOM 6794 C C . PHE F 1 23 ? -8.340 -30.951 -50.824 1.00 18.14 22 PHE F C 1
ATOM 6795 O O . PHE F 1 23 ? -8.534 -30.355 -49.766 1.00 19.37 22 PHE F O 1
ATOM 6803 N N . VAL F 1 24 ? -9.295 -31.197 -51.707 1.00 15.60 23 VAL F N 1
ATOM 6804 C CA . VAL F 1 24 ? -10.729 -30.909 -51.476 1.00 16.89 23 VAL F CA 1
ATOM 6805 C C . VAL F 1 24 ? -11.355 -32.108 -50.755 1.00 17.20 23 VAL F C 1
ATOM 6806 O O . VAL F 1 24 ? -11.060 -33.277 -51.114 1.00 18.82 23 VAL F O 1
ATOM 6810 N N . THR F 1 25 ? -12.203 -31.794 -49.780 1.00 16.48 24 THR F N 1
ATOM 6811 C CA . THR F 1 25 ? -13.030 -32.787 -49.066 1.00 16.53 24 THR F CA 1
ATOM 6812 C C . THR F 1 25 ? -14.491 -32.542 -49.404 1.00 17.23 24 THR F C 1
ATOM 6813 O O . THR F 1 25 ? -14.939 -31.449 -49.154 1.00 16.96 24 THR F O 1
ATOM 6817 N N . ILE F 1 26 ? -15.215 -33.552 -49.920 1.00 18.11 25 ILE F N 1
ATOM 6818 C CA . ILE F 1 26 ? -16.683 -33.447 -50.127 1.00 19.23 25 ILE F CA 1
ATOM 6819 C C . ILE F 1 26 ? -17.324 -34.702 -49.549 1.00 18.04 25 ILE F C 1
ATOM 6820 O O . ILE F 1 26 ? -16.875 -35.805 -49.915 1.00 19.67 25 ILE F O 1
ATOM 6825 N N . THR F 1 27 ? -18.284 -34.539 -48.657 1.00 19.45 26 THR F N 1
ATOM 6826 C CA . THR F 1 27 ? -18.977 -35.695 -48.037 1.00 20.30 26 THR F CA 1
ATOM 6827 C C . THR F 1 27 ? -20.492 -35.559 -48.111 1.00 20.40 26 THR F C 1
ATOM 6828 O O . THR F 1 27 ? -21.026 -34.446 -48.077 1.00 19.73 26 THR F O 1
ATOM 6832 N N . GLY F 1 28 ? -21.172 -36.710 -48.148 1.00 21.23 27 GLY F N 1
ATOM 6833 C CA . GLY F 1 28 ? -22.610 -36.792 -47.855 1.00 22.21 27 GLY F CA 1
ATOM 6834 C C . GLY F 1 28 ? -23.483 -36.145 -48.903 1.00 22.35 27 GLY F C 1
ATOM 6835 O O . GLY F 1 28 ? -23.257 -36.360 -50.115 1.00 22.63 27 GLY F O 1
ATOM 6836 N N . ASP F 1 29 ? -24.489 -35.414 -48.444 1.00 25.29 28 ASP F N 1
ATOM 6837 C CA . ASP F 1 29 ? -25.662 -34.993 -49.246 1.00 24.50 28 ASP F CA 1
ATOM 6838 C C . ASP F 1 29 ? -25.287 -33.725 -50.004 1.00 23.20 28 ASP F C 1
ATOM 6839 O O . ASP F 1 29 ? -25.743 -32.654 -49.602 1.00 25.01 28 ASP F O 1
ATOM 6844 N N . VAL F 1 30 ? -24.444 -33.870 -51.022 1.00 22.45 29 VAL F N 1
ATOM 6845 C CA . VAL F 1 30 ? -23.924 -32.721 -51.817 1.00 22.70 29 VAL F CA 1
ATOM 6846 C C . VAL F 1 30 ? -24.222 -32.997 -53.282 1.00 21.80 29 VAL F C 1
ATOM 6847 O O . VAL F 1 30 ? -23.837 -34.057 -53.781 1.00 22.06 29 VAL F O 1
ATOM 6851 N N . GLN F 1 31 ? -24.834 -32.021 -53.931 1.00 22.43 30 GLN F N 1
ATOM 6852 C CA . GLN F 1 31 ? -25.001 -32.011 -55.405 1.00 24.24 30 GLN F CA 1
ATOM 6853 C C . GLN F 1 31 ? -24.223 -30.831 -55.976 1.00 21.22 30 GLN F C 1
ATOM 6854 O O . GLN F 1 31 ? -24.395 -29.703 -55.459 1.00 21.04 30 GLN F O 1
ATOM 6860 N N . ILE F 1 32 ? -23.416 -31.077 -57.002 1.00 20.63 31 ILE F N 1
ATOM 6861 C CA . ILE F 1 32 ? -22.602 -30.036 -57.683 1.00 21.52 31 ILE F CA 1
ATOM 6862 C C . ILE F 1 32 ? -22.888 -30.099 -59.181 1.00 22.99 31 ILE F C 1
ATOM 6863 O O . ILE F 1 32 ? -22.724 -31.173 -59.784 1.00 22.34 31 ILE F O 1
ATOM 6868 N N . GLY F 1 33 ? -23.297 -28.973 -59.727 1.00 24.21 32 GLY F N 1
ATOM 6869 C CA . GLY F 1 33 ? -23.792 -28.899 -61.109 1.00 25.97 32 GLY F CA 1
ATOM 6870 C C . GLY F 1 33 ? -22.710 -28.753 -62.162 1.00 27.23 32 GLY F C 1
ATOM 6871 O O . GLY F 1 33 ? -21.498 -28.792 -61.879 1.00 25.91 32 GLY F O 1
ATOM 6872 N N . ASP F 1 34 ? -23.183 -28.595 -63.389 1.00 29.69 33 ASP F N 1
ATOM 6873 C CA . ASP F 1 34 ? -22.372 -28.531 -64.624 1.00 31.57 33 ASP F CA 1
ATOM 6874 C C . ASP F 1 34 ? -21.424 -27.332 -64.603 1.00 25.01 33 ASP F C 1
ATOM 6875 O O . ASP F 1 34 ? -21.868 -26.219 -64.278 1.00 24.74 33 ASP F O 1
ATOM 6880 N N . GLU F 1 35 ? -20.169 -27.562 -64.981 1.00 26.92 34 GLU F N 1
ATOM 6881 C CA . GLU F 1 35 ? -19.136 -26.523 -65.208 1.00 27.06 34 GLU F CA 1
ATOM 6882 C C . GLU F 1 35 ? -18.848 -25.787 -63.897 1.00 25.41 34 GLU F C 1
ATOM 6883 O O . GLU F 1 35 ? -18.226 -24.721 -63.938 1.00 24.62 34 GLU F O 1
ATOM 6889 N N . SER F 1 36 ? -19.224 -26.362 -62.770 1.00 23.41 35 SER F N 1
ATOM 6890 C CA . SER F 1 36 ? -18.903 -25.767 -61.446 1.00 21.18 35 SER F CA 1
ATOM 6891 C C . SER F 1 36 ? -17.506 -26.210 -61.015 1.00 19.60 35 SER F C 1
ATOM 6892 O O . SER F 1 36 ? -16.985 -27.219 -61.518 1.00 20.09 35 SER F O 1
ATOM 6895 N N . SER F 1 37 ? -16.886 -25.464 -60.106 1.00 16.65 36 SER F N 1
ATOM 6896 C CA . SER F 1 37 ? -15.472 -25.715 -59.745 1.00 17.51 36 SER F CA 1
ATOM 6897 C C . SER F 1 37 ? -15.294 -25.516 -58.252 1.00 15.45 36 SER F C 1
ATOM 6898 O O . SER F 1 37 ? -15.837 -24.542 -57.711 1.00 18.74 36 SER F O 1
ATOM 6901 N N . ILE F 1 38 ? -14.670 -26.490 -57.623 1.00 17.79 37 ILE F N 1
ATOM 6902 C CA . ILE F 1 38 ? -14.365 -26.473 -56.163 1.00 17.20 37 ILE F CA 1
ATOM 6903 C C . ILE F 1 38 ? -12.848 -26.441 -56.047 1.00 17.40 37 ILE F C 1
ATOM 6904 O O . ILE F 1 38 ? -12.181 -27.432 -56.426 1.00 15.36 37 ILE F O 1
ATOM 6909 N N . TRP F 1 39 ? -12.314 -25.334 -55.533 1.00 16.00 38 TRP F N 1
ATOM 6910 C CA . TRP F 1 39 ? -10.866 -25.025 -55.620 1.00 16.36 38 TRP F CA 1
ATOM 6911 C C . TRP F 1 39 ? -10.119 -25.552 -54.382 1.00 16.43 38 TRP F C 1
ATOM 6912 O O . TRP F 1 39 ? -10.719 -26.042 -53.444 1.00 15.66 38 TRP F O 1
ATOM 6923 N N . PHE F 1 40 ? -8.807 -25.458 -54.426 1.00 15.59 39 PHE F N 1
ATOM 6924 C CA . PHE F 1 40 ? -7.864 -26.147 -53.524 1.00 15.53 39 PHE F CA 1
ATOM 6925 C C . PHE F 1 40 ? -8.228 -25.940 -52.051 1.00 15.89 39 PHE F C 1
ATOM 6926 O O . PHE F 1 40 ? -8.493 -24.774 -51.644 1.00 14.49 39 PHE F O 1
ATOM 6934 N N . GLN F 1 41 ? -8.171 -27.028 -51.284 1.00 16.99 40 GLN F N 1
ATOM 6935 C CA . GLN F 1 41 ? -8.248 -27.021 -49.795 1.00 20.05 40 GLN F CA 1
ATOM 6936 C C . GLN F 1 41 ? -9.681 -26.771 -49.297 1.00 18.97 40 GLN F C 1
ATOM 6937 O O . GLN F 1 41 ? -9.901 -26.782 -48.075 1.00 23.16 40 GLN F O 1
ATOM 6943 N N . THR F 1 42 ? -10.669 -26.660 -50.161 1.00 15.85 41 THR F N 1
ATOM 6944 C CA . THR F 1 42 ? -12.067 -26.425 -49.750 1.00 14.14 41 THR F CA 1
ATOM 6945 C C . THR F 1 42 ? -12.653 -27.674 -49.088 1.00 14.19 41 THR F C 1
ATOM 6946 O O . THR F 1 42 ? -12.350 -28.796 -49.508 1.00 14.48 41 THR F O 1
ATOM 6950 N N . VAL F 1 43 ? -13.513 -27.468 -48.091 1.00 13.19 42 VAL F N 1
ATOM 6951 C CA . VAL F 1 43 ? -14.262 -28.536 -47.393 1.00 13.28 42 VAL F CA 1
ATOM 6952 C C . VAL F 1 43 ? -15.757 -28.287 -47.582 1.00 14.99 42 VAL F C 1
ATOM 6953 O O . VAL F 1 43 ? -16.255 -27.199 -47.266 1.00 13.39 42 VAL F O 1
ATOM 6957 N N . ILE F 1 44 ? -16.477 -29.298 -48.068 1.00 16.55 43 ILE F N 1
ATOM 6958 C CA . ILE F 1 44 ? -17.952 -29.285 -48.173 1.00 16.53 43 ILE F CA 1
ATOM 6959 C C . ILE F 1 44 ? -18.440 -30.544 -47.472 1.00 17.24 43 ILE F C 1
ATOM 6960 O O . ILE F 1 44 ? -18.334 -31.628 -48.045 1.00 16.51 43 ILE F O 1
ATOM 6965 N N . ARG F 1 45 ? -18.887 -30.410 -46.225 1.00 16.59 44 ARG F N 1
ATOM 6966 C CA . ARG F 1 45 ? -19.382 -31.573 -45.451 1.00 18.66 44 ARG F CA 1
ATOM 6967 C C . ARG F 1 45 ? -20.902 -31.556 -45.504 1.00 17.58 44 ARG F C 1
ATOM 6968 O O . ARG F 1 45 ? -21.496 -30.655 -44.949 1.00 19.25 44 ARG F O 1
ATOM 6976 N N . GLY F 1 46 ? -21.494 -32.534 -46.180 1.00 20.60 45 GLY F N 1
ATOM 6977 C CA . GLY F 1 46 ? -22.952 -32.609 -46.364 1.00 21.47 45 GLY F CA 1
ATOM 6978 C C . GLY F 1 46 ? -23.587 -33.555 -45.359 1.00 23.43 45 GLY F C 1
ATOM 6979 O O . GLY F 1 46 ? -24.319 -34.474 -45.776 1.00 22.95 45 GLY F O 1
ATOM 6980 N N . ASP F 1 47 ? -23.335 -33.346 -44.071 1.00 21.80 46 ASP F N 1
ATOM 6981 C CA . ASP F 1 47 ? -23.676 -34.363 -43.040 1.00 20.52 46 ASP F CA 1
ATOM 6982 C C . ASP F 1 47 ? -24.684 -33.821 -42.026 1.00 20.36 46 ASP F C 1
ATOM 6983 O O . ASP F 1 47 ? -24.967 -34.550 -41.059 1.00 22.56 46 ASP F O 1
ATOM 6988 N N . VAL F 1 48 ? -25.235 -32.622 -42.207 1.00 20.01 47 VAL F N 1
ATOM 6989 C CA . VAL F 1 48 ? -26.244 -32.058 -41.262 1.00 21.57 47 VAL F CA 1
ATOM 6990 C C . VAL F 1 48 ? -27.542 -31.762 -42.025 1.00 24.87 47 VAL F C 1
ATOM 6991 O O . VAL F 1 48 ? -28.620 -32.129 -41.501 1.00 23.89 47 VAL F O 1
ATOM 6995 N N . ALA F 1 49 ? -27.462 -31.100 -43.183 1.00 23.39 48 ALA F N 1
ATOM 6996 C CA . ALA F 1 49 ? -28.641 -30.742 -44.000 1.00 23.87 48 ALA F CA 1
ATOM 6997 C C . ALA F 1 49 ? -28.186 -30.748 -45.449 1.00 24.66 48 ALA F C 1
ATOM 6998 O O . ALA F 1 49 ? -26.987 -30.754 -45.712 1.00 23.57 48 ALA F O 1
ATOM 7000 N N . PRO F 1 50 ? -29.105 -30.838 -46.427 1.00 25.26 49 PRO F N 1
ATOM 7001 C CA . PRO F 1 50 ? -28.692 -30.922 -47.824 1.00 23.36 49 PRO F CA 1
ATOM 7002 C C . PRO F 1 50 ? -27.875 -29.713 -48.298 1.00 21.93 49 PRO F C 1
ATOM 7003 O O . PRO F 1 50 ? -28.136 -28.598 -47.852 1.00 22.10 49 PRO F O 1
ATOM 7007 N N . THR F 1 51 ? -26.941 -29.970 -49.202 1.00 20.47 50 THR F N 1
ATOM 7008 C CA . THR F 1 51 ? -26.162 -28.947 -49.915 1.00 21.65 50 THR F CA 1
ATOM 7009 C C . THR F 1 51 ? -26.414 -29.086 -51.416 1.00 21.44 50 THR F C 1
ATOM 7010 O O . THR F 1 51 ? -26.173 -30.171 -51.955 1.00 20.09 50 THR F O 1
ATOM 7014 N N . ILE F 1 52 ? -26.902 -28.029 -52.036 1.00 21.29 51 ILE F N 1
ATOM 7015 C CA . ILE F 1 52 ? -27.206 -28.029 -53.488 1.00 24.41 51 ILE F CA 1
ATOM 7016 C C . ILE F 1 52 ? -26.460 -26.865 -54.118 1.00 21.73 51 ILE F C 1
ATOM 7017 O O . ILE F 1 52 ? -26.767 -25.707 -53.777 1.00 24.28 51 ILE F O 1
ATOM 7022 N N . ILE F 1 53 ? -25.476 -27.199 -54.939 1.00 22.28 52 ILE F N 1
ATOM 7023 C CA . ILE F 1 53 ? -24.655 -26.222 -55.691 1.00 23.74 52 ILE F CA 1
ATOM 7024 C C . ILE F 1 53 ? -25.035 -26.350 -57.168 1.00 23.14 52 ILE F C 1
ATOM 7025 O O . ILE F 1 53 ? -24.966 -27.478 -57.721 1.00 23.23 52 ILE F O 1
ATOM 7030 N N . GLY F 1 54 ? -25.407 -25.223 -57.758 1.00 24.36 53 GLY F N 1
ATOM 7031 C CA . GLY F 1 54 ? -25.905 -25.152 -59.133 1.00 26.58 53 GLY F CA 1
ATOM 7032 C C . GLY F 1 54 ? -24.796 -25.243 -60.165 1.00 26.98 53 GLY F C 1
ATOM 7033 O O . GLY F 1 54 ? -23.695 -25.807 -59.892 1.00 25.72 53 GLY F O 1
ATOM 7034 N N . ASN F 1 55 ? -25.105 -24.757 -61.361 1.00 25.68 54 ASN F N 1
ATOM 7035 C CA . ASN F 1 55 ? -24.232 -24.807 -62.555 1.00 26.95 54 ASN F CA 1
ATOM 7036 C C . ASN F 1 55 ? -23.375 -23.549 -62.623 1.00 21.45 54 ASN F C 1
ATOM 7037 O O . ASN F 1 55 ? -23.878 -22.491 -62.261 1.00 23.11 54 ASN F O 1
ATOM 7042 N N . ARG F 1 56 ? -22.152 -23.666 -63.144 1.00 22.66 55 ARG F N 1
ATOM 7043 C CA . ARG F 1 56 ? -21.223 -22.543 -63.429 1.00 24.42 55 ARG F CA 1
ATOM 7044 C C . ARG F 1 56 ? -20.937 -21.781 -62.130 1.00 22.79 55 ARG F C 1
ATOM 7045 O O . ARG F 1 56 ? -20.715 -20.586 -62.190 1.00 24.62 55 ARG F O 1
ATOM 7053 N N . VAL F 1 57 ? -20.939 -22.484 -61.002 1.00 22.85 56 VAL F N 1
ATOM 7054 C CA . VAL F 1 57 ? -20.555 -21.928 -59.672 1.00 20.41 56 VAL F CA 1
ATOM 7055 C C . VAL F 1 57 ? -19.052 -22.136 -59.494 1.00 19.01 56 VAL F C 1
ATOM 7056 O O . VAL F 1 57 ? -18.581 -23.249 -59.770 1.00 20.21 56 VAL F O 1
ATOM 7060 N N . ASN F 1 58 ? -18.340 -21.133 -58.987 1.00 19.77 57 ASN F N 1
ATOM 7061 C CA . ASN F 1 58 ? -16.959 -21.363 -58.485 1.00 18.85 57 ASN F CA 1
ATOM 7062 C C . ASN F 1 58 ? -16.965 -21.164 -56.970 1.00 16.69 57 ASN F C 1
ATOM 7063 O O . ASN F 1 58 ? -17.485 -20.119 -56.496 1.00 18.46 57 ASN F O 1
ATOM 7068 N N . ILE F 1 59 ? -16.438 -22.154 -56.264 1.00 15.86 58 ILE F N 1
ATOM 7069 C CA . ILE F 1 59 ? -16.157 -22.076 -54.799 1.00 17.49 58 ILE F CA 1
ATOM 7070 C C . ILE F 1 59 ? -14.639 -22.022 -54.694 1.00 16.18 58 ILE F C 1
ATOM 7071 O O . ILE F 1 59 ? -14.003 -23.043 -54.983 1.00 16.64 58 ILE F O 1
ATOM 7076 N N . GLN F 1 60 ? -14.090 -20.861 -54.348 1.00 15.79 59 GLN F N 1
ATOM 7077 C CA . GLN F 1 60 ? -12.626 -20.628 -54.448 1.00 15.78 59 GLN F CA 1
ATOM 7078 C C . GLN F 1 60 ? -11.897 -21.327 -53.291 1.00 14.06 59 GLN F C 1
ATOM 7079 O O . GLN F 1 60 ? -12.497 -22.123 -52.558 1.00 14.97 59 GLN F O 1
ATOM 7085 N N . ASP F 1 61 ? -10.604 -21.105 -53.211 1.00 13.77 60 ASP F N 1
ATOM 7086 C CA . ASP F 1 61 ? -9.688 -21.877 -52.340 1.00 13.74 60 ASP F CA 1
ATOM 7087 C C . ASP F 1 61 ? -10.038 -21.688 -50.855 1.00 13.62 60 ASP F C 1
ATOM 7088 O O . ASP F 1 61 ? -10.395 -20.577 -50.442 1.00 13.11 60 ASP F O 1
ATOM 7093 N N . GLN F 1 62 ? -9.890 -22.754 -50.084 1.00 13.80 61 GLN F N 1
ATOM 7094 C CA . GLN F 1 62 ? -9.922 -22.712 -48.596 1.00 13.37 61 GLN F CA 1
ATOM 7095 C C . GLN F 1 62 ? -11.276 -22.250 -48.073 1.00 12.93 61 GLN F C 1
ATOM 7096 O O . GLN F 1 62 ? -11.319 -21.646 -46.996 1.00 13.39 61 GLN F O 1
ATOM 7102 N N . CYS F 1 63 ? -12.360 -22.558 -48.791 1.00 13.17 62 CYS F N 1
ATOM 7103 C CA . CYS F 1 63 ? -13.727 -22.292 -48.289 1.00 12.88 62 CYS F CA 1
ATOM 7104 C C . CYS F 1 63 ? -14.168 -23.446 -47.389 1.00 13.22 62 CYS F C 1
ATOM 7105 O O . CYS F 1 63 ? -13.651 -24.579 -47.537 1.00 12.05 62 CYS F O 1
ATOM 7108 N N . CYS F 1 64 ? -15.136 -23.157 -46.525 1.00 13.78 63 CYS F N 1
ATOM 7109 C CA . CYS F 1 64 ? -15.784 -24.172 -45.677 1.00 14.74 63 CYS F CA 1
ATOM 7110 C C . CYS F 1 64 ? -17.292 -24.021 -45.842 1.00 14.50 63 CYS F C 1
ATOM 7111 O O . CYS F 1 64 ? -17.801 -22.943 -45.590 1.00 15.29 63 CYS F O 1
ATOM 7114 N N . LEU F 1 65 ? -17.950 -25.077 -46.318 1.00 15.04 64 LEU F N 1
ATOM 7115 C CA . LEU F 1 65 ? -19.407 -25.122 -46.544 1.00 16.03 64 LEU F CA 1
ATOM 7116 C C . LEU F 1 65 ? -19.984 -26.180 -45.590 1.00 14.16 64 LEU F C 1
ATOM 7117 O O . LEU F 1 65 ? -19.544 -27.327 -45.632 1.00 15.07 64 LEU F O 1
ATOM 7122 N N . HIS F 1 66 ? -20.899 -25.775 -44.732 1.00 14.76 65 HIS F N 1
ATOM 7123 C CA . HIS F 1 66 ? -21.517 -26.674 -43.723 1.00 15.04 65 HIS F CA 1
ATOM 7124 C C . HIS F 1 66 ? -22.943 -26.223 -43.463 1.00 15.57 65 HIS F C 1
ATOM 7125 O O . HIS F 1 66 ? -23.389 -25.237 -44.087 1.00 13.42 65 HIS F O 1
ATOM 7132 N N . GLN F 1 67 ? -23.659 -26.953 -42.606 1.00 15.59 66 GLN F N 1
ATOM 7133 C CA . GLN F 1 67 ? -25.058 -26.629 -42.294 1.00 16.98 66 GLN F CA 1
ATOM 7134 C C . GLN F 1 67 ? -25.300 -26.778 -40.797 1.00 16.25 66 GLN F C 1
ATOM 7135 O O . GLN F 1 67 ? -24.603 -27.595 -40.157 1.00 18.58 66 GLN F O 1
ATOM 7141 N N . SER F 1 68 ? -26.367 -26.132 -40.341 1.00 20.91 67 SER F N 1
ATOM 7142 C CA . SER F 1 68 ? -27.029 -26.390 -39.042 1.00 22.71 67 SER F CA 1
ATOM 7143 C C . SER F 1 68 ? -28.318 -27.159 -39.324 1.00 25.73 67 SER F C 1
ATOM 7144 O O . SER F 1 68 ? -28.792 -27.201 -40.463 1.00 23.45 67 SER F O 1
ATOM 7147 N N . PRO F 1 69 ? -28.857 -27.899 -38.332 1.00 25.12 68 PRO F N 1
ATOM 7148 C CA . PRO F 1 69 ? -30.016 -28.754 -38.572 1.00 27.35 68 PRO F CA 1
ATOM 7149 C C . PRO F 1 69 ? -31.192 -28.027 -39.240 1.00 24.53 68 PRO F C 1
ATOM 7150 O O . PRO F 1 69 ? -31.540 -26.939 -38.845 1.00 27.25 68 PRO F O 1
ATOM 7154 N N . ASN F 1 70 ? -31.764 -28.693 -40.243 1.00 27.65 69 ASN F N 1
ATOM 7155 C CA . ASN F 1 70 ? -33.033 -28.324 -40.911 1.00 30.87 69 ASN F CA 1
ATOM 7156 C C . ASN F 1 70 ? -32.844 -27.041 -41.724 1.00 31.01 69 ASN F C 1
ATOM 7157 O O . ASN F 1 70 ? -33.854 -26.429 -42.048 1.00 28.48 69 ASN F O 1
ATOM 7162 N N . LYS F 1 71 ? -31.599 -26.630 -42.013 1.00 31.72 70 LYS F N 1
ATOM 7163 C CA . LYS F 1 71 ? -31.331 -25.390 -42.784 1.00 27.82 70 LYS F CA 1
ATOM 7164 C C . LYS F 1 71 ? -30.397 -25.748 -43.933 1.00 26.80 70 LYS F C 1
ATOM 7165 O O . LYS F 1 71 ? -29.182 -25.881 -43.761 1.00 23.75 70 LYS F O 1
ATOM 7171 N N . PRO F 1 72 ? -30.958 -25.989 -45.132 1.00 26.78 71 PRO F N 1
ATOM 7172 C CA . PRO F 1 72 ? -30.156 -26.412 -46.276 1.00 27.11 71 PRO F CA 1
ATOM 7173 C C . PRO F 1 72 ? -29.151 -25.323 -46.687 1.00 22.42 71 PRO F C 1
ATOM 7174 O O . PRO F 1 72 ? -29.415 -24.150 -46.491 1.00 22.05 71 PRO F O 1
ATOM 7178 N N . LEU F 1 73 ? -28.028 -25.754 -47.249 1.00 22.86 72 LEU F N 1
ATOM 7179 C CA . LEU F 1 73 ? -27.044 -24.834 -47.875 1.00 22.86 72 LEU F CA 1
ATOM 7180 C C . LEU F 1 73 ? -27.342 -24.835 -49.376 1.00 20.84 72 LEU F C 1
ATOM 7181 O O . LEU F 1 73 ? -27.188 -25.874 -50.024 1.00 20.55 72 LEU F O 1
ATOM 7186 N N . ILE F 1 74 ? -27.813 -23.710 -49.894 1.00 21.57 73 ILE F N 1
ATOM 7187 C CA . ILE F 1 74 ? -28.268 -23.595 -51.309 1.00 24.57 73 ILE F CA 1
ATOM 7188 C C . ILE F 1 74 ? -27.402 -22.532 -51.982 1.00 22.89 73 ILE F C 1
ATOM 7189 O O . ILE F 1 74 ? -27.372 -21.386 -51.515 1.00 25.02 73 ILE F O 1
ATOM 7194 N N . ILE F 1 75 ? -26.690 -22.942 -53.023 1.00 22.60 74 ILE F N 1
ATOM 7195 C CA . ILE F 1 75 ? -25.849 -22.022 -53.827 1.00 21.46 74 ILE F CA 1
ATOM 7196 C C . ILE F 1 75 ? -26.330 -22.172 -55.270 1.00 20.26 74 ILE F C 1
ATOM 7197 O O . ILE F 1 75 ? -26.104 -23.215 -55.872 1.00 19.55 74 ILE F O 1
ATOM 7202 N N . GLU F 1 76 ? -27.028 -21.160 -55.761 1.00 21.52 75 GLU F N 1
ATOM 7203 C CA . GLU F 1 76 ? -27.734 -21.272 -57.061 1.00 25.20 75 GLU F CA 1
ATOM 7204 C C . GLU F 1 76 ? -26.738 -21.068 -58.199 1.00 26.06 75 GLU F C 1
ATOM 7205 O O . GLU F 1 76 ? -25.529 -20.794 -57.956 1.00 20.99 75 GLU F O 1
ATOM 7211 N N . ASP F 1 77 ? -27.228 -21.192 -59.434 1.00 25.12 76 ASP F N 1
ATOM 7212 C CA . ASP F 1 77 ? -26.372 -21.092 -60.643 1.00 25.82 76 ASP F CA 1
ATOM 7213 C C . ASP F 1 77 ? -25.571 -19.789 -60.664 1.00 21.18 76 ASP F C 1
ATOM 7214 O O . ASP F 1 77 ? -26.072 -18.758 -60.204 1.00 23.58 76 ASP F O 1
ATOM 7219 N N . ASP F 1 78 ? -24.382 -19.824 -61.244 1.00 23.57 77 ASP F N 1
ATOM 7220 C CA . ASP F 1 78 ? -23.639 -18.628 -61.701 1.00 24.32 77 ASP F CA 1
ATOM 7221 C C . ASP F 1 78 ? -23.102 -17.846 -60.504 1.00 23.97 77 ASP F C 1
ATOM 7222 O O . ASP F 1 78 ? -22.715 -16.695 -60.692 1.00 25.54 77 ASP F O 1
ATOM 7227 N N . VAL F 1 79 ? -23.068 -18.449 -59.315 1.00 22.67 78 VAL F N 1
ATOM 7228 C CA . VAL F 1 79 ? -22.526 -17.781 -58.104 1.00 20.03 78 VAL F CA 1
ATOM 7229 C C . VAL F 1 79 ? -20.990 -17.879 -58.110 1.00 18.79 78 VAL F C 1
ATOM 7230 O O . VAL F 1 79 ? -20.443 -18.919 -58.468 1.00 18.79 78 VAL F O 1
ATOM 7234 N N . THR F 1 80 ? -20.341 -16.833 -57.641 1.00 17.96 79 THR F N 1
ATOM 7235 C CA . THR F 1 80 ? -18.901 -16.801 -57.279 1.00 19.21 79 THR F CA 1
ATOM 7236 C C . THR F 1 80 ? -18.788 -16.741 -55.758 1.00 16.03 79 THR F C 1
ATOM 7237 O O . THR F 1 80 ? -19.329 -15.820 -55.138 1.00 17.65 79 THR F O 1
ATOM 7241 N N . VAL F 1 81 ? -18.052 -17.679 -55.192 1.00 16.29 80 VAL F N 1
ATOM 7242 C CA . VAL F 1 81 ? -17.722 -17.646 -53.731 1.00 15.35 80 VAL F CA 1
ATOM 7243 C C . VAL F 1 81 ? -16.212 -17.448 -53.595 1.00 15.82 80 VAL F C 1
ATOM 7244 O O . VAL F 1 81 ? -15.443 -18.301 -54.051 1.00 15.55 80 VAL F O 1
ATOM 7248 N N . GLY F 1 82 ? -15.819 -16.313 -53.033 1.00 15.72 81 GLY F N 1
ATOM 7249 C CA . GLY F 1 82 ? -14.409 -15.881 -52.932 1.00 15.38 81 GLY F CA 1
ATOM 7250 C C . GLY F 1 82 ? -13.553 -16.751 -52.023 1.00 14.20 81 GLY F C 1
ATOM 7251 O O . GLY F 1 82 ? -14.077 -17.573 -51.252 1.00 14.84 81 GLY F O 1
ATOM 7252 N N . HIS F 1 83 ? -12.236 -16.592 -52.132 1.00 14.33 82 HIS F N 1
ATOM 7253 C CA . HIS F 1 83 ? -11.255 -17.327 -51.276 1.00 13.56 82 HIS F CA 1
ATOM 7254 C C . HIS F 1 83 ? -11.641 -17.257 -49.796 1.00 13.08 82 HIS F C 1
ATOM 7255 O O . HIS F 1 83 ? -11.990 -16.178 -49.333 1.00 11.19 82 HIS F O 1
ATOM 7262 N N . GLN F 1 84 ? -11.469 -18.356 -49.045 1.00 13.36 83 GLN F N 1
ATOM 7263 C CA . GLN F 1 84 ? -11.474 -18.366 -47.564 1.00 14.27 83 GLN F CA 1
ATOM 7264 C C . GLN F 1 84 ? -12.841 -17.943 -47.018 1.00 15.63 83 GLN F C 1
ATOM 7265 O O . GLN F 1 84 ? -12.900 -17.421 -45.911 1.00 19.93 83 GLN F O 1
ATOM 7271 N N . VAL F 1 85 ? -13.906 -18.159 -47.771 1.00 13.80 84 VAL F N 1
ATOM 7272 C CA . VAL F 1 85 ? -15.276 -17.862 -47.305 1.00 13.61 84 VAL F CA 1
ATOM 7273 C C . VAL F 1 85 ? -15.797 -19.023 -46.449 1.00 12.17 84 VAL F C 1
ATOM 7274 O O . VAL F 1 85 ? -15.519 -20.204 -46.756 1.00 12.19 84 VAL F O 1
ATOM 7278 N N . LEU F 1 86 ? -16.616 -18.696 -45.457 1.00 12.74 85 LEU F N 1
ATOM 7279 C CA . LEU F 1 86 ? -17.386 -19.647 -44.635 1.00 13.16 85 LEU F CA 1
ATOM 7280 C C . LEU F 1 86 ? -18.874 -19.451 -44.985 1.00 13.14 85 LEU F C 1
ATOM 7281 O O . LEU F 1 86 ? -19.367 -18.340 -44.801 1.00 13.58 85 LEU F O 1
ATOM 7286 N N . LEU F 1 87 ? -19.519 -20.503 -45.480 1.00 13.15 86 LEU F N 1
ATOM 7287 C CA . LEU F 1 87 ? -20.985 -20.532 -45.725 1.00 14.58 86 LEU F CA 1
ATOM 7288 C C . LEU F 1 87 ? -21.586 -21.557 -44.776 1.00 13.39 86 LEU F C 1
ATOM 7289 O O . LEU F 1 87 ? -21.171 -22.736 -44.818 1.00 14.93 86 LEU F O 1
ATOM 7294 N N . HIS F 1 88 ? -22.495 -21.139 -43.909 1.00 14.92 87 HIS F N 1
ATOM 7295 C CA . HIS F 1 88 ? -23.118 -22.048 -42.925 1.00 14.60 87 HIS F CA 1
ATOM 7296 C C . HIS F 1 88 ? -24.637 -21.952 -43.092 1.00 15.27 87 HIS F C 1
ATOM 7297 O O . HIS F 1 88 ? -25.180 -20.979 -42.658 1.00 14.06 87 HIS F O 1
ATOM 7304 N N . SER F 1 89 ? -25.259 -22.894 -43.801 1.00 18.64 88 SER F N 1
ATOM 7305 C CA . SER F 1 89 ? -26.724 -22.890 -44.046 1.00 20.22 88 SER F CA 1
ATOM 7306 C C . SER F 1 89 ? -27.116 -21.565 -44.708 1.00 21.14 88 SER F C 1
ATOM 7307 O O . SER F 1 89 ? -28.213 -21.031 -44.415 1.00 23.19 88 SER F O 1
ATOM 7310 N N . ALA F 1 90 ? -26.263 -21.073 -45.609 1.00 20.86 89 ALA F N 1
ATOM 7311 C CA . ALA F 1 90 ? -26.512 -19.836 -46.381 1.00 19.50 89 ALA F CA 1
ATOM 7312 C C . ALA F 1 90 ? -27.414 -20.185 -47.568 1.00 19.33 89 ALA F C 1
ATOM 7313 O O . ALA F 1 90 ? -27.360 -21.336 -48.070 1.00 21.93 89 ALA F O 1
ATOM 7315 N N . ILE F 1 91 ? -28.262 -19.240 -47.956 1.00 21.33 90 ILE F N 1
ATOM 7316 C CA . ILE F 1 91 ? -29.030 -19.307 -49.234 1.00 21.70 90 ILE F CA 1
ATOM 7317 C C . ILE F 1 91 ? -28.437 -18.233 -50.137 1.00 19.02 90 ILE F C 1
ATOM 7318 O O . ILE F 1 91 ? -28.596 -17.056 -49.828 1.00 20.62 90 ILE F O 1
ATOM 7323 N N . VAL F 1 92 ? -27.724 -18.631 -51.183 1.00 19.33 91 VAL F N 1
ATOM 7324 C CA . VAL F 1 92 ? -27.041 -17.688 -52.102 1.00 19.28 91 VAL F CA 1
ATOM 7325 C C . VAL F 1 92 ? -27.700 -17.807 -53.481 1.00 20.01 91 VAL F C 1
ATOM 7326 O O . VAL F 1 92 ? -27.609 -18.854 -54.115 1.00 21.48 91 VAL F O 1
ATOM 7330 N N . ARG F 1 93 ? -28.414 -16.769 -53.891 1.00 22.24 92 ARG F N 1
ATOM 7331 C CA . ARG F 1 93 ? -29.286 -16.816 -55.090 1.00 24.52 92 ARG F CA 1
ATOM 7332 C C . ARG F 1 93 ? -28.447 -16.577 -56.346 1.00 26.38 92 ARG F C 1
ATOM 7333 O O . ARG F 1 93 ? -27.295 -16.092 -56.260 1.00 23.91 92 ARG F O 1
ATOM 7341 N N . LYS F 1 94 ? -29.027 -16.925 -57.490 1.00 25.61 93 LYS F N 1
ATOM 7342 C CA . LYS F 1 94 ? -28.354 -16.960 -58.805 1.00 28.10 93 LYS F CA 1
ATOM 7343 C C . LYS F 1 94 ? -27.540 -15.691 -59.062 1.00 25.09 93 LYS F C 1
ATOM 7344 O O . LYS F 1 94 ? -28.063 -14.598 -58.906 1.00 25.90 93 LYS F O 1
ATOM 7350 N N . GLY F 1 95 ? -26.285 -15.850 -59.462 1.00 25.46 94 GLY F N 1
ATOM 7351 C CA . GLY F 1 95 ? -25.432 -14.753 -59.956 1.00 25.73 94 GLY F CA 1
ATOM 7352 C C . GLY F 1 95 ? -24.852 -13.892 -58.853 1.00 26.31 94 GLY F C 1
ATOM 7353 O O . GLY F 1 95 ? -24.156 -12.900 -59.194 1.00 25.58 94 GLY F O 1
ATOM 7354 N N . ALA F 1 96 ? -25.092 -14.206 -57.582 1.00 22.41 95 ALA F N 1
ATOM 7355 C CA . ALA F 1 96 ? -24.485 -13.440 -56.470 1.00 20.15 95 ALA F CA 1
ATOM 7356 C C . ALA F 1 96 ? -22.968 -13.684 -56.435 1.00 18.97 95 ALA F C 1
ATOM 7357 O O . ALA F 1 96 ? -22.494 -14.683 -56.992 1.00 17.76 95 ALA F O 1
ATOM 7359 N N . LEU F 1 97 ? -22.266 -12.775 -55.792 1.00 18.43 96 LEU F N 1
ATOM 7360 C CA . LEU F 1 97 ? -20.817 -12.886 -55.534 1.00 18.19 96 LEU F CA 1
ATOM 7361 C C . LEU F 1 97 ? -20.599 -12.685 -54.030 1.00 17.39 96 LEU F C 1
ATOM 7362 O O . LEU F 1 97 ? -21.057 -11.664 -53.486 1.00 19.01 96 LEU F O 1
ATOM 7367 N N . ILE F 1 98 ? -19.927 -13.636 -53.396 1.00 16.40 97 ILE F N 1
ATOM 7368 C CA . ILE F 1 98 ? -19.552 -13.557 -51.950 1.00 16.14 97 ILE F CA 1
ATOM 7369 C C . ILE F 1 98 ? -18.065 -13.196 -51.881 1.00 14.51 97 ILE F C 1
ATOM 7370 O O . ILE F 1 98 ? -17.240 -14.023 -52.267 1.00 17.22 97 ILE F O 1
ATOM 7375 N N . GLY F 1 99 ? -17.759 -11.981 -51.485 1.00 14.82 98 GLY F N 1
ATOM 7376 C CA . GLY F 1 99 ? -16.380 -11.460 -51.424 1.00 16.67 98 GLY F CA 1
ATOM 7377 C C . GLY F 1 99 ? -15.474 -12.330 -50.553 1.00 14.48 98 GLY F C 1
ATOM 7378 O O . GLY F 1 99 ? -15.918 -12.826 -49.500 1.00 15.69 98 GLY F O 1
ATOM 7379 N N . MET F 1 100 ? -14.241 -12.493 -51.005 1.00 15.51 99 MET F N 1
ATOM 7380 C CA . MET F 1 100 ? -13.211 -13.293 -50.304 1.00 14.86 99 MET F CA 1
ATOM 7381 C C . MET F 1 100 ? -13.154 -12.897 -48.818 1.00 14.65 99 MET F C 1
ATOM 7382 O O . MET F 1 100 ? -13.279 -11.697 -48.473 1.00 14.93 99 MET F O 1
ATOM 7387 N N . GLY F 1 101 ? -12.987 -13.899 -47.958 1.00 14.74 100 GLY F N 1
ATOM 7388 C CA . GLY F 1 101 ? -12.834 -13.616 -46.543 1.00 14.29 100 GLY F CA 1
ATOM 7389 C C . GLY F 1 101 ? -14.096 -13.366 -45.745 1.00 13.83 100 GLY F C 1
ATOM 7390 O O . GLY F 1 101 ? -14.043 -12.964 -44.607 1.00 13.15 100 GLY F O 1
ATOM 7391 N N . SER F 1 102 ? -15.234 -13.588 -46.393 1.00 13.47 101 SER F N 1
ATOM 7392 C CA . SER F 1 102 ? -16.509 -13.336 -45.744 1.00 12.77 101 SER F CA 1
ATOM 7393 C C . SER F 1 102 ? -17.102 -14.533 -45.018 1.00 12.76 101 SER F C 1
ATOM 7394 O O . SER F 1 102 ? -16.690 -15.633 -45.237 1.00 13.75 101 SER F O 1
ATOM 7397 N N . ILE F 1 103 ? -18.033 -14.251 -44.107 1.00 14.67 102 ILE F N 1
ATOM 7398 C CA . ILE F 1 103 ? -18.749 -15.294 -43.397 1.00 16.01 102 ILE F CA 1
ATOM 7399 C C . ILE F 1 103 ? -20.257 -15.076 -43.565 1.00 15.72 102 ILE F C 1
ATOM 7400 O O . ILE F 1 103 ? -20.740 -13.997 -43.311 1.00 16.96 102 ILE F O 1
ATOM 7405 N N . ILE F 1 104 ? -20.952 -16.112 -44.010 1.00 15.27 103 ILE F N 1
ATOM 7406 C CA . ILE F 1 104 ? -22.397 -16.030 -44.248 1.00 16.61 103 ILE F CA 1
ATOM 7407 C C . ILE F 1 104 ? -23.052 -17.069 -43.397 1.00 14.77 103 ILE F C 1
ATOM 7408 O O . ILE F 1 104 ? -22.865 -18.241 -43.594 1.00 13.89 103 ILE F O 1
ATOM 7413 N N . LEU F 1 105 ? -23.852 -16.593 -42.479 1.00 15.06 104 LEU F N 1
ATOM 7414 C CA . LEU F 1 105 ? -24.372 -17.508 -41.488 1.00 18.76 104 LEU F CA 1
ATOM 7415 C C . LEU F 1 105 ? -25.768 -18.095 -41.664 1.00 20.31 104 LEU F C 1
ATOM 7416 O O . LEU F 1 105 ? -26.426 -17.858 -42.641 1.00 18.94 104 LEU F O 1
ATOM 7421 N N . ASP F 1 106 ? -26.163 -18.863 -40.669 1.00 20.78 105 ASP F N 1
ATOM 7422 C CA . ASP F 1 106 ? -27.387 -19.632 -40.783 1.00 23.17 105 ASP F CA 1
ATOM 7423 C C . ASP F 1 106 ? -28.692 -18.946 -41.165 1.00 22.63 105 ASP F C 1
ATOM 7424 O O . ASP F 1 106 ? -29.156 -18.074 -40.461 1.00 21.95 105 ASP F O 1
ATOM 7429 N N . GLY F 1 107 ? -29.229 -19.380 -42.294 1.00 23.41 106 GLY F N 1
ATOM 7430 C CA . GLY F 1 107 ? -30.502 -18.871 -42.817 1.00 26.19 106 GLY F CA 1
ATOM 7431 C C . GLY F 1 107 ? -30.359 -17.500 -43.438 1.00 26.25 106 GLY F C 1
ATOM 7432 O O . GLY F 1 107 ? -31.388 -16.966 -43.880 1.00 28.53 106 GLY F O 1
ATOM 7433 N N . ALA F 1 108 ? -29.149 -16.935 -43.492 1.00 23.87 107 ALA F N 1
ATOM 7434 C CA . ALA F 1 108 ? -28.901 -15.676 -44.227 1.00 23.72 107 ALA F CA 1
ATOM 7435 C C . ALA F 1 108 ? -29.188 -15.924 -45.709 1.00 23.20 107 ALA F C 1
ATOM 7436 O O . ALA F 1 108 ? -28.892 -17.038 -46.227 1.00 22.56 107 ALA F O 1
ATOM 7438 N N . GLU F 1 109 ? -29.773 -14.930 -46.366 1.00 24.20 108 GLU F N 1
ATOM 7439 C CA . GLU F 1 109 ? -30.171 -15.038 -47.790 1.00 26.23 108 GLU F CA 1
ATOM 7440 C C . GLU F 1 109 ? -29.521 -13.901 -48.571 1.00 22.84 108 GLU F C 1
ATOM 7441 O O . GLU F 1 109 ? -29.730 -12.708 -48.223 1.00 27.24 108 GLU F O 1
ATOM 7447 N N . ILE F 1 110 ? -28.731 -14.275 -49.573 1.00 21.89 109 ILE F N 1
ATOM 7448 C CA . ILE F 1 110 ? -28.045 -13.322 -50.477 1.00 21.35 109 ILE F CA 1
ATOM 7449 C C . ILE F 1 110 ? -28.853 -13.270 -51.776 1.00 21.51 109 ILE F C 1
ATOM 7450 O O . ILE F 1 110 ? -28.884 -14.269 -52.505 1.00 21.04 109 ILE F O 1
ATOM 7455 N N . GLY F 1 111 ? -29.471 -12.121 -52.039 1.00 25.04 110 GLY F N 1
ATOM 7456 C CA . GLY F 1 111 ? -30.360 -11.934 -53.193 1.00 26.86 110 GLY F CA 1
ATOM 7457 C C . GLY F 1 111 ? -29.644 -12.141 -54.514 1.00 29.48 110 GLY F C 1
ATOM 7458 O O . GLY F 1 111 ? -28.386 -11.973 -54.606 1.00 28.08 110 GLY F O 1
ATOM 7459 N N . LYS F 1 112 ? -30.425 -12.485 -55.546 1.00 29.05 111 LYS F N 1
ATOM 7460 C CA . LYS F 1 112 ? -29.916 -12.695 -56.919 1.00 29.46 111 LYS F CA 1
ATOM 7461 C C . LYS F 1 112 ? -29.027 -11.512 -57.318 1.00 27.39 111 LYS F C 1
ATOM 7462 O O . LYS F 1 112 ? -29.424 -10.346 -57.121 1.00 28.85 111 LYS F O 1
ATOM 7468 N N . GLY F 1 113 ? -27.847 -11.804 -57.842 1.00 24.11 112 GLY F N 1
ATOM 7469 C CA . GLY F 1 113 ? -26.899 -10.807 -58.386 1.00 24.13 112 GLY F CA 1
ATOM 7470 C C . GLY F 1 113 ? -26.347 -9.832 -57.358 1.00 24.74 112 GLY F C 1
ATOM 7471 O O . GLY F 1 113 ? -25.790 -8.832 -57.793 1.00 26.31 112 GLY F O 1
ATOM 7472 N N . ALA F 1 114 ? -26.493 -10.073 -56.056 1.00 22.63 113 ALA F N 1
ATOM 7473 C CA . ALA F 1 114 ? -25.917 -9.195 -55.014 1.00 24.34 113 ALA F CA 1
ATOM 7474 C C . ALA F 1 114 ? -24.398 -9.442 -54.892 1.00 21.75 113 ALA F C 1
ATOM 7475 O O . ALA F 1 114 ? -23.921 -10.485 -55.344 1.00 21.41 113 ALA F O 1
ATOM 7477 N N . PHE F 1 115 ? -23.687 -8.453 -54.368 1.00 20.69 114 PHE F N 1
ATOM 7478 C CA . PHE F 1 115 ? -22.219 -8.438 -54.176 1.00 20.14 114 PHE F CA 1
ATOM 7479 C C . PHE F 1 115 ? -21.977 -8.209 -52.685 1.00 18.79 114 PHE F C 1
ATOM 7480 O O . PHE F 1 115 ? -22.270 -7.128 -52.211 1.00 22.24 114 PHE F O 1
ATOM 7488 N N . VAL F 1 116 ? -21.475 -9.220 -51.977 1.00 18.44 115 VAL F N 1
ATOM 7489 C CA . VAL F 1 116 ? -21.044 -9.061 -50.562 1.00 17.78 115 VAL F CA 1
ATOM 7490 C C . VAL F 1 116 ? -19.550 -8.739 -50.597 1.00 17.28 115 VAL F C 1
ATOM 7491 O O . VAL F 1 116 ? -18.780 -9.559 -51.122 1.00 17.54 115 VAL F O 1
ATOM 7495 N N . GLY F 1 117 ? -19.159 -7.567 -50.111 1.00 18.54 116 GLY F N 1
ATOM 7496 C CA . GLY F 1 117 ? -17.758 -7.106 -50.148 1.00 17.83 116 GLY F CA 1
ATOM 7497 C C . GLY F 1 117 ? -16.853 -8.012 -49.336 1.00 18.90 116 GLY F C 1
ATOM 7498 O O . GLY F 1 117 ? -17.320 -8.641 -48.376 1.00 18.55 116 GLY F O 1
ATOM 7499 N N . ALA F 1 118 ? -15.568 -8.070 -49.710 1.00 16.26 117 ALA F N 1
ATOM 7500 C CA . ALA F 1 118 ? -14.531 -8.841 -48.985 1.00 16.10 117 ALA F CA 1
ATOM 7501 C C . ALA F 1 118 ? -14.601 -8.564 -47.485 1.00 16.00 117 ALA F C 1
ATOM 7502 O O . ALA F 1 118 ? -14.792 -7.394 -47.089 1.00 17.86 117 ALA F O 1
ATOM 7504 N N . GLY F 1 119 ? -14.437 -9.622 -46.692 1.00 15.54 118 GLY F N 1
ATOM 7505 C CA . GLY F 1 119 ? -14.216 -9.550 -45.240 1.00 15.09 118 GLY F CA 1
ATOM 7506 C C . GLY F 1 119 ? -15.511 -9.297 -44.474 1.00 14.87 118 GLY F C 1
ATOM 7507 O O . GLY F 1 119 ? -15.418 -8.979 -43.313 1.00 16.73 118 GLY F O 1
ATOM 7508 N N . SER F 1 120 ? -16.667 -9.482 -45.103 1.00 16.29 119 SER F N 1
ATOM 7509 C CA . SER F 1 120 ? -17.977 -9.171 -44.491 1.00 15.68 119 SER F CA 1
ATOM 7510 C C . SER F 1 120 ? -18.446 -10.301 -43.582 1.00 16.28 119 SER F C 1
ATOM 7511 O O . SER F 1 120 ? -18.018 -11.452 -43.748 1.00 16.14 119 SER F O 1
ATOM 7514 N N . LEU F 1 121 ? -19.377 -9.967 -42.700 1.00 14.40 120 LEU F N 1
ATOM 7515 C CA . LEU F 1 121 ? -20.131 -10.953 -41.882 1.00 16.23 120 LEU F CA 1
ATOM 7516 C C . LEU F 1 121 ? -21.617 -10.664 -42.105 1.00 16.41 120 LEU F C 1
ATOM 7517 O O . LEU F 1 121 ? -22.041 -9.518 -41.855 1.00 18.14 120 LEU F O 1
ATOM 7522 N N . VAL F 1 122 ? -22.347 -11.651 -42.611 1.00 18.30 121 VAL F N 1
ATOM 7523 C CA . VAL F 1 122 ? -23.830 -11.591 -42.726 1.00 18.88 121 VAL F CA 1
ATOM 7524 C C . VAL F 1 122 ? -24.417 -12.490 -41.641 1.00 18.90 121 VAL F C 1
ATOM 7525 O O . VAL F 1 122 ? -24.268 -13.714 -41.691 1.00 18.69 121 VAL F O 1
ATOM 7529 N N . PRO F 1 123 ? -25.046 -11.891 -40.609 1.00 21.23 122 PRO F N 1
ATOM 7530 C CA . PRO F 1 123 ? -25.527 -12.643 -39.453 1.00 20.28 122 PRO F CA 1
ATOM 7531 C C . PRO F 1 123 ? -26.709 -13.560 -39.766 1.00 20.67 122 PRO F C 1
ATOM 7532 O O . PRO F 1 123 ? -27.346 -13.441 -40.816 1.00 23.61 122 PRO F O 1
ATOM 7536 N N . PRO F 1 124 ? -27.013 -14.520 -38.872 1.00 22.68 123 PRO F N 1
ATOM 7537 C CA . PRO F 1 124 ? -28.086 -15.480 -39.111 1.00 23.41 123 PRO F CA 1
ATOM 7538 C C . PRO F 1 124 ? -29.405 -14.764 -39.454 1.00 22.24 123 PRO F C 1
ATOM 7539 O O . PRO F 1 124 ? -29.731 -13.784 -38.820 1.00 23.98 123 PRO F O 1
ATOM 7543 N N . GLY F 1 125 ? -30.070 -15.245 -40.498 1.00 27.15 124 GLY F N 1
ATOM 7544 C CA . GLY F 1 125 ? -31.433 -14.833 -40.889 1.00 30.05 124 GLY F CA 1
ATOM 7545 C C . GLY F 1 125 ? -31.458 -13.516 -41.650 1.00 32.13 124 GLY F C 1
ATOM 7546 O O . GLY F 1 125 ? -32.559 -13.143 -42.104 1.00 29.92 124 GLY F O 1
ATOM 7547 N N . LYS F 1 126 ? -30.317 -12.840 -41.832 1.00 29.50 125 LYS F N 1
ATOM 7548 C CA . LYS F 1 126 ? -30.294 -11.510 -42.479 1.00 29.68 125 LYS F CA 1
ATOM 7549 C C . LYS F 1 126 ? -30.395 -11.672 -44.001 1.00 29.87 125 LYS F C 1
ATOM 7550 O O . LYS F 1 126 ? -29.813 -12.626 -44.553 1.00 29.64 125 LYS F O 1
ATOM 7556 N N . LYS F 1 127 ? -31.105 -10.752 -44.655 1.00 27.07 126 LYS F N 1
ATOM 7557 C CA . LYS F 1 127 ? -31.300 -10.768 -46.120 1.00 30.27 126 LYS F CA 1
ATOM 7558 C C . LYS F 1 127 ? -30.515 -9.625 -46.744 1.00 30.00 126 LYS F C 1
ATOM 7559 O O . LYS F 1 127 ? -30.592 -8.492 -46.233 1.00 34.75 126 LYS F O 1
ATOM 7565 N N . ILE F 1 128 ? -29.751 -9.931 -47.787 1.00 27.33 127 ILE F N 1
ATOM 7566 C CA . ILE F 1 128 ? -29.116 -8.895 -48.640 1.00 25.55 127 ILE F CA 1
ATOM 7567 C C . ILE F 1 128 ? -29.976 -8.788 -49.894 1.00 26.38 127 ILE F C 1
ATOM 7568 O O . ILE F 1 128 ? -30.178 -9.769 -50.602 1.00 25.56 127 ILE F O 1
ATOM 7573 N N . PRO F 1 129 ? -30.539 -7.605 -50.192 1.00 28.30 128 PRO F N 1
ATOM 7574 C CA . PRO F 1 129 ? -31.433 -7.466 -51.338 1.00 31.58 128 PRO F CA 1
ATOM 7575 C C . PRO F 1 129 ? -30.735 -7.764 -52.667 1.00 33.08 128 PRO F C 1
ATOM 7576 O O . PRO F 1 129 ? -29.527 -7.542 -52.787 1.00 31.14 128 PRO F O 1
ATOM 7580 N N . GLU F 1 130 ? -31.515 -8.200 -53.653 1.00 32.95 129 GLU F N 1
ATOM 7581 C CA . GLU F 1 130 ? -31.012 -8.496 -55.021 1.00 33.83 129 GLU F CA 1
ATOM 7582 C C . GLU F 1 130 ? -30.262 -7.284 -55.579 1.00 30.09 129 GLU F C 1
ATOM 7583 O O . GLU F 1 130 ? -30.686 -6.141 -55.327 1.00 30.22 129 GLU F O 1
ATOM 7589 N N . LYS F 1 131 ? -29.155 -7.535 -56.282 1.00 30.12 130 LYS F N 1
ATOM 7590 C CA . LYS F 1 131 ? -28.421 -6.537 -57.115 1.00 32.63 130 LYS F CA 1
ATOM 7591 C C . LYS F 1 131 ? -27.945 -5.365 -56.264 1.00 31.47 130 LYS F C 1
ATOM 7592 O O . LYS F 1 131 ? -27.868 -4.250 -56.816 1.00 31.35 130 LYS F O 1
ATOM 7598 N N . THR F 1 132 ? -27.614 -5.572 -54.990 1.00 28.74 131 THR F N 1
ATOM 7599 C CA . THR F 1 132 ? -26.999 -4.514 -54.153 1.00 27.28 131 THR F CA 1
ATOM 7600 C C . THR F 1 132 ? -25.570 -4.910 -53.782 1.00 29.87 131 THR F C 1
ATOM 7601 O O . THR F 1 132 ? -25.232 -6.118 -53.805 1.00 23.75 131 THR F O 1
ATOM 7605 N N . LEU F 1 133 ? -24.765 -3.906 -53.467 1.00 27.14 132 LEU F N 1
ATOM 7606 C CA . LEU F 1 133 ? -23.464 -4.054 -52.782 1.00 27.44 132 LEU F CA 1
ATOM 7607 C C . LEU F 1 133 ? -23.715 -3.914 -51.285 1.00 27.74 132 LEU F C 1
ATOM 7608 O O . LEU F 1 133 ? -24.387 -2.953 -50.892 1.00 28.00 132 LEU F O 1
ATOM 7613 N N . ALA F 1 134 ? -23.227 -4.862 -50.487 1.00 26.80 133 ALA F N 1
ATOM 7614 C CA . ALA F 1 134 ? -23.283 -4.819 -49.006 1.00 24.39 133 ALA F CA 1
ATOM 7615 C C . ALA F 1 134 ? -21.901 -5.212 -48.481 1.00 22.92 133 ALA F C 1
ATOM 7616 O O . ALA F 1 134 ? -21.315 -6.150 -49.027 1.00 21.36 133 ALA F O 1
ATOM 7618 N N . PHE F 1 135 ? -21.396 -4.523 -47.465 1.00 26.15 134 PHE F N 1
ATOM 7619 C CA . PHE F 1 135 ? -20.146 -4.967 -46.800 1.00 26.11 134 PHE F CA 1
ATOM 7620 C C . PHE F 1 135 ? -20.145 -4.491 -45.354 1.00 26.09 134 PHE F C 1
ATOM 7621 O O . PHE F 1 135 ? -20.969 -3.636 -44.975 1.00 25.17 134 PHE F O 1
ATOM 7629 N N . GLY F 1 136 ? -19.229 -5.072 -44.581 1.00 24.43 135 GLY F N 1
ATOM 7630 C CA . GLY F 1 136 ? -18.985 -4.737 -43.172 1.00 22.23 135 GLY F CA 1
ATOM 7631 C C . GLY F 1 136 ? -19.329 -5.916 -42.266 1.00 20.47 135 GLY F C 1
ATOM 7632 O O . GLY F 1 136 ? -19.700 -6.995 -42.776 1.00 19.70 135 GLY F O 1
ATOM 7633 N N . ARG F 1 137 ? -19.240 -5.686 -40.959 1.00 21.74 136 ARG F N 1
ATOM 7634 C CA . ARG F 1 137 ? -19.470 -6.718 -39.922 1.00 23.57 136 ARG F CA 1
ATOM 7635 C C . ARG F 1 137 ? -20.284 -6.110 -38.793 1.00 24.85 136 ARG F C 1
ATOM 7636 O O . ARG F 1 137 ? -19.698 -5.491 -37.923 1.00 24.41 136 ARG F O 1
ATOM 7644 N N . PRO F 1 138 ? -21.627 -6.246 -38.770 1.00 24.84 137 PRO F N 1
ATOM 7645 C CA . PRO F 1 138 ? -22.409 -6.913 -39.817 1.00 23.59 137 PRO F CA 1
ATOM 7646 C C . PRO F 1 138 ? -22.567 -6.104 -41.111 1.00 24.30 137 PRO F C 1
ATOM 7647 O O . PRO F 1 138 ? -22.496 -4.895 -41.057 1.00 27.15 137 PRO F O 1
ATOM 7651 N N . ALA F 1 139 ? -22.807 -6.793 -42.231 1.00 23.35 138 ALA F N 1
ATOM 7652 C CA . ALA F 1 139 ? -22.899 -6.191 -43.577 1.00 25.94 138 ALA F CA 1
ATOM 7653 C C . ALA F 1 139 ? -24.079 -5.197 -43.625 1.00 28.18 138 ALA F C 1
ATOM 7654 O O . ALA F 1 139 ? -25.142 -5.516 -43.102 1.00 27.82 138 ALA F O 1
ATOM 7656 N N . LYS F 1 140 ? -23.834 -4.023 -44.205 1.00 31.11 139 LYS F N 1
ATOM 7657 C CA . LYS F 1 140 ? -24.835 -2.962 -44.492 1.00 35.45 139 LYS F CA 1
ATOM 7658 C C . LYS F 1 140 ? -24.957 -2.802 -46.010 1.00 33.92 139 LYS F C 1
ATOM 7659 O O . LYS F 1 140 ? -23.925 -2.815 -46.707 1.00 30.51 139 LYS F O 1
ATOM 7665 N N . VAL F 1 141 ? -26.185 -2.629 -46.494 1.00 36.11 140 VAL F N 1
ATOM 7666 C CA . VAL F 1 141 ? -26.433 -2.287 -47.921 1.00 36.30 140 VAL F CA 1
ATOM 7667 C C . VAL F 1 141 ? -25.822 -0.907 -48.192 1.00 36.81 140 VAL F C 1
ATOM 7668 O O . VAL F 1 141 ? -26.093 0.024 -47.412 1.00 42.08 140 VAL F O 1
ATOM 7672 N N . ILE F 1 142 ? -24.996 -0.792 -49.227 1.00 34.27 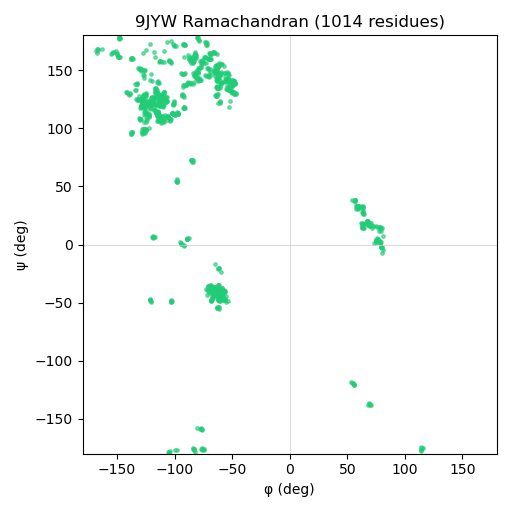141 ILE F N 1
ATOM 7673 C CA . ILE F 1 142 ? -24.234 0.441 -49.576 1.00 35.18 141 ILE F CA 1
ATOM 7674 C C . ILE F 1 142 ? -24.899 1.145 -50.764 1.00 35.98 141 ILE F C 1
ATOM 7675 O O . ILE F 1 142 ? -25.057 2.359 -50.701 1.00 35.67 141 ILE F O 1
ATOM 7680 N N . ARG F 1 143 ? -25.211 0.412 -51.826 1.00 35.27 142 ARG F N 1
ATOM 7681 C CA . ARG F 1 143 ? -25.692 1.008 -53.104 1.00 35.14 142 ARG F CA 1
ATOM 7682 C C . ARG F 1 143 ? -26.273 -0.101 -53.982 1.00 35.88 142 ARG F C 1
ATOM 7683 O O . ARG F 1 143 ? -26.069 -1.294 -53.700 1.00 31.99 142 ARG F O 1
ATOM 7691 N N . GLU F 1 144 ? -26.982 0.293 -55.032 1.00 33.96 143 GLU F N 1
ATOM 7692 C CA . GLU F 1 144 ? -27.456 -0.636 -56.082 1.00 34.76 143 GLU F CA 1
ATOM 7693 C C . GLU F 1 144 ? -26.276 -0.893 -57.009 1.00 29.61 143 GLU F C 1
ATOM 7694 O O . GLU F 1 144 ? -25.529 0.017 -57.298 1.00 31.34 143 GLU F O 1
ATOM 7700 N N . LEU F 1 145 ? -26.098 -2.118 -57.472 1.00 28.58 144 LEU F N 1
ATOM 7701 C CA . LEU F 1 145 ? -25.079 -2.425 -58.501 1.00 26.08 144 LEU F CA 1
ATOM 7702 C C . LEU F 1 145 ? -25.571 -1.852 -59.825 1.00 29.85 144 LEU F C 1
ATOM 7703 O O . LEU F 1 145 ? -26.819 -1.818 -60.042 1.00 30.13 144 LEU F O 1
ATOM 7708 N N . THR F 1 146 ? -24.628 -1.512 -60.693 1.00 29.67 145 THR F N 1
ATOM 7709 C CA . THR F 1 146 ? -24.886 -1.068 -62.083 1.00 31.35 145 THR F CA 1
ATOM 7710 C C . THR F 1 146 ? -24.689 -2.246 -63.037 1.00 31.60 145 THR F C 1
ATOM 7711 O O . THR F 1 146 ? -24.143 -3.312 -62.623 1.00 28.85 145 THR F O 1
ATOM 7715 N N . GLU F 1 147 ? -25.071 -2.047 -64.288 1.00 31.99 146 GLU F N 1
ATOM 7716 C CA . GLU F 1 147 ? -24.899 -3.074 -65.352 1.00 31.95 146 GLU F CA 1
ATOM 7717 C C . GLU F 1 147 ? -23.399 -3.375 -65.520 1.00 33.28 146 GLU F C 1
ATOM 7718 O O . GLU F 1 147 ? -23.044 -4.546 -65.750 1.00 36.52 146 GLU F O 1
ATOM 7724 N N . GLU F 1 148 ? -22.541 -2.348 -65.380 1.00 37.15 147 GLU F N 1
ATOM 7725 C CA . GLU F 1 148 ? -21.066 -2.488 -65.440 1.00 37.57 147 GLU F CA 1
ATOM 7726 C C . GLU F 1 148 ? -20.591 -3.435 -64.327 1.00 37.70 147 GLU F C 1
ATOM 7727 O O . GLU F 1 148 ? -19.731 -4.279 -64.626 1.00 39.90 147 GLU F O 1
ATOM 7733 N N . ASP F 1 149 ? -21.088 -3.274 -63.090 1.00 33.95 148 ASP F N 1
ATOM 7734 C CA . ASP F 1 149 ? -20.747 -4.176 -61.950 1.00 32.29 148 ASP F CA 1
ATOM 7735 C C . ASP F 1 149 ? -21.152 -5.606 -62.314 1.00 31.54 148 ASP F C 1
ATOM 7736 O O . ASP F 1 149 ? -20.343 -6.541 -62.099 1.00 31.38 148 ASP F O 1
ATOM 7741 N N . LEU F 1 150 ? -22.374 -5.788 -62.830 1.00 33.08 149 LEU F N 1
ATOM 7742 C CA . LEU F 1 150 ? -22.896 -7.138 -63.126 1.00 35.40 149 LEU F CA 1
ATOM 7743 C C . LEU F 1 150 ? -22.034 -7.775 -64.229 1.00 38.39 149 LEU F C 1
ATOM 7744 O O . LEU F 1 150 ? -21.739 -8.997 -64.164 1.00 35.03 149 LEU F O 1
ATOM 7749 N N . GLN F 1 151 ? -21.594 -6.996 -65.209 1.00 42.18 150 GLN F N 1
ATOM 7750 C CA . GLN F 1 151 ? -20.771 -7.557 -66.319 1.00 45.27 150 GLN F CA 1
ATOM 7751 C C . GLN F 1 151 ? -19.392 -7.978 -65.791 1.00 45.00 150 GLN F C 1
ATOM 7752 O O . GLN F 1 151 ? -18.851 -8.966 -66.273 1.00 38.41 150 GLN F O 1
ATOM 7758 N N . ASP F 1 152 ? -18.834 -7.261 -64.824 1.00 42.03 151 ASP F N 1
ATOM 7759 C CA . ASP F 1 152 ? -17.555 -7.647 -64.156 1.00 43.97 151 ASP F CA 1
ATOM 7760 C C . ASP F 1 152 ? -17.771 -8.971 -63.400 1.00 34.76 151 ASP F C 1
ATOM 7761 O O . ASP F 1 152 ? -16.864 -9.809 -63.352 1.00 35.66 151 ASP F O 1
ATOM 7766 N N . MET F 1 153 ? -18.926 -9.147 -62.766 1.00 30.71 152 MET F N 1
ATOM 7767 C CA . MET F 1 153 ? -19.235 -10.384 -61.995 1.00 28.20 152 MET F CA 1
ATOM 7768 C C . MET F 1 153 ? -19.392 -11.550 -62.987 1.00 28.70 152 MET F C 1
ATOM 7769 O O . MET F 1 153 ? -18.936 -12.662 -62.721 1.00 29.99 152 MET F O 1
ATOM 7774 N N . GLU F 1 154 ? -19.989 -11.292 -64.148 1.00 29.68 153 GLU F N 1
ATOM 7775 C CA . GLU F 1 154 ? -20.095 -12.298 -65.236 1.00 30.25 153 GLU F CA 1
ATOM 7776 C C . GLU F 1 154 ? -18.691 -12.662 -65.753 1.00 32.41 153 GLU F C 1
ATOM 7777 O O . GLU F 1 154 ? -18.450 -13.814 -66.052 1.00 32.99 153 GLU F O 1
ATOM 7783 N N . ARG F 1 155 ? -17.799 -11.699 -65.908 1.00 32.67 154 ARG F N 1
ATOM 7784 C CA . ARG F 1 155 ? -16.420 -11.916 -66.420 1.00 36.60 154 ARG F CA 1
ATOM 7785 C C . ARG F 1 155 ? -15.674 -12.868 -65.469 1.00 34.72 154 ARG F C 1
ATOM 7786 O O . ARG F 1 155 ? -15.058 -13.827 -65.945 1.00 30.03 154 ARG F O 1
ATOM 7794 N N . ILE F 1 156 ? -15.759 -12.638 -64.161 1.00 30.06 155 ILE F N 1
ATOM 7795 C CA . ILE F 1 156 ? -15.088 -13.513 -63.147 1.00 28.88 155 ILE F CA 1
ATOM 7796 C C . ILE F 1 156 ? -15.653 -14.934 -63.247 1.00 28.15 155 ILE F C 1
ATOM 7797 O O . ILE F 1 156 ? -14.873 -15.889 -63.267 1.00 26.66 155 ILE F O 1
ATOM 7802 N N . ARG F 1 157 ? -16.971 -15.084 -63.279 1.00 28.99 156 ARG F N 1
ATOM 7803 C CA . ARG F 1 157 ? -17.645 -16.403 -63.421 1.00 33.09 156 ARG F CA 1
ATOM 7804 C C . ARG F 1 157 ? -17.108 -17.145 -64.661 1.00 32.61 156 ARG F C 1
ATOM 7805 O O . ARG F 1 157 ? -16.815 -18.321 -64.569 1.00 28.34 156 ARG F O 1
ATOM 7813 N N . ARG F 1 158 ? -17.045 -16.477 -65.815 1.00 34.37 157 ARG F N 1
ATOM 7814 C CA . ARG F 1 158 ? -16.657 -17.122 -67.098 1.00 33.55 157 ARG F CA 1
ATOM 7815 C C . ARG F 1 158 ? -15.167 -17.459 -67.058 1.00 28.64 157 ARG F C 1
ATOM 7816 O O . ARG F 1 158 ? -14.792 -18.552 -67.514 1.00 28.88 157 ARG F O 1
ATOM 7824 N N . GLU F 1 159 ? -14.343 -16.572 -66.508 1.00 28.66 158 GLU F N 1
ATOM 7825 C CA . GLU F 1 159 ? -12.880 -16.805 -66.355 1.00 29.16 158 GLU F CA 1
ATOM 7826 C C . GLU F 1 159 ? -12.658 -18.063 -65.501 1.00 28.01 158 GLU F C 1
ATOM 7827 O O . GLU F 1 159 ? -11.781 -18.882 -65.842 1.00 28.75 158 GLU F O 1
ATOM 7833 N N . TYR F 1 160 ? -13.447 -18.267 -64.443 1.00 25.37 159 TYR F N 1
ATOM 7834 C CA . TYR F 1 160 ? -13.278 -19.448 -63.559 1.00 25.46 159 TYR F CA 1
ATOM 7835 C C . TYR F 1 160 ? -13.686 -20.725 -64.308 1.00 25.87 159 TYR F C 1
ATOM 7836 O O . TYR F 1 160 ? -13.058 -21.765 -64.117 1.00 27.19 159 TYR F O 1
ATOM 7845 N N . ILE F 1 161 ? -14.720 -20.680 -65.139 1.00 27.40 160 ILE F N 1
ATOM 7846 C CA . ILE F 1 161 ? -15.110 -21.863 -65.966 1.00 27.66 160 ILE F CA 1
ATOM 7847 C C . ILE F 1 161 ? -13.888 -22.281 -66.798 1.00 24.98 160 ILE F C 1
ATOM 7848 O O . ILE F 1 161 ? -13.577 -23.483 -66.861 1.00 28.48 160 ILE F O 1
ATOM 7853 N N . GLU F 1 162 ? -13.237 -21.320 -67.445 1.00 29.05 161 GLU F N 1
ATOM 7854 C CA . GLU F 1 162 ? -12.079 -21.585 -68.340 1.00 30.81 161 GLU F CA 1
ATOM 7855 C C . GLU F 1 162 ? -10.899 -22.103 -67.510 1.00 28.11 161 GLU F C 1
ATOM 7856 O O . GLU F 1 162 ? -10.249 -23.070 -67.945 1.00 24.65 161 GLU F O 1
ATOM 7862 N N . LYS F 1 163 ? -10.605 -21.470 -66.371 1.00 26.18 162 LYS F N 1
ATOM 7863 C CA . LYS F 1 163 ? -9.451 -21.899 -65.554 1.00 26.48 162 LYS F CA 1
ATOM 7864 C C . LYS F 1 163 ? -9.701 -23.310 -65.029 1.00 22.76 162 LYS F C 1
ATOM 7865 O O . LYS F 1 163 ? -8.739 -24.098 -64.974 1.00 23.04 162 LYS F O 1
ATOM 7871 N N . ALA F 1 164 ? -10.936 -23.602 -64.621 1.00 25.44 163 ALA F N 1
ATOM 7872 C CA . ALA F 1 164 ? -11.318 -24.931 -64.109 1.00 25.65 163 ALA F CA 1
ATOM 7873 C C . ALA F 1 164 ? -11.027 -25.985 -65.194 1.00 26.29 163 ALA F C 1
ATOM 7874 O O . ALA F 1 164 ? -10.474 -27.051 -64.876 1.00 26.27 163 ALA F O 1
ATOM 7876 N N . GLN F 1 165 ? -11.385 -25.706 -66.445 1.00 30.70 164 GLN F N 1
ATOM 7877 C CA . GLN F 1 165 ? -11.175 -26.692 -67.543 1.00 30.79 164 GLN F CA 1
ATOM 7878 C C . GLN F 1 165 ? -9.665 -26.896 -67.724 1.00 27.78 164 GLN F C 1
ATOM 7879 O O . GLN F 1 165 ? -9.238 -28.070 -67.881 1.00 25.60 164 GLN F O 1
ATOM 7885 N N . TYR F 1 166 ? -8.869 -25.832 -67.614 1.00 24.61 165 TYR F N 1
ATOM 7886 C CA . TYR F 1 166 ? -7.397 -25.904 -67.750 1.00 25.36 165 TYR F CA 1
ATOM 7887 C C . TYR F 1 166 ? -6.805 -26.805 -66.652 1.00 22.45 165 TYR F C 1
ATOM 7888 O O . TYR F 1 166 ? -6.075 -27.773 -66.946 1.00 20.11 165 TYR F O 1
ATOM 7897 N N . TYR F 1 167 ? -7.112 -26.531 -65.383 1.00 21.86 166 TYR F N 1
ATOM 7898 C CA . TYR F 1 167 ? -6.533 -27.310 -64.267 1.00 21.32 166 TYR F CA 1
ATOM 7899 C C . TYR F 1 167 ? -7.032 -28.767 -64.287 1.00 20.48 166 TYR F C 1
ATOM 7900 O O . TYR F 1 167 ? -6.246 -29.688 -63.959 1.00 20.73 166 TYR F O 1
ATOM 7909 N N . LYS F 1 168 ? -8.296 -28.990 -64.622 1.00 22.81 167 LYS F N 1
ATOM 7910 C CA . LYS F 1 168 ? -8.850 -30.364 -64.701 1.00 24.50 167 LYS F CA 1
ATOM 7911 C C . LYS F 1 168 ? -8.008 -31.189 -65.691 1.00 29.15 167 LYS F C 1
ATOM 7912 O O . LYS F 1 168 ? -7.722 -32.356 -65.396 1.00 28.87 167 LYS F O 1
ATOM 7918 N N . ASN F 1 169 ? -7.591 -30.587 -66.800 1.00 30.90 168 ASN F N 1
ATOM 7919 C CA . ASN F 1 169 ? -6.702 -31.231 -67.815 1.00 33.71 168 ASN F CA 1
ATOM 7920 C C . ASN F 1 169 ? -5.293 -31.446 -67.230 1.00 32.82 168 ASN F C 1
ATOM 7921 O O . ASN F 1 169 ? -4.770 -32.573 -67.362 1.00 40.35 168 ASN F O 1
ATOM 7926 N N . ILE F 1 170 ? -4.698 -30.426 -66.600 1.00 32.09 169 ILE F N 1
ATOM 7927 C CA . ILE F 1 170 ? -3.331 -30.500 -65.988 1.00 34.77 169 ILE F CA 1
ATOM 7928 C C . ILE F 1 170 ? -3.306 -31.591 -64.906 1.00 36.05 169 ILE F C 1
ATOM 7929 O O . ILE F 1 170 ? -2.339 -32.380 -64.868 1.00 38.28 169 ILE F O 1
ATOM 7934 N N . ALA F 1 171 ? -4.324 -31.643 -64.041 1.00 36.18 170 ALA F N 1
ATOM 7935 C CA . ALA F 1 171 ? -4.450 -32.668 -62.978 1.00 39.52 170 ALA F CA 1
ATOM 7936 C C . ALA F 1 171 ? -4.591 -34.049 -63.637 1.00 36.89 170 ALA F C 1
ATOM 7937 O O . ALA F 1 171 ? -3.878 -34.943 -63.219 1.00 36.29 170 ALA F O 1
#